Protein AF-A0A316QED9-F1 (afdb_monomer)

Foldseek 3Di:
DDDPPPPPVAFDPQFDDKDWDQALVRKIWIFTAGPQRDTQKIFIDDPVGTLWMKGFDDDPRDTAWIDIPQWIKGWDADPLLFTAFIATNDPDDPRTQKGKDKDFDADPVRHTFWIKIKIWGDAQDPPGGTWIWIFTAGLLRQGQFIDIPNHTAWGFDADPLGFTQWIQGSVQLKIWGFDADPVQFTQKIAIAHNVRHGDFWMWGWDADPQFFTQWIDIGGPFPFWTKGWAFDPDPLRFTQWIATNVAKIKGFDADPLLFTQWIKIAFNAAIKTKGWDFDDDVPDTDLHTQKIWMWFCQVVDIDGDKMWGFDADSNRFGQFIAIPNHTAKGFDADSLRFTQWIQGVVVQKIWGWDAHNLGATAKIKIAGRDPDDPVVVVVGDIDIWGWDDDRLQTQDTNNQGWDGTSSQFTCADSNWGWDDDNRGQTQDTNNWGWDATSLLFTQDTRPKGFDADLLRDTQDIPQQWGFDADLLGTFWIDHPNWTKGFDADLLQFRQFIATSNRHTQWGWDADLLGQIDTPGHRPVPPVVLVDQQGGNRFGADPVNRWTDLRRFTHHSVSQWTSGFADPQQQDSVRRSSSSRTHAQSNNSRQWHDNRSHYIDGSSVVSVVSSVVSSVSRHSNCSRVSVCVSRPRPGDSNRPPSVVVSVVVSVVVVVVVVVVVVPDPDPVPVVVLVVVVVVVVVVVVVVDRPPVPVCVVCCVVCVVVVVVVVVLVVCLVVQLVVVCVVDPPCSVVVSVVSVVVVVVVVLVPPQDDDPNDTPVVVVVVVVVVVVVVVPD

pLDDT: mean 75.68, std 25.32, range [23.89, 98.56]

Structure (mmCIF, N/CA/C/O backbone):
data_AF-A0A316QED9-F1
#
_entry.id   AF-A0A316QED9-F1
#
loop_
_atom_site.group_PDB
_atom_site.id
_atom_site.type_symbol
_atom_site.label_atom_id
_atom_site.label_alt_id
_atom_site.label_comp_id
_atom_site.label_asym_id
_atom_site.label_entity_id
_atom_site.label_seq_id
_atom_site.pdbx_PDB_ins_code
_atom_site.Cartn_x
_atom_site.Cartn_y
_atom_site.Cartn_z
_atom_site.occupancy
_atom_site.B_iso_or_equiv
_atom_site.auth_seq_id
_atom_site.auth_comp_id
_atom_site.auth_asym_id
_atom_site.auth_atom_id
_atom_site.pdbx_PDB_model_num
ATOM 1 N N . MET A 1 1 ? -49.695 -22.922 3.919 1.00 31.05 1 MET A N 1
ATOM 2 C CA . MET A 1 1 ? -48.993 -23.373 2.697 1.00 31.05 1 MET A CA 1
ATOM 3 C C . MET A 1 1 ? -47.501 -23.311 2.966 1.00 31.05 1 MET A C 1
ATOM 5 O O . MET A 1 1 ? -47.027 -22.279 3.419 1.00 31.05 1 MET A O 1
ATOM 9 N N . ARG A 1 2 ? -46.799 -24.442 2.829 1.00 29.19 2 ARG A N 1
ATOM 10 C CA . ARG A 1 2 ? -45.368 -24.582 3.140 1.00 29.19 2 ARG A CA 1
ATOM 11 C C . ARG A 1 2 ? -44.565 -23.692 2.179 1.00 29.19 2 ARG A C 1
ATOM 13 O O . ARG A 1 2 ? -44.584 -23.969 0.984 1.00 29.19 2 ARG A O 1
ATOM 20 N N . LYS A 1 3 ? -43.908 -22.632 2.677 1.00 31.34 3 LYS A N 1
ATOM 21 C CA . LYS A 1 3 ? -42.920 -21.872 1.891 1.00 31.34 3 LYS A CA 1
ATOM 22 C C . LYS A 1 3 ? -41.810 -22.856 1.513 1.00 31.34 3 LYS A C 1
ATOM 24 O O . LYS A 1 3 ? -41.207 -23.478 2.387 1.00 31.34 3 LYS A O 1
ATOM 29 N N . LEU A 1 4 ? -41.640 -23.066 0.211 1.00 28.91 4 LEU A N 1
ATOM 30 C CA . LEU A 1 4 ? -40.595 -23.901 -0.362 1.00 28.91 4 LEU A CA 1
ATOM 31 C C . LEU A 1 4 ? -39.256 -23.273 0.043 1.00 28.91 4 LEU A C 1
ATOM 33 O O . LEU A 1 4 ? -38.873 -22.232 -0.479 1.00 28.91 4 LEU A O 1
ATOM 37 N N . CYS A 1 5 ? -38.569 -23.876 1.009 1.00 31.22 5 CYS A N 1
ATOM 38 C CA . CYS A 1 5 ? -37.154 -23.616 1.209 1.00 31.22 5 CYS A CA 1
ATOM 39 C C . CYS A 1 5 ? -36.466 -24.198 -0.028 1.00 31.22 5 CYS A C 1
ATOM 41 O O . CYS A 1 5 ? -36.376 -25.423 -0.165 1.00 31.22 5 CYS A O 1
ATOM 43 N N . ILE A 1 6 ? -36.114 -23.346 -0.994 1.00 31.83 6 ILE A N 1
ATOM 44 C CA . ILE A 1 6 ? -35.315 -23.762 -2.143 1.00 31.83 6 ILE A CA 1
ATOM 45 C C . ILE A 1 6 ? -33.999 -24.256 -1.547 1.00 31.83 6 ILE A C 1
ATOM 47 O O . ILE A 1 6 ? -33.206 -23.471 -1.041 1.00 31.83 6 ILE A O 1
ATOM 51 N N . LYS A 1 7 ? -33.793 -25.577 -1.558 1.00 30.92 7 LYS A N 1
ATOM 52 C CA . LYS A 1 7 ? -32.508 -26.216 -1.262 1.00 30.92 7 LYS A CA 1
ATOM 53 C C . LYS A 1 7 ? -31.516 -25.882 -2.386 1.00 30.92 7 LYS A C 1
ATOM 55 O O . LYS A 1 7 ? -31.122 -26.749 -3.153 1.00 30.92 7 LYS A O 1
ATOM 60 N N . GLN A 1 8 ? -31.132 -24.620 -2.497 1.00 40.16 8 GLN A N 1
ATOM 61 C CA . GLN A 1 8 ? -29.784 -24.251 -2.896 1.00 40.16 8 GLN A CA 1
ATOM 62 C C . GLN A 1 8 ? -29.109 -23.875 -1.584 1.00 40.16 8 GLN A C 1
ATOM 64 O O . GLN A 1 8 ? -29.518 -22.925 -0.928 1.00 40.16 8 GLN A O 1
ATOM 69 N N . SER A 1 9 ? -28.155 -24.689 -1.146 1.00 48.47 9 SER A N 1
ATOM 70 C CA . SER A 1 9 ? -27.547 -24.712 0.194 1.00 48.47 9 SER A CA 1
ATOM 71 C C . SER A 1 9 ? -26.866 -23.415 0.664 1.00 48.47 9 SER A C 1
ATOM 73 O O . SER A 1 9 ? -26.266 -23.418 1.732 1.00 48.47 9 SER A O 1
ATOM 75 N N . PHE A 1 10 ? -26.950 -22.326 -0.101 1.00 54.47 10 PHE A N 1
ATOM 76 C CA . PHE A 1 10 ? -26.134 -21.124 0.067 1.00 54.47 10 PHE A CA 1
ATOM 77 C C . PHE A 1 10 ? -26.938 -19.859 0.403 1.00 54.47 10 PHE A C 1
ATOM 79 O O . PHE A 1 10 ? -26.390 -18.936 0.997 1.00 54.47 10 PHE A O 1
ATOM 86 N N . PHE A 1 11 ? -28.234 -19.803 0.076 1.00 62.22 11 PHE A N 1
ATOM 87 C CA . PHE A 1 11 ? -29.074 -18.644 0.389 1.00 62.22 11 PHE A CA 1
ATOM 88 C C . PHE A 1 11 ? -29.844 -18.854 1.694 1.00 62.22 11 PHE A C 1
ATOM 90 O O . PHE A 1 11 ? -30.441 -19.907 1.922 1.00 62.22 11 PHE A O 1
ATOM 97 N N . ILE A 1 12 ? -29.846 -17.839 2.558 1.00 64.69 12 ILE A N 1
ATOM 98 C CA . ILE A 1 12 ? -30.534 -17.903 3.852 1.00 64.69 12 ILE A CA 1
ATOM 99 C C . ILE A 1 12 ? -32.059 -17.886 3.684 1.00 64.69 12 ILE A C 1
ATOM 101 O O . ILE A 1 12 ? -32.598 -17.343 2.710 1.00 64.69 12 ILE A O 1
ATOM 105 N N . CYS A 1 13 ? -32.767 -18.451 4.668 1.00 65.69 13 CYS A N 1
ATOM 106 C CA . CYS A 1 13 ? -34.223 -18.347 4.774 1.00 65.69 13 CYS A CA 1
ATOM 107 C C . CYS A 1 13 ? -34.665 -16.879 4.682 1.00 65.69 13 CYS A C 1
ATOM 109 O O . CYS A 1 13 ? -34.188 -16.042 5.441 1.00 65.69 13 CYS A O 1
ATOM 111 N N . GLY A 1 14 ? -35.603 -16.587 3.778 1.00 63.06 14 GLY A N 1
ATOM 112 C CA . GLY A 1 14 ? -36.054 -15.220 3.488 1.00 63.06 14 GLY A CA 1
ATOM 113 C C . GLY A 1 14 ? -35.512 -14.647 2.177 1.00 63.06 14 GLY A C 1
ATOM 114 O O . GLY A 1 14 ? -36.000 -13.613 1.736 1.00 63.06 14 GLY A O 1
ATOM 115 N N . THR A 1 15 ? -34.572 -15.334 1.519 1.00 73.62 15 THR A N 1
ATOM 116 C CA . THR A 1 15 ? -34.187 -15.025 0.134 1.00 73.62 15 THR A CA 1
ATOM 117 C C . THR A 1 15 ? -35.323 -15.402 -0.813 1.00 73.62 15 THR A C 1
ATOM 119 O O . THR A 1 15 ? -35.740 -16.560 -0.860 1.00 73.62 15 THR A O 1
ATOM 122 N N . ASN A 1 16 ? -35.817 -14.425 -1.566 1.00 74.81 16 ASN A N 1
ATOM 123 C CA . ASN A 1 16 ? -36.997 -14.547 -2.418 1.00 74.81 16 ASN A CA 1
ATOM 124 C C . ASN A 1 16 ? -36.684 -14.338 -3.907 1.00 74.81 16 ASN A C 1
ATOM 126 O O . ASN A 1 16 ? -37.414 -14.845 -4.757 1.00 74.81 16 ASN A O 1
ATOM 130 N N . ILE A 1 17 ? -35.608 -13.615 -4.228 1.00 74.88 17 ILE A N 1
ATOM 131 C CA . ILE A 1 17 ? -35.166 -13.348 -5.602 1.00 74.88 17 ILE A CA 1
ATOM 132 C C . ILE A 1 17 ? -33.708 -13.781 -5.727 1.00 74.88 17 ILE A C 1
ATOM 134 O O . ILE A 1 17 ? -32.894 -13.452 -4.871 1.00 74.88 17 ILE A O 1
ATOM 138 N N . VAL A 1 18 ? -33.373 -14.494 -6.802 1.00 79.19 18 VAL A N 1
ATOM 139 C CA . VAL A 1 18 ? -31.984 -14.791 -7.174 1.00 79.19 18 VAL A CA 1
ATOM 140 C C . VAL A 1 18 ? -31.751 -14.277 -8.589 1.00 79.19 18 VAL A C 1
ATOM 142 O O . VAL A 1 18 ? -32.508 -14.606 -9.503 1.00 79.19 18 VAL A O 1
ATOM 145 N N . ARG A 1 19 ? -30.721 -13.449 -8.767 1.00 79.38 19 ARG A N 1
ATOM 146 C CA . ARG A 1 19 ? -30.241 -12.996 -10.080 1.00 79.38 19 ARG A CA 1
ATOM 147 C C . ARG A 1 19 ? -28.872 -13.593 -10.342 1.00 79.38 19 ARG A C 1
ATOM 149 O O . ARG A 1 19 ? -28.040 -13.569 -9.447 1.00 79.38 19 ARG A O 1
ATOM 156 N N . THR A 1 20 ? -28.637 -14.067 -11.558 1.00 81.81 20 THR A N 1
ATOM 157 C CA . THR A 1 20 ? -27.364 -14.674 -11.957 1.00 81.81 20 THR A CA 1
ATOM 158 C C . THR A 1 20 ? -26.823 -13.978 -13.194 1.00 81.81 20 THR A C 1
ATOM 160 O O . THR A 1 20 ? -27.550 -13.790 -14.169 1.00 81.81 20 THR A O 1
ATOM 163 N N . GLU A 1 21 ? -25.544 -13.634 -13.157 1.00 82.50 21 GLU A N 1
ATOM 164 C CA . GLU A 1 21 ? -24.778 -13.092 -14.272 1.00 82.50 21 GLU A CA 1
ATOM 165 C C . GLU A 1 21 ? -23.721 -14.110 -14.707 1.00 82.50 21 GLU A C 1
ATOM 167 O O . GLU A 1 21 ? -23.083 -14.739 -13.864 1.00 82.50 21 GLU A O 1
ATOM 172 N N . VAL A 1 22 ? -23.547 -14.288 -16.019 1.00 84.06 22 VAL A N 1
ATOM 173 C CA . VAL A 1 22 ? -22.467 -15.109 -16.583 1.00 84.06 22 VAL A CA 1
ATOM 174 C C . VAL A 1 22 ? -21.325 -14.180 -16.974 1.00 84.06 22 VAL A C 1
ATOM 176 O O . VAL A 1 22 ? -21.500 -13.306 -17.819 1.00 84.06 22 VAL A O 1
ATOM 179 N N . LEU A 1 23 ? -20.167 -14.381 -16.358 1.00 84.25 23 LEU A N 1
ATOM 180 C CA . LEU A 1 23 ? -18.963 -13.599 -16.605 1.00 84.25 23 LEU A CA 1
ATOM 181 C C . LEU A 1 23 ? -18.245 -14.065 -17.885 1.00 84.25 23 LEU A C 1
ATOM 183 O O . LEU A 1 23 ? -18.448 -15.201 -18.321 1.00 84.25 23 LEU A O 1
ATOM 187 N N . PRO A 1 24 ? -17.363 -13.232 -18.475 1.00 85.00 24 PRO A N 1
ATOM 188 C CA . PRO A 1 24 ? -16.617 -13.576 -19.689 1.00 85.00 24 PRO A CA 1
ATOM 189 C C . PRO A 1 24 ? -15.875 -14.918 -19.643 1.00 85.00 24 PRO A C 1
ATOM 191 O O . PRO A 1 24 ? -15.880 -15.638 -20.631 1.00 85.00 24 PRO A O 1
ATOM 194 N N . ASN A 1 25 ? -15.318 -15.306 -18.489 1.00 82.25 25 ASN A N 1
ATOM 195 C CA . ASN A 1 25 ? -14.667 -16.612 -18.303 1.00 82.25 25 ASN A CA 1
ATOM 196 C C . ASN A 1 25 ? -15.649 -17.796 -18.141 1.00 82.25 25 ASN A C 1
ATOM 198 O O . ASN A 1 25 ? -15.232 -18.888 -17.743 1.00 82.25 25 ASN A O 1
ATOM 202 N N . GLY A 1 26 ? -16.950 -17.589 -18.349 1.00 83.19 26 GLY A N 1
ATOM 203 C CA . GLY A 1 26 ? -18.016 -18.582 -18.194 1.00 83.19 26 GLY A CA 1
ATOM 204 C C . GLY A 1 26 ? -18.433 -18.878 -16.749 1.00 83.19 26 GLY A C 1
ATOM 205 O O . GLY A 1 26 ? -19.381 -19.636 -16.542 1.00 83.19 26 GLY A O 1
ATOM 206 N N . SER A 1 27 ? -17.760 -18.300 -15.745 1.00 81.69 27 SER A N 1
ATOM 207 C CA . SER A 1 27 ? -18.202 -18.406 -14.348 1.00 81.69 27 SER A CA 1
ATOM 208 C C . SER A 1 27 ? -19.514 -17.658 -14.138 1.00 81.69 27 SER A C 1
ATOM 210 O O . SER A 1 27 ? -19.854 -16.760 -14.911 1.00 81.69 27 SER A O 1
ATOM 212 N N . LYS A 1 28 ? -20.271 -18.028 -13.105 1.00 81.56 28 LYS A N 1
ATOM 213 C CA . LYS A 1 28 ? -21.532 -17.353 -12.790 1.00 81.56 28 LYS A CA 1
ATOM 214 C C . LYS A 1 28 ? -21.442 -16.702 -11.431 1.00 81.56 28 LYS A C 1
ATOM 216 O O . LYS A 1 28 ? -20.977 -17.343 -10.498 1.00 81.56 28 LYS A O 1
ATOM 221 N N . VAL A 1 29 ? -21.911 -15.467 -11.320 1.00 79.56 29 VAL A N 1
ATOM 222 C CA . VAL A 1 29 ? -22.090 -14.780 -10.039 1.00 79.56 29 VAL A CA 1
ATOM 223 C C . VAL A 1 29 ? -23.580 -14.651 -9.786 1.00 79.56 29 VAL A C 1
ATOM 225 O O . VAL A 1 29 ? -24.313 -14.168 -10.650 1.00 79.56 29 VAL A O 1
ATOM 228 N N . SER A 1 30 ? -24.036 -15.091 -8.616 1.00 79.81 30 SER A N 1
ATOM 229 C CA . SER A 1 30 ? -25.443 -15.013 -8.233 1.00 79.81 30 SER A CA 1
ATOM 230 C C . SER A 1 30 ? -25.644 -14.144 -6.998 1.00 79.81 30 SER A C 1
ATOM 232 O O . SER A 1 30 ? -24.897 -14.243 -6.029 1.00 79.81 30 SER A O 1
ATOM 234 N N . TYR A 1 31 ? -26.696 -13.328 -7.019 1.00 82.56 31 TYR A N 1
ATOM 235 C CA . TYR A 1 31 ? -27.120 -12.457 -5.928 1.00 82.56 31 TYR A CA 1
ATOM 236 C C . TYR A 1 31 ? -28.499 -12.883 -5.440 1.00 82.56 31 TYR A C 1
ATOM 238 O O . TYR A 1 31 ? -29.468 -12.851 -6.201 1.00 82.56 31 TYR A O 1
ATOM 246 N N . GLY A 1 32 ? -28.581 -13.255 -4.168 1.00 80.62 32 GLY A N 1
ATOM 247 C CA . GLY A 1 32 ? -29.831 -13.494 -3.458 1.00 80.62 32 GLY A CA 1
ATOM 248 C C . GLY A 1 32 ? -30.325 -12.209 -2.809 1.00 80.62 32 GLY A C 1
ATOM 249 O O . GLY A 1 32 ? -29.526 -11.464 -2.240 1.00 80.62 32 GLY A O 1
ATOM 250 N N . GLN A 1 33 ? -31.625 -11.945 -2.892 1.00 82.25 33 GLN A N 1
ATOM 251 C CA . GLN A 1 33 ? -32.281 -10.804 -2.262 1.00 82.25 33 GLN A CA 1
ATOM 252 C C . GLN A 1 33 ? -33.516 -11.224 -1.462 1.00 82.25 33 GLN A C 1
ATOM 254 O O . GLN A 1 33 ? -34.211 -12.174 -1.839 1.00 82.25 33 GLN A O 1
ATOM 259 N N . ASP A 1 34 ? -33.808 -10.504 -0.380 1.00 79.81 34 ASP A N 1
ATOM 260 C CA . ASP A 1 34 ? -35.046 -10.660 0.391 1.00 79.81 34 ASP A CA 1
ATOM 261 C C . ASP A 1 34 ? -36.229 -9.846 -0.176 1.00 79.81 34 ASP A C 1
ATOM 263 O O . ASP A 1 34 ? -36.147 -9.229 -1.236 1.00 79.81 34 ASP A O 1
ATOM 267 N N . GLU A 1 35 ? -37.370 -9.884 0.523 1.00 79.81 35 GLU A N 1
ATOM 268 C CA . GLU A 1 35 ? -38.599 -9.132 0.198 1.00 79.81 35 GLU A CA 1
ATOM 269 C C . GLU A 1 35 ? -38.406 -7.597 0.181 1.00 79.81 35 GLU A C 1
ATOM 271 O O . GLU A 1 35 ? -39.212 -6.897 -0.424 1.00 79.81 35 GLU A O 1
ATOM 276 N N . GLU A 1 36 ? -37.349 -7.074 0.813 1.00 77.62 36 GLU A N 1
ATOM 277 C CA . GLU A 1 36 ? -36.995 -5.646 0.834 1.00 77.62 36 GLU A CA 1
ATOM 278 C C . GLU A 1 36 ? -35.870 -5.310 -0.169 1.00 77.62 36 GLU A C 1
ATOM 280 O O . GLU A 1 36 ? -35.253 -4.249 -0.076 1.00 77.62 36 GLU A O 1
ATOM 285 N N . GLU A 1 37 ? -35.581 -6.217 -1.112 1.00 78.25 37 GLU A N 1
ATOM 286 C CA . GLU A 1 37 ? -34.504 -6.113 -2.110 1.00 78.25 37 GLU A CA 1
ATOM 287 C C . GLU A 1 37 ? -33.088 -5.999 -1.506 1.00 78.25 37 GLU A C 1
ATOM 289 O O . GLU A 1 37 ? -32.131 -5.598 -2.178 1.00 78.25 37 GLU A O 1
ATOM 294 N N . ARG A 1 38 ? -32.903 -6.385 -0.236 1.00 78.25 38 ARG A N 1
ATOM 295 C CA . ARG A 1 38 ? -31.581 -6.399 0.407 1.00 78.25 38 ARG A CA 1
ATOM 296 C C . ARG A 1 38 ? -30.825 -7.654 -0.002 1.00 78.25 38 ARG A C 1
ATOM 298 O O . ARG A 1 38 ? -31.396 -8.738 -0.015 1.00 78.25 38 ARG A O 1
ATOM 305 N N . VAL A 1 39 ? -29.529 -7.519 -0.291 1.00 79.81 39 VAL A N 1
ATOM 306 C CA . VAL A 1 39 ? -28.666 -8.648 -0.677 1.00 79.81 39 VAL A CA 1
ATOM 307 C C . VAL A 1 39 ? -28.449 -9.580 0.514 1.00 79.81 39 VAL A C 1
ATOM 309 O O . VAL A 1 39 ? -27.777 -9.214 1.471 1.00 79.81 39 VAL A O 1
ATOM 312 N N . THR A 1 40 ? -28.987 -10.793 0.445 1.00 80.50 40 THR A N 1
ATOM 313 C CA . THR A 1 40 ? -28.875 -11.824 1.487 1.00 80.50 40 THR A CA 1
ATOM 314 C C . THR A 1 40 ? -27.777 -12.841 1.211 1.00 80.50 40 THR A C 1
ATOM 316 O O . THR A 1 40 ? -27.350 -13.546 2.126 1.00 80.50 40 THR A O 1
ATOM 319 N N . GLY A 1 41 ? -27.293 -12.921 -0.027 1.00 76.75 41 GLY A N 1
ATOM 320 C CA . GLY A 1 41 ? -26.151 -13.757 -0.355 1.00 76.75 41 GLY A CA 1
ATOM 321 C C . GLY A 1 41 ? -25.544 -13.453 -1.713 1.00 76.75 41 GLY A C 1
ATOM 322 O O . GLY A 1 41 ? -26.216 -12.943 -2.610 1.00 76.75 41 GLY A O 1
ATOM 323 N N . ILE A 1 42 ? -24.264 -13.779 -1.842 1.00 78.19 42 ILE A N 1
ATOM 324 C CA . ILE A 1 42 ? -23.488 -13.681 -3.077 1.00 78.19 42 ILE A CA 1
ATOM 325 C C . ILE A 1 42 ? -22.773 -15.007 -3.255 1.00 78.19 42 ILE A C 1
ATOM 327 O O . ILE A 1 42 ? -22.101 -15.455 -2.328 1.00 78.19 42 ILE A O 1
ATOM 331 N N . THR A 1 43 ? -22.903 -15.628 -4.419 1.00 77.75 43 THR A N 1
ATOM 332 C CA . THR A 1 43 ? -22.219 -16.885 -4.738 1.00 77.75 43 THR A CA 1
ATOM 333 C C . THR A 1 43 ? -21.485 -16.761 -6.064 1.00 77.75 43 THR A C 1
ATOM 335 O O . THR A 1 43 ? -21.888 -15.967 -6.920 1.00 77.75 43 THR A O 1
ATOM 338 N N . GLN A 1 44 ? -20.402 -17.517 -6.231 1.00 75.69 44 GLN A N 1
ATOM 339 C CA . GLN A 1 44 ? -19.752 -17.660 -7.528 1.00 75.69 44 GLN A CA 1
ATOM 340 C C . GLN A 1 44 ? -19.433 -19.119 -7.837 1.00 75.69 44 GLN A C 1
ATOM 342 O O . GLN A 1 44 ? -18.770 -19.815 -7.060 1.00 75.69 44 GLN A O 1
ATOM 347 N N . SER A 1 45 ? -19.885 -19.552 -9.014 1.00 70.06 45 SER A N 1
ATOM 348 C CA . SER A 1 45 ? -19.777 -20.926 -9.485 1.00 70.06 45 SER A CA 1
ATOM 349 C C . SER A 1 45 ? -18.765 -21.107 -10.603 1.00 70.06 45 SER A C 1
ATOM 351 O O . SER A 1 45 ? -18.654 -20.278 -11.514 1.00 70.06 45 SER A O 1
ATOM 353 N N . THR A 1 46 ? -18.132 -22.275 -10.600 1.00 61.81 46 THR A N 1
ATOM 354 C CA . THR A 1 46 ? -17.440 -22.872 -11.743 1.00 61.81 46 THR A CA 1
ATOM 355 C C . THR A 1 46 ? -18.399 -23.751 -12.560 1.00 61.81 46 THR A C 1
ATOM 357 O O . THR A 1 46 ? -19.592 -23.846 -12.265 1.00 61.81 46 THR A O 1
ATOM 360 N N . GLU A 1 47 ? -17.884 -24.402 -13.607 1.00 50.34 47 GLU A N 1
ATOM 361 C CA . GLU A 1 47 ? -18.616 -25.408 -14.396 1.00 50.34 47 GLU A CA 1
ATOM 362 C C . GLU A 1 47 ? -19.004 -26.651 -13.564 1.00 50.34 47 GLU A C 1
ATOM 364 O O . GLU A 1 47 ? -19.941 -27.357 -13.934 1.00 50.34 47 GLU A O 1
ATOM 369 N N . GLU A 1 48 ? -18.341 -26.884 -12.422 1.00 51.44 48 GLU A N 1
ATOM 370 C CA . GLU A 1 48 ? -18.545 -28.043 -11.538 1.00 51.44 48 GLU A CA 1
ATOM 371 C C . GLU A 1 48 ? -19.433 -27.743 -10.309 1.00 51.44 48 GLU A C 1
ATOM 373 O O . GLU A 1 48 ? -19.878 -28.672 -9.635 1.00 51.44 48 GLU A O 1
ATOM 378 N N . GLY A 1 49 ? -19.729 -26.470 -10.012 1.00 58.75 49 GLY A N 1
ATOM 379 C CA . GLY A 1 49 ? -20.557 -26.064 -8.867 1.00 58.75 49 GLY A CA 1
ATOM 380 C C . GLY A 1 49 ? -20.170 -24.712 -8.255 1.00 58.75 49 GLY A C 1
ATOM 381 O O . GLY A 1 49 ? -19.269 -24.034 -8.738 1.00 58.75 49 GLY A O 1
ATOM 382 N N . GLU A 1 50 ? -20.871 -24.299 -7.194 1.00 62.31 50 GLU A N 1
ATOM 383 C CA . GLU A 1 50 ? -20.552 -23.089 -6.412 1.00 62.31 50 GLU A CA 1
ATOM 384 C C . GLU A 1 50 ? -19.269 -23.305 -5.592 1.00 62.31 50 GLU A C 1
ATOM 386 O O . GLU A 1 50 ? -19.207 -24.227 -4.779 1.00 62.31 50 GLU A O 1
ATOM 391 N N . GLU A 1 51 ? -18.254 -22.462 -5.802 1.00 66.19 51 GLU A N 1
ATOM 392 C CA . GLU A 1 51 ? -16.946 -22.581 -5.138 1.00 66.19 51 GLU A CA 1
ATOM 393 C C . GLU A 1 51 ? -16.880 -21.742 -3.856 1.00 66.19 51 GLU A C 1
ATOM 395 O O . GLU A 1 51 ? -16.274 -22.148 -2.864 1.00 66.19 51 GLU A O 1
ATOM 400 N N . ASN A 1 52 ? -17.537 -20.577 -3.850 1.00 74.19 52 ASN A N 1
ATOM 401 C CA . ASN A 1 52 ? -17.554 -19.690 -2.695 1.00 74.19 52 ASN A CA 1
ATOM 402 C C . ASN A 1 52 ? -18.881 -18.932 -2.570 1.00 74.19 52 ASN A C 1
ATOM 404 O O . ASN A 1 52 ? -19.517 -18.581 -3.566 1.00 74.19 52 ASN A O 1
ATOM 408 N N . SER A 1 53 ? -19.288 -18.662 -1.331 1.00 78.81 53 SER A N 1
ATOM 409 C CA . SER A 1 53 ? -20.521 -17.951 -1.019 1.00 78.81 53 SER A CA 1
ATOM 410 C C . SER A 1 53 ? -20.395 -17.120 0.250 1.00 78.81 53 SER A C 1
ATOM 412 O O . SER A 1 53 ? -19.913 -17.614 1.273 1.00 78.81 53 SER A O 1
ATOM 414 N N . ASN A 1 54 ? -20.944 -15.910 0.207 1.00 81.69 54 ASN A N 1
ATOM 415 C CA . ASN A 1 54 ? -21.185 -15.084 1.378 1.00 81.69 54 ASN A CA 1
ATOM 416 C C . ASN A 1 54 ? -22.687 -15.002 1.643 1.00 81.69 54 ASN A C 1
ATOM 418 O O . ASN A 1 54 ? -23.474 -14.896 0.703 1.00 81.69 54 ASN A O 1
ATOM 422 N N . SER A 1 55 ? -23.081 -14.971 2.910 1.00 84.31 55 SER A N 1
ATOM 423 C CA . SER A 1 55 ? -24.454 -14.691 3.326 1.00 84.31 55 SER A CA 1
ATOM 424 C C . SER A 1 55 ? -24.500 -13.551 4.331 1.00 84.31 55 SER A C 1
ATOM 426 O O . SER A 1 55 ? -23.648 -13.484 5.218 1.00 84.31 55 SER A O 1
ATOM 428 N N . THR A 1 56 ? -25.531 -12.717 4.232 1.00 86.31 56 THR A N 1
ATOM 429 C CA . THR A 1 56 ? -25.744 -11.556 5.098 1.00 86.31 56 THR A CA 1
ATOM 430 C C . THR A 1 56 ? -27.134 -11.616 5.716 1.00 86.31 56 THR A C 1
ATOM 432 O O . THR A 1 56 ? -28.135 -11.688 5.004 1.00 86.31 56 THR A O 1
ATOM 435 N N . SER A 1 57 ? -27.195 -11.552 7.043 1.00 86.62 57 SER A N 1
ATOM 436 C CA . SER A 1 57 ? -28.434 -11.563 7.822 1.00 86.62 57 SER A CA 1
ATOM 437 C C . SER A 1 57 ? -28.760 -10.171 8.345 1.00 86.62 57 SER A C 1
ATOM 439 O O . SER A 1 57 ? -27.876 -9.449 8.816 1.00 86.62 57 SER A O 1
ATOM 441 N N . TYR A 1 58 ? -30.044 -9.815 8.333 1.00 84.44 58 TYR A N 1
ATOM 442 C CA . TYR A 1 58 ? -30.524 -8.498 8.745 1.00 84.44 58 TYR A CA 1
ATOM 443 C C . TYR A 1 58 ? -31.548 -8.583 9.873 1.00 84.44 58 TYR A C 1
ATOM 445 O O . TYR A 1 58 ? -32.391 -9.476 9.891 1.00 84.44 58 TYR A O 1
ATOM 453 N N . THR A 1 59 ? -31.530 -7.595 10.765 1.00 82.19 59 THR A N 1
ATOM 454 C CA . THR A 1 59 ? -32.595 -7.358 11.748 1.00 82.19 59 THR A CA 1
ATOM 455 C C . THR A 1 59 ? -32.943 -5.872 11.743 1.00 82.19 59 THR A C 1
ATOM 457 O O . THR A 1 59 ? -32.070 -5.026 11.915 1.00 82.19 59 THR A O 1
ATOM 460 N N . TYR A 1 60 ? -34.212 -5.534 11.489 1.00 81.62 60 TYR A N 1
ATOM 461 C CA . TYR A 1 60 ? -34.685 -4.143 11.340 1.00 81.62 60 TYR A CA 1
ATOM 462 C C . TYR A 1 60 ? -33.862 -3.294 10.342 1.00 81.62 60 TYR A C 1
ATOM 464 O O . TYR A 1 60 ? -33.672 -2.088 10.518 1.00 81.62 60 TYR A O 1
ATOM 472 N N . GLY A 1 61 ? -33.367 -3.934 9.279 1.00 79.56 61 GLY A N 1
ATOM 473 C CA . GLY A 1 61 ? -32.553 -3.305 8.237 1.00 79.56 61 GLY A CA 1
ATOM 474 C C . GLY A 1 61 ? -31.074 -3.113 8.582 1.00 79.56 61 GLY A C 1
ATOM 475 O O . GLY A 1 61 ? -30.333 -2.649 7.721 1.00 79.56 61 GLY A O 1
ATOM 476 N N . GLU A 1 62 ? -30.627 -3.478 9.787 1.00 82.25 62 GLU A N 1
ATOM 477 C CA . GLU A 1 62 ? -29.203 -3.511 10.138 1.00 82.25 62 GLU A CA 1
ATOM 478 C C . GLU A 1 62 ? -28.606 -4.890 9.871 1.00 82.25 62 GLU A C 1
ATOM 480 O O . GLU A 1 62 ? -29.260 -5.909 10.101 1.00 82.25 62 GLU A O 1
ATOM 485 N N . VAL A 1 63 ? -27.360 -4.923 9.394 1.00 85.62 63 VAL A N 1
ATOM 486 C CA . VAL A 1 63 ? -26.605 -6.171 9.223 1.00 85.62 63 VAL A CA 1
ATOM 487 C C . VAL A 1 63 ? -26.293 -6.725 10.604 1.00 85.62 63 VAL A C 1
ATOM 489 O O . VAL A 1 63 ? -25.688 -6.035 11.404 1.00 85.62 63 VAL A O 1
ATOM 492 N N . THR A 1 64 ? -26.676 -7.963 10.884 1.00 88.44 64 THR A N 1
ATOM 493 C CA . THR A 1 64 ? -26.461 -8.603 12.197 1.00 88.44 64 THR A CA 1
ATOM 494 C C . THR A 1 64 ? -25.475 -9.756 12.142 1.00 88.44 64 THR A C 1
ATOM 496 O O . THR A 1 64 ? -24.778 -10.006 13.118 1.00 88.44 64 THR A O 1
ATOM 499 N N . GLU A 1 65 ? -25.357 -10.413 10.990 1.00 91.06 65 GLU A N 1
ATOM 500 C CA . GLU A 1 65 ? -24.362 -11.452 10.749 1.00 91.06 65 GLU A CA 1
ATOM 501 C C . GLU A 1 65 ? -23.913 -11.390 9.291 1.00 91.06 65 GLU A C 1
ATOM 503 O O . GLU A 1 65 ? -24.734 -11.196 8.391 1.00 91.06 65 GLU A O 1
ATOM 508 N N . VAL A 1 66 ? -22.622 -11.599 9.056 1.00 88.00 66 VAL A N 1
ATOM 509 C CA . VAL A 1 66 ? -22.092 -11.986 7.751 1.00 88.00 66 VAL A CA 1
ATOM 510 C C . VAL A 1 66 ? -21.303 -13.275 7.912 1.00 88.00 66 VAL A C 1
ATOM 512 O O . VAL A 1 66 ? -20.532 -13.430 8.859 1.00 88.00 66 VAL A O 1
ATOM 515 N N . ARG A 1 67 ? -21.473 -14.195 6.967 1.00 86.88 67 ARG A N 1
ATOM 516 C CA . ARG A 1 67 ? -20.797 -15.489 6.950 1.00 86.88 67 ARG A CA 1
ATOM 517 C C . ARG A 1 67 ? -20.206 -15.778 5.579 1.00 86.88 67 ARG A C 1
ATOM 519 O O . ARG A 1 67 ? -20.849 -15.511 4.571 1.00 86.88 67 ARG A O 1
ATOM 526 N N . SER A 1 68 ? -19.000 -16.333 5.555 1.00 83.00 68 SER A N 1
ATOM 527 C CA . SER A 1 68 ? -18.316 -16.826 4.354 1.00 83.00 68 SER A CA 1
ATOM 528 C C . SER A 1 68 ? -17.527 -18.068 4.741 1.00 83.00 68 SER A C 1
ATOM 530 O O . SER A 1 68 ? -16.653 -17.994 5.606 1.00 83.00 68 SER A O 1
ATOM 532 N N . GLY A 1 69 ? -17.906 -19.221 4.189 1.00 79.62 69 GLY A N 1
ATOM 533 C CA . GLY A 1 69 ? -17.396 -20.523 4.623 1.00 79.62 69 GLY A CA 1
ATOM 534 C C . GLY A 1 69 ? -17.469 -20.707 6.146 1.00 79.62 69 GLY A C 1
ATOM 535 O O . GLY A 1 69 ? -18.554 -20.697 6.732 1.00 79.62 69 GLY A O 1
ATOM 536 N N . ASN A 1 70 ? -16.307 -20.857 6.789 1.00 81.00 70 ASN A N 1
ATOM 537 C CA . ASN A 1 70 ? -16.194 -21.038 8.245 1.00 81.00 70 ASN A CA 1
ATOM 538 C C . ASN A 1 70 ? -15.983 -19.727 9.021 1.00 81.00 70 ASN A C 1
ATOM 540 O O . ASN A 1 70 ? -15.831 -19.762 10.247 1.00 81.00 70 ASN A O 1
ATOM 544 N N . ASN A 1 71 ? -15.974 -18.589 8.326 1.00 86.06 71 ASN A N 1
ATOM 545 C CA . ASN A 1 71 ? -15.848 -17.273 8.929 1.00 86.06 71 ASN A CA 1
ATOM 546 C C . ASN A 1 71 ? -17.216 -16.653 9.208 1.00 86.06 71 ASN A C 1
ATOM 548 O O . ASN A 1 71 ? -18.106 -16.674 8.358 1.00 86.06 71 ASN A O 1
ATOM 552 N N . VAL A 1 72 ? -17.363 -16.081 10.401 1.00 89.44 72 VAL A N 1
ATOM 553 C CA . VAL A 1 72 ? -18.585 -15.436 10.888 1.00 89.44 72 VAL A CA 1
ATOM 554 C C . VAL A 1 72 ? -18.223 -14.113 11.535 1.00 89.44 72 VAL A C 1
ATOM 556 O O . VAL A 1 72 ? -17.332 -14.055 12.384 1.00 89.44 72 VAL A O 1
ATOM 559 N N . VAL A 1 73 ? -18.939 -13.059 11.168 1.00 90.12 73 VAL A N 1
ATOM 560 C CA . VAL A 1 73 ? -18.859 -11.757 11.822 1.00 90.12 73 VAL A CA 1
ATOM 561 C C . VAL A 1 73 ? -20.252 -11.355 12.272 1.00 90.12 73 VAL A C 1
ATOM 563 O O . VAL A 1 73 ? -21.167 -11.313 11.456 1.00 90.12 73 VAL A O 1
ATOM 566 N N . GLU A 1 74 ? -20.405 -11.051 13.556 1.00 92.88 74 GLU A N 1
ATOM 567 C CA . GLU A 1 74 ? -21.676 -10.604 14.136 1.00 92.88 74 GLU A CA 1
ATOM 568 C C . GLU A 1 74 ? -21.581 -9.142 14.569 1.00 92.88 74 GLU A C 1
ATOM 570 O O . GLU A 1 74 ? -20.528 -8.686 15.030 1.00 92.88 74 GLU A O 1
ATOM 575 N N . TYR A 1 75 ? -22.697 -8.427 14.450 1.00 89.56 75 TYR A N 1
ATOM 576 C CA . TYR A 1 75 ? -22.810 -7.007 14.768 1.00 89.56 75 TYR A CA 1
ATOM 577 C C . TYR A 1 75 ? -23.980 -6.760 15.717 1.00 89.56 75 TYR A C 1
ATOM 579 O O . TYR A 1 75 ? -25.080 -7.281 15.522 1.00 89.56 75 TYR A O 1
ATOM 587 N N . GLU A 1 76 ? -23.760 -5.908 16.715 1.00 88.75 76 GLU A N 1
ATOM 588 C CA . GLU A 1 76 ? -24.802 -5.461 17.642 1.00 88.75 76 GLU A CA 1
ATOM 589 C C . GLU A 1 76 ? -24.919 -3.940 17.629 1.00 88.75 76 GLU A C 1
ATOM 591 O O . GLU A 1 76 ? -23.930 -3.232 17.433 1.00 88.75 76 GLU A O 1
ATOM 596 N N . TYR A 1 77 ? -26.127 -3.434 17.880 1.00 88.50 77 TYR A N 1
ATOM 597 C CA . TYR A 1 77 ? -26.444 -2.009 17.821 1.00 88.50 77 TYR A CA 1
ATOM 598 C C . TYR A 1 77 ? -27.243 -1.564 19.046 1.00 88.50 77 TYR A C 1
ATOM 600 O O . TYR A 1 77 ? -28.018 -2.334 19.617 1.00 88.50 77 TYR A O 1
ATOM 608 N N . ASP A 1 78 ? -27.111 -0.290 19.413 1.00 85.06 78 ASP A N 1
ATOM 609 C CA . ASP A 1 78 ? -27.987 0.350 20.390 1.00 85.06 78 ASP A CA 1
ATOM 610 C C . ASP A 1 78 ? -29.336 0.775 19.775 1.00 85.06 78 ASP A C 1
ATOM 612 O O . ASP A 1 78 ? -29.558 0.732 18.563 1.00 85.06 78 ASP A O 1
ATOM 616 N N . TYR A 1 79 ? -30.255 1.258 20.616 1.00 87.00 79 TYR A N 1
ATOM 617 C CA . TYR A 1 79 ? -31.572 1.750 20.185 1.00 87.00 79 TYR A CA 1
ATOM 618 C C . TYR A 1 79 ? -31.512 2.982 19.258 1.00 87.00 79 TYR A C 1
ATOM 620 O O . TYR A 1 79 ? -32.521 3.345 18.655 1.00 87.00 79 TYR A O 1
ATOM 628 N N . LYS A 1 80 ? -30.351 3.644 19.145 1.00 85.88 80 LYS A N 1
ATOM 629 C CA . LYS A 1 80 ? -30.090 4.740 18.200 1.00 85.88 80 LYS A CA 1
ATOM 630 C C . LYS A 1 80 ? -29.445 4.241 16.903 1.00 85.88 80 LYS A C 1
ATOM 632 O O . LYS A 1 80 ? -29.035 5.072 16.093 1.00 85.88 80 LYS A O 1
ATOM 637 N N . ARG A 1 81 ? -29.365 2.919 16.699 1.00 84.94 81 ARG A N 1
ATOM 638 C CA . ARG A 1 81 ? -28.738 2.263 15.540 1.00 84.94 81 ARG A CA 1
ATOM 639 C C . ARG A 1 81 ? -27.245 2.593 15.415 1.00 84.94 81 ARG A C 1
ATOM 641 O O . ARG A 1 81 ? -26.707 2.677 14.315 1.00 84.94 81 ARG A O 1
ATOM 648 N N . ARG A 1 82 ? -26.562 2.820 16.541 1.00 82.56 82 ARG A N 1
ATOM 649 C CA . ARG A 1 82 ? -25.096 2.927 16.596 1.00 82.56 82 ARG A CA 1
ATOM 650 C C . ARG A 1 82 ? -24.527 1.566 16.954 1.00 82.56 82 ARG A C 1
ATOM 652 O O . ARG A 1 82 ? -25.074 0.907 17.833 1.00 82.56 82 ARG A O 1
ATOM 659 N N . LEU A 1 83 ? -23.448 1.156 16.299 1.00 83.25 83 LEU A N 1
ATOM 660 C CA . LEU A 1 83 ? -22.835 -0.133 16.585 1.00 83.25 83 LEU A CA 1
ATOM 661 C C . LEU A 1 83 ? -22.275 -0.161 18.013 1.00 83.25 83 LEU A C 1
ATOM 663 O O . LEU A 1 83 ? -21.522 0.723 18.402 1.00 83.25 83 LEU A O 1
ATOM 667 N N . THR A 1 84 ? -22.584 -1.204 18.771 1.00 89.44 84 THR A N 1
ATOM 668 C CA . THR A 1 84 ? -22.082 -1.428 20.130 1.00 89.44 84 THR A CA 1
ATOM 669 C C . THR A 1 84 ? -21.052 -2.543 20.217 1.00 89.44 84 THR A C 1
ATOM 671 O O . THR A 1 84 ? -20.237 -2.523 21.137 1.00 89.44 84 THR A O 1
ATOM 674 N N . SER A 1 85 ? -21.043 -3.504 19.291 1.00 91.75 85 SER A N 1
ATOM 675 C CA . SER A 1 85 ? -20.018 -4.551 19.261 1.00 91.75 85 SER A CA 1
ATOM 676 C C . SER A 1 85 ? -19.840 -5.170 17.874 1.00 91.75 85 SER A C 1
ATOM 678 O O . SER A 1 85 ? -20.778 -5.220 17.079 1.00 91.75 85 SER A O 1
ATOM 680 N N . VAL A 1 86 ? -18.619 -5.637 17.598 1.00 89.38 86 VAL A N 1
ATOM 681 C CA . VAL A 1 86 ? -18.322 -6.574 16.506 1.00 89.38 86 VAL A CA 1
ATOM 682 C C . VAL A 1 86 ? -17.686 -7.820 17.103 1.00 89.38 86 VAL A C 1
ATOM 684 O O . VAL A 1 86 ? -16.749 -7.729 17.906 1.00 89.38 86 VAL A O 1
ATOM 687 N N . LYS A 1 87 ? -18.151 -8.987 16.669 1.00 92.38 87 LYS A N 1
ATOM 688 C CA . LYS A 1 87 ? -17.560 -10.287 16.996 1.00 92.38 87 LYS A CA 1
ATOM 689 C C . LYS A 1 87 ? -16.966 -10.885 15.736 1.00 92.38 87 LYS A C 1
ATOM 691 O O . LYS A 1 87 ? -17.604 -10.857 14.692 1.00 92.38 87 LYS A O 1
ATOM 696 N N . VAL A 1 88 ? -15.759 -11.433 15.835 1.00 89.69 88 VAL A N 1
ATOM 697 C CA . VAL A 1 88 ? -15.076 -12.097 14.718 1.00 89.69 88 VAL A CA 1
ATOM 698 C C . VAL A 1 88 ? -14.829 -13.537 15.123 1.00 89.69 88 VAL A C 1
ATOM 700 O O . VAL A 1 88 ? -14.073 -13.792 16.059 1.00 89.69 88 VAL A O 1
ATOM 703 N N . ASN A 1 89 ? -15.478 -14.462 14.422 1.00 89.44 89 ASN A N 1
ATOM 704 C CA . ASN A 1 89 ? -15.466 -15.893 14.705 1.00 89.44 89 ASN A CA 1
ATOM 705 C C . ASN A 1 89 ? -15.773 -16.213 16.183 1.00 89.44 89 ASN A C 1
ATOM 707 O O . ASN A 1 89 ? -14.978 -16.912 16.822 1.00 89.44 89 ASN A O 1
ATOM 711 N N . PRO A 1 90 ? -16.889 -15.693 16.743 1.00 90.19 90 PRO A N 1
ATOM 712 C CA . PRO A 1 90 ? -17.185 -15.845 18.160 1.00 90.19 90 PRO A CA 1
ATOM 713 C C . PRO A 1 90 ? -17.325 -17.314 18.553 1.00 90.19 90 PRO A C 1
ATOM 715 O O . PRO A 1 90 ? -17.939 -18.121 17.856 1.00 90.19 90 PRO A O 1
ATOM 718 N N . THR A 1 91 ? -16.788 -17.646 19.722 1.00 86.44 91 THR A N 1
ATOM 719 C CA . THR A 1 91 ? -16.987 -18.955 20.372 1.00 86.44 91 THR A CA 1
ATOM 720 C C . THR A 1 91 ? -18.178 -18.975 21.335 1.00 86.44 91 THR A C 1
ATOM 722 O O . THR A 1 91 ? -18.566 -20.030 21.833 1.00 86.44 91 THR A O 1
ATOM 725 N N . GLY A 1 92 ? -18.783 -17.811 21.583 1.00 86.31 92 GLY A N 1
ATOM 726 C CA . GLY A 1 92 ? -19.970 -17.636 22.409 1.00 86.31 92 GLY A CA 1
ATOM 727 C C . GLY A 1 92 ? -20.492 -16.199 22.347 1.00 86.31 92 GLY A C 1
ATOM 728 O O . GLY A 1 92 ? -19.834 -15.306 21.816 1.00 86.31 92 GLY A O 1
ATOM 729 N N . ALA A 1 93 ? -21.672 -15.963 22.923 1.00 82.56 93 ALA A N 1
ATOM 730 C CA . ALA A 1 93 ? -22.388 -14.690 22.794 1.00 82.56 93 ALA A CA 1
ATOM 731 C C . ALA A 1 93 ? -21.633 -13.464 23.347 1.00 82.56 93 ALA A C 1
ATOM 733 O O . ALA A 1 93 ? -21.918 -12.347 22.930 1.00 82.56 93 ALA A O 1
ATOM 734 N N . THR A 1 94 ? -20.685 -13.652 24.266 1.00 84.88 94 THR A N 1
ATOM 735 C CA . THR A 1 94 ? -19.916 -12.572 24.909 1.00 84.88 94 THR A CA 1
ATOM 736 C C . THR A 1 94 ? -18.527 -12.353 24.300 1.00 84.88 94 THR A C 1
ATOM 738 O O . THR A 1 94 ? -17.757 -11.538 24.810 1.00 84.88 94 THR A O 1
ATOM 741 N N . ASP A 1 95 ? -18.189 -13.059 23.217 1.00 88.25 95 ASP A N 1
ATOM 742 C CA . ASP A 1 95 ? -16.863 -13.047 22.588 1.00 88.25 95 ASP A CA 1
ATOM 743 C C . ASP A 1 95 ? -16.673 -11.851 21.634 1.00 88.25 95 ASP A C 1
ATOM 745 O O . ASP A 1 95 ? -16.461 -11.995 20.428 1.00 88.25 95 ASP A O 1
ATOM 749 N N . ASN A 1 96 ? -16.790 -10.642 22.185 1.00 92.50 96 ASN A N 1
ATOM 750 C CA . ASN A 1 96 ? -16.609 -9.396 21.443 1.00 92.50 96 ASN A CA 1
ATOM 751 C C . ASN A 1 96 ? -15.146 -9.223 21.034 1.00 92.50 96 ASN A C 1
ATOM 753 O O . ASN A 1 96 ? -14.254 -9.192 21.884 1.00 92.50 96 ASN A O 1
ATOM 757 N N . TYR A 1 97 ? -14.912 -9.047 19.732 1.00 90.31 97 TYR A N 1
ATOM 758 C CA . TYR A 1 97 ? -13.609 -8.628 19.222 1.00 90.31 97 TYR A CA 1
ATOM 759 C C . TYR A 1 97 ? -13.359 -7.151 19.552 1.00 90.31 97 TYR A C 1
ATOM 761 O O . TYR A 1 97 ? -12.264 -6.776 19.975 1.00 90.31 97 TYR A O 1
ATOM 769 N N . ILE A 1 98 ? -14.395 -6.321 19.406 1.00 87.75 98 ILE A N 1
ATOM 770 C CA . ILE A 1 98 ? -14.394 -4.921 19.827 1.00 87.75 98 ILE A CA 1
ATOM 771 C C . ILE A 1 98 ? -15.792 -4.504 20.289 1.00 87.75 98 ILE A C 1
ATOM 773 O O . ILE A 1 98 ? -16.794 -4.956 19.735 1.00 87.75 98 ILE A O 1
ATOM 777 N N . SER A 1 99 ? -15.867 -3.642 21.301 1.00 92.00 99 SER A N 1
ATOM 778 C CA . SER A 1 99 ? -17.104 -3.004 21.758 1.00 92.00 99 SER A CA 1
ATOM 779 C C . SER A 1 99 ? -16.975 -1.485 21.810 1.00 92.00 99 SER A C 1
ATOM 781 O O . SER A 1 99 ? -15.872 -0.955 21.944 1.00 92.00 99 SER A O 1
ATOM 783 N N . TYR A 1 100 ? -18.103 -0.783 21.710 1.00 88.94 100 TYR A N 1
ATOM 784 C CA . TYR A 1 100 ? -18.169 0.673 21.646 1.00 88.94 100 TYR A CA 1
ATOM 785 C C . TYR A 1 100 ? -19.110 1.243 22.706 1.00 88.94 100 TYR A C 1
ATOM 787 O O . TYR A 1 100 ? -20.250 0.806 22.857 1.00 88.94 100 TYR A O 1
ATOM 795 N N . GLU A 1 101 ? -18.640 2.279 23.393 1.00 91.94 101 GLU A N 1
ATOM 796 C CA . GLU A 1 101 ? -19.429 3.096 24.310 1.00 91.94 101 GLU A CA 1
ATOM 797 C C . GLU A 1 101 ? -19.446 4.545 23.821 1.00 91.94 101 GLU A C 1
ATOM 799 O O . GLU A 1 101 ? -18.415 5.097 23.431 1.00 91.94 101 GLU A O 1
ATOM 804 N N . TYR A 1 102 ? -20.615 5.181 23.879 1.00 89.00 102 TYR A N 1
ATOM 805 C CA . TYR A 1 102 ? -20.810 6.553 23.417 1.00 89.00 102 TYR A CA 1
ATOM 806 C C . TYR A 1 102 ? -21.319 7.431 24.555 1.00 89.00 102 TYR A C 1
ATOM 808 O O . TYR A 1 102 ? -22.399 7.187 25.098 1.00 89.00 102 TYR A O 1
ATOM 816 N N . THR A 1 103 ? -20.580 8.490 24.870 1.00 94.12 103 THR A N 1
ATOM 817 C CA . THR A 1 103 ? -20.934 9.463 25.909 1.00 94.12 103 THR A CA 1
ATOM 818 C C . THR A 1 103 ? -21.138 10.837 25.287 1.00 94.12 103 THR A C 1
ATOM 820 O O . THR A 1 103 ? -20.221 11.396 24.692 1.00 94.12 103 THR A O 1
ATOM 823 N N . GLU A 1 104 ? -22.331 11.413 25.432 1.00 94.19 104 GLU A N 1
ATOM 824 C CA . GLU A 1 104 ? -22.578 12.790 25.000 1.00 94.19 104 GLU A CA 1
ATOM 825 C C . GLU A 1 104 ? -21.891 13.779 25.945 1.00 94.19 104 GLU A C 1
ATOM 827 O O . GLU A 1 104 ? -22.051 13.693 27.162 1.00 94.19 104 GLU A O 1
ATOM 832 N N . LEU A 1 105 ? -21.147 14.730 25.379 1.00 93.94 105 LEU A N 1
ATOM 833 C CA . LEU A 1 105 ? -20.485 15.786 26.137 1.00 93.94 105 LEU A CA 1
ATOM 834 C C . LEU A 1 105 ? -21.355 17.040 26.125 1.00 93.94 105 LEU A C 1
ATOM 836 O O . LEU A 1 105 ? -21.902 17.412 25.082 1.00 93.94 105 LEU A O 1
ATOM 840 N N . LYS A 1 106 ? -21.495 17.673 27.292 1.00 94.88 106 LYS A N 1
ATOM 841 C CA . LYS A 1 106 ? -22.331 18.857 27.501 1.00 94.88 106 LYS A CA 1
ATOM 842 C C . LYS A 1 106 ? -21.566 19.933 28.259 1.00 94.88 106 LYS A C 1
ATOM 844 O O . LYS A 1 106 ? -20.716 19.612 29.087 1.00 94.88 106 LYS A O 1
ATOM 849 N N . ASP A 1 107 ? -21.878 21.192 27.981 1.00 92.81 107 ASP A N 1
ATOM 850 C CA . ASP A 1 107 ? -21.432 22.314 28.807 1.00 92.81 107 ASP A CA 1
ATOM 851 C C . ASP A 1 107 ? -22.254 22.427 30.106 1.00 92.81 107 ASP A C 1
ATOM 853 O O . ASP A 1 107 ? -23.210 21.682 30.337 1.00 92.81 107 ASP A O 1
ATOM 857 N N . SER A 1 108 ? -21.895 23.390 30.959 1.00 92.56 108 SER A N 1
ATOM 858 C CA . SER A 1 108 ? -22.585 23.667 32.226 1.00 92.56 108 SER A CA 1
ATOM 859 C C . SER A 1 108 ? -24.059 24.067 32.059 1.00 92.56 108 SER A C 1
ATOM 861 O O . SER A 1 108 ? -24.816 23.988 33.022 1.00 92.56 108 SER A O 1
ATOM 863 N N . ALA A 1 109 ? -24.477 24.489 30.860 1.00 91.69 109 ALA A N 1
ATOM 864 C CA . ALA A 1 109 ? -25.866 24.808 30.526 1.00 91.69 109 ALA A CA 1
ATOM 865 C C . ALA A 1 109 ? -26.626 23.600 29.936 1.00 91.69 109 ALA A C 1
ATOM 867 O O . ALA A 1 109 ? -27.795 23.718 29.569 1.00 91.69 109 ALA A O 1
ATOM 868 N N . GLY A 1 110 ? -25.979 22.433 29.836 1.00 91.56 110 GLY A N 1
ATOM 869 C CA . GLY A 1 110 ? -26.557 21.204 29.297 1.00 91.56 110 GLY A CA 1
ATOM 870 C C . GLY A 1 110 ? -26.582 21.135 27.767 1.00 91.56 110 GLY A C 1
ATOM 871 O O . GLY A 1 110 ? -27.142 20.181 27.215 1.00 91.56 110 GLY A O 1
ATOM 872 N N . LYS A 1 111 ? -25.982 22.101 27.062 1.00 93.12 111 LYS A N 1
ATOM 873 C CA . LYS A 1 111 ? -25.896 22.094 25.599 1.00 93.12 111 LYS A CA 1
ATOM 874 C C . LYS A 1 111 ? -24.807 21.124 25.160 1.00 93.12 111 LYS A C 1
ATOM 876 O O . LYS A 1 111 ? -23.707 21.122 25.705 1.00 93.12 111 LYS A O 1
ATOM 881 N N . LYS A 1 112 ? -25.105 20.314 24.141 1.00 92.31 112 LYS A N 1
ATOM 882 C CA . LYS A 1 112 ? -24.139 19.381 23.554 1.00 92.31 112 LYS A CA 1
ATOM 883 C C . LYS A 1 112 ? -22.928 20.134 22.997 1.00 92.31 112 LYS A C 1
ATOM 885 O O . LYS A 1 112 ? -23.083 20.991 22.129 1.00 92.31 112 LYS A O 1
ATOM 890 N N . THR A 1 113 ? -21.746 19.762 23.466 1.00 93.56 113 THR A N 1
ATOM 891 C CA . THR A 1 113 ? -20.446 20.273 23.008 1.00 93.56 113 THR A CA 1
ATOM 892 C C . THR A 1 113 ? -19.676 19.249 22.182 1.00 93.56 113 THR A C 1
ATOM 894 O O . THR A 1 113 ? -18.760 19.621 21.454 1.00 93.56 113 THR A O 1
ATOM 897 N N . GLY A 1 114 ? -20.067 17.975 22.245 1.00 91.81 114 GLY A N 1
ATOM 898 C CA . GLY A 1 114 ? -19.367 16.915 21.538 1.00 91.81 114 GLY A CA 1
ATOM 899 C C . GLY A 1 114 ? -19.848 15.514 21.891 1.00 91.81 114 GLY A C 1
ATOM 900 O O . GLY A 1 114 ? -20.927 15.318 22.460 1.00 91.81 114 GLY A O 1
ATOM 901 N N . GLU A 1 115 ? -19.026 14.530 21.556 1.00 90.88 115 GLU A N 1
ATOM 902 C CA . GLU A 1 115 ? -19.217 13.125 21.911 1.00 90.88 115 GLU A CA 1
ATOM 903 C C . GLU A 1 115 ? -17.865 12.491 22.246 1.00 90.88 115 GLU A C 1
ATOM 905 O O . GLU A 1 115 ? -16.851 12.801 21.627 1.00 90.88 115 GLU A O 1
ATOM 910 N N . LYS A 1 116 ? -17.849 11.592 23.228 1.00 92.00 116 LYS A N 1
ATOM 911 C CA . LYS A 1 116 ? -16.730 10.691 23.482 1.00 92.00 116 LYS A CA 1
ATOM 912 C C . LYS A 1 116 ? -17.109 9.286 23.034 1.00 92.00 116 LYS A C 1
ATOM 914 O O . LYS A 1 116 ? -18.150 8.777 23.449 1.00 92.00 116 LYS A O 1
ATOM 919 N N . ILE A 1 117 ? -16.253 8.670 22.228 1.00 86.00 117 ILE A N 1
ATOM 920 C CA . ILE A 1 117 ? -16.390 7.290 21.762 1.00 86.00 117 ILE A CA 1
ATOM 921 C C . ILE A 1 117 ? -15.257 6.474 22.372 1.00 86.00 117 ILE A C 1
ATOM 923 O O . ILE A 1 117 ? -14.089 6.780 22.136 1.00 86.00 117 ILE A O 1
ATOM 927 N N . THR A 1 118 ? -15.595 5.434 23.124 1.00 88.75 118 THR A N 1
ATOM 928 C CA . THR A 1 118 ? -14.630 4.492 23.697 1.00 88.75 118 THR A CA 1
ATOM 929 C C . THR A 1 118 ? -14.755 3.161 22.977 1.00 88.75 118 THR A C 1
ATOM 931 O O . THR A 1 118 ? -15.784 2.502 23.086 1.00 88.75 118 THR A O 1
ATOM 934 N N . ALA A 1 119 ? -13.710 2.753 22.266 1.00 85.94 119 ALA A N 1
ATOM 935 C CA . ALA A 1 119 ? -13.603 1.429 21.675 1.00 85.94 119 ALA A CA 1
ATOM 936 C C . ALA A 1 119 ? -12.764 0.527 22.590 1.00 85.94 119 ALA A C 1
ATOM 938 O O . ALA A 1 119 ? -11.618 0.858 22.887 1.00 85.94 119 ALA A O 1
ATOM 939 N N . THR A 1 120 ? -13.317 -0.596 23.040 1.00 90.88 120 THR A N 1
ATOM 940 C CA . THR A 1 120 ? -12.625 -1.578 23.886 1.00 90.88 120 THR A CA 1
ATOM 941 C C . THR A 1 120 ? -12.386 -2.850 23.089 1.00 90.88 120 THR A C 1
ATOM 943 O O . THR A 1 120 ? -13.330 -3.509 22.664 1.00 90.88 120 THR A O 1
ATOM 946 N N . TYR A 1 121 ? -11.121 -3.198 22.888 1.00 87.38 121 TYR A N 1
ATOM 947 C CA . TYR A 1 121 ? -10.717 -4.401 22.172 1.00 87.38 121 TYR A CA 1
ATOM 948 C C . TYR A 1 121 ? -10.806 -5.652 23.048 1.00 87.38 121 TYR A C 1
ATOM 950 O O . TYR A 1 121 ? -10.747 -5.591 24.277 1.00 87.38 121 TYR A O 1
ATOM 958 N N . LYS A 1 122 ? -10.866 -6.821 22.412 1.00 92.00 122 LYS A N 1
ATOM 959 C CA . LYS A 1 122 ? -10.650 -8.104 23.079 1.00 92.00 122 LYS A CA 1
ATOM 960 C C . LYS A 1 122 ? -9.296 -8.125 23.794 1.00 92.00 122 LYS A C 1
ATOM 962 O O . LYS A 1 122 ? -8.309 -7.534 23.352 1.00 92.00 122 LYS A O 1
ATOM 967 N N . LYS A 1 123 ? -9.233 -8.823 24.928 1.00 91.69 123 LYS A N 1
ATOM 968 C CA . LYS A 1 123 ? -7.976 -9.011 25.662 1.00 91.69 123 LYS A CA 1
ATOM 969 C C . LYS A 1 123 ? -7.006 -9.844 24.826 1.00 91.69 123 LYS A C 1
ATOM 971 O O . LYS A 1 123 ? -7.384 -10.874 24.274 1.00 91.69 123 LYS A O 1
ATOM 976 N N . ARG A 1 124 ? -5.738 -9.432 24.793 1.00 89.06 124 ARG A N 1
ATOM 977 C CA . ARG A 1 124 ? -4.663 -10.169 24.106 1.00 89.06 124 ARG A CA 1
ATOM 978 C C . ARG A 1 124 ? -4.341 -11.500 24.771 1.00 89.06 124 ARG A C 1
ATOM 980 O O . ARG A 1 124 ? -4.005 -12.461 24.092 1.00 89.06 124 ARG A O 1
ATOM 987 N N . ALA A 1 125 ? -4.422 -11.542 26.093 1.00 87.75 125 ALA A N 1
ATOM 988 C CA . ALA A 1 125 ? -4.175 -12.730 26.890 1.00 87.75 125 ALA A CA 1
ATOM 989 C C . ALA A 1 125 ? -4.943 -12.634 28.210 1.00 87.75 125 ALA A C 1
ATOM 991 O O . ALA A 1 125 ? -5.388 -11.555 28.619 1.00 87.75 125 ALA A O 1
ATOM 992 N N . GLU A 1 126 ? -5.093 -13.770 28.880 1.00 86.81 126 GLU A N 1
ATOM 993 C CA . GLU A 1 126 ? -5.638 -13.817 30.230 1.00 86.81 126 GLU A CA 1
ATOM 994 C C . GLU A 1 126 ? -4.773 -12.984 31.193 1.00 86.81 126 GLU A C 1
ATOM 996 O O . GLU A 1 126 ? -3.554 -12.912 31.055 1.00 86.81 126 GLU A O 1
ATOM 1001 N N . GLY A 1 127 ? -5.411 -12.276 32.129 1.00 85.75 127 GLY A N 1
ATOM 1002 C CA . GLY A 1 127 ? -4.726 -11.364 33.054 1.00 85.75 127 GLY A CA 1
ATOM 1003 C C . GLY A 1 127 ? -4.275 -10.021 32.458 1.00 85.75 127 GLY A C 1
ATOM 1004 O O . GLY A 1 127 ? -3.910 -9.129 33.219 1.00 85.75 127 GLY A O 1
ATOM 1005 N N . ILE A 1 128 ? -4.354 -9.824 31.136 1.00 86.56 128 ILE A N 1
ATOM 1006 C CA . ILE A 1 128 ? -4.025 -8.549 30.481 1.00 86.56 128 ILE A CA 1
ATOM 1007 C C . ILE A 1 128 ? -5.285 -7.694 30.310 1.00 86.56 128 ILE A C 1
ATOM 1009 O O . ILE A 1 128 ? -6.341 -8.173 29.885 1.00 86.56 128 ILE A O 1
ATOM 1013 N N . THR A 1 129 ? -5.186 -6.406 30.641 1.00 90.00 129 THR A N 1
ATOM 1014 C CA . THR A 1 129 ? -6.267 -5.440 30.413 1.00 90.00 129 THR A CA 1
ATOM 1015 C C . THR A 1 129 ? -6.499 -5.248 28.915 1.00 90.00 129 THR A C 1
ATOM 1017 O O . THR A 1 129 ? -5.560 -5.207 28.125 1.00 90.00 129 THR A O 1
ATOM 1020 N N . ALA A 1 130 ? -7.765 -5.145 28.520 1.00 92.12 130 ALA A N 1
ATOM 1021 C CA . ALA A 1 130 ? -8.147 -4.827 27.151 1.00 92.12 130 ALA A CA 1
ATOM 1022 C C . ALA A 1 130 ? -7.627 -3.443 26.738 1.00 92.12 130 ALA A C 1
ATOM 1024 O O . ALA A 1 130 ? -7.755 -2.490 27.510 1.00 92.12 130 ALA A O 1
ATOM 1025 N N . ASP A 1 131 ? -7.117 -3.331 25.511 1.00 88.56 131 ASP A N 1
ATOM 1026 C CA . ASP A 1 131 ? -6.758 -2.035 24.940 1.00 88.56 131 ASP A CA 1
ATOM 1027 C C . ASP A 1 131 ? -8.034 -1.203 24.714 1.00 88.56 131 ASP A C 1
ATOM 1029 O O . ASP A 1 131 ? -8.992 -1.663 24.086 1.00 88.56 131 ASP A O 1
ATOM 1033 N N . LYS A 1 132 ? -8.050 0.030 25.221 1.00 91.19 132 LYS A N 1
ATOM 1034 C CA . LYS A 1 132 ? -9.141 0.997 25.070 1.00 91.19 132 LYS A CA 1
ATOM 1035 C C . LYS A 1 132 ? -8.670 2.197 24.273 1.00 91.19 132 LYS A C 1
ATOM 1037 O O . LYS A 1 132 ? -7.691 2.827 24.656 1.00 91.19 132 LYS A O 1
ATOM 1042 N N . ILE A 1 133 ? -9.379 2.540 23.204 1.00 85.12 133 ILE A N 1
ATOM 1043 C CA . ILE A 1 133 ? -9.139 3.754 22.420 1.00 85.12 133 ILE A CA 1
ATOM 1044 C C . ILE A 1 133 ? -10.297 4.714 22.659 1.00 85.12 133 ILE A C 1
ATOM 1046 O O . ILE A 1 133 ? -11.436 4.412 22.311 1.00 85.12 133 ILE A O 1
ATOM 1050 N N . GLU A 1 134 ? -10.007 5.876 23.229 1.00 87.44 134 GLU A N 1
ATOM 1051 C CA . GLU A 1 134 ? -10.987 6.935 23.453 1.00 87.44 134 GLU A CA 1
ATOM 1052 C C . GLU A 1 134 ? -10.767 8.056 22.441 1.00 87.44 134 GLU A C 1
ATOM 1054 O O . GLU A 1 134 ? -9.668 8.597 22.332 1.00 87.44 134 GLU A O 1
ATOM 1059 N N . LYS A 1 135 ? -11.820 8.424 21.712 1.00 86.44 135 LYS A N 1
ATOM 1060 C CA . LYS A 1 135 ? -11.839 9.588 20.824 1.00 86.44 135 LYS A CA 1
ATOM 1061 C C . LYS A 1 135 ? -12.815 10.613 21.370 1.00 86.44 135 LYS A C 1
ATOM 1063 O O . LYS A 1 135 ? -13.972 10.282 21.620 1.00 86.44 135 LYS A O 1
ATOM 1068 N N . THR A 1 136 ? -12.359 11.848 21.518 1.00 86.81 136 THR A N 1
ATOM 1069 C CA . THR A 1 136 ? -13.222 12.987 21.844 1.00 86.81 136 THR A CA 1
ATOM 1070 C C . THR A 1 136 ? -13.477 13.778 20.576 1.00 86.81 136 THR A C 1
ATOM 1072 O O . THR A 1 136 ? -12.527 14.148 19.890 1.00 86.81 136 THR A O 1
ATOM 1075 N N . LEU A 1 137 ? -14.743 14.031 20.263 1.00 84.56 137 LEU A N 1
ATOM 1076 C CA . LEU A 1 137 ? -15.174 14.741 19.068 1.00 84.56 137 LEU A CA 1
ATOM 1077 C C . LEU A 1 137 ? -15.928 16.016 19.442 1.00 84.56 137 LEU A C 1
ATOM 1079 O O . LEU A 1 137 ? -16.663 16.022 20.431 1.00 84.56 137 LEU A O 1
ATOM 1083 N N . ASP A 1 138 ? -15.785 17.067 18.638 1.00 82.81 138 ASP A N 1
ATOM 1084 C CA . ASP A 1 138 ? -16.635 18.256 18.732 1.00 82.81 138 ASP A CA 1
ATOM 1085 C C . ASP A 1 138 ? -18.029 18.021 18.109 1.00 82.81 138 ASP A C 1
ATOM 1087 O O . ASP A 1 138 ? -18.360 16.938 17.615 1.00 82.81 138 ASP A O 1
ATOM 1091 N N . VAL A 1 139 ? -18.880 19.051 18.121 1.00 85.88 139 VAL A N 1
ATOM 1092 C CA . VAL A 1 139 ? -20.214 18.997 17.493 1.00 85.88 139 VAL A CA 1
ATOM 1093 C C . VAL A 1 139 ? -20.181 18.804 15.972 1.00 85.88 139 VAL A C 1
ATOM 1095 O O . VAL A 1 139 ? -21.171 18.328 15.417 1.00 85.88 139 VAL A O 1
ATOM 1098 N N . ASN A 1 140 ? -19.064 19.145 15.323 1.00 77.81 140 ASN A N 1
ATOM 1099 C CA . ASN A 1 140 ? -18.816 18.985 13.892 1.00 77.81 140 ASN A CA 1
ATOM 1100 C C . ASN A 1 140 ? -18.131 17.642 13.575 1.00 77.81 140 ASN A C 1
ATOM 1102 O O . ASN A 1 140 ? -17.744 17.398 12.432 1.00 77.81 140 ASN A O 1
ATOM 1106 N N . GLY A 1 141 ? -18.002 16.743 14.559 1.00 73.69 141 GLY A N 1
ATOM 1107 C CA . GLY A 1 141 ? -17.378 15.432 14.393 1.00 73.69 141 GLY A CA 1
ATOM 1108 C C . GLY A 1 141 ? -15.863 15.480 14.179 1.00 73.69 141 GLY A C 1
ATOM 1109 O O . GLY A 1 141 ? -15.277 14.459 13.820 1.00 73.69 141 GLY A O 1
ATOM 1110 N N . ASN A 1 142 ? -15.216 16.625 14.399 1.00 77.94 142 ASN A N 1
ATOM 1111 C CA . ASN A 1 142 ? -13.764 16.725 14.359 1.00 77.94 142 ASN A CA 1
ATOM 1112 C C . ASN A 1 142 ? -13.177 16.020 15.584 1.00 77.94 142 ASN A C 1
ATOM 1114 O O . ASN A 1 142 ? -13.657 16.216 16.701 1.00 77.94 142 ASN A O 1
ATOM 1118 N N . VAL A 1 143 ? -12.131 15.213 15.397 1.00 80.88 143 VAL A N 1
ATOM 1119 C CA . VAL A 1 143 ? -11.476 14.490 16.496 1.00 80.88 143 VAL A CA 1
ATOM 1120 C C . VAL A 1 143 ? -10.565 15.452 17.247 1.00 80.88 143 VAL A C 1
ATOM 1122 O O . VAL A 1 143 ? -9.469 15.737 16.784 1.00 80.88 143 VAL A O 1
ATOM 1125 N N . LEU A 1 144 ? -10.996 15.927 18.411 1.00 84.38 144 LEU A N 1
ATOM 1126 C CA . LEU A 1 144 ? -10.234 16.842 19.263 1.00 84.38 144 LEU A CA 1
ATOM 1127 C C . LEU A 1 144 ? -9.089 16.145 19.992 1.00 84.38 144 LEU A C 1
ATOM 1129 O O . LEU A 1 144 ? -8.028 16.730 20.177 1.00 84.38 144 LEU A O 1
ATOM 1133 N N . SER A 1 145 ? -9.293 14.900 20.420 1.00 89.06 145 SER A N 1
ATOM 1134 C CA . SER A 1 145 ? -8.237 14.133 21.074 1.00 89.06 145 SER A CA 1
ATOM 1135 C C . SER A 1 145 ? -8.413 12.633 20.922 1.00 89.06 145 SER A C 1
ATOM 1137 O O . SER A 1 145 ? -9.528 12.126 20.750 1.00 89.06 145 SER A O 1
ATOM 1139 N N . VAL A 1 146 ? -7.288 11.927 21.005 1.00 83.81 146 VAL A N 1
ATOM 1140 C CA . VAL A 1 146 ? -7.224 10.466 21.057 1.00 83.81 146 VAL A CA 1
ATOM 1141 C C . VAL A 1 146 ? -6.433 10.063 22.292 1.00 83.81 146 VAL A C 1
ATOM 1143 O O . VAL A 1 146 ? -5.344 10.585 22.526 1.00 83.81 146 VAL A O 1
ATOM 1146 N N . LYS A 1 147 ? -6.967 9.118 23.066 1.00 88.62 147 LYS A N 1
ATOM 1147 C CA . LYS A 1 147 ? -6.271 8.461 24.177 1.00 88.62 147 LYS A CA 1
ATOM 1148 C C . LYS A 1 147 ? -6.260 6.955 23.976 1.00 88.62 147 LYS A C 1
ATOM 1150 O O . LYS A 1 147 ? -7.201 6.398 23.411 1.00 88.62 147 LYS A O 1
ATOM 1155 N N . VAL A 1 148 ? -5.216 6.295 24.462 1.00 86.06 148 VAL A N 1
ATOM 1156 C CA . VAL A 1 148 ? -5.128 4.834 24.503 1.00 86.06 148 VAL A CA 1
ATOM 1157 C C . VAL A 1 148 ? -4.842 4.410 25.932 1.00 86.06 148 VAL A C 1
ATOM 1159 O O . VAL A 1 148 ? -3.853 4.834 26.513 1.00 86.06 148 VAL A O 1
ATOM 1162 N N . ASN A 1 149 ? -5.713 3.583 26.508 1.00 90.50 149 ASN A N 1
ATOM 1163 C CA . ASN A 1 149 ? -5.630 3.132 27.900 1.00 90.50 149 ASN A CA 1
ATOM 1164 C C . ASN A 1 149 ? -5.554 4.293 28.913 1.00 90.50 149 ASN A C 1
ATOM 1166 O O . ASN A 1 149 ? -4.908 4.172 29.946 1.00 90.50 149 ASN A O 1
ATOM 1170 N N . GLY A 1 150 ? -6.218 5.415 28.612 1.00 93.31 150 GLY A N 1
ATOM 1171 C CA . GLY A 1 150 ? -6.180 6.646 29.410 1.00 93.31 150 GLY A CA 1
ATOM 1172 C C . GLY A 1 150 ? -5.019 7.590 29.072 1.00 93.31 150 GLY A C 1
ATOM 1173 O O . GLY A 1 150 ? -5.113 8.781 29.373 1.00 93.31 150 GLY A O 1
ATOM 1174 N N . GLU A 1 151 ? -3.991 7.106 28.372 1.00 94.12 151 GLU A N 1
ATOM 1175 C CA . GLU A 1 151 ? -2.810 7.889 28.007 1.00 94.12 151 GLU A CA 1
ATOM 1176 C C . GLU A 1 151 ? -3.059 8.731 26.743 1.00 94.12 151 GLU A C 1
ATOM 1178 O O . GLU A 1 151 ? -3.460 8.175 25.707 1.00 94.12 151 GLU A O 1
ATOM 1183 N N . PRO A 1 152 ? -2.820 10.055 26.778 1.00 94.81 152 PRO A N 1
ATOM 1184 C CA . PRO A 1 152 ? -2.926 10.920 25.607 1.00 94.81 152 PRO A CA 1
ATOM 1185 C C . PRO A 1 152 ? -2.062 10.439 24.435 1.00 94.81 152 PRO A C 1
ATOM 1187 O O . PRO A 1 152 ? -0.936 9.985 24.617 1.00 94.81 152 PRO A O 1
ATOM 1190 N N . GLN A 1 153 ? -2.616 10.498 23.224 1.00 87.12 153 GLN A N 1
ATOM 1191 C CA . GLN A 1 153 ? -1.905 10.194 21.978 1.00 87.12 153 GLN A CA 1
ATOM 1192 C C . GLN A 1 153 ? -1.800 11.435 21.103 1.00 87.12 153 GLN A C 1
ATOM 1194 O O . GLN A 1 153 ? -0.721 11.778 20.632 1.00 87.12 153 GLN A O 1
ATOM 1199 N N . THR A 1 154 ? -2.932 12.100 20.873 1.00 84.94 154 THR A N 1
ATOM 1200 C CA . THR A 1 154 ? -2.992 13.294 20.034 1.00 84.94 154 THR A CA 1
ATOM 1201 C C . THR A 1 154 ? -3.965 14.302 20.603 1.00 84.94 154 THR A C 1
ATOM 1203 O O . THR A 1 154 ? -5.060 13.913 21.025 1.00 84.94 154 THR A O 1
ATOM 1206 N N . GLU A 1 155 ? -3.629 15.578 20.475 1.00 90.44 155 GLU A N 1
ATOM 1207 C CA . GLU A 1 155 ? -4.562 16.694 20.621 1.00 90.44 155 GLU A CA 1
ATOM 1208 C C . GLU A 1 155 ? -4.595 17.508 19.331 1.00 90.44 155 GLU A C 1
ATOM 1210 O O . GLU A 1 155 ? -3.554 17.863 18.781 1.00 90.44 155 GLU A O 1
ATOM 1215 N N . ASN A 1 156 ? -5.792 17.805 18.835 1.00 87.31 156 ASN A N 1
ATOM 1216 C CA . ASN A 1 156 ? -5.985 18.4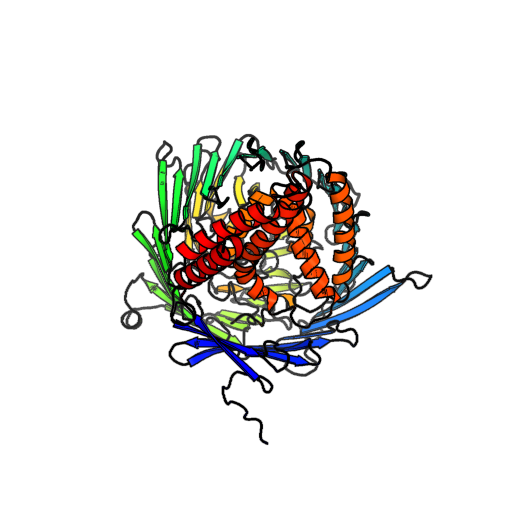60 17.551 1.00 87.31 156 ASN A CA 1
ATOM 1217 C C . ASN A 1 156 ? -6.761 19.761 17.733 1.00 87.31 156 ASN A C 1
ATOM 1219 O O . ASN A 1 156 ? -7.814 19.798 18.371 1.00 87.31 156 ASN A O 1
ATOM 1223 N N . ILE A 1 157 ? -6.266 20.820 17.101 1.00 89.44 157 ILE A N 1
ATOM 1224 C CA . ILE A 1 157 ? -6.942 22.112 17.032 1.00 89.44 157 ILE A CA 1
ATOM 1225 C C . ILE A 1 157 ? -7.397 22.333 15.603 1.00 89.44 157 ILE A C 1
ATOM 1227 O O . ILE A 1 157 ? -6.620 22.142 14.667 1.00 89.44 157 ILE A O 1
ATOM 1231 N N . TYR A 1 158 ? -8.640 22.775 15.450 1.00 84.75 158 TYR A N 1
ATOM 1232 C CA . TYR A 1 158 ? -9.243 23.070 14.161 1.00 84.75 158 TYR A CA 1
ATOM 1233 C C . TYR A 1 158 ? -9.497 24.569 14.007 1.00 84.75 158 TYR A C 1
ATOM 1235 O O . TYR A 1 158 ? -9.775 25.281 14.973 1.00 84.75 158 TYR A O 1
ATOM 1243 N N . THR A 1 159 ? -9.398 25.050 12.776 1.00 84.81 159 THR A N 1
ATOM 1244 C CA . THR A 1 159 ? -9.858 26.370 12.356 1.00 84.81 159 THR A CA 1
ATOM 1245 C C . THR A 1 159 ? -11.389 26.440 12.369 1.00 84.81 159 THR A C 1
ATOM 1247 O O . THR A 1 159 ? -12.090 25.427 12.435 1.00 84.81 159 THR A O 1
ATOM 1250 N N . SER A 1 160 ? -11.941 27.649 12.247 1.00 84.81 160 SER A N 1
ATOM 1251 C CA . SER A 1 160 ? -13.393 27.865 12.158 1.00 84.81 160 SER A CA 1
ATOM 1252 C C . SER A 1 160 ? -14.040 27.248 10.907 1.00 84.81 160 SER A C 1
ATOM 1254 O O . SER A 1 160 ? -15.248 27.005 10.897 1.00 84.81 160 SER A O 1
ATOM 1256 N N . ASP A 1 161 ? -13.258 26.966 9.861 1.00 81.81 161 ASP A N 1
ATOM 1257 C CA . ASP A 1 161 ? -13.674 26.244 8.656 1.00 81.81 161 ASP A CA 1
ATOM 1258 C C . ASP A 1 161 ? -13.403 24.726 8.725 1.00 81.81 161 ASP A C 1
ATOM 1260 O O . ASP A 1 161 ? -13.385 24.068 7.689 1.00 81.81 161 ASP A O 1
ATOM 1264 N N . ASN A 1 162 ? -13.255 24.161 9.933 1.00 80.50 162 ASN A N 1
ATOM 1265 C CA . ASN A 1 162 ? -13.076 22.724 10.198 1.00 80.50 162 ASN A CA 1
ATOM 1266 C C . ASN A 1 162 ? -11.794 22.114 9.594 1.00 80.50 162 ASN A C 1
ATOM 1268 O O . ASN A 1 162 ? -11.754 20.923 9.282 1.00 80.50 162 ASN A O 1
ATOM 1272 N N . LYS A 1 163 ? -10.719 22.896 9.449 1.00 81.75 163 LYS A N 1
ATOM 1273 C CA . LYS A 1 163 ? -9.407 22.383 9.024 1.00 81.75 163 LYS A CA 1
ATOM 1274 C C . LYS A 1 163 ? -8.472 22.227 10.202 1.00 81.75 163 LYS A C 1
ATOM 1276 O O . LYS A 1 163 ? -8.475 23.048 11.107 1.00 81.75 163 LYS A O 1
ATOM 1281 N N . ILE A 1 164 ? -7.650 21.187 10.196 1.00 81.75 164 ILE A N 1
ATOM 1282 C CA . ILE A 1 164 ? -6.648 20.976 11.234 1.00 81.75 164 ILE A CA 1
ATOM 1283 C C . ILE A 1 164 ? -5.644 22.125 11.172 1.00 81.75 164 ILE A C 1
ATOM 1285 O O . ILE A 1 164 ? -5.105 22.425 10.120 1.00 81.75 164 ILE A O 1
ATOM 1289 N N . SER A 1 165 ? -5.409 22.798 12.285 1.00 88.06 165 SER A N 1
ATOM 1290 C CA . SER A 1 165 ? -4.420 23.872 12.396 1.00 88.06 165 SER A CA 1
ATOM 1291 C C . SER A 1 165 ? -3.210 23.430 13.208 1.00 88.06 165 SER A C 1
ATOM 1293 O O . SER A 1 165 ? -2.092 23.879 12.956 1.00 88.06 165 SER A O 1
ATOM 1295 N N . LEU A 1 166 ? -3.416 22.528 14.166 1.00 91.88 166 LEU A N 1
ATOM 1296 C CA . LEU A 1 166 ? -2.355 21.979 14.991 1.00 91.88 166 LEU A CA 1
ATOM 1297 C C . LEU A 1 166 ? -2.675 20.532 15.337 1.00 91.88 166 LEU A C 1
ATOM 1299 O O . LEU A 1 166 ? -3.800 20.236 15.732 1.00 91.88 166 LEU A O 1
ATOM 1303 N N . VAL A 1 167 ? -1.672 19.669 15.238 1.00 89.44 167 VAL A N 1
ATOM 1304 C CA . VAL A 1 167 ? -1.667 18.357 15.883 1.00 89.44 167 VAL A CA 1
ATOM 1305 C C . VAL A 1 167 ? -0.541 18.345 16.896 1.00 89.44 167 VAL A C 1
ATOM 1307 O O . VAL A 1 167 ? 0.616 18.494 16.513 1.00 89.44 167 VAL A O 1
ATOM 1310 N N . THR A 1 168 ? -0.859 18.160 18.166 1.00 93.00 168 THR A N 1
ATOM 1311 C CA . THR A 1 168 ? 0.118 17.808 19.193 1.00 93.00 168 THR A CA 1
ATOM 1312 C C . THR A 1 168 ? 0.192 16.292 19.259 1.00 93.00 168 THR A C 1
ATOM 1314 O O . THR A 1 168 ? -0.824 15.627 19.451 1.00 93.00 168 THR A O 1
ATOM 1317 N N . ASP A 1 169 ? 1.385 15.744 19.069 1.00 89.88 169 ASP A N 1
ATOM 1318 C CA . ASP A 1 169 ? 1.677 14.335 19.286 1.00 89.88 169 ASP A CA 1
ATOM 1319 C C . ASP A 1 169 ? 2.219 14.147 20.700 1.00 89.88 169 ASP A C 1
ATOM 1321 O O . ASP A 1 169 ? 3.372 14.453 20.997 1.00 89.88 169 ASP A O 1
ATOM 1325 N N . GLU A 1 170 ? 1.368 13.610 21.563 1.00 93.94 170 GLU A N 1
ATOM 1326 C CA . GLU A 1 170 ? 1.642 13.409 22.986 1.00 93.94 170 GLU A CA 1
ATOM 1327 C C . GLU A 1 170 ? 2.651 12.278 23.237 1.00 93.94 170 GLU A C 1
ATOM 1329 O O . GLU A 1 170 ? 3.156 12.127 24.345 1.00 93.94 170 GLU A O 1
ATOM 1334 N N . ILE A 1 171 ? 2.983 11.482 22.212 1.00 89.00 171 ILE A N 1
ATOM 1335 C CA . ILE A 1 171 ? 3.992 10.423 22.320 1.00 89.00 171 ILE A CA 1
ATOM 1336 C C . ILE A 1 171 ? 5.399 10.976 22.124 1.00 89.00 171 ILE A C 1
ATOM 1338 O O . ILE A 1 171 ? 6.321 10.572 22.829 1.00 89.00 171 ILE A O 1
ATOM 1342 N N . THR A 1 172 ? 5.581 11.878 21.159 1.00 91.94 172 THR A N 1
ATOM 1343 C CA . THR A 1 172 ? 6.902 12.453 20.855 1.00 91.94 172 THR A CA 1
ATOM 1344 C C . THR A 1 172 ? 7.105 13.849 21.438 1.00 91.94 172 THR A C 1
ATOM 1346 O O . THR A 1 172 ? 8.230 14.343 21.443 1.00 91.94 172 THR A O 1
ATOM 1349 N N . GLY A 1 173 ? 6.036 14.502 21.901 1.00 94.44 173 GLY A N 1
ATOM 1350 C CA . GLY A 1 173 ? 6.022 15.911 22.299 1.00 94.44 173 GLY A CA 1
ATOM 1351 C C . GLY A 1 173 ? 6.051 16.886 21.116 1.00 94.44 173 GLY A C 1
ATOM 1352 O O . GLY A 1 173 ? 6.020 18.101 21.324 1.00 94.44 173 GLY A O 1
ATOM 1353 N N . LYS A 1 174 ? 6.115 16.385 19.875 1.00 93.88 174 LYS A N 1
ATOM 1354 C CA . LYS A 1 174 ? 6.158 17.221 18.674 1.00 93.88 174 LYS A CA 1
ATOM 1355 C C . LYS A 1 174 ? 4.797 17.828 18.369 1.00 93.88 174 LYS A C 1
ATOM 1357 O O . LYS A 1 174 ? 3.747 17.261 18.667 1.00 93.88 174 LYS A O 1
ATOM 1362 N N . LYS A 1 175 ? 4.818 18.975 17.701 1.00 95.62 175 LYS A N 1
ATOM 1363 C CA . LYS A 1 175 ? 3.627 19.661 17.203 1.00 95.62 175 LYS A CA 1
ATOM 1364 C C . LYS A 1 175 ? 3.737 19.868 15.700 1.00 95.62 175 LYS A C 1
ATOM 1366 O O . LYS A 1 175 ? 4.766 20.316 15.209 1.00 95.62 175 LYS A O 1
ATOM 1371 N N . TYR A 1 176 ? 2.661 19.587 14.982 1.00 90.88 176 TYR A N 1
ATOM 1372 C CA . TYR A 1 176 ? 2.552 19.743 13.536 1.00 90.88 176 TYR A CA 1
ATOM 1373 C C . TYR A 1 176 ? 1.580 20.877 13.249 1.00 90.88 176 TYR A C 1
ATOM 1375 O O . TYR A 1 176 ? 0.372 20.734 13.460 1.00 90.88 176 TYR A O 1
ATOM 1383 N N . ARG A 1 177 ? 2.104 22.030 12.835 1.00 95.38 177 ARG A N 1
ATOM 1384 C CA . ARG A 1 177 ? 1.308 23.231 12.575 1.00 95.38 177 ARG A CA 1
ATOM 1385 C C . ARG A 1 177 ? 0.986 23.339 11.093 1.00 95.38 177 ARG A C 1
ATOM 1387 O O . ARG A 1 177 ? 1.876 23.215 10.261 1.00 95.38 177 ARG A O 1
ATOM 1394 N N . TYR A 1 178 ? -0.267 23.654 10.793 1.00 92.88 178 TYR A N 1
ATOM 1395 C CA . TYR A 1 178 ? -0.792 23.857 9.449 1.00 92.88 178 TYR A CA 1
ATOM 1396 C C . TYR A 1 178 ? -1.357 25.272 9.342 1.00 92.88 178 TYR A C 1
ATOM 1398 O O . TYR A 1 178 ? -2.111 25.727 10.211 1.00 92.88 178 TYR A O 1
ATOM 1406 N N . ARG A 1 179 ? -0.993 25.979 8.271 1.00 92.69 179 ARG A N 1
ATOM 1407 C CA . ARG A 1 179 ? -1.531 27.307 7.953 1.00 92.69 179 ARG A CA 1
ATOM 1408 C C . ARG A 1 179 ? -2.109 27.308 6.551 1.00 92.69 179 ARG A C 1
ATOM 1410 O O . ARG A 1 179 ? -1.540 26.710 5.638 1.00 92.69 179 ARG A O 1
ATOM 1417 N N . TYR A 1 180 ? -3.221 28.011 6.398 1.00 88.69 180 TYR A N 1
ATOM 1418 C CA . TYR A 1 180 ? -3.958 28.099 5.148 1.00 88.69 180 TYR A CA 1
ATOM 1419 C C . TYR A 1 180 ? -4.094 29.553 4.712 1.00 88.69 180 TYR A C 1
ATOM 1421 O O . TYR A 1 180 ? -4.026 30.460 5.543 1.00 88.69 180 TYR A O 1
ATOM 1429 N N . ASP A 1 181 ? -4.282 29.768 3.415 1.00 85.62 181 ASP A N 1
ATOM 1430 C CA . ASP A 1 181 ? -4.761 31.050 2.902 1.00 85.62 181 ASP A CA 1
ATOM 1431 C C . ASP A 1 181 ? -6.291 31.181 3.005 1.00 85.62 181 ASP A C 1
ATOM 1433 O O . ASP A 1 181 ? -6.985 30.258 3.432 1.00 85.62 181 ASP A O 1
ATOM 1437 N N . ASP A 1 182 ? -6.825 32.323 2.570 1.00 84.62 182 ASP A N 1
ATOM 1438 C CA . ASP A 1 182 ? -8.263 32.628 2.611 1.00 84.62 182 ASP A CA 1
ATOM 1439 C C . ASP A 1 182 ? -9.112 31.723 1.699 1.00 84.62 182 ASP A C 1
ATOM 1441 O O . ASP A 1 182 ? -10.319 31.590 1.893 1.00 84.62 182 ASP A O 1
ATOM 1445 N N . LEU A 1 183 ? -8.490 31.078 0.704 1.00 83.19 183 LEU A N 1
ATOM 1446 C CA . LEU A 1 183 ? -9.129 30.054 -0.132 1.00 83.19 183 LEU A CA 1
ATOM 1447 C C . LEU A 1 183 ? -9.025 28.664 0.497 1.00 83.19 183 LEU A C 1
ATOM 1449 O O . LEU A 1 183 ? -9.499 27.675 -0.068 1.00 83.19 183 LEU A O 1
ATOM 1453 N N . GLY A 1 184 ? -8.409 28.579 1.673 1.00 80.81 184 GLY A N 1
ATOM 1454 C CA . GLY A 1 184 ? -8.319 27.365 2.435 1.00 80.81 184 GLY A CA 1
ATOM 1455 C C . GLY A 1 184 ? -7.244 26.398 1.966 1.00 80.81 184 GLY A C 1
ATOM 1456 O O . GLY A 1 184 ? -7.344 25.213 2.290 1.00 80.81 184 GLY A O 1
ATOM 1457 N N . ARG A 1 185 ? -6.264 26.873 1.194 1.00 83.19 185 ARG A N 1
ATOM 1458 C CA . ARG A 1 185 ? -5.166 26.067 0.656 1.00 83.19 185 ARG A CA 1
ATOM 1459 C C . ARG A 1 185 ? -3.978 26.088 1.603 1.00 83.19 185 ARG A C 1
ATOM 1461 O O . ARG A 1 185 ? -3.669 27.141 2.151 1.00 83.19 185 ARG A O 1
ATOM 1468 N N . LEU A 1 186 ? -3.309 24.949 1.793 1.00 86.06 186 LEU A N 1
ATOM 1469 C CA . LEU A 1 186 ? -2.163 24.856 2.706 1.00 86.06 186 LEU A CA 1
ATOM 1470 C C . LEU A 1 186 ? -1.008 25.714 2.182 1.00 86.06 186 LEU A C 1
ATOM 1472 O O . LEU A 1 186 ? -0.526 25.463 1.082 1.00 86.06 186 LEU A O 1
ATOM 1476 N N . THR A 1 187 ? -0.558 26.695 2.957 1.00 92.69 187 THR A N 1
ATOM 1477 C CA . THR A 1 187 ? 0.571 27.576 2.615 1.00 92.69 187 THR A CA 1
ATOM 1478 C C . THR A 1 187 ? 1.824 27.245 3.407 1.00 92.69 187 THR A C 1
ATOM 1480 O O . THR A 1 187 ? 2.933 27.510 2.946 1.00 92.69 187 THR A O 1
ATOM 1483 N N . ASN A 1 188 ? 1.671 26.653 4.592 1.00 95.81 188 ASN A N 1
ATOM 1484 C CA . ASN A 1 188 ? 2.800 26.333 5.447 1.00 95.81 188 ASN A CA 1
ATOM 1485 C C . ASN A 1 188 ? 2.506 25.128 6.343 1.00 95.81 188 ASN A C 1
ATOM 1487 O O . ASN A 1 188 ? 1.399 24.984 6.872 1.00 95.81 188 ASN A O 1
ATOM 1491 N N . TYR A 1 189 ? 3.525 24.292 6.503 1.00 92.69 189 TYR A N 1
ATOM 1492 C CA . TYR A 1 189 ? 3.551 23.160 7.419 1.00 92.69 189 TYR A CA 1
ATOM 1493 C C . TYR A 1 189 ? 4.847 23.215 8.221 1.00 92.69 189 TYR A C 1
ATOM 1495 O O . TYR A 1 189 ? 5.916 23.350 7.635 1.00 92.69 189 TYR A O 1
ATOM 1503 N N . GLU A 1 190 ? 4.767 23.122 9.544 1.00 95.12 190 GLU A N 1
ATOM 1504 C CA . GLU A 1 190 ? 5.938 23.195 10.425 1.00 95.12 190 GLU A CA 1
ATOM 1505 C C . GLU A 1 190 ? 5.901 22.058 11.441 1.00 95.12 190 GLU A C 1
ATOM 1507 O O . GLU A 1 190 ? 4.887 21.855 12.115 1.00 95.12 190 GLU A O 1
ATOM 1512 N N . VAL A 1 191 ? 7.026 21.361 11.588 1.00 93.50 191 VAL A N 1
ATOM 1513 C CA . VAL A 1 191 ? 7.277 20.465 12.716 1.00 93.50 191 VAL A CA 1
ATOM 1514 C C . VAL A 1 191 ? 7.953 21.277 13.812 1.00 93.50 191 VAL A C 1
ATOM 1516 O O . VAL A 1 191 ? 8.938 21.976 13.571 1.00 93.50 191 VAL A O 1
ATOM 1519 N N . LEU A 1 192 ? 7.399 21.210 15.016 1.00 96.12 192 LEU A N 1
ATOM 1520 C CA . LEU A 1 192 ? 7.845 21.959 16.182 1.00 96.12 192 LEU A CA 1
ATOM 1521 C C . LEU A 1 192 ? 8.094 21.007 17.352 1.00 96.12 192 LEU A C 1
ATOM 1523 O O . LEU A 1 192 ? 7.450 19.962 17.451 1.00 96.12 192 LEU A O 1
ATOM 1527 N N . ASN A 1 193 ? 8.965 21.401 18.273 1.00 95.25 193 ASN A N 1
ATOM 1528 C CA . ASN A 1 193 ? 9.143 20.706 19.546 1.00 95.25 193 ASN A CA 1
ATOM 1529 C C . ASN A 1 193 ? 8.032 21.056 20.555 1.00 95.25 193 ASN A C 1
ATOM 1531 O O . ASN A 1 193 ? 7.099 21.817 20.262 1.00 95.25 193 ASN A O 1
ATOM 1535 N N . SER A 1 194 ? 8.146 20.513 21.768 1.00 93.00 194 SER A N 1
ATOM 1536 C CA . SER A 1 194 ? 7.206 20.729 22.872 1.00 93.00 194 SER A CA 1
ATOM 1537 C C . SER A 1 194 ? 7.019 22.208 23.212 1.00 93.00 194 SER A C 1
ATOM 1539 O O . SER A 1 194 ? 5.895 22.641 23.488 1.00 93.00 194 SER A O 1
ATOM 1541 N N . GLU A 1 195 ? 8.074 23.016 23.101 1.00 93.44 195 GLU A N 1
ATOM 1542 C CA . GLU A 1 195 ? 8.062 24.458 23.374 1.00 93.44 195 GLU A CA 1
ATOM 1543 C C . GLU A 1 195 ? 7.457 25.279 22.219 1.00 93.44 195 GLU A C 1
ATOM 1545 O O . GLU A 1 195 ? 7.258 26.486 22.349 1.00 93.44 195 GLU A O 1
ATOM 1550 N N . GLY A 1 196 ? 7.117 24.641 21.093 1.00 92.25 196 GLY A N 1
ATOM 1551 C CA . GLY A 1 196 ? 6.535 25.300 19.923 1.00 92.25 196 GLY A CA 1
ATOM 1552 C C . GLY A 1 196 ? 7.556 26.010 19.032 1.00 92.25 196 GLY A C 1
ATOM 1553 O O . GLY A 1 196 ? 7.171 26.872 18.238 1.00 92.25 196 GLY A O 1
ATOM 1554 N N . THR A 1 197 ? 8.834 25.649 19.153 1.00 93.69 197 THR A N 1
ATOM 1555 C CA . THR A 1 197 ? 9.930 26.131 18.299 1.00 93.69 197 THR A CA 1
ATOM 1556 C C . THR A 1 197 ? 10.233 25.129 17.184 1.00 93.69 197 THR A C 1
ATOM 1558 O O . THR A 1 197 ? 9.924 23.950 17.321 1.00 93.69 197 THR A O 1
ATOM 1561 N N . TYR A 1 198 ? 10.792 25.600 16.066 1.00 93.56 198 TYR A N 1
ATOM 1562 C CA . TYR A 1 198 ? 11.087 24.781 14.884 1.00 93.56 198 TYR A CA 1
ATOM 1563 C C . TYR A 1 198 ? 11.941 23.545 15.212 1.00 93.56 198 TYR A C 1
ATOM 1565 O O . TYR A 1 198 ? 12.999 23.670 15.826 1.00 93.56 198 TYR A O 1
ATOM 1573 N N . ASP A 1 199 ? 11.502 22.374 14.744 1.00 90.69 199 ASP A N 1
ATOM 1574 C CA . ASP A 1 199 ? 12.141 21.073 14.966 1.00 90.69 199 ASP A CA 1
ATOM 1575 C C . ASP A 1 199 ? 12.462 20.368 13.637 1.00 90.69 199 ASP A C 1
ATOM 1577 O O . ASP A 1 199 ? 11.914 19.324 13.280 1.00 90.69 199 ASP A O 1
ATOM 1581 N N . GLY A 1 200 ? 13.361 20.980 12.863 1.00 87.31 200 GLY A N 1
ATOM 1582 C CA . GLY A 1 200 ? 14.101 20.300 11.795 1.00 87.31 200 GLY A CA 1
ATOM 1583 C C . GLY A 1 200 ? 13.346 20.008 10.494 1.00 87.31 200 GLY A C 1
ATOM 1584 O O . GLY A 1 200 ? 13.968 19.473 9.570 1.00 87.31 200 GLY A O 1
ATOM 1585 N N . TYR A 1 201 ? 12.061 20.361 10.379 1.00 92.75 201 TYR A N 1
ATOM 1586 C CA . TYR A 1 201 ? 11.314 20.241 9.125 1.00 92.75 201 TYR A CA 1
ATOM 1587 C C . TYR A 1 201 ? 10.183 21.268 8.984 1.00 92.75 201 TYR A C 1
ATOM 1589 O O . TYR A 1 201 ? 9.346 21.423 9.874 1.00 92.75 201 TYR A O 1
ATOM 1597 N N . ALA A 1 202 ? 10.122 21.931 7.832 1.00 94.12 202 ALA A N 1
ATOM 1598 C CA . ALA A 1 202 ? 9.008 22.771 7.420 1.00 94.12 202 ALA A CA 1
ATOM 1599 C C . ALA A 1 202 ? 8.847 22.791 5.895 1.00 94.12 202 ALA A C 1
ATOM 1601 O O . ALA A 1 202 ? 9.792 22.570 5.138 1.00 94.12 202 ALA A O 1
ATOM 1602 N N . GLU A 1 203 ? 7.638 23.113 5.451 1.00 93.88 203 GLU A N 1
ATOM 1603 C CA . GLU A 1 203 ? 7.287 23.309 4.051 1.00 93.88 203 GLU A CA 1
ATOM 1604 C C . GLU A 1 203 ? 6.661 24.694 3.853 1.00 93.88 203 GLU A C 1
ATOM 1606 O O . GLU A 1 203 ? 5.802 25.123 4.629 1.00 93.88 203 GLU A O 1
ATOM 1611 N N . GLU A 1 204 ? 7.043 25.378 2.779 1.00 94.88 204 GLU A N 1
ATOM 1612 C CA . GLU A 1 204 ? 6.377 26.588 2.295 1.00 94.88 204 GLU A CA 1
ATOM 1613 C C . GLU A 1 204 ? 5.805 26.312 0.903 1.00 94.88 204 GLU A C 1
ATOM 1615 O O . GLU A 1 204 ? 6.531 25.950 -0.027 1.00 94.88 204 GLU A O 1
ATOM 1620 N N . LEU A 1 205 ? 4.488 26.468 0.772 1.00 93.50 205 LEU A N 1
ATOM 1621 C CA . LEU A 1 205 ? 3.739 26.184 -0.444 1.00 93.50 205 LEU A CA 1
ATOM 1622 C C . LEU A 1 205 ? 3.231 27.492 -1.047 1.00 93.50 205 LEU A C 1
ATOM 1624 O O . LEU A 1 205 ? 2.503 28.250 -0.401 1.00 93.50 205 LEU A O 1
ATOM 1628 N N . LYS A 1 206 ? 3.591 27.746 -2.306 1.00 92.69 206 LYS A N 1
ATOM 1629 C CA . LYS A 1 206 ? 3.172 28.941 -3.047 1.00 92.69 206 LYS A CA 1
ATOM 1630 C C . LYS A 1 206 ? 2.309 28.548 -4.221 1.00 92.69 206 LYS A C 1
ATOM 1632 O O . LYS A 1 206 ? 2.654 27.643 -4.977 1.00 92.69 206 LYS A O 1
ATOM 1637 N N . TYR A 1 207 ? 1.208 29.267 -4.393 1.00 89.69 207 TYR A N 1
ATOM 1638 C CA . TYR A 1 207 ? 0.272 29.045 -5.484 1.00 89.69 207 TYR A CA 1
ATOM 1639 C C . TYR A 1 207 ? 0.349 30.172 -6.503 1.00 89.69 207 TYR A C 1
ATOM 1641 O O . TYR A 1 207 ? 0.571 31.331 -6.149 1.00 89.69 207 TYR A O 1
ATOM 1649 N N . ASP A 1 208 ? 0.130 29.832 -7.765 1.00 85.94 208 ASP A N 1
ATOM 1650 C CA . ASP A 1 208 ? 0.007 30.813 -8.830 1.00 85.94 208 ASP A CA 1
ATOM 1651 C C . ASP A 1 208 ? -1.357 31.535 -8.795 1.00 85.94 208 ASP A C 1
ATOM 1653 O O . ASP A 1 208 ? -2.262 31.224 -8.009 1.00 85.94 208 ASP A O 1
ATOM 1657 N N . LYS A 1 209 ? -1.520 32.507 -9.700 1.00 85.50 209 LYS A N 1
ATOM 1658 C CA . LYS A 1 209 ? -2.766 33.273 -9.873 1.00 85.50 209 LYS A CA 1
ATOM 1659 C C . LYS A 1 209 ? -3.975 32.429 -10.312 1.00 85.50 209 LYS A C 1
ATOM 1661 O O . LYS A 1 209 ? -5.093 32.929 -10.262 1.00 85.50 209 LYS A O 1
ATOM 1666 N N . TYR A 1 210 ? -3.764 31.191 -10.761 1.00 84.25 210 TYR A N 1
ATOM 1667 C CA . TYR A 1 210 ? -4.807 30.260 -11.208 1.00 84.25 210 TYR A CA 1
ATOM 1668 C C . TYR A 1 210 ? -5.185 29.233 -10.146 1.00 84.25 210 TYR A C 1
ATOM 1670 O O . TYR A 1 210 ? -6.041 28.380 -10.379 1.00 84.25 210 TYR A O 1
ATOM 1678 N N . GLY A 1 211 ? -4.562 29.296 -8.975 1.00 84.31 211 GLY A N 1
ATOM 1679 C CA . GLY A 1 211 ? -4.855 28.376 -7.898 1.00 84.31 211 GLY A CA 1
ATOM 1680 C C . GLY A 1 211 ? -3.939 27.157 -7.830 1.00 84.31 211 GLY A C 1
ATOM 1681 O O . GLY A 1 211 ? -4.088 26.365 -6.901 1.00 84.31 211 GLY A O 1
ATOM 1682 N N . LYS A 1 212 ? -3.019 26.988 -8.783 1.00 85.62 212 LYS A N 1
ATOM 1683 C CA . LYS A 1 212 ? -2.156 25.811 -8.923 1.00 85.62 212 LYS A CA 1
ATOM 1684 C C . LYS A 1 212 ? -0.925 25.938 -8.026 1.00 85.62 212 LYS A C 1
ATOM 1686 O O . LYS A 1 212 ? -0.427 27.042 -7.826 1.00 85.62 212 LYS A O 1
ATOM 1691 N N . LEU A 1 213 ? -0.436 24.831 -7.465 1.00 87.75 213 LEU A N 1
ATOM 1692 C CA . LEU A 1 213 ? 0.783 24.838 -6.645 1.00 87.75 213 LEU A CA 1
ATOM 1693 C C . LEU A 1 213 ? 1.977 25.149 -7.550 1.00 87.75 213 LEU A C 1
ATOM 1695 O O . LEU A 1 213 ? 2.255 24.349 -8.428 1.00 87.75 213 LEU A O 1
ATOM 1699 N N . GLY A 1 214 ? 2.639 26.289 -7.371 1.00 88.81 214 GLY A N 1
ATOM 1700 C CA . GLY A 1 214 ? 3.797 26.714 -8.163 1.00 88.81 214 GLY A CA 1
ATOM 1701 C C . GLY A 1 214 ? 5.133 26.307 -7.544 1.00 88.81 214 GLY A C 1
ATOM 1702 O O . GLY A 1 214 ? 6.070 25.991 -8.269 1.00 88.81 214 GLY A O 1
ATOM 1703 N N . SER A 1 215 ? 5.224 26.254 -6.213 1.00 91.56 215 SER A N 1
ATOM 1704 C CA . SER A 1 215 ? 6.406 25.719 -5.534 1.00 91.56 215 SER A CA 1
ATOM 1705 C C . SER A 1 215 ? 6.084 25.125 -4.168 1.00 91.56 215 SER A C 1
ATOM 1707 O O . SER A 1 215 ? 5.162 25.562 -3.475 1.00 91.56 215 SER A O 1
ATOM 1709 N N . LYS A 1 216 ? 6.872 24.117 -3.798 1.00 91.19 216 LYS A N 1
ATOM 1710 C CA . LYS A 1 216 ? 6.957 23.513 -2.470 1.00 91.19 216 LYS A CA 1
ATOM 1711 C C . LYS A 1 216 ? 8.418 23.587 -2.029 1.00 91.19 216 LYS A C 1
ATOM 1713 O O . LYS A 1 216 ? 9.226 22.729 -2.388 1.00 91.19 216 LYS A O 1
ATOM 1718 N N . ALA A 1 217 ? 8.760 24.630 -1.281 1.00 89.75 217 ALA A N 1
ATOM 1719 C CA . ALA A 1 217 ? 10.069 24.747 -0.655 1.00 89.75 217 ALA A CA 1
ATOM 1720 C C . ALA A 1 217 ? 10.097 23.899 0.619 1.00 89.75 217 ALA A C 1
ATOM 1722 O O . ALA A 1 217 ? 9.135 23.906 1.387 1.00 89.75 217 ALA A O 1
ATOM 1723 N N . VAL A 1 218 ? 11.191 23.172 0.832 1.00 88.62 218 VAL A N 1
ATOM 1724 C CA . VAL A 1 218 ? 11.409 22.367 2.035 1.00 88.62 218 VAL A CA 1
ATOM 1725 C C . VAL A 1 218 ? 12.584 22.955 2.795 1.00 88.62 218 VAL A C 1
ATOM 1727 O O . VAL A 1 218 ? 13.654 23.169 2.231 1.00 88.62 218 VAL A O 1
ATOM 1730 N N . PHE A 1 219 ? 12.371 23.210 4.078 1.00 87.50 219 PHE A N 1
ATOM 1731 C CA . PHE A 1 219 ? 13.399 23.624 5.018 1.00 87.50 219 PHE A CA 1
ATOM 1732 C C . PHE A 1 219 ? 13.603 22.458 5.969 1.00 87.50 219 PHE A C 1
ATOM 1734 O O . PHE A 1 219 ? 12.672 22.063 6.667 1.00 87.50 219 PHE A O 1
ATOM 1741 N N . SER A 1 220 ? 14.787 21.856 5.964 1.00 81.50 220 SER A N 1
ATOM 1742 C CA . SER A 1 220 ? 15.067 20.711 6.821 1.00 81.50 220 SER A CA 1
ATOM 1743 C C . SER A 1 220 ? 16.509 20.714 7.311 1.00 81.50 220 SER A C 1
ATOM 1745 O O . SER A 1 220 ? 17.389 21.306 6.691 1.00 81.50 220 SER A O 1
ATOM 1747 N N . SER A 1 221 ? 16.742 20.061 8.452 1.00 69.69 221 SER A N 1
ATOM 1748 C CA . SER A 1 221 ? 18.088 19.688 8.907 1.00 69.69 221 SER A CA 1
ATOM 1749 C C . SER A 1 221 ? 18.745 18.639 8.002 1.00 69.69 221 SER A C 1
ATOM 1751 O O . SER A 1 221 ? 19.962 18.475 8.033 1.00 69.69 221 SER A O 1
ATOM 1753 N N . THR A 1 222 ? 17.944 17.943 7.196 1.00 66.69 222 THR A N 1
ATOM 1754 C CA . THR A 1 222 ? 18.400 17.085 6.102 1.00 66.69 222 THR A CA 1
ATOM 1755 C C . THR A 1 222 ? 18.378 17.884 4.801 1.00 66.69 222 THR A C 1
ATOM 1757 O O . THR A 1 222 ? 17.485 18.702 4.593 1.00 66.69 222 THR A O 1
ATOM 1760 N N . ASP A 1 223 ? 19.362 17.685 3.925 1.00 72.25 223 ASP A N 1
ATOM 1761 C CA . ASP A 1 223 ? 19.460 18.379 2.632 1.00 72.25 223 ASP A CA 1
ATOM 1762 C C . ASP A 1 223 ? 18.420 17.828 1.629 1.00 72.25 223 ASP A C 1
ATOM 1764 O O . ASP A 1 223 ? 18.750 17.147 0.651 1.00 72.25 223 ASP A O 1
ATOM 1768 N N . PHE A 1 224 ? 17.137 18.049 1.929 1.00 76.56 224 PHE A N 1
ATOM 1769 C CA . PHE A 1 224 ? 16.006 17.575 1.138 1.00 76.56 224 PHE A CA 1
ATOM 1770 C C . PHE A 1 224 ? 15.673 18.562 0.006 1.00 76.56 224 PHE A C 1
ATOM 1772 O O . PHE A 1 224 ? 15.499 19.757 0.261 1.00 76.56 224 PHE A O 1
ATOM 1779 N N . PRO A 1 225 ? 15.514 18.085 -1.242 1.00 76.00 225 PRO A N 1
ATOM 1780 C CA . PRO A 1 225 ? 15.262 18.954 -2.382 1.00 76.00 225 PRO A CA 1
ATOM 1781 C C . PRO A 1 225 ? 13.828 19.512 -2.376 1.00 76.00 225 PRO A C 1
ATOM 1783 O O . PRO A 1 225 ? 12.850 18.764 -2.408 1.00 76.00 225 PRO A O 1
ATOM 1786 N N . GLY A 1 226 ? 13.685 20.840 -2.409 1.00 85.38 226 GLY A N 1
ATOM 1787 C CA . GLY A 1 226 ? 12.413 21.483 -2.759 1.00 85.38 226 GLY A CA 1
ATOM 1788 C C . GLY A 1 226 ? 11.983 21.166 -4.200 1.00 85.38 226 GLY A C 1
ATOM 1789 O O . GLY A 1 226 ? 12.787 20.696 -5.011 1.00 85.38 226 GLY A O 1
ATOM 1790 N N . CYS A 1 227 ? 10.716 21.438 -4.521 1.00 92.00 227 CYS A N 1
ATOM 1791 C CA . CYS A 1 227 ? 10.142 21.177 -5.840 1.00 92.00 227 CYS A CA 1
ATOM 1792 C C . CYS A 1 227 ? 9.384 22.389 -6.386 1.00 92.00 227 CYS A C 1
ATOM 1794 O O . CYS A 1 227 ? 8.458 22.890 -5.745 1.00 92.00 227 CYS A O 1
ATOM 1796 N N . ASP A 1 228 ? 9.718 22.787 -7.608 1.00 93.81 228 ASP A N 1
ATOM 1797 C CA . ASP A 1 228 ? 8.974 23.779 -8.383 1.00 93.81 228 ASP A CA 1
ATOM 1798 C C . ASP A 1 228 ? 8.068 23.090 -9.412 1.00 93.81 228 ASP A C 1
ATOM 1800 O O . ASP A 1 228 ? 8.395 22.018 -9.923 1.00 93.81 228 ASP A O 1
ATOM 1804 N N . TYR A 1 229 ? 6.925 23.700 -9.719 1.00 93.81 229 TYR A N 1
ATOM 1805 C CA . TYR A 1 229 ? 5.894 23.151 -10.598 1.00 93.81 229 TYR A CA 1
ATOM 1806 C C . TYR A 1 229 ? 5.581 24.141 -11.715 1.00 93.81 229 TYR A C 1
ATOM 1808 O O . TYR A 1 229 ? 5.302 25.317 -11.472 1.00 93.81 229 TYR A O 1
ATOM 1816 N N . TYR A 1 230 ? 5.573 23.643 -12.945 1.00 94.06 230 TYR A N 1
ATOM 1817 C CA . TYR A 1 230 ? 5.332 24.437 -14.141 1.00 94.06 230 TYR A CA 1
ATOM 1818 C C . TYR A 1 230 ? 4.158 23.855 -14.913 1.00 94.06 230 TYR A C 1
ATOM 1820 O O . TYR A 1 230 ? 4.084 22.645 -15.115 1.00 94.06 230 TYR A O 1
ATOM 1828 N N . TYR A 1 231 ? 3.243 24.717 -15.351 1.00 91.38 231 TYR A N 1
ATOM 1829 C CA . TYR A 1 231 ? 1.997 24.330 -16.010 1.00 91.38 231 TYR A CA 1
ATOM 1830 C C . TYR A 1 231 ? 1.953 24.846 -17.443 1.00 91.38 231 TYR A C 1
ATOM 1832 O O . TYR A 1 231 ? 2.503 25.902 -17.759 1.00 91.38 231 TYR A O 1
ATOM 1840 N N . LYS A 1 232 ? 1.249 24.119 -18.307 1.00 88.75 232 LYS A N 1
ATOM 1841 C CA . LYS A 1 232 ? 1.007 24.521 -19.694 1.00 88.75 232 LYS A CA 1
ATOM 1842 C C . LYS A 1 232 ? 0.093 25.748 -19.745 1.00 88.75 232 LYS A C 1
ATOM 1844 O O . LYS A 1 232 ? -0.761 25.948 -18.883 1.00 88.75 232 LYS A O 1
ATOM 1849 N N . GLU A 1 233 ? 0.199 26.526 -20.819 1.00 88.94 233 GLU A N 1
ATOM 1850 C CA . GLU A 1 233 ? -0.686 27.671 -21.107 1.00 88.94 233 GLU A CA 1
ATOM 1851 C C . GLU A 1 233 ? -2.062 27.256 -21.675 1.00 88.94 233 GLU A C 1
ATOM 1853 O O . GLU A 1 233 ? -2.764 28.057 -22.290 1.00 88.94 233 GLU A O 1
ATOM 1858 N N . ASN A 1 234 ? -2.473 25.998 -21.488 1.00 82.00 234 ASN A N 1
ATOM 1859 C CA . ASN A 1 234 ? -3.774 25.512 -21.936 1.00 82.00 234 ASN A CA 1
ATOM 1860 C C . ASN A 1 234 ? -4.892 25.857 -20.936 1.00 82.00 234 ASN A C 1
ATOM 1862 O O . ASN A 1 234 ? -4.644 26.240 -19.793 1.00 82.00 234 ASN A O 1
ATOM 1866 N N . ALA A 1 235 ? -6.149 25.712 -21.368 1.00 79.50 235 ALA A N 1
ATOM 1867 C CA . ALA A 1 235 ? -7.314 26.099 -20.568 1.00 79.50 235 ALA A CA 1
ATOM 1868 C C . ALA A 1 235 ? -7.387 25.388 -19.202 1.00 79.50 235 ALA A C 1
ATOM 1870 O O . ALA A 1 235 ? -7.838 25.983 -18.228 1.00 79.50 235 ALA A O 1
ATOM 1871 N N . THR A 1 236 ? -6.926 24.137 -19.116 1.00 75.50 236 THR A N 1
ATOM 1872 C CA . THR A 1 236 ? -6.935 23.344 -17.876 1.00 75.50 236 THR A CA 1
ATOM 1873 C C . THR A 1 236 ? -5.721 23.562 -16.980 1.00 75.50 236 THR A C 1
ATOM 1875 O O . THR A 1 236 ? -5.754 23.155 -15.813 1.00 75.50 236 THR A O 1
ATOM 1878 N N . ARG A 1 237 ? -4.686 24.255 -17.481 1.00 83.25 237 ARG A N 1
ATOM 1879 C CA . ARG A 1 237 ? -3.405 24.458 -16.793 1.00 83.25 237 ARG A CA 1
ATOM 1880 C C . ARG A 1 237 ? -2.839 23.122 -16.316 1.00 83.25 237 ARG A C 1
ATOM 1882 O O . ARG A 1 237 ? -2.628 22.921 -15.120 1.00 83.25 237 ARG A O 1
ATOM 1889 N N . ASP A 1 238 ? -2.666 22.192 -17.254 1.00 82.94 238 ASP A N 1
ATOM 1890 C CA . ASP A 1 238 ? -2.114 20.866 -16.960 1.00 82.94 238 ASP A CA 1
ATOM 1891 C C . ASP A 1 238 ? -0.646 20.988 -16.536 1.00 82.94 238 ASP A C 1
ATOM 1893 O O . ASP A 1 238 ? 0.083 21.839 -17.055 1.00 82.94 238 ASP A O 1
ATOM 1897 N N . LEU A 1 239 ? -0.201 20.130 -15.614 1.00 87.94 239 LEU A N 1
ATOM 1898 C CA . LEU A 1 239 ? 1.200 20.076 -15.191 1.00 87.94 239 LEU A CA 1
ATOM 1899 C C . LEU A 1 239 ? 2.088 19.741 -16.399 1.00 87.94 239 LEU A C 1
ATOM 1901 O O . LEU A 1 239 ? 1.880 18.731 -17.072 1.00 87.94 239 LEU A O 1
ATOM 1905 N N . ASP A 1 240 ? 3.063 20.602 -16.675 1.00 92.00 240 ASP A N 1
ATOM 1906 C CA . ASP A 1 240 ? 4.061 20.401 -17.723 1.00 92.00 240 ASP A CA 1
ATOM 1907 C C . ASP A 1 240 ? 5.275 19.660 -17.165 1.00 92.00 240 ASP A C 1
ATOM 1909 O O . ASP A 1 240 ? 5.658 18.602 -17.667 1.00 92.00 240 ASP A O 1
ATOM 1913 N N . PHE A 1 241 ? 5.857 20.182 -16.081 1.00 95.00 241 PHE A N 1
ATOM 1914 C CA . PHE A 1 241 ? 6.947 19.513 -15.384 1.00 95.00 241 PHE A CA 1
ATOM 1915 C C . PHE A 1 241 ? 7.127 19.961 -13.935 1.00 95.00 241 PHE A C 1
ATOM 1917 O O . PHE A 1 241 ? 6.732 21.055 -13.536 1.00 95.00 241 PHE A O 1
ATOM 1924 N N . MET A 1 242 ? 7.771 19.088 -13.167 1.00 95.38 242 MET A N 1
ATOM 1925 C CA . MET A 1 242 ? 8.263 19.325 -11.813 1.00 95.38 242 MET A CA 1
ATOM 1926 C C . MET A 1 242 ? 9.786 19.445 -11.846 1.00 95.38 242 MET A C 1
ATOM 1928 O O . MET A 1 242 ? 10.433 18.735 -12.618 1.00 95.38 242 MET A O 1
ATOM 1932 N N . TRP A 1 243 ? 10.364 20.312 -11.017 1.00 94.88 243 TRP A N 1
ATOM 1933 C CA . TRP A 1 243 ? 11.809 20.527 -10.952 1.00 94.88 243 TRP A CA 1
ATOM 1934 C C . TRP A 1 243 ? 12.323 20.399 -9.516 1.00 94.88 243 TRP A C 1
ATOM 1936 O O . TRP A 1 243 ? 12.091 21.270 -8.682 1.00 94.88 243 TRP A O 1
ATOM 1946 N N . TYR A 1 244 ? 13.036 19.307 -9.241 1.00 93.25 244 TYR A N 1
ATOM 1947 C CA . TYR A 1 244 ? 13.645 19.004 -7.947 1.00 93.25 244 TYR A CA 1
ATOM 1948 C C . TYR A 1 244 ? 15.068 19.552 -7.865 1.00 93.25 244 TYR A C 1
ATOM 1950 O O . TYR A 1 244 ? 15.906 19.210 -8.705 1.00 93.25 244 TYR A O 1
ATOM 1958 N N . ASP A 1 245 ? 15.333 20.401 -6.864 1.00 86.75 245 ASP A N 1
ATOM 1959 C CA . ASP A 1 245 ? 16.645 21.026 -6.579 1.00 86.75 245 ASP A CA 1
ATOM 1960 C C . ASP A 1 245 ? 17.332 21.659 -7.800 1.00 86.75 245 ASP A C 1
ATOM 1962 O O . ASP A 1 245 ? 18.550 21.731 -7.922 1.00 86.75 245 ASP A O 1
ATOM 1966 N N . ARG A 1 246 ? 16.550 22.070 -8.799 1.00 87.69 246 ARG A N 1
ATOM 1967 C CA . ARG A 1 246 ? 17.063 22.487 -10.112 1.00 87.69 246 ARG A CA 1
ATOM 1968 C C . ARG A 1 246 ? 17.969 21.446 -10.810 1.00 87.69 246 ARG A C 1
ATOM 1970 O O . ARG A 1 246 ? 18.634 21.772 -11.794 1.00 87.69 246 ARG A O 1
ATOM 1977 N N . LYS A 1 247 ? 17.981 20.191 -10.348 1.00 92.19 247 LYS A N 1
ATOM 1978 C CA . LYS A 1 247 ? 18.821 19.085 -10.838 1.00 92.19 247 LYS A CA 1
ATOM 1979 C C . LYS A 1 247 ? 18.031 18.033 -11.600 1.00 92.19 247 LYS A C 1
ATOM 1981 O O . LYS A 1 247 ? 18.523 17.540 -12.610 1.00 92.19 247 LYS A O 1
ATOM 1986 N N . VAL A 1 248 ? 16.824 17.708 -11.136 1.00 96.31 248 VAL A N 1
ATOM 1987 C CA . VAL A 1 248 ? 15.994 16.651 -11.728 1.00 96.31 248 VAL A CA 1
ATOM 1988 C C . VAL A 1 248 ? 14.683 17.236 -12.232 1.00 96.31 248 VAL A C 1
ATOM 1990 O O . VAL A 1 248 ? 13.934 17.826 -11.458 1.00 96.31 248 VAL A O 1
ATOM 1993 N N . ILE A 1 249 ? 14.390 17.074 -13.523 1.00 97.50 249 ILE A N 1
ATOM 1994 C CA . ILE A 1 249 ? 13.118 17.513 -14.118 1.00 97.50 249 ILE A CA 1
ATOM 1995 C C . ILE A 1 249 ? 12.261 16.293 -14.418 1.00 97.50 249 ILE A C 1
ATOM 1997 O O . ILE A 1 249 ? 12.690 15.412 -15.157 1.00 97.50 249 ILE A O 1
ATOM 2001 N N . ILE A 1 250 ? 11.029 16.273 -13.922 1.00 96.44 250 ILE A N 1
ATOM 2002 C CA . ILE A 1 250 ? 10.056 15.213 -14.195 1.00 96.44 250 ILE A CA 1
ATOM 2003 C C . ILE A 1 250 ? 8.932 15.795 -15.039 1.00 96.44 250 ILE A C 1
ATOM 2005 O O . ILE A 1 250 ? 8.202 16.674 -14.591 1.00 96.44 250 ILE A O 1
ATOM 2009 N N . ARG A 1 251 ? 8.791 15.301 -16.268 1.00 96.19 251 ARG A N 1
ATOM 2010 C CA . ARG A 1 251 ? 7.752 15.703 -17.220 1.00 96.19 251 ARG A CA 1
ATOM 2011 C C . ARG A 1 251 ? 6.726 14.582 -17.372 1.00 96.19 251 ARG A C 1
ATOM 2013 O O . ARG A 1 251 ? 7.000 13.638 -18.121 1.00 96.19 251 ARG A O 1
ATOM 2020 N N . PRO A 1 252 ? 5.581 14.621 -16.674 1.00 93.00 252 PRO A N 1
ATOM 2021 C CA . PRO A 1 252 ? 4.515 13.660 -16.915 1.00 93.00 252 PRO A CA 1
ATOM 2022 C C . PRO A 1 252 ? 3.932 13.837 -18.320 1.00 93.00 252 PRO A C 1
ATOM 2024 O O . PRO A 1 252 ? 3.896 14.939 -18.869 1.00 93.00 252 PRO A O 1
ATOM 2027 N N . LYS A 1 253 ? 3.457 12.744 -18.912 1.00 90.88 253 LYS A N 1
ATOM 2028 C CA . LYS A 1 253 ? 2.820 12.751 -20.227 1.00 90.88 253 LYS A CA 1
ATOM 2029 C C . LYS A 1 253 ? 1.424 12.168 -20.123 1.00 90.88 253 LYS A C 1
ATOM 2031 O O . LYS A 1 253 ? 1.219 11.112 -19.527 1.00 90.88 253 LYS A O 1
ATOM 2036 N N . THR A 1 254 ? 0.480 12.831 -20.772 1.00 87.44 254 THR A N 1
ATOM 2037 C CA . THR A 1 254 ? -0.905 12.380 -20.861 1.00 87.44 254 THR A CA 1
ATOM 2038 C C . THR A 1 254 ? -1.389 12.372 -22.306 1.00 87.44 254 THR A C 1
ATOM 2040 O O . THR A 1 254 ? -0.884 13.130 -23.139 1.00 87.44 254 THR A O 1
ATOM 2043 N N . ASP A 1 255 ? -2.333 11.486 -22.626 1.00 83.56 255 ASP A N 1
ATOM 2044 C CA . ASP A 1 255 ? -3.035 11.525 -23.912 1.00 83.56 255 ASP A CA 1
ATOM 2045 C C . ASP A 1 255 ? -4.231 12.494 -23.891 1.00 83.56 255 ASP A C 1
ATOM 2047 O O . ASP A 1 255 ? -4.488 13.186 -22.906 1.00 83.56 255 ASP A O 1
ATOM 2051 N N . VAL A 1 256 ? -4.982 12.552 -24.995 1.00 80.25 256 VAL A N 1
ATOM 2052 C CA . VAL A 1 256 ? -6.173 13.413 -25.131 1.00 80.25 256 VAL A CA 1
ATOM 2053 C C . VAL A 1 256 ? -7.301 13.067 -24.151 1.00 80.25 256 VAL A C 1
ATOM 2055 O O . VAL A 1 256 ? -8.159 13.907 -23.903 1.00 80.25 256 VAL A O 1
ATOM 2058 N N . LEU A 1 257 ? -7.289 11.856 -23.582 1.00 75.31 257 LEU A N 1
ATOM 2059 C CA . LEU A 1 257 ? -8.206 11.404 -22.532 1.00 75.31 257 LEU A CA 1
ATOM 2060 C C . LEU A 1 257 ? -7.607 11.599 -21.128 1.00 75.31 257 LEU A C 1
ATOM 2062 O O . LEU A 1 257 ? -8.138 11.074 -20.156 1.00 75.31 257 LEU A O 1
ATOM 2066 N N . ARG A 1 258 ? -6.486 12.328 -21.022 1.00 75.12 258 ARG A N 1
ATOM 2067 C CA . ARG A 1 258 ? -5.709 12.571 -19.796 1.00 75.12 258 ARG A CA 1
ATOM 2068 C C . ARG A 1 258 ? -5.147 11.318 -19.125 1.00 75.12 258 ARG A C 1
ATOM 2070 O O . ARG A 1 258 ? -4.714 11.373 -17.976 1.00 75.12 258 ARG A O 1
ATOM 2077 N N . ARG A 1 259 ? -5.083 10.194 -19.835 1.00 79.38 259 ARG A N 1
ATOM 2078 C CA . ARG A 1 259 ? -4.506 8.962 -19.289 1.00 79.38 259 ARG A CA 1
ATOM 2079 C C . ARG A 1 259 ? -2.992 9.071 -19.258 1.00 79.38 259 ARG A C 1
ATOM 2081 O O . ARG A 1 259 ? -2.400 9.666 -20.156 1.00 79.38 259 ARG A O 1
ATOM 2088 N N . ASN A 1 260 ? -2.369 8.470 -18.250 1.00 85.75 260 ASN A N 1
ATOM 2089 C CA . ASN A 1 260 ? -0.916 8.442 -18.104 1.00 85.75 260 ASN A CA 1
ATOM 2090 C C . ASN A 1 260 ? -0.259 7.678 -19.270 1.00 85.75 260 ASN A C 1
ATOM 2092 O O . ASN A 1 260 ? -0.342 6.457 -19.343 1.00 85.75 260 ASN A O 1
ATOM 2096 N N . ILE A 1 261 ? 0.450 8.381 -20.153 1.00 92.06 261 ILE A N 1
ATOM 2097 C CA . ILE A 1 261 ? 1.236 7.762 -21.237 1.00 92.06 261 ILE A CA 1
ATOM 2098 C C . ILE A 1 261 ? 2.736 7.717 -20.917 1.00 92.06 261 ILE A C 1
ATOM 2100 O O . ILE A 1 261 ? 3.566 7.560 -21.813 1.00 92.06 261 ILE A O 1
ATOM 2104 N N . GLY A 1 262 ? 3.085 7.827 -19.635 1.00 92.81 262 GLY A N 1
ATOM 2105 C CA . GLY A 1 262 ? 4.440 7.757 -19.109 1.00 92.81 262 GLY A CA 1
ATOM 2106 C C . GLY A 1 262 ? 5.000 9.127 -18.734 1.00 92.81 262 GLY A C 1
ATOM 2107 O O . GLY A 1 262 ? 4.266 10.070 -18.436 1.00 92.81 262 GLY A O 1
ATOM 2108 N N . LYS A 1 263 ? 6.325 9.242 -18.708 1.00 95.69 263 LYS A N 1
ATOM 2109 C CA . LYS A 1 263 ? 7.025 10.451 -18.260 1.00 95.69 263 LYS A CA 1
ATOM 2110 C C . LYS A 1 263 ? 8.429 10.534 -18.842 1.00 95.69 263 LYS A C 1
ATOM 2112 O O . LYS A 1 263 ? 8.991 9.532 -19.271 1.00 95.69 263 LYS A O 1
ATOM 2117 N N . THR A 1 264 ? 9.015 11.722 -18.826 1.00 97.19 264 THR A N 1
ATOM 2118 C CA . THR A 1 264 ? 10.454 11.914 -19.049 1.00 97.19 264 THR A CA 1
ATOM 2119 C C . THR A 1 264 ? 11.082 12.408 -17.755 1.00 97.19 264 THR A C 1
ATOM 2121 O O . THR A 1 264 ? 10.565 13.341 -17.145 1.00 97.19 264 THR A O 1
ATOM 2124 N N . VAL A 1 265 ? 12.202 11.816 -17.352 1.00 97.44 265 VAL A N 1
ATOM 2125 C CA . VAL A 1 265 ? 12.997 12.253 -16.202 1.00 97.44 265 VAL A CA 1
ATOM 2126 C C . VAL A 1 265 ? 14.347 12.733 -16.719 1.00 97.44 265 VAL A C 1
ATOM 2128 O O . VAL A 1 265 ? 15.125 11.944 -17.240 1.00 97.44 265 VAL A O 1
ATOM 2131 N N . MET A 1 266 ? 14.626 14.027 -16.609 1.00 97.50 266 MET A N 1
ATOM 2132 C CA . MET A 1 266 ? 15.956 14.576 -16.874 1.00 97.50 266 MET A CA 1
ATOM 2133 C C . MET A 1 266 ? 16.756 14.533 -15.580 1.00 97.50 266 MET A C 1
ATOM 2135 O O . MET A 1 266 ? 16.330 15.110 -14.582 1.00 97.50 266 MET A O 1
ATOM 2139 N N . LEU A 1 267 ? 17.894 13.856 -15.620 1.00 96.56 267 LEU A N 1
ATOM 2140 C CA . LEU A 1 267 ? 18.878 13.763 -14.548 1.00 96.56 267 LEU A CA 1
ATOM 2141 C C . LEU A 1 267 ? 20.057 14.705 -14.864 1.00 96.56 267 LEU A C 1
ATOM 2143 O O . LEU A 1 267 ? 20.153 15.188 -15.996 1.00 96.56 267 LEU A O 1
ATOM 2147 N N . PRO A 1 268 ? 20.964 14.983 -13.908 1.00 95.38 268 PRO A N 1
ATOM 2148 C CA . PRO A 1 268 ? 22.058 15.934 -14.119 1.00 95.38 268 PRO A CA 1
ATOM 2149 C C . PRO A 1 268 ? 22.934 15.655 -15.351 1.00 95.38 268 PRO A C 1
ATOM 2151 O O . PRO A 1 268 ? 23.341 16.598 -16.027 1.00 95.38 268 PRO A O 1
ATOM 2154 N N . GLY A 1 269 ? 23.212 14.382 -15.642 1.00 94.88 269 GLY A N 1
ATOM 2155 C CA . GLY A 1 269 ? 24.074 13.932 -16.739 1.00 94.88 269 GLY A CA 1
ATOM 2156 C C . GLY A 1 269 ? 23.357 13.151 -17.844 1.00 94.88 269 GLY A C 1
ATOM 2157 O O . GLY A 1 269 ? 23.989 12.779 -18.829 1.00 94.88 269 GLY A O 1
ATOM 2158 N N . GLY A 1 270 ? 22.051 12.896 -17.725 1.00 95.50 270 GLY A N 1
ATOM 2159 C CA . GLY A 1 270 ? 21.324 12.090 -18.708 1.00 95.50 270 GLY A CA 1
ATOM 2160 C C . GLY A 1 270 ? 19.809 12.164 -18.596 1.00 95.50 270 GLY A C 1
ATOM 2161 O O . GLY A 1 270 ? 19.249 13.083 -18.000 1.00 95.50 270 GLY A O 1
ATOM 2162 N N . ARG A 1 271 ? 19.111 11.212 -19.220 1.00 95.38 271 ARG A N 1
ATOM 2163 C CA . ARG A 1 271 ? 17.644 11.181 -19.217 1.00 95.38 271 ARG A CA 1
ATOM 2164 C C . ARG A 1 271 ? 17.106 9.758 -19.161 1.00 95.38 271 ARG A C 1
ATOM 2166 O O . ARG A 1 271 ? 17.662 8.846 -19.757 1.00 95.38 271 ARG A O 1
ATOM 2173 N N . ALA A 1 272 ? 15.965 9.607 -18.508 1.00 96.50 272 ALA A N 1
ATOM 2174 C CA . ALA A 1 272 ? 15.144 8.412 -18.534 1.00 96.50 272 ALA A CA 1
ATOM 2175 C C . ALA A 1 272 ? 13.778 8.739 -19.143 1.00 96.50 272 ALA A C 1
ATOM 2177 O O . ALA A 1 272 ? 13.299 9.876 -19.084 1.00 96.50 272 ALA A O 1
ATOM 2178 N N . GLU A 1 273 ? 13.129 7.748 -19.734 1.00 96.50 273 GLU A N 1
ATOM 2179 C CA . GLU A 1 273 ? 11.807 7.914 -20.324 1.00 96.50 273 GLU A CA 1
ATOM 2180 C C . GLU A 1 273 ? 10.963 6.661 -20.131 1.00 96.50 273 GLU A C 1
ATOM 2182 O O . GLU A 1 273 ? 11.448 5.546 -20.284 1.00 96.50 273 GLU A O 1
ATOM 2187 N N . GLU A 1 274 ? 9.688 6.863 -19.829 1.00 96.69 274 GLU A N 1
ATOM 2188 C CA . GLU A 1 274 ? 8.645 5.846 -19.819 1.00 96.69 274 GLU A CA 1
ATOM 2189 C C . GLU A 1 274 ? 7.608 6.247 -20.871 1.00 96.69 274 GLU A C 1
ATOM 2191 O O . GLU A 1 274 ? 7.182 7.405 -20.923 1.00 96.69 274 GLU A O 1
ATOM 2196 N N . ILE A 1 275 ? 7.208 5.303 -21.723 1.00 96.88 275 ILE A N 1
ATOM 2197 C CA . ILE A 1 275 ? 6.180 5.515 -22.748 1.00 96.88 275 ILE A CA 1
ATOM 2198 C C . ILE A 1 275 ? 5.162 4.392 -22.652 1.00 96.88 275 ILE A C 1
ATOM 2200 O O . ILE A 1 275 ? 5.466 3.248 -22.993 1.00 96.88 275 ILE A O 1
ATOM 2204 N N . ILE A 1 276 ? 3.949 4.726 -22.224 1.00 95.25 276 ILE A N 1
ATOM 2205 C CA . ILE A 1 276 ? 2.849 3.775 -22.074 1.00 95.25 276 ILE A CA 1
ATOM 2206 C C . ILE A 1 276 ? 1.916 3.895 -23.278 1.00 95.25 276 ILE A C 1
ATOM 2208 O O . ILE A 1 276 ? 1.537 4.990 -23.690 1.00 95.25 276 ILE A O 1
ATOM 2212 N N . THR A 1 277 ? 1.528 2.753 -23.839 1.00 93.50 277 THR A N 1
ATOM 2213 C CA . THR A 1 277 ? 0.442 2.669 -24.818 1.00 93.50 277 THR A CA 1
ATOM 2214 C C . THR A 1 277 ? -0.674 1.799 -24.273 1.00 93.50 277 THR A C 1
ATOM 2216 O O . THR A 1 277 ? -0.432 0.892 -23.479 1.00 93.50 277 THR A O 1
ATOM 2219 N N . TYR A 1 278 ? -1.899 2.065 -24.713 1.00 90.50 278 TYR A N 1
ATOM 2220 C CA . TYR A 1 278 ? -3.099 1.370 -24.264 1.00 90.50 278 TYR A CA 1
ATOM 2221 C C . TYR A 1 278 ? -3.671 0.486 -25.368 1.00 90.50 278 TYR A C 1
ATOM 2223 O O . TYR A 1 278 ? -3.550 0.796 -26.557 1.00 90.50 278 TYR A O 1
ATOM 2231 N N . ARG A 1 279 ? -4.305 -0.619 -24.971 1.00 87.38 279 ARG A N 1
ATOM 2232 C CA . ARG A 1 279 ? -4.980 -1.542 -25.886 1.00 87.38 279 ARG A CA 1
ATOM 2233 C C . ARG A 1 279 ? -6.136 -0.825 -26.598 1.00 87.38 279 ARG A C 1
ATOM 2235 O O . ARG A 1 279 ? -6.817 0.025 -26.025 1.00 87.38 279 ARG A O 1
ATOM 2242 N N . LYS A 1 280 ? -6.365 -1.193 -27.859 1.00 84.12 280 LYS A N 1
ATOM 2243 C CA . LYS A 1 280 ? -7.530 -0.782 -28.652 1.00 84.12 280 LYS A CA 1
ATOM 2244 C C . LYS A 1 280 ? -8.353 -2.012 -29.025 1.00 84.12 280 LYS A C 1
ATOM 2246 O O . LYS A 1 280 ? -7.779 -3.076 -29.265 1.00 84.12 280 LYS A O 1
ATOM 2251 N N . VAL A 1 281 ? -9.673 -1.872 -29.050 1.00 75.69 281 VAL A N 1
ATOM 2252 C CA . VAL A 1 281 ? -10.618 -2.894 -29.518 1.00 75.69 281 VAL A CA 1
ATOM 2253 C C . VAL A 1 281 ? -11.483 -2.245 -30.594 1.00 75.69 281 VAL A C 1
ATOM 2255 O O . VAL A 1 281 ? -12.293 -1.367 -30.300 1.00 75.69 281 VAL A O 1
ATOM 2258 N N . GLY A 1 282 ? -11.244 -2.620 -31.854 1.00 78.94 282 GLY A N 1
ATOM 2259 C CA . GLY A 1 282 ? -11.722 -1.841 -32.999 1.00 78.94 282 GLY A CA 1
ATOM 2260 C C . GLY A 1 282 ? -11.208 -0.399 -32.915 1.00 78.94 282 GLY A C 1
ATOM 2261 O O . GLY A 1 282 ? -10.024 -0.176 -32.649 1.00 78.94 282 GLY A O 1
ATOM 2262 N N . ASP A 1 283 ? -12.119 0.562 -33.049 1.00 72.62 283 ASP A N 1
ATOM 2263 C CA . ASP A 1 283 ? -11.811 1.995 -32.963 1.00 72.62 283 ASP A CA 1
ATOM 2264 C C . ASP A 1 283 ? -11.812 2.550 -31.525 1.00 72.62 283 ASP A C 1
ATOM 2266 O O . ASP A 1 283 ? -11.463 3.710 -31.300 1.00 72.62 283 ASP A O 1
ATOM 2270 N N . HIS A 1 284 ? -12.147 1.728 -30.523 1.00 67.50 284 HIS A N 1
ATOM 2271 C CA . HIS A 1 284 ? -12.263 2.159 -29.129 1.00 67.50 284 HIS A CA 1
ATOM 2272 C C . HIS A 1 284 ? -10.961 1.921 -28.356 1.00 67.50 284 HIS A C 1
ATOM 2274 O O . HIS A 1 284 ? -10.431 0.807 -28.301 1.00 67.50 284 HIS A O 1
ATOM 2280 N N . ALA A 1 285 ? -10.437 2.972 -27.722 1.00 70.44 285 ALA A N 1
ATOM 2281 C CA . ALA A 1 285 ? -9.326 2.856 -26.782 1.00 70.44 285 ALA A CA 1
ATOM 2282 C C . ALA A 1 285 ? -9.825 2.316 -25.432 1.00 70.44 285 ALA A C 1
ATOM 2284 O O . ALA A 1 285 ? -10.817 2.805 -24.901 1.00 70.44 285 ALA A O 1
ATOM 2285 N N . THR A 1 286 ? -9.122 1.339 -24.856 1.00 82.62 286 THR A N 1
ATOM 2286 C CA . THR A 1 286 ? -9.425 0.798 -23.521 1.00 82.62 286 THR A CA 1
ATOM 2287 C C . THR A 1 286 ? -8.476 1.375 -22.478 1.00 82.62 286 THR A C 1
ATOM 2289 O O . THR A 1 286 ? -7.437 1.931 -22.822 1.00 82.62 286 THR A O 1
ATOM 2292 N N . GLN A 1 287 ? -8.781 1.201 -21.194 1.00 77.62 287 GLN A N 1
ATOM 2293 C CA . GLN A 1 287 ? -7.905 1.621 -20.093 1.00 77.62 287 GLN A CA 1
ATOM 2294 C C . GLN A 1 287 ? -6.778 0.632 -19.767 1.00 77.62 287 GLN A C 1
ATOM 2296 O O . GLN A 1 287 ? -5.984 0.876 -18.865 1.00 77.62 287 GLN A O 1
ATOM 2301 N N . MET A 1 288 ? -6.683 -0.477 -20.502 1.00 84.19 288 MET A N 1
ATOM 2302 C CA . MET A 1 288 ? -5.697 -1.528 -20.254 1.00 84.19 288 MET A CA 1
ATOM 2303 C C . MET A 1 288 ? -4.355 -1.176 -20.915 1.00 84.19 288 MET A C 1
ATOM 2305 O O . MET A 1 288 ? -4.309 -1.082 -22.150 1.00 84.19 288 MET A O 1
ATOM 2309 N N . PRO A 1 289 ? -3.259 -0.987 -20.154 1.00 90.81 289 PRO A N 1
ATOM 2310 C CA . PRO A 1 289 ? -1.938 -0.752 -20.730 1.00 90.81 289 PRO A CA 1
ATOM 2311 C C . PRO A 1 289 ? -1.501 -1.912 -21.634 1.00 90.81 289 PRO A C 1
ATOM 2313 O O . PRO A 1 289 ? -1.381 -3.050 -21.210 1.00 90.81 289 PRO A O 1
ATOM 2316 N N . SER A 1 290 ? -1.229 -1.646 -22.906 1.00 92.88 290 SER A N 1
ATOM 2317 C CA . SER A 1 290 ? -0.715 -2.668 -23.819 1.00 92.88 290 SER A CA 1
ATOM 2318 C C . SER A 1 290 ? 0.796 -2.815 -23.715 1.00 92.88 290 SER A C 1
ATOM 2320 O O . SER A 1 290 ? 1.300 -3.937 -23.756 1.00 92.88 290 SER A O 1
ATOM 2322 N N . THR A 1 291 ? 1.526 -1.703 -23.624 1.00 96.25 291 THR A N 1
ATOM 2323 C CA . THR A 1 291 ? 2.991 -1.711 -23.565 1.00 96.25 291 THR A CA 1
ATOM 2324 C C . THR A 1 291 ? 3.508 -0.580 -22.697 1.00 96.25 291 THR A C 1
ATOM 2326 O O . THR A 1 291 ? 2.952 0.515 -22.750 1.00 96.25 291 THR A O 1
ATOM 2329 N N . ILE A 1 292 ? 4.640 -0.793 -22.039 1.00 97.44 292 ILE A N 1
ATOM 2330 C CA . ILE A 1 292 ? 5.505 0.272 -21.534 1.00 97.44 292 ILE A CA 1
ATOM 2331 C C . ILE A 1 292 ? 6.890 0.120 -22.162 1.00 97.44 292 ILE A C 1
ATOM 2333 O O . ILE A 1 292 ? 7.442 -0.976 -22.203 1.00 97.44 292 ILE A O 1
ATOM 2337 N N . ARG A 1 293 ? 7.433 1.208 -22.704 1.00 98.12 293 ARG A N 1
ATOM 2338 C CA . ARG A 1 293 ? 8.797 1.270 -23.238 1.00 98.12 293 ARG A CA 1
ATOM 2339 C C . ARG A 1 293 ? 9.651 2.169 -22.369 1.00 98.12 293 ARG A C 1
ATOM 2341 O O . ARG A 1 293 ? 9.162 3.198 -21.904 1.00 98.12 293 ARG A O 1
ATOM 2348 N N . TYR A 1 294 ? 10.915 1.802 -22.227 1.00 98.06 294 TYR A N 1
ATOM 2349 C CA . TYR A 1 294 ? 11.880 2.522 -21.420 1.00 98.06 294 TYR A CA 1
ATOM 2350 C C . TYR A 1 294 ? 13.008 3.071 -22.276 1.00 98.06 294 TYR A C 1
ATOM 2352 O O . TYR A 1 294 ? 13.647 2.333 -23.029 1.00 98.06 294 TYR A O 1
ATOM 2360 N N . GLY A 1 295 ? 13.249 4.369 -22.143 1.00 97.19 295 GLY A N 1
ATOM 2361 C CA . GLY A 1 295 ? 14.420 5.039 -22.684 1.00 97.19 295 GLY A CA 1
ATOM 2362 C C . GLY A 1 295 ? 15.432 5.355 -21.595 1.00 97.19 295 GLY A C 1
ATOM 2363 O O . GLY A 1 295 ? 15.043 5.742 -20.493 1.00 97.19 295 GLY A O 1
ATOM 2364 N N . ASP A 1 296 ? 16.713 5.197 -21.909 1.00 96.88 296 ASP A N 1
ATOM 2365 C CA . ASP A 1 296 ? 17.829 5.506 -21.014 1.00 96.88 296 ASP A CA 1
ATOM 2366 C C . ASP A 1 296 ? 19.140 5.751 -21.789 1.00 96.88 296 ASP A C 1
ATOM 2368 O O . ASP A 1 296 ? 19.176 5.689 -23.025 1.00 96.88 296 ASP A O 1
ATOM 2372 N N . ASN A 1 297 ? 20.215 6.031 -21.048 1.00 96.06 297 ASN A N 1
ATOM 2373 C CA . ASN A 1 297 ? 21.555 6.333 -21.548 1.00 96.06 297 ASN A CA 1
ATOM 2374 C C . ASN A 1 297 ? 22.558 5.165 -21.399 1.00 96.06 297 ASN A C 1
ATOM 2376 O O . ASN A 1 297 ? 23.759 5.377 -21.563 1.00 96.06 297 ASN A O 1
ATOM 2380 N N . THR A 1 298 ? 22.127 3.925 -21.128 1.00 88.50 298 THR A N 1
ATOM 2381 C CA . THR A 1 298 ? 23.026 2.774 -20.876 1.00 88.50 298 THR A CA 1
ATOM 2382 C C . THR A 1 298 ? 23.980 2.460 -22.046 1.00 88.50 298 THR A C 1
ATOM 2384 O O . THR A 1 298 ? 25.015 1.833 -21.842 1.00 88.50 298 THR A O 1
ATOM 2387 N N . GLY A 1 299 ? 23.694 2.945 -23.260 1.00 83.06 299 GLY A N 1
ATOM 2388 C CA . GLY A 1 299 ? 24.571 2.837 -24.436 1.00 83.06 299 GLY A CA 1
ATOM 2389 C C . GLY A 1 299 ? 25.482 4.044 -24.703 1.00 83.06 299 GLY A C 1
ATOM 2390 O O . GLY A 1 299 ? 25.958 4.183 -25.824 1.00 83.06 299 GLY A O 1
ATOM 2391 N N . GLY A 1 300 ? 25.664 4.959 -23.746 1.00 86.75 300 GLY A N 1
ATOM 2392 C CA . GLY A 1 300 ? 26.420 6.213 -23.922 1.00 86.75 300 GLY A CA 1
ATOM 239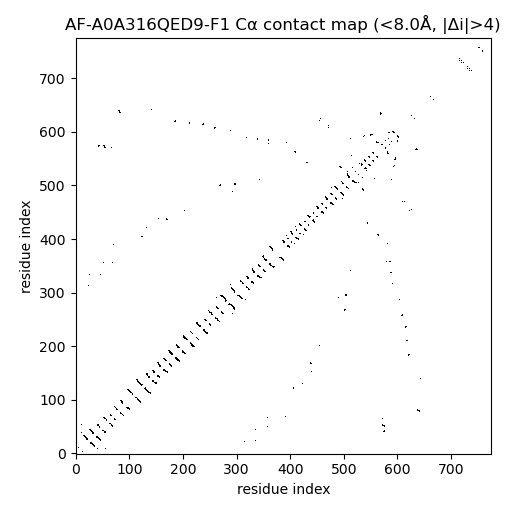3 C C . GLY A 1 300 ? 25.624 7.341 -24.592 1.00 86.75 300 GLY A C 1
ATOM 2394 O O . GLY A 1 300 ? 25.939 8.514 -24.419 1.00 86.75 300 GLY A O 1
ATOM 2395 N N . GLU A 1 301 ? 24.539 6.998 -25.283 1.00 91.25 301 GLU A N 1
ATOM 2396 C CA . GLU A 1 301 ? 23.548 7.928 -25.821 1.00 91.25 301 GLU A CA 1
ATOM 2397 C C . GLU A 1 301 ? 22.126 7.498 -25.449 1.00 91.25 301 GLU A C 1
ATOM 2399 O O . GLU A 1 301 ? 21.867 6.332 -25.123 1.00 91.25 301 GLU A O 1
ATOM 2404 N N . TYR A 1 302 ? 21.191 8.445 -25.516 1.00 95.19 302 TYR A N 1
ATOM 2405 C CA . TYR A 1 302 ? 19.787 8.162 -25.260 1.00 95.19 302 TYR A CA 1
ATOM 2406 C C . TYR A 1 302 ? 19.201 7.230 -26.327 1.00 95.19 302 TYR A C 1
ATOM 2408 O O . TYR A 1 302 ? 19.266 7.522 -27.520 1.00 95.19 302 TYR A O 1
ATOM 2416 N N . GLY A 1 303 ? 18.538 6.159 -25.897 1.00 96.06 303 GLY A N 1
ATOM 2417 C CA . GLY A 1 303 ? 17.755 5.302 -26.781 1.00 96.06 303 GLY A CA 1
ATOM 2418 C C . GLY A 1 303 ? 16.652 4.569 -26.032 1.00 96.06 303 GLY A C 1
ATOM 2419 O O . GLY A 1 303 ? 16.749 4.365 -24.826 1.00 96.06 303 GLY A O 1
ATOM 2420 N N . ILE A 1 304 ? 15.603 4.156 -26.748 1.00 96.12 304 ILE A N 1
ATOM 2421 C CA . ILE A 1 304 ? 14.607 3.219 -26.212 1.00 96.12 304 ILE A CA 1
ATOM 2422 C C . ILE A 1 304 ? 15.265 1.840 -26.143 1.00 96.12 304 ILE A C 1
ATOM 2424 O O . ILE A 1 304 ? 15.612 1.281 -27.183 1.00 96.12 304 ILE A O 1
ATOM 2428 N N . ARG A 1 305 ? 15.486 1.333 -24.928 1.00 91.56 305 ARG A N 1
ATOM 2429 C CA . ARG A 1 305 ? 16.262 0.112 -24.668 1.00 91.56 305 ARG A CA 1
ATOM 2430 C C . ARG A 1 305 ? 15.387 -1.086 -24.351 1.00 91.56 305 ARG A C 1
ATOM 2432 O O . ARG A 1 305 ? 15.636 -2.161 -24.880 1.00 91.56 305 ARG A O 1
ATOM 2439 N N . ASP A 1 306 ? 14.355 -0.870 -23.539 1.00 95.69 306 ASP A N 1
ATOM 2440 C CA . ASP A 1 306 ? 13.542 -1.953 -22.997 1.00 95.69 306 ASP A CA 1
ATOM 2441 C C . ASP A 1 306 ? 12.051 -1.751 -23.273 1.00 95.69 306 ASP A C 1
ATOM 2443 O O . ASP A 1 306 ? 11.560 -0.634 -23.456 1.00 95.69 306 ASP A O 1
ATOM 2447 N N . CYS A 1 307 ? 11.308 -2.850 -23.292 1.00 96.94 307 CYS A N 1
ATOM 2448 C CA . CYS A 1 307 ? 9.877 -2.878 -23.536 1.00 96.94 307 CYS A CA 1
ATOM 2449 C C . CYS A 1 307 ? 9.228 -4.015 -22.747 1.00 96.94 307 CYS A C 1
ATOM 2451 O O . CYS A 1 307 ? 9.634 -5.168 -22.882 1.00 96.94 307 CYS A O 1
ATOM 2453 N N . LEU A 1 308 ? 8.170 -3.704 -22.000 1.00 97.94 308 LEU A N 1
ATOM 2454 C CA . LEU A 1 308 ? 7.235 -4.694 -21.475 1.00 97.94 308 LEU A CA 1
ATOM 2455 C C . LEU A 1 308 ? 5.921 -4.606 -22.250 1.00 97.94 308 LEU A C 1
ATOM 2457 O O . LEU A 1 308 ? 5.383 -3.517 -22.464 1.00 97.94 308 LEU A O 1
ATOM 2461 N N . LYS A 1 309 ? 5.386 -5.754 -22.665 1.00 97.88 309 LYS A N 1
ATOM 2462 C CA . LYS A 1 309 ? 4.083 -5.872 -23.330 1.00 97.88 309 LYS A CA 1
ATOM 2463 C C . LYS A 1 309 ? 3.177 -6.809 -22.549 1.00 97.88 309 LYS A C 1
ATOM 2465 O O . LYS A 1 309 ? 3.588 -7.907 -22.189 1.00 97.88 309 LYS A O 1
ATOM 2470 N N . TYR A 1 310 ? 1.931 -6.393 -22.361 1.00 96.56 310 TYR A N 1
ATOM 2471 C CA . TYR A 1 310 ? 0.934 -7.113 -21.579 1.00 96.56 310 TYR A CA 1
ATOM 2472 C C . TYR A 1 310 ? -0.133 -7.705 -22.498 1.00 96.56 310 TYR A C 1
ATOM 2474 O O . TYR A 1 310 ? -0.617 -7.050 -23.427 1.00 96.56 310 TYR A O 1
ATOM 2482 N N . ALA A 1 311 ? -0.493 -8.957 -22.237 1.00 95.94 311 ALA A N 1
ATOM 2483 C CA . ALA A 1 311 ? -1.663 -9.606 -22.808 1.00 95.94 311 ALA A CA 1
ATOM 2484 C C . ALA A 1 311 ? -2.624 -9.982 -21.683 1.00 95.94 311 ALA A C 1
ATOM 2486 O O . ALA A 1 311 ? -2.190 -10.311 -20.580 1.00 95.94 311 ALA A O 1
ATOM 2487 N N . TYR A 1 312 ? -3.916 -9.944 -21.986 1.00 93.88 312 TYR A N 1
ATOM 2488 C CA . TYR A 1 312 ? -4.985 -10.084 -21.008 1.00 93.88 312 TYR A CA 1
ATOM 2489 C C . TYR A 1 312 ? -5.855 -11.300 -21.321 1.00 93.88 312 TYR A C 1
ATOM 2491 O O . TYR A 1 312 ? -6.010 -11.638 -22.498 1.00 93.88 312 TYR A O 1
ATOM 2499 N N . ASP A 1 313 ? -6.408 -11.931 -20.288 1.00 92.88 313 ASP A N 1
ATOM 2500 C CA . ASP A 1 313 ? -7.476 -12.919 -20.433 1.00 92.88 313 ASP A CA 1
ATOM 2501 C C . ASP A 1 313 ? -8.831 -12.241 -20.729 1.00 92.88 313 ASP A C 1
ATOM 2503 O O . ASP A 1 313 ? -8.926 -11.022 -20.910 1.00 92.88 313 ASP A O 1
ATOM 2507 N N . GLU A 1 314 ? -9.889 -13.044 -20.810 1.00 89.81 314 GLU A N 1
ATOM 2508 C CA . GLU A 1 314 ? -11.254 -12.588 -21.096 1.00 89.81 314 GLU A CA 1
ATOM 2509 C C . GLU A 1 314 ? -11.868 -11.769 -19.951 1.00 89.81 314 GLU A C 1
ATOM 2511 O O . GLU A 1 314 ? -12.742 -10.941 -20.195 1.00 89.81 314 GLU A O 1
ATOM 2516 N N . MET A 1 315 ? -11.375 -11.945 -18.720 1.00 86.12 315 MET A N 1
ATOM 2517 C CA . MET A 1 315 ? -11.766 -11.155 -17.545 1.00 86.12 315 MET A CA 1
ATOM 2518 C C . MET A 1 315 ? -10.986 -9.840 -17.435 1.00 86.12 315 MET A C 1
ATOM 2520 O O . MET A 1 315 ? -11.266 -9.027 -16.555 1.00 86.12 315 MET A O 1
ATOM 2524 N N . GLY A 1 316 ? -10.001 -9.615 -18.309 1.00 89.12 316 GLY A N 1
ATOM 2525 C CA . GLY A 1 316 ? -9.119 -8.456 -18.244 1.00 89.12 316 GLY A CA 1
ATOM 2526 C C . GLY A 1 316 ? -7.993 -8.590 -17.216 1.00 89.12 316 GLY A C 1
ATOM 2527 O O . GLY A 1 316 ? -7.341 -7.588 -16.918 1.00 89.12 316 GLY A O 1
ATOM 2528 N N . ASN A 1 317 ? -7.714 -9.791 -16.697 1.00 91.25 317 ASN A N 1
ATOM 2529 C CA . ASN A 1 317 ? -6.505 -10.040 -15.915 1.00 91.25 317 ASN A CA 1
ATOM 2530 C C . ASN A 1 317 ? -5.287 -10.129 -16.842 1.00 91.25 317 ASN A C 1
ATOM 2532 O O . ASN A 1 317 ? -5.389 -10.628 -17.961 1.00 91.25 317 ASN A O 1
ATOM 2536 N N . ILE A 1 318 ? -4.113 -9.678 -16.394 1.00 95.75 318 ILE A N 1
ATOM 2537 C CA . ILE A 1 318 ? -2.861 -9.841 -17.145 1.00 95.75 318 ILE A CA 1
ATOM 2538 C C . ILE A 1 318 ? -2.534 -11.333 -17.191 1.00 95.75 318 ILE A C 1
ATOM 2540 O O . ILE A 1 318 ? -2.169 -11.923 -16.187 1.00 95.75 318 ILE A O 1
ATOM 2544 N N . ALA A 1 319 ? -2.617 -11.936 -18.369 1.00 97.19 319 ALA A N 1
ATOM 2545 C CA . ALA A 1 319 ? -2.316 -13.347 -18.582 1.00 97.19 319 ALA A CA 1
ATOM 2546 C C . ALA A 1 319 ? -0.861 -13.576 -19.008 1.00 97.19 319 ALA A C 1
ATOM 2548 O O . ALA A 1 319 ? -0.306 -14.648 -18.776 1.00 97.19 319 ALA A O 1
ATOM 2549 N N . LYS A 1 320 ? -0.227 -12.606 -19.680 1.00 98.12 320 LYS A N 1
ATOM 2550 C CA . LYS A 1 320 ? 1.173 -12.720 -20.123 1.00 98.12 320 LYS A CA 1
ATOM 2551 C C . LYS A 1 320 ? 1.883 -11.377 -20.089 1.00 98.12 320 LYS A C 1
ATOM 2553 O O . LYS A 1 320 ? 1.303 -10.357 -20.464 1.00 98.12 320 LYS A O 1
ATOM 2558 N N . VAL A 1 321 ? 3.160 -11.418 -19.735 1.00 98.31 321 VAL A N 1
ATOM 2559 C CA . VAL A 1 321 ? 4.106 -10.309 -19.838 1.00 98.31 321 VAL A CA 1
ATOM 2560 C C . VAL A 1 321 ? 5.240 -10.737 -20.757 1.00 98.31 321 VAL A C 1
ATOM 2562 O O . VAL A 1 321 ? 5.860 -11.782 -20.554 1.00 98.31 321 VAL A O 1
ATOM 2565 N N . TYR A 1 322 ? 5.507 -9.928 -21.773 1.00 98.31 322 TYR A N 1
ATOM 2566 C CA . TYR A 1 322 ? 6.633 -10.100 -22.679 1.00 98.31 322 TYR A CA 1
ATOM 2567 C C . TYR A 1 322 ? 7.666 -9.013 -22.404 1.00 98.31 322 TYR A C 1
ATOM 2569 O O . TYR A 1 322 ? 7.306 -7.839 -22.389 1.00 98.31 322 TYR A O 1
ATOM 2577 N N . GLU A 1 323 ? 8.927 -9.391 -22.230 1.00 97.44 323 GLU A N 1
ATOM 2578 C CA . GLU A 1 323 ? 10.063 -8.482 -22.073 1.00 97.44 323 GLU A CA 1
ATOM 2579 C C . GLU A 1 323 ? 10.881 -8.517 -23.363 1.00 97.44 323 GLU A C 1
ATOM 2581 O O . GLU A 1 323 ? 11.313 -9.576 -23.811 1.00 97.44 323 GLU A O 1
ATOM 2586 N N . ASN A 1 324 ? 11.027 -7.366 -24.017 1.00 96.50 324 ASN A N 1
ATOM 2587 C CA . ASN A 1 324 ? 11.781 -7.214 -25.266 1.00 96.50 324 ASN A CA 1
ATOM 2588 C C . ASN A 1 324 ? 11.361 -8.190 -26.388 1.00 96.50 324 ASN A C 1
ATOM 2590 O O . ASN A 1 324 ? 12.163 -8.573 -27.232 1.00 96.50 324 ASN A O 1
ATOM 2594 N N . GLY A 1 325 ? 10.072 -8.552 -26.422 1.00 95.88 325 GLY A N 1
ATOM 2595 C CA . GLY A 1 325 ? 9.478 -9.456 -27.417 1.00 95.88 325 GLY A CA 1
ATOM 2596 C C . GLY A 1 325 ? 9.422 -10.923 -26.986 1.00 95.88 325 GLY A C 1
ATOM 2597 O O . GLY A 1 325 ? 8.621 -11.680 -27.530 1.00 95.88 325 GLY A O 1
ATOM 2598 N N . GLU A 1 326 ? 10.178 -11.299 -25.959 1.00 97.19 326 GLU A N 1
ATOM 2599 C CA . GLU A 1 326 ? 10.226 -12.654 -25.418 1.00 97.19 326 GLU A CA 1
ATOM 2600 C C . GLU A 1 326 ? 9.225 -12.827 -24.278 1.00 97.19 326 GLU A C 1
ATOM 2602 O O . GLU A 1 326 ? 9.006 -11.914 -23.485 1.00 97.19 326 GLU A O 1
ATOM 2607 N N . LEU A 1 327 ? 8.607 -14.006 -24.166 1.00 97.94 327 LEU A N 1
ATOM 2608 C CA . LEU A 1 327 ? 7.742 -14.305 -23.023 1.00 97.94 327 LEU A CA 1
ATOM 2609 C C . LEU A 1 327 ? 8.580 -14.274 -21.737 1.00 97.94 327 LEU A C 1
ATOM 2611 O O . LEU A 1 327 ? 9.514 -15.063 -21.601 1.00 97.94 327 LEU A O 1
ATOM 2615 N N . SER A 1 328 ? 8.218 -13.388 -20.810 1.00 97.62 328 SER A N 1
ATOM 2616 C CA . SER A 1 328 ? 8.880 -13.236 -19.511 1.00 97.62 328 SER A CA 1
ATOM 2617 C C . SER A 1 328 ? 8.080 -13.931 -18.410 1.00 97.62 328 SER A C 1
ATOM 2619 O O . SER A 1 328 ? 8.631 -14.744 -17.671 1.00 97.62 328 SER A O 1
ATOM 2621 N N . VAL A 1 329 ? 6.762 -13.698 -18.355 1.00 98.31 329 VAL A N 1
ATOM 2622 C CA . VAL A 1 329 ? 5.877 -14.334 -17.366 1.00 98.31 329 VAL A CA 1
ATOM 2623 C C . VAL A 1 329 ? 4.530 -14.709 -17.985 1.00 98.31 329 VAL A C 1
ATOM 2625 O O . VAL A 1 329 ? 3.984 -13.953 -18.794 1.00 98.31 329 VAL A O 1
ATOM 2628 N N . ARG A 1 330 ? 3.970 -15.862 -17.606 1.00 98.50 330 ARG A N 1
ATOM 2629 C CA . ARG A 1 330 ? 2.573 -16.245 -17.882 1.00 98.50 330 ARG A CA 1
ATOM 2630 C C . ARG A 1 330 ? 1.830 -16.466 -16.565 1.00 98.50 330 ARG A C 1
ATOM 2632 O O . ARG A 1 330 ? 2.323 -17.186 -15.707 1.00 98.50 330 ARG A O 1
ATOM 2639 N N . TYR A 1 331 ? 0.639 -15.895 -16.442 1.00 98.44 331 TYR A N 1
ATOM 2640 C CA . TYR A 1 331 ? -0.256 -16.067 -15.302 1.00 98.44 331 TYR A CA 1
ATOM 2641 C C . TYR A 1 331 ? -1.506 -16.837 -15.723 1.00 98.44 331 TYR A C 1
ATOM 2643 O O . TYR A 1 331 ? -2.024 -16.643 -16.824 1.00 98.44 331 TYR A O 1
ATOM 2651 N N . THR A 1 332 ? -1.990 -17.709 -14.843 1.00 97.31 332 THR A N 1
ATOM 2652 C CA . THR A 1 332 ? -3.284 -18.385 -14.987 1.00 97.31 332 THR A CA 1
ATOM 2653 C C . THR A 1 332 ? -4.099 -18.165 -13.725 1.00 97.31 332 THR A C 1
ATOM 2655 O O . THR A 1 332 ? -3.565 -18.242 -12.616 1.00 97.31 332 THR A O 1
ATOM 2658 N N . TYR A 1 333 ? -5.391 -17.918 -13.908 1.00 94.12 333 TYR A N 1
ATOM 2659 C CA . TYR A 1 333 ? -6.334 -17.654 -12.833 1.00 94.12 333 TYR A CA 1
ATOM 2660 C C . TYR A 1 333 ? -7.426 -18.718 -12.802 1.00 94.12 333 TYR A C 1
ATOM 2662 O O . TYR A 1 333 ? -7.749 -19.311 -13.834 1.00 94.12 333 TYR A O 1
ATOM 2670 N N . ASP A 1 334 ? -8.003 -18.943 -11.627 1.00 90.62 334 ASP A N 1
ATOM 2671 C CA . ASP A 1 334 ? -9.249 -19.694 -11.524 1.00 90.62 334 ASP A CA 1
ATOM 2672 C C . ASP A 1 334 ? -10.465 -18.839 -11.918 1.00 90.62 334 ASP A C 1
ATOM 2674 O O . ASP A 1 334 ? -10.367 -17.671 -12.311 1.00 90.62 334 ASP A O 1
ATOM 2678 N N . LYS A 1 335 ? -11.654 -19.433 -11.820 1.00 86.25 335 LYS A N 1
ATOM 2679 C CA . LYS A 1 335 ? -12.914 -18.779 -12.179 1.00 86.25 335 LYS A CA 1
ATOM 2680 C C . LYS A 1 335 ? -13.270 -17.613 -11.241 1.00 86.25 335 LYS A C 1
ATOM 2682 O O . LYS A 1 335 ? -13.967 -16.704 -11.688 1.00 86.25 335 LYS A O 1
ATOM 2687 N N . LEU A 1 336 ? -12.737 -17.586 -10.013 1.00 82.56 336 LEU A N 1
ATOM 2688 C CA . LEU A 1 336 ? -12.841 -16.473 -9.057 1.00 82.56 336 LEU A CA 1
ATOM 2689 C C . LEU A 1 336 ? -11.793 -15.370 -9.316 1.00 82.56 336 LEU A C 1
ATOM 2691 O O . LEU A 1 336 ? -11.712 -14.394 -8.570 1.00 82.56 336 LEU A O 1
ATOM 2695 N N . SER A 1 337 ? -10.990 -15.501 -10.379 1.00 88.62 337 SER A N 1
ATOM 2696 C CA . SER A 1 337 ? -9.846 -14.638 -10.694 1.00 88.62 337 SER A CA 1
ATOM 2697 C C . SER A 1 337 ? -8.741 -14.641 -9.628 1.00 88.62 337 SER A C 1
ATOM 2699 O O . SER A 1 337 ? -8.014 -13.653 -9.519 1.00 88.62 337 SER A O 1
ATOM 2701 N N . ARG A 1 338 ? -8.576 -15.721 -8.849 1.00 91.94 338 ARG A N 1
ATOM 2702 C CA . ARG A 1 338 ? -7.403 -15.913 -7.973 1.00 91.94 338 ARG A CA 1
ATOM 2703 C C . ARG A 1 338 ? -6.248 -16.506 -8.781 1.00 91.94 338 ARG A C 1
ATOM 2705 O O . ARG A 1 338 ? -6.476 -17.275 -9.713 1.00 91.94 338 ARG A O 1
ATOM 2712 N N . LEU A 1 339 ? -5.011 -16.135 -8.460 1.00 97.12 339 LEU A N 1
ATOM 2713 C CA . LEU A 1 339 ? -3.819 -16.593 -9.179 1.00 97.12 339 LEU A CA 1
ATOM 2714 C C . LEU A 1 339 ? -3.492 -18.053 -8.834 1.00 97.12 339 LEU A C 1
ATOM 2716 O O . LEU A 1 339 ? -2.988 -18.325 -7.757 1.00 97.12 339 LEU A O 1
ATOM 2720 N N . ILE A 1 340 ? -3.676 -18.986 -9.765 1.00 96.94 340 ILE A N 1
ATOM 2721 C CA . ILE A 1 340 ? -3.374 -20.413 -9.528 1.00 96.94 340 ILE A CA 1
ATOM 2722 C C . ILE A 1 340 ? -2.028 -20.855 -10.101 1.00 96.94 340 ILE A C 1
ATOM 2724 O O . ILE A 1 340 ? -1.496 -21.890 -9.705 1.00 96.94 340 ILE A O 1
ATOM 2728 N N . ARG A 1 341 ? -1.462 -20.094 -11.046 1.00 98.00 341 ARG A N 1
ATOM 2729 C CA . ARG A 1 341 ? -0.178 -20.431 -11.666 1.00 98.00 341 ARG A CA 1
ATOM 2730 C C . ARG A 1 341 ? 0.563 -19.209 -12.183 1.00 98.00 341 ARG A C 1
ATOM 2732 O O . ARG A 1 341 ? -0.020 -18.375 -12.872 1.00 98.00 341 ARG A O 1
ATOM 2739 N N . GLU A 1 342 ? 1.863 -19.171 -11.924 1.00 98.56 342 GLU A N 1
ATOM 2740 C CA . GLU A 1 342 ? 2.819 -18.218 -12.485 1.00 98.56 342 GLU A CA 1
ATOM 2741 C C . GLU A 1 342 ? 3.992 -18.983 -13.114 1.00 98.56 342 GLU A C 1
ATOM 2743 O O . GLU A 1 342 ? 4.751 -19.643 -12.412 1.00 98.56 342 GLU A O 1
ATOM 2748 N N . ASP A 1 343 ? 4.176 -18.873 -14.429 1.00 98.44 343 ASP A N 1
ATOM 2749 C CA . ASP A 1 343 ? 5.362 -19.373 -15.130 1.00 98.44 343 ASP A CA 1
ATOM 2750 C C . ASP A 1 343 ? 6.338 -18.208 -15.341 1.00 98.44 343 ASP A C 1
ATOM 2752 O O . ASP A 1 343 ? 6.197 -17.445 -16.301 1.00 98.44 343 ASP A O 1
ATOM 2756 N N . ASN A 1 344 ? 7.309 -18.037 -14.442 1.00 98.31 344 ASN A N 1
ATOM 2757 C CA . ASN A 1 344 ? 8.202 -16.881 -14.414 1.00 98.31 344 ASN A CA 1
ATOM 2758 C C . ASN A 1 344 ? 9.590 -17.225 -14.975 1.00 98.31 344 ASN A C 1
ATOM 2760 O O . ASN A 1 344 ? 10.484 -17.703 -14.274 1.00 98.31 344 ASN A O 1
ATOM 2764 N N . LYS A 1 345 ? 9.794 -16.937 -16.265 1.00 97.56 345 LYS A N 1
ATOM 2765 C CA . LYS A 1 345 ? 11.068 -17.179 -16.956 1.00 97.56 345 LYS A CA 1
ATOM 2766 C C . LYS A 1 345 ? 12.198 -16.326 -16.379 1.00 97.56 345 LYS A C 1
ATOM 2768 O O . LYS A 1 345 ? 13.330 -16.793 -16.333 1.00 97.56 345 LYS A O 1
ATOM 2773 N N . SER A 1 346 ? 11.894 -15.106 -15.921 1.00 93.56 346 SER A N 1
ATOM 2774 C CA . SER A 1 346 ? 12.892 -14.181 -15.359 1.00 93.56 346 SER A CA 1
ATOM 2775 C C . SER A 1 346 ? 13.482 -14.669 -14.030 1.00 93.56 346 SER A C 1
ATOM 2777 O O . SER A 1 346 ? 14.651 -14.423 -13.737 1.00 93.56 346 SER A O 1
ATOM 2779 N N . LEU A 1 347 ? 12.700 -15.418 -13.247 1.00 96.88 347 LEU A N 1
ATOM 2780 C CA . LEU A 1 347 ? 13.170 -16.091 -12.035 1.00 96.88 347 LEU A CA 1
ATOM 2781 C C . LEU A 1 347 ? 13.656 -17.523 -12.295 1.00 96.88 347 LEU A C 1
ATOM 2783 O O . LEU A 1 347 ? 14.389 -18.066 -11.472 1.00 96.88 347 LEU A O 1
ATOM 2787 N N . GLY A 1 348 ? 13.316 -18.104 -13.449 1.00 97.44 348 GLY A N 1
ATOM 2788 C CA . GLY A 1 348 ? 13.649 -19.484 -13.802 1.00 97.44 348 GLY A CA 1
ATOM 2789 C C . GLY A 1 348 ? 12.747 -20.518 -13.124 1.00 97.44 348 GLY A C 1
ATOM 2790 O O . GLY A 1 348 ? 13.101 -21.696 -13.078 1.00 97.44 348 GLY A O 1
ATOM 2791 N N . GLU A 1 349 ? 11.579 -20.098 -12.632 1.00 98.00 349 GLU A N 1
ATOM 2792 C CA . GLU A 1 349 ? 10.695 -20.910 -11.794 1.00 98.00 349 GLU A CA 1
ATOM 2793 C C . GLU A 1 349 ? 9.244 -20.909 -12.302 1.00 98.00 349 GLU A C 1
ATOM 2795 O O . GLU A 1 349 ? 8.812 -20.070 -13.095 1.00 98.00 349 GLU A O 1
ATOM 2800 N N . THR A 1 350 ? 8.477 -21.900 -11.866 1.00 98.50 350 THR A N 1
ATOM 2801 C CA . THR A 1 350 ? 7.024 -21.970 -12.031 1.00 98.50 350 THR A CA 1
ATOM 2802 C C . THR A 1 350 ? 6.389 -22.225 -10.675 1.00 98.50 350 THR A C 1
ATOM 2804 O O . THR A 1 350 ? 6.799 -23.150 -9.977 1.00 98.50 350 THR A O 1
ATOM 2807 N N . TYR A 1 351 ? 5.400 -21.413 -10.312 1.00 98.25 351 TYR A N 1
ATOM 2808 C CA . TYR A 1 351 ? 4.676 -21.509 -9.049 1.00 98.25 351 TYR A CA 1
ATOM 2809 C C . TYR A 1 351 ? 3.233 -21.943 -9.296 1.00 98.25 351 TYR A C 1
ATOM 2811 O O . TYR A 1 351 ? 2.578 -21.410 -10.194 1.00 98.25 351 TYR A O 1
ATOM 2819 N N . LEU A 1 352 ? 2.740 -22.883 -8.492 1.00 97.94 352 LEU A N 1
ATOM 2820 C CA . LEU A 1 352 ? 1.346 -23.332 -8.474 1.00 97.94 352 LEU A CA 1
ATOM 2821 C C . LEU A 1 352 ? 0.755 -23.098 -7.082 1.00 97.94 352 LEU A C 1
ATOM 2823 O O . LEU A 1 352 ? 1.445 -23.328 -6.083 1.00 97.94 352 LEU A O 1
ATOM 2827 N N . PHE A 1 353 ? -0.502 -22.659 -7.035 1.00 97.00 353 PHE A N 1
ATOM 2828 C CA . PHE A 1 353 ? -1.209 -22.319 -5.803 1.00 97.00 353 PHE A CA 1
ATOM 2829 C C . PHE A 1 353 ? -2.570 -23.009 -5.741 1.00 97.00 353 PHE A C 1
ATOM 2831 O O . PHE A 1 353 ? -3.355 -22.900 -6.685 1.00 97.00 353 PHE A O 1
ATOM 2838 N N . ASP A 1 354 ? -2.861 -23.626 -4.598 1.00 94.50 354 ASP A N 1
ATOM 2839 C CA . ASP A 1 354 ? -4.196 -24.111 -4.250 1.00 94.50 354 ASP A CA 1
ATOM 2840 C C . ASP A 1 354 ? -4.799 -23.262 -3.131 1.00 94.50 354 ASP A C 1
ATOM 2842 O O . ASP A 1 354 ? -4.081 -22.726 -2.282 1.00 94.50 354 ASP A O 1
ATOM 2846 N N . TYR A 1 355 ? -6.127 -23.169 -3.101 1.00 91.81 355 TYR A N 1
ATOM 2847 C CA . TYR A 1 355 ? -6.862 -22.374 -2.122 1.00 91.81 355 TYR A CA 1
ATOM 2848 C C . TYR A 1 355 ? -7.962 -23.187 -1.443 1.00 91.81 355 TYR A C 1
ATOM 2850 O O . TYR A 1 355 ? -8.559 -24.067 -2.059 1.00 91.81 355 TYR A O 1
ATOM 2858 N N . ASP A 1 356 ? -8.284 -22.842 -0.198 1.00 88.44 356 ASP A N 1
ATOM 2859 C CA . ASP A 1 356 ? -9.537 -23.265 0.429 1.00 88.44 356 ASP A CA 1
ATOM 2860 C C . ASP A 1 356 ? -10.721 -22.376 -0.014 1.00 88.44 356 ASP A C 1
ATOM 2862 O O . ASP A 1 356 ? -10.568 -21.364 -0.712 1.00 88.44 356 ASP A O 1
ATOM 2866 N N . ASN A 1 357 ? -11.927 -22.729 0.439 1.00 81.62 357 ASN A N 1
ATOM 2867 C CA . ASN A 1 357 ? -13.145 -21.970 0.137 1.00 81.62 357 ASN A CA 1
ATOM 2868 C C . ASN A 1 357 ? -13.203 -20.595 0.834 1.00 81.62 357 ASN A C 1
ATOM 2870 O O . ASN A 1 357 ? -14.015 -19.762 0.452 1.00 81.62 357 ASN A O 1
ATOM 2874 N N . ASN A 1 358 ? -12.358 -20.328 1.836 1.00 81.44 358 ASN A N 1
ATOM 2875 C CA . ASN A 1 358 ? -12.244 -19.015 2.485 1.00 81.44 358 ASN A CA 1
ATOM 2876 C C . ASN A 1 358 ? -11.166 -18.132 1.816 1.00 81.44 358 ASN A C 1
ATOM 2878 O O . ASN A 1 358 ? -10.906 -17.011 2.262 1.00 81.44 358 ASN A O 1
ATOM 2882 N N . GLY A 1 359 ? -10.498 -18.636 0.772 1.00 87.44 359 GLY A N 1
ATOM 2883 C CA . GLY A 1 359 ? -9.409 -17.945 0.093 1.00 87.44 359 GLY A CA 1
ATOM 2884 C C . GLY A 1 359 ? -8.068 -18.005 0.831 1.00 87.44 359 GLY A C 1
ATOM 2885 O O . GLY A 1 359 ? -7.204 -17.173 0.573 1.00 87.44 359 GLY A O 1
ATOM 2886 N N . ASN A 1 360 ? -7.853 -18.953 1.737 1.00 92.81 360 ASN A N 1
ATOM 2887 C CA . ASN A 1 360 ? -6.527 -19.227 2.286 1.00 92.81 360 ASN A CA 1
ATOM 2888 C C . ASN A 1 360 ? -5.709 -20.067 1.295 1.00 92.81 360 ASN A C 1
ATOM 2890 O O . ASN A 1 360 ? -6.237 -21.014 0.721 1.00 92.81 360 ASN A O 1
ATOM 2894 N N . ILE A 1 361 ? -4.431 -19.729 1.095 1.00 95.56 361 ILE A N 1
ATOM 2895 C CA . ILE A 1 361 ? -3.500 -20.515 0.267 1.00 95.56 361 ILE A CA 1
ATOM 2896 C C . ILE A 1 361 ? -3.197 -21.818 1.004 1.00 95.56 361 ILE A C 1
ATOM 2898 O O . ILE A 1 361 ? -2.691 -21.758 2.112 1.00 95.56 361 ILE A O 1
ATOM 2902 N N . LEU A 1 362 ? -3.468 -22.979 0.416 1.00 95.69 362 LEU A N 1
ATOM 2903 C CA . LEU A 1 362 ? -3.176 -24.284 1.020 1.00 95.69 362 LEU A CA 1
ATOM 2904 C C . LEU A 1 362 ? -1.763 -24.767 0.687 1.00 95.69 362 LEU A C 1
ATOM 2906 O O . LEU A 1 362 ? -1.066 -25.296 1.552 1.00 95.69 362 LEU A O 1
ATOM 2910 N N . THR A 1 363 ? -1.330 -24.549 -0.554 1.00 96.88 363 THR A N 1
ATOM 2911 C CA . THR A 1 363 ? -0.036 -25.013 -1.067 1.00 96.88 363 THR A CA 1
ATOM 2912 C C . THR A 1 363 ? 0.617 -23.944 -1.947 1.00 96.88 363 THR A C 1
ATOM 2914 O O . THR A 1 363 ? -0.053 -23.218 -2.682 1.00 96.88 363 THR A O 1
ATOM 2917 N N . LYS A 1 364 ? 1.950 -23.854 -1.886 1.00 97.44 364 LYS A N 1
ATOM 2918 C CA . LYS A 1 364 ? 2.791 -23.203 -2.905 1.00 97.44 364 LYS A CA 1
ATOM 2919 C C . LYS A 1 364 ? 3.767 -24.250 -3.426 1.00 97.44 364 LYS A C 1
ATOM 2921 O O . LYS A 1 364 ? 4.711 -24.610 -2.721 1.00 97.44 364 LYS A O 1
ATOM 2926 N N . ARG A 1 365 ? 3.543 -24.752 -4.641 1.00 97.12 365 ARG A N 1
ATOM 2927 C CA . ARG A 1 365 ? 4.478 -25.663 -5.322 1.00 97.12 365 ARG A CA 1
ATOM 2928 C C . ARG A 1 365 ? 5.395 -24.872 -6.239 1.00 97.12 365 ARG A C 1
ATOM 2930 O O . ARG A 1 365 ? 4.910 -24.100 -7.058 1.00 97.12 365 ARG A O 1
ATOM 2937 N N . THR A 1 366 ? 6.697 -25.100 -6.132 1.00 97.94 366 THR A N 1
ATOM 2938 C CA . THR A 1 366 ? 7.725 -24.490 -6.977 1.00 97.94 366 THR A CA 1
ATOM 2939 C C . THR A 1 366 ? 8.378 -25.550 -7.857 1.00 97.94 366 THR A C 1
ATOM 2941 O O . THR A 1 366 ? 8.777 -26.617 -7.388 1.00 97.94 366 THR A O 1
ATOM 2944 N N . LEU A 1 367 ? 8.506 -25.240 -9.143 1.00 97.94 367 LEU A N 1
ATOM 2945 C CA . LEU A 1 367 ? 9.151 -26.057 -10.164 1.00 97.94 367 LEU A CA 1
ATOM 2946 C C . LEU A 1 367 ? 10.202 -25.229 -10.903 1.00 97.94 367 LEU A C 1
ATOM 2948 O O . LEU A 1 367 ? 10.137 -23.999 -10.911 1.00 97.94 367 LEU A O 1
ATOM 2952 N N . ALA A 1 368 ? 11.122 -25.898 -11.597 1.00 97.94 368 ALA A N 1
ATOM 2953 C CA . ALA A 1 368 ? 11.888 -25.237 -12.650 1.00 97.94 368 ALA A CA 1
ATOM 2954 C C . ALA A 1 368 ? 10.932 -24.703 -13.732 1.00 97.94 368 ALA A C 1
ATOM 2956 O O . ALA A 1 368 ? 9.896 -25.318 -14.002 1.00 97.94 368 ALA A O 1
ATOM 2957 N N . PHE A 1 369 ? 11.285 -23.574 -14.354 1.00 97.81 369 PHE A N 1
ATOM 2958 C CA . PHE A 1 369 ? 10.452 -22.933 -15.372 1.00 97.81 369 PHE A CA 1
ATOM 2959 C C . PHE A 1 369 ? 9.956 -23.925 -16.433 1.00 97.81 369 PHE A C 1
ATOM 2961 O O . PHE A 1 369 ? 10.744 -24.613 -17.088 1.00 97.81 369 PHE A O 1
ATOM 2968 N N . THR A 1 370 ? 8.640 -23.963 -16.638 1.00 97.31 370 THR A N 1
ATOM 2969 C CA . THR A 1 370 ? 7.996 -24.852 -17.603 1.00 97.31 370 THR A CA 1
ATOM 2970 C C . THR A 1 370 ? 6.736 -24.224 -18.183 1.00 97.31 370 THR A C 1
ATOM 2972 O O . THR A 1 370 ? 5.989 -23.529 -17.505 1.00 97.31 370 THR A O 1
ATOM 2975 N N . LEU A 1 371 ? 6.456 -24.508 -19.455 1.00 96.56 371 LEU A N 1
ATOM 2976 C CA . LEU A 1 371 ? 5.205 -24.105 -20.106 1.00 96.56 371 LEU A CA 1
ATOM 2977 C C . LEU A 1 371 ? 4.235 -25.270 -20.322 1.00 96.56 371 LEU A C 1
ATOM 2979 O O . LEU A 1 371 ? 3.167 -25.049 -20.900 1.00 96.56 371 LEU A O 1
ATOM 2983 N N . LYS A 1 372 ? 4.581 -26.470 -19.832 1.00 95.81 372 LYS A N 1
ATOM 2984 C CA . LYS A 1 372 ? 3.770 -27.689 -19.944 1.00 95.81 372 LYS A CA 1
ATOM 2985 C C . LYS A 1 372 ? 2.356 -27.505 -19.384 1.00 95.81 372 LYS A C 1
ATOM 2987 O O . LYS A 1 372 ? 2.143 -26.694 -18.474 1.00 95.81 372 LYS A O 1
ATOM 2992 N N . GLY A 1 373 ? 1.399 -28.240 -19.954 1.00 90.88 373 GLY A N 1
ATOM 2993 C CA . GLY A 1 373 ? -0.012 -28.211 -19.559 1.00 90.88 373 GLY A CA 1
ATOM 2994 C C . GLY A 1 373 ? -0.256 -28.739 -18.141 1.00 90.88 373 GLY A C 1
ATOM 2995 O O . GLY A 1 373 ? 0.669 -29.212 -17.490 1.00 90.88 373 GLY A O 1
ATOM 2996 N N . LYS A 1 374 ? -1.502 -28.638 -17.656 1.00 85.38 374 LYS A N 1
ATOM 2997 C CA . LYS A 1 374 ? -1.883 -29.034 -16.285 1.00 85.38 374 LYS A CA 1
ATOM 2998 C C . LYS A 1 374 ? -1.552 -30.500 -15.986 1.00 85.38 374 LYS A C 1
ATOM 3000 O O . LYS A 1 374 ? -0.989 -30.771 -14.944 1.00 85.38 374 LYS A O 1
ATOM 3005 N N . GLU A 1 375 ? -1.851 -31.423 -16.896 1.00 89.44 375 GLU A N 1
ATOM 3006 C CA . GLU A 1 375 ? -1.612 -32.858 -16.669 1.00 89.44 375 GLU A CA 1
ATOM 3007 C C . GLU A 1 375 ? -0.115 -33.187 -16.613 1.00 89.44 375 GLU A C 1
ATOM 3009 O O . GLU A 1 375 ? 0.358 -33.801 -15.663 1.00 89.44 375 GLU A O 1
ATOM 3014 N N . GLU A 1 376 ? 0.663 -32.699 -17.580 1.00 92.31 376 GLU A N 1
ATOM 3015 C CA . GLU A 1 376 ? 2.103 -32.970 -17.636 1.00 92.31 376 GLU A CA 1
ATOM 3016 C C . GLU A 1 376 ? 2.908 -32.283 -16.519 1.00 92.31 376 GLU A C 1
ATOM 3018 O O . GLU A 1 376 ? 4.035 -32.693 -16.239 1.00 92.31 376 GLU A O 1
ATOM 3023 N N . VAL A 1 377 ? 2.390 -31.202 -15.915 1.00 92.75 377 VAL A N 1
ATOM 3024 C CA . VAL A 1 377 ? 3.088 -30.504 -14.821 1.00 92.75 377 VAL A CA 1
ATOM 3025 C C . VAL A 1 377 ? 3.113 -31.343 -13.546 1.00 92.75 377 VAL A C 1
ATOM 3027 O O . VAL A 1 377 ? 4.039 -31.198 -12.750 1.00 92.75 377 VAL A O 1
ATOM 3030 N N . GLU A 1 378 ? 2.137 -32.238 -13.371 1.00 91.62 378 GLU A N 1
ATOM 3031 C CA . GLU A 1 378 ? 2.042 -33.103 -12.194 1.00 91.62 378 GLU A CA 1
ATOM 3032 C C . GLU A 1 378 ? 3.145 -34.164 -12.146 1.00 91.62 378 GLU A C 1
ATOM 3034 O O . GLU A 1 378 ? 3.531 -34.604 -11.067 1.00 91.62 378 GLU A O 1
ATOM 3039 N N . GLU A 1 379 ? 3.707 -34.531 -13.300 1.00 91.25 379 GLU A N 1
ATOM 3040 C CA . GLU A 1 379 ? 4.809 -35.495 -13.404 1.00 91.25 379 GLU A CA 1
ATOM 3041 C C . GLU A 1 379 ? 6.189 -34.869 -13.148 1.00 91.25 379 GLU A C 1
ATOM 3043 O O . GLU A 1 379 ? 7.198 -35.574 -13.065 1.00 91.25 379 GLU A O 1
ATOM 3048 N N . LEU A 1 380 ? 6.272 -33.538 -13.059 1.00 94.19 380 LEU A N 1
ATOM 3049 C CA . LEU A 1 380 ? 7.537 -32.839 -12.869 1.00 94.19 380 LEU A CA 1
ATOM 3050 C C . LEU A 1 380 ? 7.948 -32.801 -11.395 1.00 94.19 380 LEU A C 1
ATOM 3052 O O . LEU A 1 380 ? 7.138 -32.590 -10.491 1.00 94.19 380 LEU A O 1
ATOM 3056 N N . SER A 1 381 ? 9.258 -32.896 -11.161 1.00 94.88 381 SER A N 1
ATOM 3057 C CA . SER A 1 381 ? 9.838 -32.653 -9.842 1.00 94.88 381 SER A CA 1
ATOM 3058 C C . SER A 1 381 ? 9.485 -31.250 -9.348 1.00 94.88 381 SER A C 1
ATOM 3060 O O . SER A 1 381 ? 9.722 -30.256 -10.038 1.00 94.88 381 SER A O 1
ATOM 3062 N N . SER A 1 382 ? 8.956 -31.174 -8.131 1.00 95.19 382 SER A N 1
ATOM 3063 C CA . SER A 1 382 ? 8.543 -29.926 -7.493 1.00 95.19 382 SER A CA 1
ATOM 3064 C C . SER A 1 382 ? 8.890 -29.937 -6.007 1.00 95.19 382 SER A C 1
ATOM 3066 O O . SER A 1 382 ? 9.054 -30.998 -5.403 1.00 95.19 382 SER A O 1
ATOM 3068 N N . THR A 1 383 ? 9.012 -28.752 -5.416 1.00 96.62 383 THR A N 1
ATOM 3069 C CA . THR A 1 383 ? 9.035 -28.572 -3.962 1.00 96.62 383 THR A CA 1
ATOM 3070 C C . THR A 1 383 ? 7.718 -27.944 -3.534 1.00 96.62 383 THR A C 1
ATOM 3072 O O . THR A 1 383 ? 7.262 -26.988 -4.152 1.00 96.62 383 THR A O 1
ATOM 3075 N N . ALA A 1 384 ? 7.081 -28.488 -2.502 1.00 95.50 384 ALA A N 1
ATOM 3076 C CA . ALA A 1 384 ? 5.820 -27.971 -1.983 1.00 95.50 384 ALA A CA 1
ATOM 3077 C C . ALA A 1 384 ? 6.046 -27.318 -0.623 1.00 95.50 384 ALA A C 1
ATOM 3079 O O . ALA A 1 384 ? 6.765 -27.855 0.223 1.00 95.50 384 ALA A O 1
ATOM 3080 N N . LYS A 1 385 ? 5.424 -26.160 -0.418 1.00 96.81 385 LYS A N 1
ATOM 3081 C CA . LYS A 1 385 ? 5.268 -25.545 0.895 1.00 96.81 385 LYS A CA 1
ATOM 3082 C C . LYS A 1 385 ? 3.801 -25.597 1.277 1.00 96.81 385 LYS A C 1
ATOM 3084 O O . LYS A 1 385 ? 2.960 -25.027 0.586 1.00 96.81 385 LYS A O 1
ATOM 3089 N N . GLU A 1 386 ? 3.538 -26.282 2.378 1.00 97.19 386 GLU A N 1
ATOM 3090 C CA . GLU A 1 386 ? 2.198 -26.519 2.905 1.00 97.19 386 GLU A CA 1
ATOM 3091 C C . GLU A 1 386 ? 1.825 -25.460 3.940 1.00 97.19 386 GLU A C 1
ATOM 3093 O O . GLU A 1 386 ? 2.664 -25.045 4.750 1.00 97.19 386 GLU A O 1
ATOM 3098 N N . TYR A 1 387 ? 0.557 -25.070 3.940 1.00 97.69 387 TYR A N 1
ATOM 3099 C CA . TYR A 1 387 ? -0.021 -24.120 4.874 1.00 97.69 387 TYR A CA 1
ATOM 3100 C C . TYR A 1 387 ? -1.106 -24.821 5.693 1.00 97.69 387 TYR A C 1
ATOM 3102 O O . TYR A 1 387 ? -1.949 -25.537 5.158 1.00 97.69 387 TYR A O 1
ATOM 3110 N N . THR A 1 388 ? -1.123 -24.597 7.004 1.00 96.25 388 THR A N 1
ATOM 3111 C CA . THR A 1 388 ? -2.184 -25.114 7.880 1.00 96.25 388 THR A CA 1
ATOM 3112 C C . THR A 1 388 ? -2.837 -23.980 8.642 1.00 96.25 388 THR A C 1
ATOM 3114 O O . THR A 1 388 ? -2.154 -23.053 9.073 1.00 96.25 388 THR A O 1
ATOM 3117 N N . TYR A 1 389 ? -4.156 -24.039 8.823 1.00 94.06 389 TYR A N 1
ATOM 3118 C CA . TYR A 1 389 ? -4.926 -22.935 9.391 1.00 94.06 389 TYR A CA 1
ATOM 3119 C C . TYR A 1 389 ? -5.891 -23.372 10.493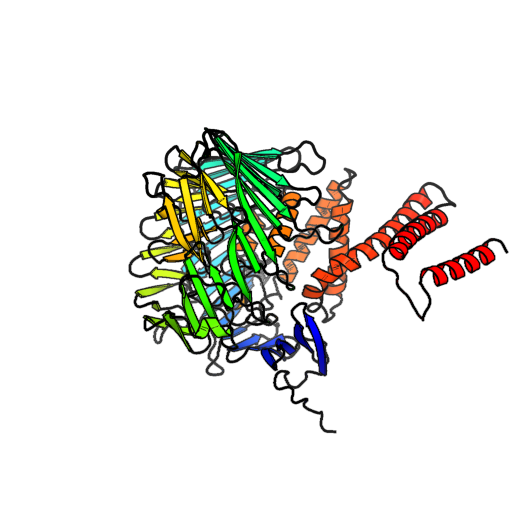 1.00 94.06 389 TYR A C 1
ATOM 3121 O O . TYR A 1 389 ? -6.377 -24.501 10.510 1.00 94.06 389 TYR A O 1
ATOM 3129 N N . ASP A 1 390 ? -6.227 -22.426 11.368 1.00 90.75 390 ASP A N 1
ATOM 3130 C CA . ASP A 1 390 ? -7.487 -22.394 12.109 1.00 90.75 390 ASP A CA 1
ATOM 3131 C C . ASP A 1 390 ? -8.330 -21.234 11.568 1.00 90.75 390 ASP A C 1
ATOM 3133 O O . ASP A 1 390 ? -8.061 -20.061 11.860 1.00 90.75 390 ASP A O 1
ATOM 3137 N N . ARG A 1 391 ? -9.339 -21.578 10.757 1.00 88.69 391 ARG A N 1
ATOM 3138 C CA . ARG A 1 391 ? -10.088 -20.635 9.909 1.00 88.69 391 ARG A CA 1
ATOM 3139 C C . ARG A 1 391 ? -9.113 -19.858 9.019 1.00 88.69 391 ARG A C 1
ATOM 3141 O O . ARG A 1 391 ? -8.434 -20.487 8.225 1.00 88.69 391 ARG A O 1
ATOM 3148 N N . ASP A 1 392 ? -8.972 -18.545 9.198 1.00 90.00 392 ASP A N 1
ATOM 3149 C CA . ASP A 1 392 ? -7.998 -17.740 8.447 1.00 90.00 392 ASP A CA 1
ATOM 3150 C C . ASP A 1 392 ? -6.668 -17.535 9.193 1.00 90.00 392 ASP A C 1
ATOM 3152 O O . ASP A 1 392 ? -5.748 -16.894 8.682 1.00 90.00 392 ASP A O 1
ATOM 3156 N N . ARG A 1 393 ? -6.501 -18.042 10.418 1.00 92.44 393 ARG A N 1
ATOM 3157 C CA . ARG A 1 393 ? -5.238 -17.886 11.163 1.00 92.44 393 ARG A CA 1
ATOM 3158 C C . ARG A 1 393 ? -4.255 -18.969 10.740 1.00 92.44 393 ARG A C 1
ATOM 3160 O O . ARG A 1 393 ? -4.552 -20.146 10.893 1.00 92.44 393 ARG A O 1
ATOM 3167 N N . LEU A 1 394 ? -3.092 -18.577 10.221 1.00 95.56 394 LEU A N 1
ATOM 3168 C CA . LEU A 1 394 ? -2.067 -19.514 9.747 1.00 95.56 394 LEU A CA 1
ATOM 3169 C C . LEU A 1 394 ? -1.364 -20.141 10.948 1.00 95.56 394 LEU A C 1
ATOM 3171 O O . LEU A 1 394 ? -0.744 -19.414 11.698 1.00 95.56 394 LEU A O 1
ATOM 3175 N N . LEU A 1 395 ? -1.433 -21.451 11.140 1.00 95.50 395 LEU A N 1
ATOM 3176 C CA . LEU A 1 395 ? -0.792 -22.167 12.247 1.00 95.50 395 LEU A CA 1
ATOM 3177 C C . LEU A 1 395 ? 0.614 -22.661 11.892 1.00 95.50 395 LEU A C 1
ATOM 3179 O O . LEU A 1 395 ? 1.507 -22.651 12.744 1.00 95.50 395 LEU A O 1
ATOM 3183 N N . SER A 1 396 ? 0.823 -23.078 10.640 1.00 96.06 396 SER A N 1
ATOM 3184 C CA . SER A 1 396 ? 2.133 -23.493 10.144 1.00 96.06 396 SER A CA 1
ATOM 3185 C C . SER A 1 396 ? 2.322 -23.207 8.658 1.00 96.06 396 SER A C 1
ATOM 3187 O O . SER A 1 396 ? 1.370 -23.248 7.885 1.00 96.06 396 SER A O 1
ATOM 3189 N N . TYR A 1 397 ? 3.574 -22.951 8.280 1.00 96.44 397 TYR A N 1
ATOM 3190 C CA . TYR A 1 397 ? 4.051 -22.820 6.908 1.00 96.44 397 TYR A CA 1
ATOM 3191 C C . TYR A 1 397 ? 5.309 -23.669 6.762 1.00 96.44 397 TYR A C 1
ATOM 3193 O O . TYR A 1 397 ? 6.348 -23.348 7.338 1.00 96.44 397 TYR A O 1
ATOM 3201 N N . ASN A 1 398 ? 5.207 -24.786 6.041 1.00 95.31 398 ASN A N 1
ATOM 3202 C CA . ASN A 1 398 ? 6.300 -25.741 5.842 1.00 95.31 398 ASN A CA 1
ATOM 3203 C C . ASN A 1 398 ? 7.047 -26.118 7.147 1.00 95.31 398 ASN A C 1
ATOM 3205 O O . ASN A 1 398 ? 8.277 -26.138 7.200 1.00 95.31 398 ASN A O 1
ATOM 3209 N N . GLY A 1 399 ? 6.300 -26.352 8.230 1.00 91.94 399 GLY A N 1
ATOM 3210 C CA . GLY A 1 399 ? 6.837 -26.695 9.552 1.00 91.94 399 GLY A CA 1
ATOM 3211 C C . GLY A 1 399 ? 7.258 -25.502 10.420 1.00 91.94 399 GLY A C 1
ATOM 3212 O O . GLY A 1 399 ? 7.404 -25.664 11.632 1.00 91.94 399 GLY A O 1
ATOM 3213 N N . GLU A 1 400 ? 7.395 -24.294 9.865 1.00 95.31 400 GLU A N 1
ATOM 3214 C CA . GLU A 1 400 ? 7.552 -23.080 10.669 1.00 95.31 400 GLU A CA 1
ATOM 3215 C C . GLU A 1 400 ? 6.235 -22.777 11.400 1.00 95.31 400 GLU A C 1
ATOM 3217 O O . GLU A 1 400 ? 5.154 -22.938 10.830 1.00 95.31 400 GLU A O 1
ATOM 3222 N N . THR A 1 401 ? 6.308 -22.358 12.664 1.00 94.62 401 THR A N 1
ATOM 3223 C CA . THR A 1 401 ? 5.133 -22.194 13.533 1.00 94.62 401 THR A CA 1
ATOM 3224 C C . THR A 1 401 ? 4.716 -20.738 13.706 1.00 94.62 401 THR A C 1
ATOM 3226 O O . THR A 1 401 ? 5.531 -19.807 13.640 1.00 94.62 401 THR A O 1
ATOM 3229 N N . PHE A 1 402 ? 3.422 -20.563 13.974 1.00 97.19 402 PHE A N 1
ATOM 3230 C CA . PHE A 1 402 ? 2.782 -19.280 14.220 1.00 97.19 402 PHE A CA 1
ATOM 3231 C C . PHE A 1 402 ? 1.900 -19.380 15.460 1.00 97.19 402 PHE A C 1
ATOM 3233 O O . PHE A 1 402 ? 1.161 -20.345 15.647 1.00 97.19 402 PHE A O 1
ATOM 3240 N N . VAL A 1 403 ? 1.975 -18.366 16.315 1.00 96.50 403 VAL A N 1
ATOM 3241 C CA . VAL A 1 403 ? 1.173 -18.273 17.539 1.00 96.50 403 VAL A CA 1
ATOM 3242 C C . VAL A 1 403 ? 0.612 -16.869 17.608 1.00 96.50 403 VAL A C 1
ATOM 3244 O O . VAL A 1 403 ? 1.349 -15.920 17.357 1.00 96.50 403 VAL A O 1
ATOM 3247 N N . TYR A 1 404 ? -0.668 -16.733 17.950 1.00 95.25 404 TYR A N 1
ATOM 3248 C CA . TYR A 1 404 ? -1.372 -15.453 17.976 1.00 95.25 404 TYR A CA 1
ATOM 3249 C C . TYR A 1 404 ? -1.859 -15.097 19.377 1.00 95.25 404 TYR A C 1
ATOM 3251 O O . TYR A 1 404 ? -2.208 -15.974 20.166 1.00 95.25 404 TYR A O 1
ATOM 3259 N N . ASP A 1 405 ? -1.923 -13.799 19.656 1.00 93.94 405 ASP A N 1
ATOM 3260 C CA . ASP A 1 405 ? -2.677 -13.263 20.783 1.00 93.94 405 ASP A CA 1
ATOM 3261 C C . ASP A 1 405 ? -4.197 -13.302 20.508 1.00 93.94 405 ASP A C 1
ATOM 3263 O O . ASP A 1 405 ? -4.664 -13.615 19.408 1.00 93.94 405 ASP A O 1
ATOM 3267 N N . GLY A 1 406 ? -4.998 -12.972 21.522 1.00 90.00 406 GLY A N 1
ATOM 3268 C CA . GLY A 1 406 ? -6.460 -12.934 21.439 1.00 90.00 406 GLY A CA 1
ATOM 3269 C C . GLY A 1 406 ? -7.029 -11.917 20.440 1.00 90.00 406 GLY A C 1
ATOM 3270 O O . GLY A 1 406 ? -8.216 -11.999 20.129 1.00 90.00 406 GLY A O 1
ATOM 3271 N N . LEU A 1 407 ? -6.205 -10.996 19.922 1.00 89.50 407 LEU A N 1
ATOM 3272 C CA . LEU A 1 407 ? -6.559 -10.039 18.870 1.00 89.50 407 LEU A CA 1
ATOM 3273 C C . LEU A 1 407 ? -6.159 -10.510 17.466 1.00 89.50 407 LEU A C 1
ATOM 3275 O O . LEU A 1 4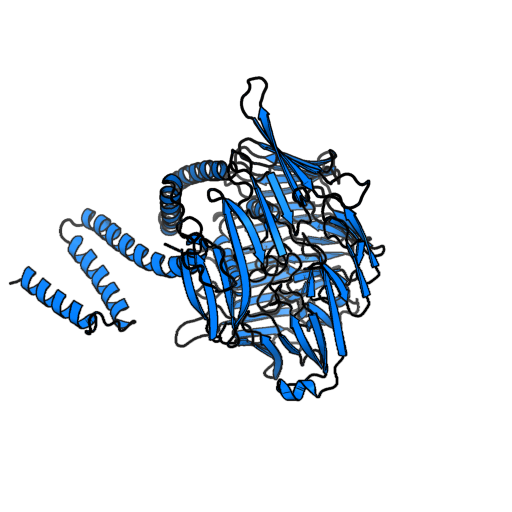07 ? -6.414 -9.806 16.495 1.00 89.50 407 LEU A O 1
ATOM 3279 N N . GLY A 1 408 ? -5.544 -11.687 17.337 1.00 91.25 408 GLY A N 1
ATOM 3280 C CA . GLY A 1 408 ? -5.072 -12.183 16.047 1.00 91.25 408 GLY A CA 1
ATOM 3281 C C . GLY A 1 408 ? -3.758 -11.545 15.595 1.00 91.25 408 GLY A C 1
ATOM 3282 O O . GLY A 1 408 ? -3.441 -11.609 14.404 1.00 91.25 408 GLY A O 1
ATOM 3283 N N . ASN A 1 409 ? -2.973 -10.973 16.518 1.00 93.94 409 ASN A N 1
ATOM 3284 C CA . ASN A 1 409 ? -1.601 -10.553 16.246 1.00 93.94 409 ASN A CA 1
ATOM 3285 C C . ASN A 1 409 ? -0.618 -11.693 16.537 1.00 93.94 409 ASN A C 1
ATOM 3287 O O . ASN A 1 409 ? -0.693 -12.286 17.614 1.00 93.94 409 ASN A O 1
ATOM 3291 N N . PRO A 1 410 ? 0.325 -12.009 15.637 1.00 96.69 410 PRO A N 1
ATOM 3292 C CA . PRO A 1 410 ? 1.256 -13.102 15.866 1.00 96.69 410 PRO A CA 1
ATOM 3293 C C . PRO A 1 410 ? 2.283 -12.726 16.940 1.00 96.69 410 PRO A C 1
ATOM 3295 O O . PRO A 1 410 ? 3.014 -11.759 16.772 1.00 96.69 410 PRO A O 1
ATOM 3298 N N . THR A 1 411 ? 2.370 -13.482 18.031 1.00 96.69 411 THR A N 1
ATOM 3299 C CA . THR A 1 411 ? 3.435 -13.388 19.049 1.00 96.69 411 THR A CA 1
ATOM 3300 C C . THR A 1 411 ? 4.647 -14.246 18.685 1.00 96.69 411 THR A C 1
ATOM 3302 O O . THR A 1 411 ? 5.770 -13.951 19.093 1.00 96.69 411 THR A O 1
ATOM 3305 N N . THR A 1 412 ? 4.429 -15.282 17.872 1.00 97.12 412 THR A N 1
ATOM 3306 C CA . THR A 1 412 ? 5.466 -16.025 17.149 1.00 97.12 412 THR A CA 1
ATOM 3307 C C . THR A 1 412 ? 5.103 -16.046 15.671 1.00 97.12 412 THR A C 1
ATOM 3309 O O . THR A 1 412 ? 3.970 -16.375 15.326 1.00 97.12 412 THR A O 1
ATOM 3312 N N . TYR A 1 413 ? 6.046 -15.698 14.800 1.00 96.75 413 TYR A N 1
ATOM 3313 C CA . TYR A 1 413 ? 5.858 -15.675 13.352 1.00 96.75 413 TYR A CA 1
ATOM 3314 C C . TYR A 1 413 ? 7.082 -16.280 12.672 1.00 96.75 413 TYR A C 1
ATOM 3316 O O . TYR A 1 413 ? 8.178 -15.724 12.768 1.00 96.75 413 TYR A O 1
ATOM 3324 N N . ARG A 1 414 ? 6.918 -17.432 12.016 1.00 94.81 414 ARG A N 1
ATOM 3325 C CA . ARG A 1 414 ? 8.027 -18.184 11.404 1.00 94.81 414 ARG A CA 1
ATOM 3326 C C . ARG A 1 414 ? 9.177 -18.464 12.388 1.00 94.81 414 ARG A C 1
ATOM 3328 O O . ARG A 1 414 ? 10.347 -18.226 12.093 1.00 94.81 414 ARG A O 1
ATOM 3335 N N . GLY A 1 415 ? 8.827 -18.861 13.614 1.00 90.44 415 GLY A N 1
ATOM 3336 C CA . GLY A 1 415 ? 9.784 -19.098 14.706 1.00 90.44 415 GLY A CA 1
ATOM 3337 C C . GLY A 1 415 ? 10.417 -17.842 15.328 1.00 90.44 415 GLY A C 1
ATOM 3338 O O . GLY A 1 415 ? 11.272 -17.964 16.202 1.00 90.44 415 GLY A O 1
ATOM 3339 N N . LYS A 1 416 ? 10.013 -16.635 14.914 1.00 95.56 416 LYS A N 1
ATOM 3340 C CA . LYS A 1 416 ? 10.523 -15.364 15.448 1.00 95.56 416 LYS A CA 1
ATOM 3341 C C . LYS A 1 416 ? 9.539 -14.733 16.428 1.00 95.56 416 LYS A C 1
ATOM 3343 O O . LYS A 1 416 ? 8.337 -14.760 16.186 1.00 95.56 416 LYS A O 1
ATOM 3348 N N . THR A 1 417 ? 10.039 -14.117 17.497 1.00 97.12 417 THR A N 1
ATOM 3349 C CA . THR A 1 417 ? 9.204 -13.454 18.514 1.00 97.12 417 THR A CA 1
ATOM 3350 C C . THR A 1 417 ? 8.787 -12.053 18.080 1.00 97.12 417 THR A C 1
ATOM 3352 O O . THR A 1 417 ? 9.616 -11.278 17.594 1.00 97.12 417 THR A O 1
ATOM 3355 N N . LEU A 1 418 ? 7.513 -11.719 18.286 1.00 97.75 418 LEU A N 1
ATOM 3356 C CA . LEU A 1 418 ? 6.938 -10.410 17.991 1.00 97.75 418 LEU A CA 1
ATOM 3357 C C . LEU A 1 418 ? 6.212 -9.848 19.219 1.00 97.75 418 LEU A C 1
ATOM 3359 O O . LEU A 1 418 ? 5.589 -10.590 19.981 1.00 97.75 418 LEU A O 1
ATOM 3363 N N . THR A 1 419 ? 6.248 -8.526 19.385 1.00 96.19 419 THR A N 1
ATOM 3364 C CA . THR A 1 419 ? 5.486 -7.818 20.426 1.00 96.19 419 THR A CA 1
ATOM 3365 C C . THR A 1 419 ? 4.628 -6.716 19.831 1.00 96.19 419 THR A C 1
ATOM 3367 O O . THR A 1 419 ? 5.006 -6.081 18.846 1.00 96.19 419 THR A O 1
ATOM 3370 N N . TRP A 1 420 ? 3.481 -6.469 20.461 1.00 93.25 420 TRP A N 1
ATOM 3371 C CA . TRP A 1 420 ? 2.451 -5.568 19.955 1.00 93.25 420 TRP A CA 1
ATOM 3372 C C . TRP A 1 420 ? 1.953 -4.623 21.046 1.00 93.25 420 TRP A C 1
ATOM 3374 O O . TRP A 1 420 ? 1.980 -4.960 22.229 1.00 93.25 420 TRP A O 1
ATOM 3384 N N . SER A 1 421 ? 1.463 -3.453 20.649 1.00 87.31 421 SER A N 1
ATOM 3385 C CA . SER A 1 421 ? 0.799 -2.492 21.532 1.00 87.31 421 SER A CA 1
ATOM 3386 C C . SER A 1 421 ? -0.409 -1.846 20.842 1.00 87.31 421 SER A C 1
ATOM 3388 O O . SER A 1 421 ? -0.616 -2.026 19.638 1.00 87.31 421 SER A O 1
ATOM 3390 N N . LYS A 1 422 ? -1.244 -1.137 21.617 1.00 82.94 422 LYS A N 1
ATOM 3391 C CA . LYS A 1 422 ? -2.337 -0.273 21.127 1.00 82.94 422 LYS A CA 1
ATOM 3392 C C . LYS A 1 422 ? -3.210 -0.945 20.046 1.00 82.94 422 LYS A C 1
ATOM 3394 O O . LYS A 1 422 ? -3.338 -0.462 18.923 1.00 82.94 422 LYS A O 1
ATOM 3399 N N . GLY A 1 423 ? -3.765 -2.115 20.356 1.00 82.44 423 GLY A N 1
ATOM 3400 C CA . GLY A 1 423 ? -4.492 -2.969 19.409 1.00 82.44 423 GLY A CA 1
ATOM 3401 C C . GLY A 1 423 ? -3.583 -3.775 18.469 1.00 82.44 423 GLY A C 1
ATOM 3402 O O . GLY A 1 423 ? -3.390 -4.972 18.672 1.00 82.44 423 GLY A O 1
ATOM 3403 N N . ARG A 1 424 ? -2.999 -3.150 17.443 1.00 85.75 424 ARG A N 1
ATOM 3404 C CA . ARG A 1 424 ? -2.313 -3.870 16.345 1.00 85.75 424 ARG A CA 1
ATOM 3405 C C . ARG A 1 424 ? -0.992 -3.225 15.899 1.00 85.75 424 ARG A C 1
ATOM 3407 O O . ARG A 1 424 ? -0.543 -3.456 14.783 1.00 85.75 424 ARG A O 1
ATOM 3414 N N . GLN A 1 425 ? -0.347 -2.420 16.746 1.00 88.50 425 GLN A N 1
ATOM 3415 C CA . GLN A 1 425 ? 0.946 -1.805 16.415 1.00 88.50 425 GLN A CA 1
ATOM 3416 C C . GLN A 1 425 ? 2.106 -2.744 16.756 1.00 88.50 425 GLN A C 1
ATOM 3418 O O . GLN A 1 425 ? 2.309 -3.070 17.924 1.00 88.50 425 GLN A O 1
ATOM 3423 N N . LEU A 1 426 ? 2.875 -3.171 15.750 1.00 95.31 426 LEU A N 1
ATOM 3424 C CA . LEU A 1 426 ? 4.058 -4.023 15.926 1.00 95.31 426 LEU A CA 1
ATOM 3425 C C . LEU A 1 426 ? 5.189 -3.213 16.557 1.00 95.31 426 LEU A C 1
ATOM 3427 O O . LEU A 1 426 ? 5.713 -2.325 15.894 1.00 95.31 426 LEU A O 1
ATOM 3431 N N . THR A 1 427 ? 5.592 -3.520 17.789 1.00 96.12 427 THR A N 1
ATOM 3432 C CA . THR A 1 427 ? 6.663 -2.802 18.506 1.00 96.12 427 THR A CA 1
ATOM 3433 C C . THR A 1 427 ? 8.016 -3.501 18.433 1.00 96.12 427 THR A C 1
ATOM 3435 O O . THR A 1 427 ? 9.051 -2.843 18.544 1.00 96.12 427 THR A O 1
ATOM 3438 N N . ASN A 1 428 ? 8.038 -4.818 18.212 1.00 97.94 428 ASN A N 1
ATOM 3439 C CA . ASN A 1 428 ? 9.268 -5.576 17.999 1.00 97.94 428 ASN A CA 1
ATOM 3440 C C . ASN A 1 428 ? 9.037 -6.757 17.058 1.00 97.94 428 ASN A C 1
ATOM 3442 O O . ASN A 1 428 ? 8.040 -7.462 17.196 1.00 97.94 428 ASN A O 1
ATOM 3446 N N . TYR A 1 429 ? 9.990 -7.006 16.162 1.00 97.81 429 TYR A N 1
ATOM 3447 C CA . TYR A 1 429 ? 10.100 -8.237 15.383 1.00 97.81 429 TYR A CA 1
ATOM 3448 C C . TYR A 1 429 ? 11.526 -8.762 15.506 1.00 97.81 429 TYR A C 1
ATOM 3450 O O . TYR A 1 429 ? 12.457 -8.165 14.969 1.00 97.81 429 TYR A O 1
ATOM 3458 N N . ASN A 1 430 ? 11.708 -9.881 16.203 1.00 95.19 430 ASN A N 1
ATOM 3459 C CA . ASN A 1 430 ? 12.993 -10.562 16.354 1.00 95.19 430 ASN A CA 1
ATOM 3460 C C . ASN A 1 430 ? 14.178 -9.628 16.682 1.00 95.19 430 ASN A C 1
ATOM 3462 O O . ASN A 1 430 ? 15.234 -9.739 16.060 1.00 95.19 430 ASN A O 1
ATOM 3466 N N . ARG A 1 431 ? 14.002 -8.726 17.662 1.00 93.62 431 ARG A N 1
ATOM 3467 C CA . ARG A 1 431 ? 14.954 -7.681 18.116 1.00 93.62 431 ARG A CA 1
ATOM 3468 C C . ARG A 1 431 ? 14.936 -6.370 17.329 1.00 93.62 431 ARG A C 1
ATOM 3470 O O . ARG A 1 431 ? 15.425 -5.376 17.859 1.00 93.62 431 ARG A O 1
ATOM 3477 N N . THR A 1 432 ? 14.322 -6.307 16.153 1.00 97.38 432 THR A N 1
ATOM 3478 C CA . THR A 1 432 ? 14.100 -5.032 15.458 1.00 97.38 432 THR A CA 1
ATOM 3479 C C . THR A 1 432 ? 12.941 -4.298 16.118 1.00 97.38 432 THR A C 1
ATOM 3481 O O . THR A 1 432 ? 11.798 -4.746 16.044 1.00 97.38 432 THR A O 1
ATOM 3484 N N . ALA A 1 433 ? 13.239 -3.190 16.796 1.00 97.88 433 ALA A N 1
ATOM 3485 C CA . ALA A 1 433 ? 12.235 -2.341 17.427 1.00 97.88 433 ALA A CA 1
ATOM 3486 C C . ALA A 1 433 ? 11.596 -1.380 16.415 1.00 97.88 433 ALA A C 1
ATOM 3488 O O . ALA A 1 433 ? 12.262 -0.914 15.490 1.00 97.88 433 ALA A O 1
ATOM 3489 N N . PHE A 1 434 ? 10.327 -1.044 16.628 1.00 97.38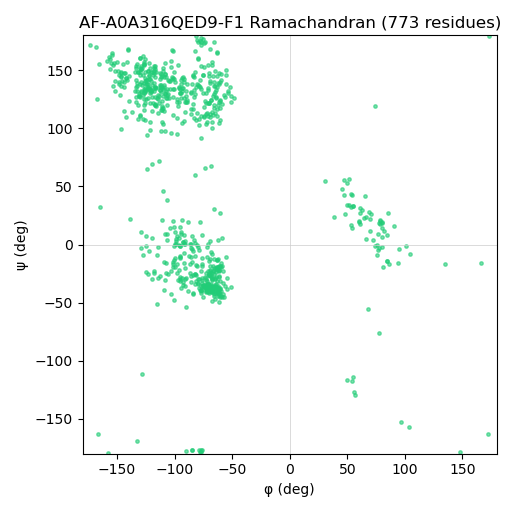 434 PHE A N 1
ATOM 3490 C CA . PHE A 1 434 ? 9.601 -0.041 15.854 1.00 97.38 434 PHE A CA 1
ATOM 3491 C C . PHE A 1 434 ? 8.925 0.952 16.796 1.00 97.38 434 PHE A C 1
ATOM 3493 O O . PHE A 1 434 ? 8.353 0.551 17.813 1.00 97.38 434 PHE A O 1
ATOM 3500 N N . ALA A 1 435 ? 8.943 2.232 16.433 1.00 96.19 435 ALA A N 1
ATOM 3501 C CA . ALA A 1 435 ? 8.216 3.276 17.147 1.00 96.19 435 ALA A CA 1
ATOM 3502 C C . ALA A 1 435 ? 7.222 3.979 16.221 1.00 96.19 435 ALA A C 1
ATOM 3504 O O . ALA A 1 435 ? 7.440 4.075 15.011 1.00 96.19 435 ALA A O 1
ATOM 3505 N N . TYR A 1 436 ? 6.144 4.497 16.807 1.00 90.50 436 TYR A N 1
ATOM 3506 C CA . TYR A 1 436 ? 5.062 5.188 16.107 1.00 90.50 436 TYR A CA 1
ATOM 3507 C C . TYR A 1 436 ? 4.709 6.471 16.857 1.00 90.50 436 TYR A C 1
ATOM 3509 O O . TYR A 1 436 ? 4.807 6.511 18.085 1.00 90.50 436 TYR A O 1
ATOM 3517 N N . ASN A 1 437 ? 4.274 7.493 16.124 1.00 85.94 437 ASN A N 1
ATOM 3518 C CA . ASN A 1 437 ? 3.693 8.695 16.718 1.00 85.94 437 ASN A CA 1
ATOM 3519 C C . ASN A 1 437 ? 2.273 8.428 17.257 1.00 85.94 437 ASN A C 1
ATOM 3521 O O . ASN A 1 437 ? 1.697 7.354 17.048 1.00 85.94 437 ASN A O 1
ATOM 3525 N N . GLY A 1 438 ? 1.679 9.415 17.929 1.00 79.50 438 GLY A N 1
ATOM 3526 C CA . GLY A 1 438 ? 0.309 9.348 18.445 1.00 79.50 438 GLY A CA 1
ATOM 3527 C C . GLY A 1 438 ? -0.767 9.090 17.382 1.00 79.50 438 GLY A C 1
ATOM 3528 O O . GLY A 1 438 ? -1.827 8.553 17.700 1.00 79.50 438 GLY A O 1
ATOM 3529 N N . GLN A 1 439 ? -0.489 9.397 16.111 1.00 79.25 439 GLN A N 1
ATOM 3530 C CA . GLN A 1 439 ? -1.382 9.118 14.976 1.00 79.25 439 GLN A CA 1
ATOM 3531 C C . GLN A 1 439 ? -1.211 7.693 14.418 1.00 79.25 439 GLN A C 1
ATOM 3533 O O . GLN A 1 439 ? -1.942 7.295 13.515 1.00 79.25 439 GLN A O 1
ATOM 3538 N N . GLY A 1 440 ? -0.263 6.911 14.946 1.00 81.69 440 GLY A N 1
ATOM 3539 C CA . GLY A 1 440 ? 0.022 5.543 14.514 1.00 81.69 440 GLY A CA 1
ATOM 3540 C C . GLY A 1 440 ? 0.917 5.428 13.279 1.00 81.69 440 GLY A C 1
ATOM 3541 O O . GLY A 1 440 ? 1.065 4.336 12.737 1.00 81.69 440 GLY A O 1
ATOM 3542 N N . GLN A 1 441 ? 1.544 6.519 12.843 1.00 84.19 441 GLN A N 1
ATOM 3543 C CA . GLN A 1 441 ? 2.521 6.525 11.760 1.00 84.19 441 GLN A CA 1
ATOM 3544 C C . GLN A 1 441 ? 3.890 6.105 12.299 1.00 84.19 441 GLN A C 1
ATOM 3546 O O . GLN A 1 441 ? 4.352 6.637 13.311 1.00 84.19 441 GLN A O 1
ATOM 3551 N N . ARG A 1 442 ? 4.550 5.143 11.643 1.00 93.56 442 ARG A N 1
ATOM 3552 C CA . ARG A 1 442 ? 5.866 4.648 12.074 1.00 93.56 442 ARG A CA 1
ATOM 3553 C C . ARG A 1 442 ? 6.895 5.767 11.982 1.00 93.56 442 ARG A C 1
ATOM 3555 O O . ARG A 1 442 ? 7.043 6.342 10.915 1.00 93.56 442 ARG A O 1
ATOM 3562 N N . ILE A 1 443 ? 7.617 6.063 13.056 1.00 94.56 443 ILE A N 1
ATOM 3563 C CA . ILE A 1 443 ? 8.641 7.125 13.113 1.00 94.56 443 ILE A CA 1
ATOM 3564 C C . ILE A 1 443 ? 10.065 6.577 13.203 1.00 94.56 443 ILE A C 1
ATOM 3566 O O . ILE A 1 443 ? 11.016 7.317 12.958 1.00 94.56 443 ILE A O 1
ATOM 3570 N N . SER A 1 444 ? 10.225 5.291 13.526 1.00 96.81 444 SER A N 1
ATOM 3571 C CA . SER A 1 444 ? 11.521 4.621 13.453 1.00 96.81 444 SER A CA 1
ATOM 3572 C C . SER A 1 444 ? 11.412 3.106 13.289 1.00 96.81 444 SER A C 1
ATOM 3574 O O . SER A 1 444 ? 10.393 2.486 13.616 1.00 96.81 444 SER A O 1
ATOM 3576 N N . LYS A 1 445 ? 12.509 2.523 12.802 1.00 96.31 445 LYS A N 1
ATOM 3577 C CA . LYS A 1 445 ? 12.797 1.089 12.770 1.00 96.31 445 LYS A CA 1
ATOM 3578 C C . LYS A 1 445 ? 14.263 0.870 13.125 1.00 96.31 445 LYS A C 1
ATOM 3580 O O . LYS A 1 445 ? 15.144 1.379 12.434 1.00 96.31 445 LYS A O 1
ATOM 3585 N N . GLY A 1 446 ? 14.531 0.067 14.151 1.00 95.56 446 GLY A N 1
ATOM 3586 C CA . GLY A 1 446 ? 15.887 -0.135 14.653 1.00 95.56 446 GLY A CA 1
ATOM 3587 C C . GLY A 1 446 ? 16.532 1.214 14.972 1.00 95.56 446 GLY A C 1
ATOM 3588 O O . GLY A 1 446 ? 16.017 1.961 15.799 1.00 95.56 446 GLY A O 1
ATOM 3589 N N . ASN A 1 447 ? 17.614 1.539 14.264 1.00 94.62 447 ASN A N 1
ATOM 3590 C CA . ASN A 1 447 ? 18.338 2.805 14.416 1.00 94.62 447 ASN A CA 1
ATOM 3591 C C . ASN A 1 447 ? 17.976 3.860 13.354 1.00 94.62 447 ASN A C 1
ATOM 3593 O O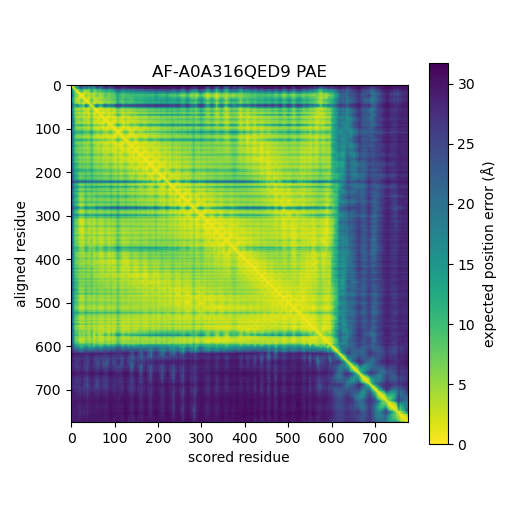 . ASN A 1 447 ? 18.576 4.931 13.338 1.00 94.62 447 ASN A O 1
ATOM 3597 N N . ILE A 1 448 ? 17.032 3.564 12.456 1.00 96.56 448 ILE A N 1
ATOM 3598 C CA . ILE A 1 448 ? 16.622 4.470 11.381 1.00 96.56 448 ILE A CA 1
ATOM 3599 C C . ILE A 1 448 ? 15.379 5.238 11.827 1.00 96.56 448 ILE A C 1
ATOM 3601 O O . ILE A 1 448 ? 14.361 4.625 12.154 1.00 96.56 448 ILE A O 1
ATOM 3605 N N . SER A 1 449 ? 15.446 6.568 11.823 1.00 95.56 449 SER A N 1
ATOM 3606 C CA . SER A 1 449 ? 14.305 7.456 12.063 1.00 95.56 449 SER A CA 1
ATOM 3607 C C . SER A 1 449 ? 13.781 8.067 10.765 1.00 95.56 449 SER A C 1
ATOM 3609 O O . SER A 1 449 ? 14.487 8.116 9.756 1.00 95.56 449 SER A O 1
ATOM 3611 N N . TYR A 1 450 ? 12.521 8.501 10.786 1.00 93.88 450 TYR A N 1
ATOM 3612 C CA . TYR A 1 450 ? 11.775 8.931 9.606 1.00 93.88 450 TYR A CA 1
ATOM 3613 C C . TYR A 1 450 ? 11.262 10.364 9.731 1.00 93.88 450 TYR A C 1
ATOM 3615 O O . TYR A 1 450 ? 10.781 10.775 10.788 1.00 93.88 450 TYR A O 1
ATOM 3623 N N . ILE A 1 451 ? 11.293 11.093 8.615 1.00 91.44 451 ILE A N 1
ATOM 3624 C CA . ILE A 1 451 ? 10.670 12.410 8.466 1.00 91.44 451 ILE A CA 1
ATOM 3625 C C . ILE A 1 451 ? 9.589 12.310 7.395 1.00 91.44 451 ILE A C 1
ATOM 3627 O O . ILE A 1 451 ? 9.815 11.739 6.325 1.00 91.44 451 ILE A O 1
ATOM 3631 N N . TYR A 1 452 ? 8.423 12.887 7.677 1.00 88.19 452 TYR A N 1
ATOM 3632 C CA . TYR A 1 452 ? 7.277 12.880 6.775 1.00 88.19 452 TYR A CA 1
ATOM 3633 C C . TYR A 1 452 ? 6.835 14.295 6.417 1.00 88.19 452 TYR A C 1
ATOM 3635 O O . TYR A 1 452 ? 6.850 15.191 7.264 1.00 88.19 452 TYR A O 1
ATOM 3643 N N . GLY A 1 453 ? 6.426 14.462 5.161 1.00 85.50 453 GLY A N 1
ATOM 3644 C CA . GLY A 1 453 ? 5.859 15.707 4.654 1.00 85.50 453 GLY A CA 1
ATOM 3645 C C . GLY A 1 453 ? 4.409 15.923 5.089 1.00 85.50 453 GLY A C 1
ATOM 3646 O O . GLY A 1 453 ? 3.768 15.033 5.656 1.00 85.50 453 GLY A O 1
ATOM 3647 N N . SER A 1 454 ? 3.866 17.098 4.769 1.00 84.19 454 SER A N 1
ATOM 3648 C CA . SER A 1 454 ? 2.465 17.467 5.056 1.00 84.19 454 SER A CA 1
ATOM 3649 C C . SER A 1 454 ? 1.422 16.567 4.375 1.00 84.19 454 SER A C 1
ATOM 3651 O O . SER A 1 454 ? 0.266 16.518 4.785 1.00 84.19 454 SER A O 1
ATOM 3653 N N . ASP A 1 455 ? 1.830 15.836 3.339 1.00 77.25 455 ASP A N 1
ATOM 3654 C CA . ASP A 1 455 ? 1.032 14.888 2.557 1.00 77.25 455 ASP A CA 1
ATOM 3655 C C . ASP A 1 455 ? 1.087 13.442 3.097 1.00 77.25 455 ASP A C 1
ATOM 3657 O O . ASP A 1 455 ? 0.466 12.531 2.528 1.00 77.25 455 ASP A O 1
ATOM 3661 N N . GLY A 1 456 ? 1.832 13.230 4.190 1.00 80.56 456 GLY A N 1
ATOM 3662 C CA . GLY A 1 456 ? 2.061 11.931 4.820 1.00 80.56 456 GLY A CA 1
ATOM 3663 C C . GLY A 1 456 ? 3.063 11.043 4.078 1.00 80.56 456 GLY A C 1
ATOM 3664 O O . GLY A 1 456 ? 3.189 9.862 4.411 1.00 80.56 456 GLY A O 1
ATOM 3665 N N . ASN A 1 457 ? 3.767 11.564 3.068 1.00 86.38 457 ASN A N 1
ATOM 3666 C CA . ASN A 1 457 ? 4.813 10.820 2.374 1.00 86.38 457 ASN A CA 1
ATOM 3667 C C . ASN A 1 457 ? 6.098 10.793 3.206 1.00 86.38 457 ASN A C 1
ATOM 3669 O O . ASN A 1 457 ? 6.461 11.783 3.842 1.00 86.38 457 ASN A O 1
ATOM 3673 N N . LEU A 1 458 ? 6.802 9.658 3.190 1.00 91.19 458 LEU A N 1
ATOM 3674 C CA . LEU A 1 458 ? 8.125 9.540 3.800 1.00 91.19 458 LEU A CA 1
ATOM 3675 C C . LEU A 1 458 ? 9.112 10.334 2.946 1.00 91.19 458 LEU A C 1
ATOM 3677 O O . LEU A 1 458 ? 9.395 9.938 1.819 1.00 91.19 458 LEU A O 1
ATOM 3681 N N . VAL A 1 459 ? 9.621 11.449 3.458 1.00 92.00 459 VAL A N 1
ATOM 3682 C CA . VAL A 1 459 ? 10.510 12.336 2.694 1.00 92.00 459 VAL A CA 1
ATOM 3683 C C . VAL A 1 459 ? 11.980 12.047 2.968 1.00 92.00 459 VAL A C 1
ATOM 3685 O O . VAL A 1 459 ? 12.792 12.174 2.059 1.00 92.00 459 VAL A O 1
ATOM 3688 N N . SER A 1 460 ? 12.331 11.602 4.176 1.00 92.94 460 SER A N 1
ATOM 3689 C CA . SER A 1 460 ? 13.729 11.355 4.539 1.00 92.94 460 SER A CA 1
ATOM 3690 C C . SER A 1 460 ? 13.885 10.283 5.614 1.00 92.94 460 SER A C 1
ATOM 3692 O O . SER A 1 460 ? 12.963 10.039 6.404 1.00 92.94 460 SER A O 1
ATOM 3694 N N . GLN A 1 461 ? 15.066 9.666 5.648 1.00 94.44 461 GLN A N 1
ATOM 3695 C CA . GLN A 1 461 ? 15.500 8.736 6.686 1.00 94.44 461 GLN A CA 1
ATOM 3696 C C . GLN A 1 461 ? 16.882 9.112 7.220 1.00 94.44 461 GLN A C 1
ATOM 3698 O O . GLN A 1 461 ? 17.718 9.670 6.508 1.00 94.44 461 GLN A O 1
ATOM 3703 N N . SER A 1 462 ? 17.155 8.762 8.477 1.00 94.25 462 SER A N 1
ATOM 3704 C CA . SER A 1 462 ? 18.420 9.109 9.140 1.00 94.25 462 SER A CA 1
ATOM 3705 C C . SER A 1 462 ? 19.665 8.401 8.592 1.00 94.25 462 SER A C 1
ATOM 3707 O O . SER A 1 462 ? 20.768 8.717 9.026 1.00 94.25 462 SER A O 1
ATOM 3709 N N . ASP A 1 463 ? 19.514 7.454 7.666 1.00 92.62 463 ASP A N 1
ATOM 3710 C CA . ASP A 1 463 ? 20.621 6.810 6.946 1.00 92.62 463 ASP A CA 1
ATOM 3711 C C . ASP A 1 463 ? 21.069 7.593 5.692 1.00 92.62 463 ASP A C 1
ATOM 3713 O O . ASP A 1 463 ? 22.013 7.185 5.015 1.00 92.62 463 ASP A O 1
ATOM 3717 N N . GLY A 1 464 ? 20.438 8.740 5.408 1.00 92.19 464 GLY A N 1
ATOM 3718 C CA . GLY A 1 464 ? 20.816 9.666 4.338 1.00 92.19 464 GLY A CA 1
ATOM 3719 C C . GLY A 1 464 ? 19.959 9.575 3.074 1.00 92.19 464 GLY A C 1
ATOM 3720 O O . GLY A 1 464 ? 20.194 10.344 2.137 1.00 92.19 464 GLY A O 1
ATOM 3721 N N . LEU A 1 465 ? 18.970 8.677 3.026 1.00 94.38 465 LEU A N 1
ATOM 3722 C CA . LEU A 1 465 ? 18.021 8.598 1.917 1.00 94.38 465 LEU A CA 1
ATOM 3723 C C . LEU A 1 465 ? 16.976 9.718 1.970 1.00 94.38 465 LEU A C 1
ATOM 3725 O O . LEU A 1 465 ? 16.299 9.915 2.978 1.00 94.38 465 LEU A O 1
ATOM 3729 N N . ASN A 1 466 ? 16.787 10.395 0.838 1.00 94.56 466 ASN A N 1
ATOM 3730 C CA . ASN A 1 466 ? 15.711 11.359 0.614 1.00 94.56 466 ASN A CA 1
ATOM 3731 C C . ASN A 1 466 ? 14.886 10.941 -0.605 1.00 94.56 466 ASN A C 1
ATOM 3733 O O . ASN A 1 466 ? 15.454 10.550 -1.623 1.00 94.56 466 ASN A O 1
ATOM 3737 N N . PHE A 1 467 ? 13.561 11.044 -0.532 1.00 94.38 467 PHE A N 1
ATOM 3738 C CA . PHE A 1 467 ? 12.659 10.496 -1.550 1.00 94.38 467 PHE A CA 1
ATOM 3739 C C . PHE A 1 467 ? 11.972 11.585 -2.375 1.00 94.38 467 PHE A C 1
ATOM 3741 O O . PHE A 1 467 ? 11.416 12.540 -1.836 1.00 94.38 467 PHE A O 1
ATOM 3748 N N . MET A 1 468 ? 11.964 11.411 -3.695 1.00 93.88 468 MET A N 1
ATOM 3749 C CA . MET A 1 468 ? 11.264 12.287 -4.637 1.00 93.88 468 MET A CA 1
ATOM 3750 C C . MET A 1 468 ? 9.942 11.645 -5.062 1.00 93.88 468 MET A C 1
ATOM 3752 O O . MET A 1 468 ? 9.882 10.429 -5.268 1.00 93.88 468 MET A O 1
ATOM 3756 N N . TYR A 1 469 ? 8.895 12.456 -5.234 1.00 91.00 469 TYR A N 1
ATOM 3757 C CA . TYR A 1 469 ? 7.535 11.995 -5.528 1.00 91.00 469 TYR A CA 1
ATOM 3758 C C . TYR A 1 469 ? 6.942 12.717 -6.741 1.00 91.00 4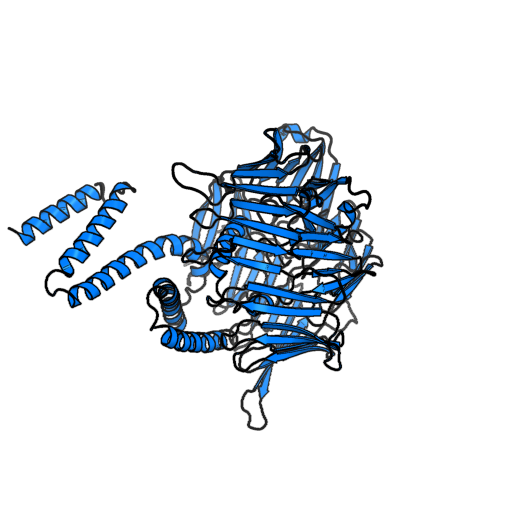69 TYR A C 1
ATOM 3760 O O . TYR A 1 469 ? 7.278 13.853 -7.040 1.00 91.00 469 TYR A O 1
ATOM 3768 N N . ASP A 1 470 ? 6.014 12.073 -7.432 1.00 85.56 470 ASP A N 1
ATOM 3769 C CA . ASP A 1 470 ? 5.084 12.747 -8.335 1.00 85.56 470 ASP A CA 1
ATOM 3770 C C . ASP A 1 470 ? 3.653 12.252 -8.072 1.00 85.56 470 ASP A C 1
ATOM 3772 O O . ASP A 1 470 ? 3.388 11.542 -7.098 1.00 85.56 470 ASP A O 1
ATOM 3776 N N . ALA A 1 471 ? 2.709 12.600 -8.949 1.00 78.62 471 ALA A N 1
ATOM 3777 C CA . ALA A 1 471 ? 1.322 12.140 -8.845 1.00 78.62 471 ALA A CA 1
ATOM 3778 C C . ALA A 1 471 ? 1.162 10.600 -8.883 1.00 78.62 471 ALA A C 1
ATOM 3780 O O . ALA A 1 471 ? 0.111 10.083 -8.517 1.00 78.62 471 ALA A O 1
ATOM 3781 N N . THR A 1 472 ? 2.191 9.860 -9.312 1.00 77.75 472 THR A N 1
ATOM 3782 C CA . THR A 1 472 ? 2.234 8.388 -9.393 1.00 77.75 472 THR A CA 1
ATOM 3783 C C . THR A 1 472 ? 2.982 7.737 -8.219 1.00 77.75 472 THR A C 1
ATOM 3785 O O . THR A 1 472 ? 3.289 6.543 -8.268 1.00 77.75 472 THR A O 1
ATOM 3788 N N . GLY A 1 473 ? 3.315 8.505 -7.176 1.00 86.06 473 GLY A N 1
ATOM 3789 C CA . GLY A 1 473 ? 4.041 8.037 -5.993 1.00 86.06 473 GLY A CA 1
ATOM 3790 C C . GLY A 1 473 ? 5.543 8.305 -6.070 1.00 86.06 473 GLY A C 1
ATOM 3791 O O . GLY A 1 473 ? 5.981 9.257 -6.709 1.00 86.06 473 GLY A O 1
ATOM 3792 N N . VAL A 1 474 ? 6.347 7.480 -5.395 1.00 91.25 474 VAL A N 1
ATOM 3793 C CA . VAL A 1 474 ? 7.809 7.645 -5.370 1.00 91.25 474 VAL A CA 1
ATOM 3794 C C . VAL A 1 474 ? 8.404 7.438 -6.768 1.00 91.25 474 VAL A C 1
ATOM 3796 O O . VAL A 1 474 ? 8.002 6.533 -7.512 1.00 91.25 474 VAL A O 1
ATOM 3799 N N . VAL A 1 475 ? 9.335 8.309 -7.147 1.00 94.38 475 VAL A N 1
ATOM 3800 C CA . VAL A 1 475 ? 9.950 8.359 -8.487 1.00 94.38 475 VAL A CA 1
ATOM 3801 C C . VAL A 1 475 ? 11.470 8.348 -8.462 1.00 94.38 475 VAL A C 1
ATOM 3803 O O . VAL A 1 475 ? 12.089 8.204 -9.512 1.00 94.38 475 VAL A O 1
ATOM 3806 N N . GLY A 1 476 ? 12.086 8.475 -7.293 1.00 95.56 476 GLY A N 1
ATOM 3807 C CA . GLY A 1 476 ? 13.532 8.417 -7.174 1.00 95.56 476 GLY A CA 1
ATOM 3808 C C . GLY A 1 476 ? 14.018 8.745 -5.775 1.00 95.56 476 GLY A C 1
ATOM 3809 O O . GLY A 1 476 ? 13.229 9.051 -4.877 1.00 95.56 476 GLY A O 1
ATOM 3810 N N . ILE A 1 477 ? 15.336 8.699 -5.620 1.00 95.62 477 ILE A N 1
ATOM 3811 C CA . ILE A 1 477 ? 16.029 8.972 -4.365 1.00 95.62 477 ILE A CA 1
ATOM 3812 C C . ILE A 1 477 ? 17.192 9.929 -4.583 1.00 95.62 477 ILE A C 1
ATOM 3814 O O . ILE A 1 477 ? 17.845 9.915 -5.625 1.00 95.62 477 ILE A O 1
ATOM 3818 N N . LYS A 1 478 ? 17.472 10.735 -3.567 1.00 94.75 478 LYS A N 1
ATOM 3819 C CA . LYS A 1 478 ? 18.752 11.410 -3.388 1.00 94.75 478 LYS A CA 1
ATOM 3820 C C . LYS A 1 478 ? 19.490 10.707 -2.254 1.00 94.75 478 LYS A C 1
ATOM 3822 O O . LYS A 1 478 ? 18.939 10.559 -1.163 1.00 94.75 478 LYS A O 1
ATOM 3827 N N . TYR A 1 479 ? 20.719 10.282 -2.525 1.00 93.88 479 TYR A N 1
ATOM 3828 C CA . TYR A 1 479 ? 21.608 9.656 -1.546 1.00 93.88 479 TYR A CA 1
ATOM 3829 C C . TYR A 1 479 ? 22.983 10.319 -1.628 1.00 93.88 479 TYR A C 1
ATOM 3831 O O . TYR A 1 479 ? 23.597 10.376 -2.699 1.00 93.88 479 TYR A O 1
ATOM 3839 N N . GLY A 1 480 ? 23.429 10.907 -0.515 1.00 89.94 480 GLY A N 1
ATOM 3840 C CA . GLY A 1 480 ? 24.533 11.867 -0.535 1.00 89.94 480 GLY A CA 1
ATOM 3841 C C . GLY A 1 480 ? 24.236 13.024 -1.500 1.00 89.94 480 GLY A C 1
ATOM 3842 O O . GLY A 1 480 ? 23.172 13.637 -1.437 1.00 89.94 480 GLY A O 1
ATOM 3843 N N . ASN A 1 481 ? 25.156 13.286 -2.432 1.00 89.00 481 ASN A N 1
ATOM 3844 C CA . ASN A 1 481 ? 25.011 14.330 -3.458 1.00 89.00 481 ASN A CA 1
ATOM 3845 C C . ASN A 1 481 ? 24.517 13.802 -4.817 1.00 89.00 481 ASN A C 1
ATOM 3847 O O . ASN A 1 481 ? 24.511 14.549 -5.796 1.00 89.00 481 ASN A O 1
ATOM 3851 N N . LYS A 1 482 ? 24.136 12.521 -4.899 1.00 93.38 482 LYS A N 1
ATOM 3852 C CA . LYS A 1 482 ? 23.724 11.867 -6.146 1.00 93.38 482 LYS A CA 1
ATOM 3853 C C . LYS A 1 482 ? 22.206 11.744 -6.221 1.00 93.38 482 LYS A C 1
ATOM 3855 O O . LYS A 1 482 ? 21.539 11.494 -5.215 1.00 93.38 482 LYS A O 1
ATOM 3860 N N . TYR A 1 483 ? 21.685 11.882 -7.436 1.00 95.31 483 TYR A N 1
ATOM 3861 C CA . TYR A 1 483 ? 20.267 11.753 -7.754 1.00 95.31 483 TYR A CA 1
ATOM 3862 C C . TYR A 1 483 ? 20.034 10.504 -8.591 1.00 95.31 483 TYR A C 1
ATOM 3864 O O . TYR A 1 483 ? 20.700 10.304 -9.605 1.00 95.31 483 TYR A O 1
ATOM 3872 N N . TYR A 1 484 ? 19.054 9.710 -8.180 1.00 96.88 484 TYR A N 1
ATOM 3873 C CA . TYR A 1 484 ? 18.683 8.470 -8.838 1.00 96.88 484 TYR A CA 1
ATOM 3874 C C . TYR A 1 484 ? 17.198 8.481 -9.185 1.00 96.88 484 TYR A C 1
ATOM 3876 O O . TYR A 1 484 ? 16.368 8.926 -8.387 1.00 96.88 484 TYR A O 1
ATOM 3884 N N . ALA A 1 485 ? 16.853 7.957 -10.358 1.00 97.62 485 ALA A N 1
ATOM 3885 C CA . ALA A 1 485 ? 15.469 7.810 -10.799 1.00 97.62 485 ALA A CA 1
ATOM 3886 C C . ALA A 1 485 ? 15.031 6.347 -10.726 1.00 97.62 485 ALA A C 1
ATOM 3888 O O . ALA A 1 485 ? 15.791 5.440 -11.060 1.00 97.62 485 ALA A O 1
ATOM 3889 N N . PHE A 1 486 ? 13.787 6.110 -10.331 1.00 97.94 486 PHE A N 1
ATOM 3890 C CA . PHE A 1 486 ? 13.182 4.788 -10.394 1.00 97.94 486 PHE A CA 1
ATOM 3891 C C . PHE A 1 486 ? 12.596 4.533 -11.775 1.00 97.94 486 PHE A C 1
ATOM 3893 O O . PHE A 1 486 ? 11.922 5.387 -12.348 1.00 97.94 486 PHE A O 1
ATOM 3900 N N . ARG A 1 487 ? 12.806 3.314 -12.268 1.00 97.06 487 ARG A N 1
ATOM 3901 C CA . ARG A 1 487 ? 12.063 2.733 -13.382 1.00 97.06 487 ARG A CA 1
ATOM 3902 C C . ARG A 1 487 ? 10.968 1.844 -12.817 1.00 97.06 487 ARG A C 1
ATOM 3904 O O . ARG A 1 487 ? 11.279 0.927 -12.052 1.00 97.06 487 ARG A O 1
ATOM 3911 N N . LYS A 1 488 ? 9.715 2.081 -13.210 1.00 95.94 488 LYS A N 1
ATOM 3912 C CA . LYS A 1 488 ? 8.576 1.282 -12.738 1.00 95.94 488 LYS A CA 1
ATOM 3913 C C . LYS A 1 488 ? 7.891 0.527 -13.872 1.00 95.94 488 LYS A C 1
ATOM 3915 O O . LYS A 1 488 ? 7.861 0.993 -15.009 1.00 95.94 488 LYS A O 1
ATOM 3920 N N . ASP A 1 489 ? 7.339 -0.645 -13.579 1.00 94.12 489 ASP A N 1
ATOM 3921 C CA . ASP A 1 489 ? 6.376 -1.295 -14.478 1.00 94.12 489 ASP A CA 1
ATOM 3922 C C . ASP A 1 489 ? 4.979 -0.653 -14.360 1.00 94.12 489 ASP A C 1
ATOM 3924 O O . ASP A 1 489 ? 4.745 0.226 -13.526 1.00 94.12 489 ASP A O 1
ATOM 3928 N N . ILE A 1 490 ? 4.022 -1.084 -15.193 1.00 89.12 490 ILE A N 1
ATOM 3929 C CA . ILE A 1 490 ? 2.637 -0.563 -15.132 1.00 89.12 490 ILE A CA 1
ATOM 3930 C C . ILE A 1 490 ? 1.915 -0.934 -13.830 1.00 89.12 490 ILE A C 1
ATOM 3932 O O . ILE A 1 490 ? 0.856 -0.389 -13.535 1.00 89.12 490 ILE A O 1
ATOM 3936 N N . LEU A 1 491 ? 2.487 -1.862 -13.063 1.00 87.62 491 LEU A N 1
ATOM 3937 C CA . LEU A 1 491 ? 2.004 -2.337 -11.776 1.00 87.62 491 LEU A CA 1
ATOM 3938 C C . LEU A 1 491 ? 2.529 -1.474 -10.612 1.00 87.62 491 LEU A C 1
ATOM 3940 O O . LEU A 1 491 ? 2.039 -1.605 -9.488 1.00 87.62 491 LEU A O 1
ATOM 3944 N N . GLY A 1 492 ? 3.481 -0.574 -10.875 1.00 91.00 492 GLY A N 1
ATOM 3945 C CA . GLY A 1 492 ? 4.108 0.294 -9.883 1.00 91.00 492 GLY A CA 1
ATOM 3946 C C . GLY A 1 492 ? 5.278 -0.355 -9.141 1.00 91.00 492 GLY A C 1
ATOM 3947 O O . GLY A 1 492 ? 5.777 0.234 -8.185 1.00 91.00 492 GLY A O 1
ATOM 3948 N N . ASN A 1 493 ? 5.728 -1.541 -9.558 1.00 95.56 493 ASN A N 1
ATOM 3949 C CA . ASN A 1 493 ? 6.926 -2.172 -9.015 1.00 95.56 493 ASN A CA 1
ATOM 3950 C C . ASN A 1 493 ? 8.158 -1.401 -9.480 1.00 95.56 493 ASN A C 1
ATOM 3952 O O . ASN A 1 493 ? 8.290 -1.118 -10.670 1.00 95.56 493 ASN A O 1
ATOM 3956 N N . VAL A 1 494 ? 9.079 -1.093 -8.567 1.00 98.12 494 VAL A N 1
ATOM 3957 C CA . VAL A 1 494 ? 10.392 -0.556 -8.942 1.00 98.12 494 VAL A CA 1
ATOM 3958 C C . VAL A 1 494 ? 11.211 -1.687 -9.558 1.00 98.12 494 VAL A C 1
ATOM 3960 O O . VAL A 1 494 ? 11.710 -2.547 -8.849 1.00 98.12 494 VAL A O 1
ATOM 3963 N N . ILE A 1 495 ? 11.347 -1.706 -10.883 1.00 97.69 495 ILE A N 1
ATOM 3964 C CA . ILE A 1 495 ? 12.087 -2.752 -11.612 1.00 97.69 495 ILE A CA 1
ATOM 3965 C C . ILE A 1 495 ? 13.537 -2.354 -11.908 1.00 97.69 495 ILE A C 1
ATOM 3967 O O . ILE A 1 495 ? 14.341 -3.195 -12.308 1.00 97.69 495 ILE A O 1
ATOM 3971 N N . GLY A 1 496 ? 13.894 -1.087 -11.689 1.00 97.50 496 GLY A N 1
ATOM 3972 C CA . GLY A 1 496 ? 15.282 -0.648 -11.745 1.00 97.50 496 GLY A CA 1
ATOM 3973 C C . GLY A 1 496 ? 15.525 0.753 -11.203 1.00 97.50 496 GLY A C 1
ATOM 3974 O O . GLY A 1 496 ? 14.584 1.501 -10.923 1.00 97.50 496 GLY A O 1
ATOM 3975 N N . ILE A 1 497 ? 16.803 1.098 -11.057 1.00 98.25 497 ILE A N 1
ATOM 3976 C CA . ILE A 1 497 ? 17.263 2.413 -10.592 1.00 98.25 497 ILE A CA 1
ATOM 3977 C C . ILE A 1 497 ? 18.314 2.933 -11.567 1.00 98.25 497 ILE A C 1
ATOM 3979 O O . ILE A 1 497 ? 19.292 2.243 -11.866 1.00 98.25 497 ILE A O 1
ATOM 3983 N N . LEU A 1 498 ? 18.100 4.154 -12.053 1.00 97.94 498 LEU A N 1
ATOM 3984 C CA . LEU A 1 498 ? 19.014 4.857 -12.940 1.00 97.94 498 LEU A CA 1
ATOM 3985 C C . LEU A 1 498 ? 19.861 5.864 -12.161 1.00 97.94 498 LEU A C 1
ATOM 3987 O O . LEU A 1 498 ? 19.339 6.544 -11.278 1.00 97.94 498 LEU A O 1
ATOM 3991 N N . ASP A 1 499 ? 21.144 5.953 -12.503 1.00 97.25 499 ASP A N 1
ATOM 3992 C CA . ASP A 1 499 ? 22.094 6.915 -11.935 1.00 97.25 499 ASP A CA 1
ATOM 3993 C C . ASP A 1 499 ? 21.933 8.335 -12.508 1.00 97.25 499 ASP A C 1
ATOM 3995 O O . ASP A 1 499 ? 21.058 8.602 -13.329 1.00 97.25 499 ASP A O 1
ATOM 3999 N N . GLU A 1 500 ? 22.805 9.260 -12.101 1.00 95.94 500 GLU A N 1
ATOM 4000 C CA . GLU A 1 500 ? 22.787 10.659 -12.550 1.00 95.94 500 GLU A CA 1
ATOM 4001 C C . GLU A 1 500 ? 23.000 10.838 -14.063 1.00 95.94 500 GLU A C 1
ATOM 4003 O O . GLU A 1 500 ? 22.581 11.852 -14.626 1.00 95.94 500 GLU A O 1
ATOM 4008 N N . ASN A 1 501 ? 23.598 9.848 -14.728 1.00 96.62 501 ASN A N 1
ATOM 4009 C CA . ASN A 1 501 ? 23.824 9.827 -16.170 1.00 96.62 501 ASN A CA 1
ATOM 4010 C C . ASN A 1 501 ? 22.667 9.166 -16.926 1.00 96.62 501 ASN A C 1
ATOM 4012 O O . ASN A 1 501 ? 22.734 9.026 -18.145 1.00 96.62 501 ASN A O 1
ATOM 4016 N N . GLY A 1 502 ? 21.599 8.762 -16.230 1.00 96.50 502 GLY A N 1
ATOM 4017 C CA . GLY A 1 502 ? 20.478 8.040 -16.820 1.00 96.50 502 GLY A CA 1
ATOM 4018 C C . GLY A 1 502 ? 20.840 6.612 -17.221 1.00 96.50 502 GLY A C 1
ATOM 4019 O O . GLY A 1 502 ? 20.227 6.083 -18.141 1.00 96.50 502 GLY A O 1
ATOM 4020 N N . ILE A 1 503 ? 21.835 5.988 -16.587 1.00 96.75 503 ILE A N 1
ATOM 4021 C CA . ILE A 1 503 ? 22.232 4.598 -16.837 1.00 96.75 503 ILE A CA 1
ATOM 4022 C C . ILE A 1 503 ? 21.532 3.700 -15.823 1.00 96.75 503 ILE A C 1
ATOM 4024 O O . ILE A 1 503 ? 21.598 3.944 -14.621 1.00 96.75 503 ILE A O 1
ATOM 4028 N N . ASN A 1 504 ? 20.887 2.626 -16.286 1.00 96.50 504 ASN A N 1
ATOM 4029 C CA . ASN A 1 504 ? 20.267 1.647 -15.394 1.00 96.50 504 ASN A CA 1
ATOM 4030 C C . ASN A 1 504 ? 21.327 0.798 -14.660 1.00 96.50 504 ASN A C 1
ATOM 4032 O O . ASN A 1 504 ? 21.947 -0.098 -15.252 1.00 96.50 504 ASN A O 1
ATOM 4036 N N . ILE A 1 505 ? 21.531 1.072 -13.371 1.00 97.31 505 ILE A N 1
ATOM 4037 C CA . ILE A 1 505 ? 22.569 0.447 -12.535 1.00 97.31 505 ILE A CA 1
ATOM 4038 C C . ILE A 1 505 ? 22.031 -0.663 -11.627 1.00 97.31 505 ILE A C 1
ATOM 4040 O O . ILE A 1 505 ? 22.811 -1.507 -11.190 1.00 97.31 505 ILE A O 1
ATOM 4044 N N . ILE A 1 506 ? 20.719 -0.705 -11.376 1.00 97.94 506 ILE A N 1
ATOM 4045 C CA . ILE A 1 506 ? 20.083 -1.725 -10.528 1.00 97.94 506 ILE A CA 1
ATOM 4046 C C . ILE A 1 506 ? 18.892 -2.337 -11.251 1.00 97.94 506 ILE A C 1
ATOM 4048 O O . ILE A 1 506 ? 18.099 -1.610 -11.840 1.00 97.94 506 ILE A O 1
ATOM 4052 N N . GLN A 1 507 ? 18.734 -3.656 -11.167 1.00 97.50 507 GLN A N 1
ATOM 4053 C CA . GLN A 1 507 ? 17.570 -4.370 -11.696 1.00 97.50 507 GLN A CA 1
ATOM 4054 C C . GLN A 1 507 ? 16.970 -5.283 -10.632 1.00 97.50 507 GLN A C 1
ATOM 4056 O O . GLN A 1 507 ? 17.678 -6.073 -10.001 1.00 97.50 507 GLN A O 1
ATOM 4061 N N . TYR A 1 508 ? 15.652 -5.183 -10.471 1.00 98.19 508 TYR A N 1
ATOM 4062 C CA . TYR A 1 508 ? 14.870 -6.041 -9.588 1.00 98.19 508 TYR A CA 1
ATOM 4063 C C . TYR A 1 508 ? 13.971 -6.971 -10.404 1.00 98.19 508 TYR A C 1
ATOM 4065 O O . TYR A 1 508 ? 13.425 -6.591 -11.445 1.00 98.19 508 TYR A O 1
ATOM 4073 N N . ARG A 1 509 ? 13.783 -8.184 -9.888 1.00 97.56 509 ARG A N 1
ATOM 4074 C CA . ARG A 1 509 ? 12.806 -9.171 -10.354 1.00 97.56 509 ARG A CA 1
ATOM 4075 C C . ARG A 1 509 ? 11.885 -9.543 -9.203 1.00 97.56 509 ARG A C 1
ATOM 4077 O O . ARG A 1 509 ? 12.327 -9.598 -8.057 1.00 97.56 509 ARG A O 1
ATOM 4084 N N . TYR A 1 510 ? 10.623 -9.798 -9.521 1.00 98.19 510 TYR A N 1
ATOM 4085 C CA . TYR A 1 510 ? 9.601 -10.150 -8.542 1.00 98.19 510 TYR A CA 1
ATOM 4086 C C . TYR A 1 510 ? 8.853 -11.401 -8.991 1.00 98.19 510 TYR A C 1
ATOM 4088 O O . TYR A 1 510 ? 8.637 -11.582 -10.193 1.00 98.19 510 TYR A O 1
ATOM 4096 N N . ASP A 1 511 ? 8.448 -12.233 -8.031 1.00 97.75 511 ASP A N 1
ATOM 4097 C CA . ASP A 1 511 ? 7.308 -13.129 -8.240 1.00 97.75 511 ASP A CA 1
ATOM 4098 C C . ASP A 1 511 ? 5.995 -12.330 -8.121 1.00 97.75 511 ASP A C 1
ATOM 4100 O O . ASP A 1 511 ? 5.993 -11.149 -7.743 1.00 97.75 511 ASP A O 1
ATOM 4104 N N . ALA A 1 512 ? 4.858 -12.948 -8.441 1.00 97.44 512 ALA A N 1
ATOM 4105 C CA . ALA A 1 512 ? 3.558 -12.281 -8.387 1.00 97.44 512 ALA A CA 1
ATOM 4106 C C . ALA A 1 512 ? 3.173 -11.786 -6.983 1.00 97.44 512 ALA A C 1
ATOM 4108 O O . ALA A 1 512 ? 2.335 -10.894 -6.871 1.00 97.44 512 ALA A O 1
ATOM 4109 N N . TRP A 1 513 ? 3.763 -12.347 -5.924 1.00 97.94 513 TRP A N 1
ATOM 4110 C CA . TRP A 1 513 ? 3.492 -11.996 -4.529 1.00 97.94 513 TRP A CA 1
ATOM 4111 C C . TRP A 1 513 ? 4.486 -10.967 -3.973 1.00 97.94 513 TRP A C 1
ATOM 4113 O O . TRP A 1 513 ? 4.326 -10.500 -2.844 1.00 97.94 513 TRP A O 1
ATOM 4123 N N . GLY A 1 514 ? 5.466 -10.536 -4.767 1.00 97.75 514 GLY A N 1
ATOM 4124 C CA . GLY A 1 514 ? 6.389 -9.461 -4.421 1.00 97.75 514 GLY A CA 1
ATOM 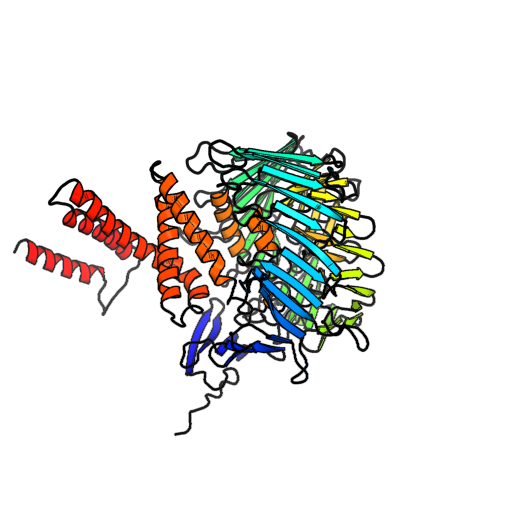4125 C C . GLY A 1 514 ? 7.670 -9.913 -3.724 1.00 97.75 514 GLY A C 1
ATOM 4126 O O . GLY A 1 514 ? 8.373 -9.062 -3.159 1.00 97.75 514 GLY A O 1
ATOM 4127 N N . VAL A 1 515 ? 8.007 -11.210 -3.765 1.00 97.94 515 VAL A N 1
ATOM 4128 C CA . VAL A 1 515 ? 9.337 -11.693 -3.367 1.00 97.94 515 VAL A CA 1
ATOM 4129 C C . VAL A 1 515 ? 10.354 -11.086 -4.324 1.00 97.94 515 VAL A C 1
ATOM 4131 O O . VAL A 1 515 ? 10.309 -11.315 -5.527 1.00 97.94 515 VAL A O 1
ATOM 4134 N N . CYS A 1 516 ? 11.251 -10.262 -3.786 1.00 97.06 516 CYS A N 1
ATOM 4135 C CA . CYS A 1 516 ? 12.190 -9.468 -4.570 1.00 97.06 516 CYS A CA 1
ATOM 4136 C C . CYS A 1 516 ? 13.542 -10.176 -4.708 1.00 97.06 516 CYS A C 1
ATOM 4138 O O . CYS A 1 516 ? 14.162 -10.532 -3.704 1.00 97.06 516 CYS A O 1
ATOM 4140 N N . LYS A 1 517 ? 14.043 -10.275 -5.940 1.00 96.81 517 LYS A N 1
ATOM 4141 C CA . LYS A 1 517 ? 15.416 -10.662 -6.268 1.00 96.81 517 LYS A CA 1
ATOM 4142 C C . LYS A 1 517 ? 16.139 -9.478 -6.908 1.00 96.81 517 LYS A C 1
ATOM 4144 O O . LYS A 1 517 ? 15.683 -8.941 -7.915 1.00 96.81 517 LYS A O 1
ATOM 4149 N N . ILE A 1 518 ? 17.285 -9.098 -6.348 1.00 97.12 518 ILE A N 1
ATOM 4150 C CA . ILE A 1 518 ? 18.197 -8.127 -6.965 1.00 97.12 518 ILE A CA 1
ATOM 4151 C C . ILE A 1 518 ? 19.020 -8.889 -8.006 1.00 97.12 518 ILE A C 1
ATOM 4153 O O . ILE A 1 518 ? 19.858 -9.716 -7.655 1.00 97.12 518 ILE A O 1
ATOM 4157 N N . GLU A 1 519 ? 18.735 -8.667 -9.286 1.00 96.00 519 GLU A N 1
ATOM 4158 C CA . GLU A 1 519 ? 19.432 -9.330 -10.396 1.00 96.00 519 GLU A CA 1
ATOM 4159 C C . GLU A 1 519 ? 20.758 -8.636 -10.722 1.00 96.00 519 GLU A C 1
ATOM 4161 O O . GLU A 1 519 ? 21.740 -9.287 -11.075 1.00 96.00 519 GLU A O 1
ATOM 4166 N N . LYS A 1 520 ? 20.790 -7.312 -10.564 1.00 95.81 520 LYS A N 1
ATOM 4167 C CA . LYS A 1 520 ? 21.951 -6.471 -10.844 1.00 95.81 520 LYS A CA 1
ATOM 4168 C C . LYS A 1 520 ? 22.025 -5.346 -9.822 1.00 95.81 520 LYS A C 1
ATOM 4170 O O . LYS A 1 520 ? 21.019 -4.684 -9.584 1.00 95.81 520 LYS A O 1
ATOM 4175 N N . ASP A 1 521 ? 23.223 -5.090 -9.306 1.00 97.06 521 ASP A N 1
ATOM 4176 C CA . ASP A 1 521 ? 23.579 -3.841 -8.633 1.00 97.06 521 ASP A CA 1
ATOM 4177 C C . ASP A 1 521 ? 25.024 -3.469 -8.996 1.00 97.06 521 ASP A C 1
ATOM 4179 O O . ASP A 1 521 ? 25.976 -4.146 -8.609 1.00 97.06 521 ASP A O 1
ATOM 4183 N N . THR A 1 522 ? 25.181 -2.408 -9.787 1.00 96.38 522 THR A N 1
ATOM 4184 C CA . THR A 1 522 ? 26.486 -1.851 -10.171 1.00 96.38 522 THR A CA 1
ATOM 4185 C C . THR A 1 522 ? 26.738 -0.482 -9.541 1.00 96.38 522 THR A C 1
ATOM 4187 O O . THR A 1 522 ? 27.542 0.283 -10.068 1.00 96.38 522 THR A O 1
ATOM 4190 N N . SER A 1 523 ? 26.053 -0.136 -8.445 1.00 93.88 523 SER A N 1
ATOM 4191 C CA . SER A 1 523 ? 26.203 1.174 -7.797 1.00 93.88 523 SER A CA 1
ATOM 4192 C C . SER A 1 523 ? 27.526 1.335 -7.042 1.00 93.88 523 SER A C 1
ATOM 4194 O O . SER A 1 523 ? 27.979 2.457 -6.829 1.00 93.88 523 SER A O 1
ATOM 4196 N N . GLY A 1 524 ? 28.136 0.222 -6.615 1.00 89.62 524 GLY A N 1
ATOM 4197 C CA . GLY A 1 524 ? 29.317 0.209 -5.743 1.00 89.62 524 GLY A CA 1
ATOM 4198 C C . GLY A 1 524 ? 29.020 0.481 -4.261 1.00 89.62 524 GLY A C 1
ATOM 4199 O O . GLY A 1 524 ? 29.931 0.407 -3.442 1.00 89.62 524 GLY A O 1
ATOM 4200 N N . GLU A 1 525 ? 27.761 0.752 -3.904 1.00 87.94 525 GLU A N 1
ATOM 4201 C CA . GLU A 1 525 ? 27.317 1.140 -2.553 1.00 87.94 525 GLU A CA 1
ATOM 4202 C C . GLU A 1 525 ? 26.205 0.211 -2.011 1.00 87.94 525 GLU A C 1
ATOM 4204 O O . GLU A 1 525 ? 25.638 0.476 -0.956 1.00 87.94 525 GLU A O 1
ATOM 4209 N N . ASN A 1 526 ? 25.889 -0.888 -2.718 1.00 93.00 526 ASN A N 1
ATOM 4210 C CA . ASN A 1 526 ? 24.767 -1.798 -2.419 1.00 93.00 526 ASN A CA 1
ATOM 4211 C C . ASN A 1 526 ? 23.420 -1.056 -2.308 1.00 93.00 526 ASN A C 1
ATOM 4213 O O . ASN A 1 526 ? 22.608 -1.274 -1.403 1.00 93.00 526 ASN A O 1
ATOM 4217 N N . LEU A 1 527 ? 23.207 -0.125 -3.241 1.00 95.31 527 LEU A N 1
ATOM 4218 C CA . LEU A 1 527 ? 22.043 0.758 -3.248 1.00 95.31 527 LEU A CA 1
ATOM 4219 C C . LEU A 1 527 ? 20.752 -0.032 -3.528 1.00 95.31 527 LEU A C 1
ATOM 4221 O O . LEU A 1 527 ? 19.675 0.379 -3.098 1.00 95.31 527 LEU A O 1
ATOM 4225 N N . GLY A 1 528 ? 20.861 -1.188 -4.191 1.00 95.56 528 GLY A N 1
ATOM 4226 C CA . GLY A 1 528 ? 19.758 -2.113 -4.410 1.00 95.56 528 GLY A CA 1
ATOM 4227 C C . GLY A 1 528 ? 19.186 -2.671 -3.108 1.00 95.56 528 GLY A C 1
ATOM 4228 O O . GLY A 1 528 ? 17.967 -2.756 -2.951 1.00 95.56 528 GLY A O 1
ATOM 4229 N N . GLU A 1 529 ? 20.048 -3.010 -2.142 1.00 95.56 529 GLU A N 1
ATOM 4230 C CA . GLU A 1 529 ? 19.578 -3.455 -0.830 1.00 95.56 529 GLU A CA 1
ATOM 4231 C C . GLU A 1 529 ? 19.142 -2.274 0.048 1.00 95.56 529 GLU A C 1
ATOM 4233 O O . GLU A 1 529 ? 18.128 -2.383 0.739 1.00 95.56 529 GLU A O 1
ATOM 4238 N N . LEU A 1 530 ? 19.851 -1.140 -0.031 1.00 95.06 530 LEU A N 1
ATOM 4239 C CA . LEU A 1 530 ? 19.551 0.071 0.740 1.00 95.06 530 LEU A CA 1
ATOM 4240 C C . LEU A 1 530 ? 18.179 0.670 0.392 1.00 95.06 530 LEU A C 1
ATOM 4242 O O . LEU A 1 530 ? 17.486 1.159 1.278 1.00 95.06 530 LEU A O 1
ATOM 4246 N N . ASN A 1 531 ? 17.765 0.630 -0.878 1.00 96.75 531 ASN A N 1
ATOM 4247 C CA . ASN A 1 531 ? 16.483 1.178 -1.305 1.00 96.75 531 ASN A CA 1
ATOM 4248 C C . ASN A 1 531 ? 15.292 0.402 -0.690 1.00 96.75 531 ASN A C 1
ATOM 4250 O O . ASN A 1 531 ? 15.081 -0.777 -1.019 1.00 96.75 531 ASN A O 1
ATOM 4254 N N . PRO A 1 532 ? 14.445 1.061 0.128 1.00 97.06 532 PRO A N 1
ATOM 4255 C CA . PRO A 1 532 ? 13.298 0.398 0.728 1.00 97.06 532 PRO A CA 1
ATOM 4256 C C . PRO A 1 532 ? 12.104 0.307 -0.226 1.00 97.06 532 PRO A C 1
ATOM 4258 O O . PRO A 1 532 ? 11.289 -0.596 -0.081 1.00 97.06 532 PRO A O 1
ATOM 4261 N N . PHE A 1 533 ? 11.961 1.202 -1.206 1.00 97.62 533 PHE A N 1
ATOM 4262 C CA . PHE A 1 533 ? 10.780 1.222 -2.071 1.00 97.62 533 PHE A CA 1
ATOM 4263 C C . PHE A 1 533 ? 10.911 0.223 -3.223 1.00 97.62 533 PHE A C 1
ATOM 4265 O O . PHE A 1 533 ? 11.706 0.427 -4.138 1.00 97.62 533 PHE A O 1
ATOM 4272 N N . ARG A 1 534 ? 10.139 -0.869 -3.173 1.00 97.25 534 ARG A N 1
ATOM 4273 C CA . ARG A 1 534 ? 10.286 -2.019 -4.087 1.00 97.25 534 ARG A CA 1
ATOM 4274 C C . ARG A 1 534 ? 8.951 -2.402 -4.746 1.00 97.25 534 ARG A C 1
ATOM 4276 O O . ARG A 1 534 ? 8.429 -1.647 -5.570 1.00 97.25 534 ARG A O 1
ATOM 4283 N N . TYR A 1 535 ? 8.393 -3.562 -4.395 1.00 97.31 535 TYR A N 1
ATOM 4284 C CA . TYR A 1 535 ? 7.120 -4.069 -4.913 1.00 97.31 535 TYR A CA 1
ATOM 4285 C C . TYR A 1 535 ? 5.990 -3.062 -4.668 1.00 97.31 535 TYR A C 1
ATOM 4287 O O . TYR A 1 535 ? 5.829 -2.598 -3.542 1.00 97.31 535 TYR A O 1
ATOM 4295 N N . ARG A 1 536 ? 5.243 -2.692 -5.715 1.00 91.56 536 ARG A N 1
ATOM 4296 C CA . ARG A 1 536 ? 4.141 -1.704 -5.689 1.00 91.56 536 ARG A CA 1
ATOM 4297 C C . ARG A 1 536 ? 4.490 -0.329 -5.094 1.00 91.56 536 ARG A C 1
ATOM 4299 O O . ARG A 1 536 ? 3.592 0.426 -4.727 1.00 91.56 536 ARG A O 1
ATOM 4306 N N . GLY A 1 537 ? 5.776 0.002 -4.964 1.00 92.06 537 GLY A N 1
ATOM 4307 C CA . GLY A 1 537 ? 6.218 1.186 -4.226 1.00 92.06 537 GLY A CA 1
ATOM 4308 C C . GLY A 1 537 ? 6.002 1.081 -2.711 1.00 92.06 537 GLY A C 1
ATOM 4309 O O . GLY A 1 537 ? 5.938 2.103 -2.033 1.00 92.06 537 GLY A O 1
ATOM 4310 N N . TYR A 1 538 ? 5.880 -0.131 -2.168 1.00 94.75 538 TYR A N 1
ATOM 4311 C CA . TYR A 1 538 ? 5.841 -0.377 -0.731 1.00 94.75 538 TYR A CA 1
ATOM 4312 C C . TYR A 1 538 ? 7.225 -0.293 -0.105 1.00 94.75 538 TYR A C 1
ATOM 4314 O O . TYR A 1 538 ? 8.236 -0.583 -0.748 1.00 94.75 538 TYR A O 1
ATOM 4322 N N . TYR A 1 539 ? 7.242 0.036 1.186 1.00 96.75 539 TYR A N 1
ATOM 4323 C CA . TYR A 1 539 ? 8.452 0.080 1.990 1.00 96.75 539 TYR A CA 1
ATOM 4324 C C . TYR A 1 539 ? 8.843 -1.333 2.444 1.00 96.75 539 TYR A C 1
ATOM 4326 O O . TYR A 1 539 ? 8.141 -1.936 3.250 1.00 96.75 539 TYR A O 1
ATOM 4334 N N . TYR A 1 540 ? 9.961 -1.859 1.957 1.00 98.06 540 TYR A N 1
ATOM 4335 C CA . TYR A 1 540 ? 10.511 -3.158 2.329 1.00 98.06 540 TYR A CA 1
ATOM 4336 C C . TYR A 1 540 ? 11.458 -3.043 3.525 1.00 98.06 540 TYR A C 1
ATOM 4338 O O . TYR A 1 540 ? 12.447 -2.310 3.493 1.00 98.06 540 TYR A O 1
ATOM 4346 N N . ASP A 1 541 ? 11.181 -3.805 4.578 1.00 97.06 541 ASP A N 1
ATOM 4347 C CA . ASP A 1 541 ? 12.067 -3.944 5.725 1.00 97.06 541 ASP A CA 1
ATOM 4348 C C . ASP A 1 541 ? 13.003 -5.136 5.522 1.00 97.06 541 ASP A C 1
ATOM 4350 O O . ASP A 1 541 ? 12.609 -6.295 5.661 1.00 97.06 541 ASP A O 1
ATOM 4354 N N . THR A 1 542 ? 14.271 -4.859 5.225 1.00 94.50 542 THR A N 1
ATOM 4355 C CA . THR A 1 542 ? 15.285 -5.888 4.961 1.00 94.50 542 THR A CA 1
ATOM 4356 C C . THR A 1 542 ? 15.533 -6.809 6.161 1.00 94.50 542 THR A C 1
ATOM 4358 O O . THR A 1 542 ? 15.891 -7.970 5.961 1.00 94.50 542 THR A O 1
ATOM 4361 N N . GLU A 1 543 ? 15.302 -6.345 7.390 1.00 93.69 543 GLU A N 1
ATOM 4362 C CA . GLU A 1 543 ? 15.507 -7.094 8.636 1.00 93.69 543 GLU A CA 1
ATOM 4363 C C . GLU A 1 543 ? 14.385 -8.104 8.902 1.00 93.69 543 GLU A C 1
ATOM 4365 O O . GLU A 1 543 ? 14.626 -9.195 9.425 1.00 93.69 543 GLU A O 1
ATOM 4370 N N . THR A 1 544 ? 13.148 -7.753 8.544 1.00 95.88 544 THR A N 1
ATOM 4371 C CA . THR A 1 544 ? 11.975 -8.618 8.752 1.00 95.88 544 THR A CA 1
ATOM 4372 C C . THR A 1 544 ? 11.620 -9.422 7.509 1.00 95.88 544 THR A C 1
ATOM 4374 O O . THR A 1 544 ? 11.015 -10.486 7.638 1.00 95.88 544 THR A O 1
ATOM 4377 N N . LYS A 1 545 ? 12.055 -8.948 6.333 1.00 96.69 545 LYS A N 1
ATOM 4378 C CA . LYS A 1 545 ? 11.655 -9.402 4.996 1.00 96.69 545 LYS A CA 1
ATOM 4379 C C . LYS A 1 545 ? 10.173 -9.140 4.683 1.00 96.69 545 LYS A C 1
ATOM 4381 O O . LYS A 1 545 ? 9.616 -9.784 3.801 1.00 96.69 545 LYS A O 1
ATOM 4386 N N . LEU A 1 546 ? 9.561 -8.177 5.377 1.00 97.94 546 LEU A N 1
ATOM 4387 C CA . LEU A 1 546 ? 8.163 -7.772 5.215 1.00 97.94 546 LEU A CA 1
ATOM 4388 C C . LEU A 1 546 ? 8.052 -6.405 4.536 1.00 97.94 546 LEU A C 1
ATOM 4390 O O . LEU A 1 546 ? 8.947 -5.568 4.644 1.00 97.94 546 LEU A O 1
ATOM 4394 N N . TYR A 1 547 ? 6.912 -6.147 3.903 1.00 98.38 547 TYR A N 1
ATOM 4395 C CA . TYR A 1 547 ? 6.537 -4.813 3.448 1.00 98.38 547 TYR A CA 1
ATOM 4396 C C . TYR A 1 547 ? 5.688 -4.095 4.501 1.00 98.38 547 TYR A C 1
ATOM 4398 O O . TYR A 1 547 ? 4.711 -4.651 4.999 1.00 98.38 547 TYR A O 1
ATOM 4406 N N . TYR A 1 548 ? 6.028 -2.847 4.814 1.00 94.75 548 TYR A N 1
ATOM 4407 C CA . TYR A 1 548 ? 5.232 -1.952 5.648 1.00 94.75 548 TYR A CA 1
ATOM 4408 C C . TYR A 1 548 ? 4.282 -1.124 4.775 1.00 94.75 548 TYR A C 1
ATOM 4410 O O . TYR A 1 548 ? 4.716 -0.278 3.991 1.00 94.75 548 TYR A O 1
ATOM 4418 N N . LEU A 1 549 ? 2.977 -1.355 4.930 1.00 87.38 549 LEU A N 1
ATOM 4419 C CA . LEU A 1 549 ? 1.902 -0.680 4.193 1.00 87.38 549 LEU A CA 1
ATOM 4420 C C . LEU A 1 549 ? 1.171 0.320 5.102 1.00 87.38 549 LEU A C 1
ATOM 4422 O O . LEU A 1 549 ? -0.043 0.444 5.058 1.00 87.38 549 LEU A O 1
ATOM 4426 N N . LYS A 1 550 ? 1.913 1.023 5.963 1.00 82.88 550 LYS A N 1
ATOM 4427 C CA . LYS A 1 550 ? 1.423 2.018 6.938 1.00 82.88 550 LYS A CA 1
ATOM 4428 C C . LYS A 1 550 ? 0.585 1.456 8.089 1.00 82.88 550 LYS A C 1
ATOM 4430 O O . LYS A 1 550 ? 0.944 1.659 9.248 1.00 82.88 550 LYS A O 1
ATOM 4435 N N . THR A 1 551 ? -0.488 0.734 7.798 1.00 72.81 551 THR A N 1
ATOM 4436 C CA . THR A 1 551 ? -1.405 0.176 8.807 1.00 72.81 551 THR A CA 1
ATOM 4437 C C . THR A 1 551 ? -1.085 -1.270 9.174 1.00 72.81 551 THR A C 1
ATOM 4439 O O . THR A 1 551 ? -1.312 -1.681 10.312 1.00 72.81 551 THR A O 1
ATOM 4442 N N . ARG A 1 552 ? -0.517 -2.037 8.235 1.00 87.94 552 ARG A N 1
ATOM 4443 C CA . ARG A 1 552 ? -0.172 -3.455 8.404 1.00 87.94 552 ARG A CA 1
ATOM 4444 C C . ARG A 1 552 ? 1.165 -3.810 7.761 1.00 87.94 552 ARG A C 1
ATOM 4446 O O . ARG A 1 552 ? 1.734 -3.047 6.978 1.00 87.94 552 ARG A O 1
ATOM 4453 N N . TYR A 1 553 ? 1.640 -5.005 8.103 1.00 95.50 553 TYR A N 1
ATOM 4454 C CA . TYR A 1 553 ? 2.813 -5.630 7.504 1.00 95.50 553 TYR A CA 1
ATOM 4455 C C . TYR A 1 553 ? 2.385 -6.798 6.613 1.00 95.50 553 TYR A C 1
ATOM 4457 O O . TYR A 1 553 ? 1.606 -7.656 7.038 1.00 95.50 553 TYR A O 1
ATOM 4465 N N . TYR A 1 554 ? 2.897 -6.814 5.387 1.00 98.00 554 TYR A N 1
ATOM 4466 C CA . TYR A 1 554 ? 2.644 -7.830 4.370 1.00 98.00 554 TYR A CA 1
ATOM 4467 C C . TYR A 1 554 ? 3.868 -8.740 4.215 1.00 98.00 554 TYR A C 1
ATOM 4469 O O . TYR A 1 554 ? 4.985 -8.241 4.057 1.00 98.00 554 TYR A O 1
ATOM 4477 N N . ASP A 1 555 ? 3.663 -10.058 4.270 1.00 98.12 555 ASP A N 1
ATOM 4478 C CA . ASP A 1 555 ? 4.708 -11.050 4.011 1.00 98.12 555 ASP A CA 1
ATOM 4479 C C . ASP A 1 555 ? 4.611 -11.551 2.557 1.00 98.12 555 ASP A C 1
ATOM 4481 O O . ASP A 1 555 ? 3.675 -12.294 2.238 1.00 98.12 555 ASP A O 1
ATOM 4485 N N . PRO A 1 556 ? 5.559 -11.180 1.673 1.00 97.88 556 PRO A N 1
ATOM 4486 C CA . PRO A 1 556 ? 5.562 -11.644 0.288 1.00 97.88 556 PRO A CA 1
ATOM 4487 C C . PRO A 1 556 ? 5.895 -13.137 0.147 1.00 97.88 556 PRO A C 1
ATOM 4489 O O . PRO A 1 556 ? 5.457 -13.760 -0.813 1.00 97.88 556 PRO A O 1
ATOM 4492 N N . GLU A 1 557 ? 6.638 -13.729 1.090 1.00 96.75 557 GLU A N 1
ATOM 4493 C CA . GLU A 1 557 ? 7.010 -15.152 1.053 1.00 96.75 557 GLU A CA 1
ATOM 4494 C C . GLU A 1 557 ? 5.789 -16.049 1.284 1.00 96.75 557 GLU A C 1
ATOM 4496 O O . GLU A 1 557 ? 5.646 -17.110 0.670 1.00 96.75 557 GLU A O 1
ATOM 4501 N N . ILE A 1 558 ? 4.901 -15.602 2.175 1.00 96.81 558 ILE A N 1
ATOM 4502 C CA . ILE A 1 558 ? 3.675 -16.312 2.547 1.00 96.81 558 ILE A CA 1
ATOM 4503 C C . ILE A 1 558 ? 2.500 -15.894 1.652 1.00 96.81 558 ILE A C 1
ATOM 4505 O O . ILE A 1 558 ? 1.615 -16.714 1.416 1.00 96.81 558 ILE A O 1
ATOM 4509 N N . GLY A 1 559 ? 2.494 -14.659 1.137 1.00 96.38 559 GLY A N 1
ATOM 4510 C CA . GLY A 1 559 ? 1.438 -14.123 0.272 1.00 96.38 559 GLY A CA 1
ATOM 4511 C C . GLY A 1 559 ? 0.252 -13.526 1.037 1.00 96.38 559 GLY A C 1
ATOM 4512 O O . GLY A 1 559 ? -0.875 -13.533 0.546 1.00 96.38 559 GLY A O 1
ATOM 4513 N N . ARG A 1 560 ? 0.463 -13.030 2.267 1.00 95.94 560 ARG A N 1
ATOM 4514 C CA . ARG A 1 560 ? -0.624 -12.495 3.112 1.00 95.94 560 ARG A CA 1
ATOM 4515 C C . ARG A 1 560 ? -0.158 -11.460 4.136 1.00 95.94 560 ARG A C 1
ATOM 4517 O O . ARG A 1 560 ? 1.030 -11.349 4.436 1.00 95.94 560 ARG A O 1
ATOM 4524 N N . PHE A 1 561 ? -1.100 -10.713 4.707 1.00 96.06 561 PHE A N 1
ATOM 4525 C CA . PHE A 1 561 ? -0.825 -9.848 5.855 1.00 96.06 561 PHE A CA 1
ATOM 4526 C C . PHE A 1 561 ? -0.549 -10.667 7.116 1.00 96.06 561 PHE A C 1
ATOM 4528 O O . PHE A 1 561 ? -1.117 -11.740 7.314 1.00 96.06 561 PHE A O 1
ATOM 4535 N N . ILE A 1 562 ? 0.308 -10.153 8.001 1.00 95.50 562 ILE A N 1
ATOM 4536 C CA . ILE A 1 562 ? 0.644 -10.859 9.248 1.00 95.50 562 ILE A CA 1
ATOM 4537 C C . ILE A 1 562 ? -0.422 -10.665 10.341 1.00 95.50 562 ILE A C 1
ATOM 4539 O O . ILE A 1 562 ? -0.479 -11.452 11.283 1.00 95.50 562 ILE A O 1
ATOM 4543 N N . THR A 1 563 ? -1.276 -9.645 10.206 1.00 91.25 563 THR A N 1
ATOM 4544 C CA . THR A 1 563 ? -2.400 -9.318 11.100 1.00 91.25 563 THR A CA 1
ATOM 4545 C C . THR A 1 563 ? -3.709 -9.194 10.325 1.00 91.25 563 THR A C 1
ATOM 4547 O O . THR A 1 563 ? -3.707 -8.894 9.127 1.00 91.25 563 THR A O 1
ATOM 4550 N N . ILE A 1 564 ? -4.831 -9.376 11.028 1.00 85.94 564 ILE A N 1
ATOM 4551 C CA . ILE A 1 564 ? -6.153 -9.052 10.486 1.00 85.94 564 ILE A CA 1
ATOM 4552 C C . ILE A 1 564 ? -6.275 -7.562 10.162 1.00 85.94 564 ILE A C 1
ATOM 4554 O O . ILE A 1 564 ? -5.718 -6.707 10.862 1.00 85.94 564 ILE A O 1
ATOM 4558 N N . ASP A 1 565 ? -7.048 -7.259 9.123 1.00 79.00 565 ASP A N 1
ATOM 4559 C CA . ASP A 1 565 ? -7.521 -5.912 8.825 1.00 79.00 565 ASP A CA 1
ATOM 4560 C C . ASP A 1 565 ? -8.433 -5.355 9.925 1.00 79.00 565 ASP A C 1
ATOM 4562 O O . ASP A 1 565 ? -8.879 -6.069 10.826 1.00 79.00 565 ASP A O 1
ATOM 4566 N N . ASP A 1 566 ? -8.666 -4.042 9.896 1.00 74.31 566 ASP A N 1
ATOM 4567 C CA . ASP A 1 566 ? -9.694 -3.460 10.749 1.00 74.31 566 ASP A CA 1
ATOM 4568 C C . ASP A 1 566 ? -11.058 -4.034 10.359 1.00 74.31 566 ASP A C 1
ATOM 4570 O O . ASP A 1 566 ? -11.373 -4.170 9.179 1.00 74.31 566 ASP A O 1
ATOM 4574 N N . VAL A 1 567 ? -11.895 -4.336 11.350 1.00 70.38 567 VAL A N 1
ATOM 4575 C CA . VAL A 1 567 ? -13.242 -4.873 11.102 1.00 70.38 567 VAL A CA 1
ATOM 4576 C C . VAL A 1 567 ? -14.120 -3.910 10.296 1.00 70.38 567 VAL A C 1
ATOM 4578 O O . VAL A 1 567 ? -15.092 -4.337 9.678 1.00 70.38 567 VAL A O 1
ATOM 4581 N N . THR A 1 568 ? -13.769 -2.622 10.246 1.00 64.88 568 THR A N 1
ATOM 4582 C CA . THR A 1 568 ? -14.423 -1.631 9.379 1.00 64.88 568 THR A CA 1
ATOM 4583 C C . THR A 1 568 ? -14.147 -1.829 7.884 1.00 64.88 568 THR A C 1
ATOM 4585 O O . THR A 1 568 ? -14.930 -1.339 7.072 1.00 64.88 568 THR A O 1
ATOM 4588 N N . TYR A 1 569 ? -13.105 -2.582 7.510 1.00 64.56 569 TYR A N 1
ATOM 4589 C CA . TYR A 1 569 ? -12.750 -2.892 6.118 1.00 64.56 569 TYR A CA 1
ATOM 4590 C C . TYR A 1 569 ? -13.274 -4.243 5.622 1.00 64.56 569 TYR A C 1
ATOM 4592 O O . TYR A 1 569 ? -12.996 -4.629 4.486 1.00 64.56 569 TYR A O 1
ATOM 4600 N N . LEU A 1 570 ? -14.075 -4.948 6.428 1.00 68.50 570 LEU A N 1
ATOM 4601 C CA . LEU A 1 570 ? -14.795 -6.130 5.958 1.00 68.50 570 LEU A CA 1
ATOM 4602 C C . LEU A 1 570 ? -15.607 -5.790 4.706 1.00 68.50 570 LEU A C 1
ATOM 4604 O O . LEU A 1 570 ? -16.350 -4.804 4.680 1.00 68.50 570 LEU A O 1
ATOM 4608 N N . ALA A 1 571 ? -15.483 -6.634 3.685 1.00 68.50 571 ALA A N 1
ATOM 4609 C CA . ALA A 1 571 ? -16.164 -6.483 2.407 1.00 68.50 571 ALA A CA 1
ATOM 4610 C C . ALA A 1 571 ? -17.171 -7.631 2.229 1.00 68.50 571 ALA A C 1
ATOM 4612 O O . ALA A 1 571 ? -16.942 -8.535 1.426 1.00 68.50 571 ALA A O 1
ATOM 4613 N N . PRO A 1 572 ? -18.290 -7.628 2.979 1.00 67.62 572 PRO A N 1
ATOM 4614 C CA . PRO A 1 572 ? -19.253 -8.731 2.975 1.00 67.62 572 PRO A CA 1
ATOM 4615 C C . PRO A 1 572 ? -19.873 -8.964 1.593 1.00 67.62 572 PRO A C 1
ATOM 4617 O O . PRO A 1 572 ? -20.211 -10.091 1.238 1.00 67.62 572 PRO A O 1
ATOM 4620 N N . ASP A 1 573 ? -19.943 -7.905 0.786 1.00 64.56 573 ASP A N 1
ATOM 4621 C CA . ASP A 1 573 ? -20.475 -7.937 -0.571 1.00 64.56 573 ASP A CA 1
ATOM 4622 C C . ASP A 1 573 ? -19.414 -8.376 -1.618 1.00 64.56 573 ASP A C 1
ATOM 4624 O O . ASP A 1 573 ? -19.647 -8.297 -2.821 1.00 64.56 573 ASP A O 1
ATOM 4628 N N . THR A 1 574 ? -18.220 -8.806 -1.187 1.00 68.75 574 THR A N 1
ATOM 4629 C CA . THR A 1 574 ? -17.129 -9.298 -2.048 1.00 68.75 574 THR A CA 1
ATOM 4630 C C . THR A 1 574 ? -16.752 -10.727 -1.678 1.00 68.75 574 THR A C 1
ATOM 4632 O O . THR A 1 574 ? -16.548 -11.055 -0.510 1.00 68.75 574 THR A O 1
ATOM 4635 N N . ILE A 1 575 ? -16.597 -11.587 -2.679 1.00 66.69 575 ILE A N 1
ATOM 4636 C CA . ILE A 1 575 ? -16.150 -12.971 -2.491 1.00 66.69 575 ILE A CA 1
ATOM 4637 C C . ILE A 1 575 ? -14.712 -12.972 -1.945 1.00 66.69 575 ILE A C 1
ATOM 4639 O O . ILE A 1 575 ? -13.865 -12.227 -2.436 1.00 66.69 575 ILE A O 1
ATOM 4643 N N . ASN A 1 576 ? -14.452 -13.769 -0.900 1.00 71.00 576 ASN A N 1
ATOM 4644 C CA . ASN A 1 576 ? -13.258 -13.717 -0.029 1.00 71.00 576 ASN A CA 1
ATOM 4645 C C . ASN A 1 576 ? -13.106 -12.446 0.835 1.00 71.00 576 ASN A C 1
ATOM 4647 O O . ASN A 1 576 ? -12.121 -12.312 1.557 1.00 71.00 576 ASN A O 1
ATOM 4651 N N . GLY A 1 577 ? -14.070 -11.522 0.827 1.00 72.06 577 GLY A N 1
ATOM 4652 C CA . GLY A 1 577 ? -13.986 -10.241 1.540 1.00 72.06 577 GLY A CA 1
ATOM 4653 C C . GLY A 1 577 ? -14.089 -10.319 3.070 1.00 72.06 577 GLY A C 1
ATOM 4654 O O . GLY A 1 577 ? -13.982 -9.287 3.734 1.00 72.06 577 GLY A O 1
ATOM 4655 N N . LEU A 1 578 ? -14.291 -11.518 3.632 1.00 80.88 578 LEU A N 1
ATOM 4656 C CA . LEU A 1 578 ? -14.206 -11.769 5.077 1.00 80.88 578 LEU A CA 1
ATOM 4657 C C . LEU A 1 578 ? -12.834 -12.283 5.526 1.00 80.88 578 LEU A C 1
ATOM 4659 O O . LEU A 1 578 ? -12.570 -12.294 6.727 1.00 80.88 578 LEU A O 1
ATOM 4663 N N . ASN A 1 579 ? -11.954 -12.673 4.597 1.00 85.88 579 ASN A N 1
ATOM 4664 C CA . ASN A 1 579 ? -10.604 -13.098 4.945 1.00 85.88 579 ASN A CA 1
ATOM 4665 C C . ASN A 1 579 ? -9.734 -11.874 5.244 1.00 85.88 579 ASN A C 1
ATOM 4667 O O . ASN A 1 579 ? -9.098 -11.291 4.365 1.00 85.88 579 ASN A O 1
ATOM 4671 N N . LEU A 1 580 ? -9.695 -11.489 6.517 1.00 84.81 580 LEU A N 1
ATOM 4672 C CA . LEU A 1 580 ? -9.024 -10.276 6.988 1.00 84.81 580 LEU A CA 1
ATOM 4673 C C . LEU A 1 580 ? -7.492 -10.304 6.856 1.00 84.81 580 LEU A C 1
ATOM 4675 O O . LEU A 1 580 ? -6.846 -9.283 7.089 1.00 84.81 580 LEU A O 1
ATOM 4679 N N . TYR A 1 581 ? -6.897 -11.442 6.501 1.00 90.94 581 TYR A N 1
ATOM 4680 C CA . TYR A 1 581 ? -5.457 -11.572 6.265 1.00 90.94 581 TYR A CA 1
ATOM 4681 C C . TYR A 1 581 ? -5.096 -11.584 4.773 1.00 90.94 581 TYR A C 1
ATOM 4683 O O . TYR A 1 581 ? -3.919 -11.422 4.436 1.00 90.94 581 TYR A O 1
ATOM 4691 N N . ALA A 1 582 ? -6.063 -11.818 3.881 1.00 89.94 582 ALA A N 1
ATOM 4692 C CA . ALA A 1 582 ? -5.804 -11.988 2.459 1.00 89.94 582 ALA A CA 1
ATOM 4693 C C . ALA A 1 582 ? -5.215 -10.713 1.843 1.00 89.94 582 ALA A C 1
ATOM 4695 O O . ALA A 1 582 ? -5.689 -9.601 2.076 1.00 89.94 582 ALA A O 1
ATOM 4696 N N . TYR A 1 583 ? -4.183 -10.877 1.016 1.00 91.38 583 TYR A N 1
ATOM 4697 C CA . TYR A 1 583 ? -3.653 -9.782 0.216 1.00 91.38 583 TYR A CA 1
ATOM 4698 C C . TYR A 1 583 ? -4.341 -9.776 -1.147 1.00 91.38 583 TYR A C 1
ATOM 4700 O O . TYR A 1 583 ? -4.350 -10.782 -1.858 1.00 91.38 583 TYR A O 1
ATOM 4708 N N . CYS A 1 584 ? -4.909 -8.629 -1.529 1.00 87.56 584 CYS A N 1
ATOM 4709 C CA . CYS A 1 584 ? -5.391 -8.403 -2.892 1.00 87.56 584 CYS A CA 1
ATOM 4710 C C . CYS A 1 584 ? -6.397 -9.447 -3.412 1.00 87.56 584 CYS A C 1
ATOM 4712 O O . CYS A 1 584 ? -6.406 -9.743 -4.604 1.00 87.56 584 CYS A O 1
ATOM 4714 N N . ASN A 1 585 ? -7.240 -10.008 -2.537 1.00 86.69 585 ASN A N 1
ATOM 4715 C CA . ASN A 1 585 ? -8.198 -11.076 -2.862 1.00 86.69 585 ASN A CA 1
ATOM 4716 C C . ASN A 1 585 ? -7.557 -12.253 -3.629 1.00 86.69 585 ASN A C 1
ATOM 4718 O O . ASN A 1 585 ? -8.188 -12.834 -4.509 1.00 86.69 585 ASN A O 1
ATOM 4722 N N . ASN A 1 586 ? -6.288 -12.563 -3.339 1.00 92.38 586 ASN A N 1
ATOM 4723 C CA . ASN A 1 586 ? -5.470 -13.561 -4.039 1.00 92.38 586 ASN A CA 1
ATOM 4724 C C . ASN A 1 586 ? -5.245 -13.304 -5.537 1.00 92.38 586 ASN A C 1
ATOM 4726 O O . ASN A 1 586 ? -4.872 -14.208 -6.282 1.00 92.38 586 ASN A O 1
ATOM 4730 N N . ASN A 1 587 ? -5.419 -12.062 -5.985 1.00 93.19 587 ASN A N 1
ATOM 4731 C CA . ASN A 1 587 ? -5.021 -11.607 -7.311 1.00 93.19 587 ASN A CA 1
ATOM 4732 C C . ASN A 1 587 ? -3.999 -10.467 -7.184 1.00 93.19 587 ASN A C 1
ATOM 4734 O O . ASN A 1 587 ? -4.305 -9.306 -7.482 1.00 93.19 587 ASN A O 1
ATOM 4738 N N . PRO A 1 588 ? -2.774 -10.773 -6.718 1.00 94.38 588 PRO A N 1
ATOM 4739 C CA . PRO A 1 588 ? -1.755 -9.761 -6.474 1.00 94.38 588 PRO A CA 1
ATOM 4740 C C . PRO A 1 588 ? -1.221 -9.145 -7.771 1.00 94.38 588 PRO A C 1
ATOM 4742 O O . PRO A 1 588 ? -0.571 -8.112 -7.708 1.00 94.38 588 PRO A O 1
ATOM 4745 N N . VAL A 1 589 ? -1.509 -9.725 -8.944 1.00 93.19 589 VAL A N 1
ATOM 4746 C CA . VAL A 1 589 ? -1.135 -9.167 -10.253 1.00 93.19 589 VAL A CA 1
ATOM 4747 C C . VAL A 1 589 ? -2.047 -7.993 -10.617 1.00 93.19 589 VAL A C 1
ATOM 4749 O O . VAL A 1 589 ? -1.554 -6.939 -11.022 1.00 93.19 589 VAL A O 1
ATOM 4752 N N . MET A 1 590 ? -3.362 -8.134 -10.425 1.00 85.31 590 MET A N 1
ATOM 4753 C CA . MET A 1 590 ? -4.350 -7.136 -10.859 1.00 85.31 590 MET A CA 1
ATOM 4754 C C . MET A 1 590 ? -4.768 -6.140 -9.787 1.00 85.31 590 MET A C 1
ATOM 4756 O O . MET A 1 590 ? -5.457 -5.166 -10.096 1.00 85.31 590 MET A O 1
ATOM 4760 N N . ARG A 1 591 ? -4.376 -6.366 -8.535 1.00 83.06 591 ARG A N 1
ATOM 4761 C CA . ARG A 1 591 ? -4.757 -5.528 -7.400 1.00 83.06 591 ARG A CA 1
ATOM 4762 C C . ARG A 1 591 ? -3.532 -5.051 -6.633 1.00 83.06 591 ARG A C 1
ATOM 4764 O O . ARG A 1 591 ? -2.445 -5.610 -6.732 1.00 83.06 591 ARG A O 1
ATOM 4771 N N . VAL A 1 592 ? -3.734 -3.981 -5.881 1.00 78.88 592 VAL A N 1
ATOM 4772 C CA . VAL A 1 592 ? -2.753 -3.404 -4.962 1.00 78.88 592 VAL A CA 1
ATOM 4773 C C . VAL A 1 592 ? -3.490 -2.902 -3.727 1.00 78.88 592 VAL A C 1
ATOM 4775 O O . VAL A 1 592 ? -4.634 -2.469 -3.824 1.00 78.88 592 VAL A O 1
ATOM 4778 N N . ASP A 1 593 ? -2.850 -2.950 -2.567 1.00 78.12 593 ASP A N 1
ATOM 4779 C CA . ASP A 1 593 ? -3.345 -2.334 -1.334 1.00 78.12 593 ASP A CA 1
ATOM 4780 C C . ASP A 1 593 ? -2.431 -1.155 -0.950 1.00 78.12 593 ASP A C 1
ATOM 4782 O O . ASP A 1 593 ? -1.345 -1.388 -0.420 1.00 78.12 593 ASP A O 1
ATOM 4786 N N . PRO A 1 594 ? -2.775 0.102 -1.282 1.00 72.75 594 PRO A N 1
ATOM 4787 C CA . PRO A 1 594 ? -1.855 1.233 -1.113 1.00 72.75 594 PRO A CA 1
ATOM 4788 C C . PRO A 1 594 ? -1.553 1.596 0.346 1.00 72.75 594 PRO A C 1
ATOM 4790 O O . PRO A 1 594 ? -0.506 2.170 0.634 1.00 72.75 594 PRO A O 1
ATOM 4793 N N . GLU A 1 595 ? -2.482 1.294 1.255 1.00 68.81 595 GLU A N 1
ATOM 4794 C CA . GLU A 1 595 ? -2.452 1.741 2.657 1.00 68.81 595 GLU A CA 1
ATOM 4795 C C . GLU A 1 595 ? -2.647 0.576 3.639 1.00 68.81 595 GLU A C 1
ATOM 4797 O O . GLU A 1 595 ? -2.897 0.800 4.822 1.00 68.81 595 GLU A O 1
ATOM 4802 N N . GLY A 1 596 ? -2.589 -0.667 3.150 1.00 67.06 596 GLY A N 1
ATOM 4803 C CA . GLY A 1 596 ? -2.753 -1.876 3.949 1.00 67.06 596 GLY A CA 1
ATOM 4804 C C . GLY A 1 596 ? -4.150 -2.044 4.540 1.00 67.06 596 GLY A C 1
ATOM 4805 O O . GLY A 1 596 ? -4.265 -2.719 5.549 1.00 67.06 596 GLY A O 1
ATOM 4806 N N . ASN A 1 597 ? -5.190 -1.445 3.965 1.00 57.38 597 ASN A N 1
ATOM 4807 C CA . ASN A 1 597 ? -6.559 -1.449 4.510 1.00 57.38 597 ASN A CA 1
ATOM 4808 C C . ASN A 1 597 ? -7.597 -2.022 3.539 1.00 57.38 597 ASN A C 1
ATOM 4810 O O . ASN A 1 597 ? -8.704 -2.374 3.922 1.00 57.38 597 ASN A O 1
ATOM 4814 N N . SER A 1 598 ? -7.323 -1.956 2.239 1.00 53.75 598 SER A N 1
ATOM 4815 C CA . SER A 1 598 ? -8.296 -2.347 1.225 1.00 53.75 598 SER A CA 1
ATOM 4816 C C . SER A 1 598 ? -7.601 -2.453 -0.117 1.00 53.75 598 SER A C 1
ATOM 4818 O O . SER A 1 598 ? -7.023 -1.472 -0.600 1.00 53.75 598 SER A O 1
ATOM 4820 N N . SER A 1 599 ? -7.724 -3.610 -0.760 1.00 46.66 599 SER A N 1
ATOM 4821 C CA . SER A 1 599 ? -7.239 -3.757 -2.126 1.00 46.66 599 SER A CA 1
ATOM 4822 C C . SER A 1 599 ? -8.091 -2.957 -3.112 1.00 46.66 599 SER A C 1
ATOM 4824 O O . SER A 1 599 ? -9.318 -2.921 -3.019 1.00 46.66 599 SER A O 1
ATOM 4826 N N . ILE A 1 600 ? -7.433 -2.345 -4.088 1.00 47.81 600 ILE A N 1
ATOM 4827 C CA . ILE A 1 600 ? -8.056 -1.687 -5.233 1.00 47.81 600 ILE A CA 1
ATOM 4828 C C . ILE A 1 600 ? -7.567 -2.342 -6.524 1.00 47.81 600 ILE A C 1
ATOM 4830 O O . ILE A 1 600 ? -6.443 -2.845 -6.596 1.00 47.81 600 ILE A O 1
ATOM 4834 N N . SER A 1 601 ? -8.427 -2.368 -7.542 1.00 47.53 601 SER A N 1
ATOM 4835 C CA . SER A 1 601 ? -8.059 -2.860 -8.872 1.00 47.53 601 SER A CA 1
ATOM 4836 C C . SER A 1 601 ? -7.098 -1.885 -9.553 1.00 47.53 601 SER A C 1
ATOM 4838 O O . SER A 1 601 ? -7.231 -0.669 -9.415 1.00 47.53 601 SER A O 1
ATOM 4840 N N . MET A 1 602 ? -6.150 -2.410 -10.332 1.00 42.28 602 MET A N 1
ATOM 4841 C CA . MET A 1 602 ? -5.195 -1.605 -11.100 1.00 42.28 602 MET A CA 1
ATOM 4842 C C . MET A 1 602 ? -5.888 -0.696 -12.125 1.00 42.28 602 MET A C 1
ATOM 4844 O O . MET A 1 602 ? -5.424 0.412 -12.382 1.00 42.28 602 MET A O 1
ATOM 4848 N N . SER A 1 603 ? -7.028 -1.130 -12.670 1.00 40.38 603 SER A N 1
ATOM 4849 C CA . SER A 1 603 ? -7.857 -0.309 -13.568 1.00 40.38 603 SER A CA 1
ATOM 4850 C C . SER A 1 603 ? -8.334 0.984 -12.893 1.00 40.38 603 SER A C 1
ATOM 4852 O O . SER A 1 603 ? -8.163 2.064 -13.448 1.00 40.38 603 SER A O 1
ATOM 4854 N N . THR A 1 604 ? -8.789 0.895 -11.639 1.00 38.00 604 THR A N 1
ATOM 4855 C CA . THR A 1 604 ? -9.262 2.035 -10.838 1.00 38.00 604 THR A CA 1
ATOM 4856 C C . THR A 1 604 ? -8.161 3.063 -10.552 1.00 38.00 604 THR A C 1
ATOM 4858 O O . THR A 1 604 ? -8.442 4.248 -10.389 1.00 38.00 604 THR A O 1
ATOM 4861 N N . ILE A 1 605 ? -6.892 2.645 -10.499 1.00 37.25 605 ILE A N 1
ATOM 4862 C CA . ILE A 1 605 ? -5.758 3.569 -10.324 1.00 37.25 605 ILE A CA 1
ATOM 4863 C C . ILE A 1 605 ? -5.516 4.379 -11.593 1.00 37.25 605 ILE A C 1
ATOM 4865 O O . ILE A 1 605 ? -5.242 5.574 -11.505 1.00 37.25 605 ILE A O 1
ATOM 4869 N N . VAL A 1 606 ? -5.634 3.758 -12.768 1.00 35.28 606 VAL A N 1
ATOM 4870 C CA . VAL A 1 606 ? -5.494 4.457 -14.055 1.00 35.28 606 VAL A CA 1
ATOM 4871 C C . VAL A 1 606 ? -6.567 5.545 -14.189 1.00 35.28 606 VAL A C 1
ATOM 4873 O O . VAL A 1 606 ? -6.232 6.670 -14.569 1.00 35.28 606 VAL A O 1
ATOM 4876 N N . ASP A 1 607 ? -7.801 5.250 -13.770 1.00 31.41 607 ASP A N 1
ATOM 4877 C CA . ASP A 1 607 ? -8.907 6.213 -13.674 1.00 31.41 607 ASP A CA 1
ATOM 4878 C C . ASP A 1 607 ? -8.613 7.358 -12.691 1.00 31.41 607 ASP A C 1
ATOM 4880 O O . ASP A 1 607 ? -8.754 8.539 -13.018 1.00 31.41 607 ASP A O 1
ATOM 4884 N N . ALA A 1 608 ? -8.160 7.023 -11.478 1.00 30.17 608 ALA A N 1
ATOM 4885 C CA . ALA A 1 608 ? -7.885 8.003 -10.430 1.00 30.17 608 ALA A CA 1
ATOM 4886 C C . ALA A 1 608 ? -6.709 8.929 -10.779 1.00 30.17 608 ALA A C 1
ATOM 4888 O O . ALA A 1 608 ? -6.754 10.117 -10.471 1.00 30.17 608 ALA A O 1
ATOM 4889 N N . VAL A 1 609 ? -5.670 8.423 -11.451 1.00 32.38 609 VAL A N 1
ATOM 4890 C CA . VAL A 1 609 ? -4.540 9.240 -11.920 1.00 32.38 609 VAL A CA 1
ATOM 4891 C C . VAL A 1 609 ? -4.989 10.197 -13.026 1.00 32.38 609 VAL A C 1
ATOM 4893 O O . VAL A 1 609 ? -4.612 11.367 -12.982 1.00 32.38 609 VAL A O 1
ATOM 4896 N N . ALA A 1 610 ? -5.844 9.760 -13.959 1.00 28.98 610 ALA A N 1
ATOM 4897 C CA . ALA A 1 610 ? -6.436 10.650 -14.963 1.00 28.98 610 ALA A CA 1
ATOM 4898 C C . ALA A 1 610 ? -7.284 11.765 -14.312 1.00 28.98 610 ALA A C 1
ATOM 4900 O O . ALA A 1 610 ? -7.186 12.925 -14.716 1.00 28.98 610 ALA A O 1
ATOM 4901 N N . ALA A 1 611 ? -8.025 11.446 -13.243 1.00 27.62 611 ALA A N 1
ATOM 4902 C CA . ALA A 1 611 ? -8.787 12.416 -12.450 1.00 27.62 611 ALA A CA 1
ATOM 4903 C C . ALA A 1 611 ? -7.898 13.353 -11.600 1.00 27.62 611 ALA A C 1
ATOM 4905 O O . ALA A 1 611 ? -8.208 14.532 -11.444 1.00 27.62 611 ALA A O 1
ATOM 4906 N N . LEU A 1 612 ? -6.757 12.885 -11.081 1.00 31.89 612 LEU A N 1
ATOM 4907 C CA . LEU A 1 612 ? -5.795 13.722 -10.346 1.00 31.89 612 LEU A CA 1
ATOM 4908 C C . LEU A 1 612 ? -5.113 14.758 -11.250 1.00 31.89 612 LEU A C 1
ATOM 4910 O O . LEU A 1 612 ? -4.801 15.854 -10.782 1.00 31.89 612 LEU A O 1
ATOM 4914 N N . PHE A 1 613 ? -4.953 14.470 -12.547 1.00 31.55 613 PHE A N 1
ATOM 4915 C CA . PHE A 1 613 ? -4.564 15.487 -13.529 1.00 31.55 613 PHE A CA 1
ATOM 4916 C C . PHE A 1 613 ? -5.648 16.563 -13.723 1.00 31.55 613 PHE A C 1
ATOM 4918 O O . PHE A 1 613 ? -5.304 17.706 -14.028 1.00 31.55 613 PHE A O 1
ATOM 4925 N N . GLU A 1 614 ? -6.927 16.267 -13.454 1.00 31.28 614 GLU A N 1
ATOM 4926 C CA . GLU A 1 614 ? -7.978 17.294 -13.361 1.00 31.28 614 GLU A CA 1
ATOM 4927 C C . GLU A 1 614 ? -7.879 18.100 -12.054 1.00 31.28 614 GLU A C 1
ATOM 4929 O O . GLU A 1 614 ? -8.069 19.314 -12.060 1.00 31.28 614 GLU A O 1
ATOM 4934 N N . ILE A 1 615 ? -7.484 17.461 -10.945 1.00 31.47 615 ILE A N 1
ATOM 4935 C CA . ILE A 1 615 ? -7.355 18.057 -9.598 1.00 31.47 615 ILE A CA 1
ATOM 4936 C C . ILE A 1 615 ? -5.963 18.674 -9.345 1.00 31.47 615 ILE A C 1
ATOM 4938 O O . ILE A 1 615 ? -5.630 19.069 -8.232 1.00 31.47 615 ILE A O 1
ATOM 4942 N N . ALA A 1 616 ? -5.187 18.981 -10.390 1.00 28.03 616 ALA A N 1
ATOM 4943 C CA . ALA A 1 616 ? -4.173 20.033 -10.254 1.00 28.03 616 ALA A CA 1
ATOM 4944 C C . ALA A 1 616 ? -4.807 21.370 -9.774 1.00 28.03 616 ALA A C 1
ATOM 4946 O O . ALA A 1 616 ? -4.101 22.313 -9.458 1.00 28.03 616 ALA A O 1
ATOM 4947 N N . ILE A 1 617 ? -6.143 21.490 -9.753 1.00 31.92 617 ILE A N 1
ATOM 4948 C CA . ILE A 1 617 ? -6.945 22.592 -9.211 1.00 31.92 617 ILE A CA 1
ATOM 4949 C C . ILE A 1 617 ? -6.836 22.663 -7.676 1.00 31.92 617 ILE A C 1
ATOM 4951 O O . ILE A 1 617 ? -7.497 21.910 -6.972 1.00 31.92 617 ILE A O 1
ATOM 4955 N N . GLY A 1 618 ? -6.090 23.652 -7.173 1.00 26.89 618 GLY A N 1
ATOM 4956 C CA . GLY A 1 618 ? -6.278 24.209 -5.832 1.00 26.89 618 GLY A CA 1
ATOM 4957 C C . GLY A 1 618 ? -5.796 23.326 -4.686 1.00 26.89 618 GLY A C 1
ATOM 4958 O O . GLY A 1 618 ? -6.356 22.273 -4.413 1.00 26.89 618 GLY A O 1
ATOM 4959 N N . GLY A 1 619 ? -4.833 23.818 -3.907 1.00 30.02 619 GLY A N 1
ATOM 4960 C CA . GLY A 1 619 ? -4.365 23.212 -2.651 1.00 30.02 619 GLY A CA 1
ATOM 4961 C C . GLY A 1 619 ? -5.403 23.045 -1.526 1.00 30.02 619 GLY A C 1
ATOM 4962 O O . GLY A 1 619 ? -5.023 23.015 -0.361 1.00 30.02 619 GLY A O 1
ATOM 4963 N N . ALA A 1 620 ? -6.695 22.921 -1.837 1.00 26.27 620 ALA A N 1
ATOM 4964 C CA . ALA A 1 620 ? -7.779 22.654 -0.899 1.00 26.27 620 ALA A CA 1
ATOM 4965 C C . ALA A 1 620 ? -7.896 21.168 -0.484 1.00 26.27 620 ALA A C 1
ATOM 4967 O O . ALA A 1 620 ? -8.710 20.844 0.375 1.00 26.27 620 ALA A O 1
ATOM 4968 N N . PHE A 1 621 ? -7.071 20.260 -1.022 1.00 28.30 621 PHE A N 1
ATOM 4969 C CA . PHE A 1 621 ? -7.090 18.831 -0.657 1.00 28.30 621 PHE A CA 1
ATOM 4970 C C . PHE A 1 621 ? -5.894 18.358 0.186 1.00 28.30 621 PHE A C 1
ATOM 4972 O O . PHE A 1 621 ? -5.799 17.170 0.497 1.00 28.30 621 PHE A O 1
ATOM 4979 N N . ALA A 1 622 ? -5.044 19.272 0.668 1.00 26.73 622 ALA A N 1
ATOM 4980 C CA . ALA A 1 622 ? -3.940 18.946 1.583 1.00 26.73 622 ALA A CA 1
ATOM 4981 C C . ALA A 1 622 ? -4.395 18.526 2.999 1.00 26.73 622 ALA A C 1
ATOM 4983 O O . ALA A 1 622 ? -3.566 18.246 3.855 1.00 26.73 622 ALA A O 1
ATOM 4984 N N . LEU A 1 623 ? -5.706 18.439 3.255 1.00 27.44 623 LEU A N 1
ATOM 4985 C CA . LEU A 1 623 ? -6.241 17.919 4.516 1.00 27.44 623 LEU A CA 1
ATOM 4986 C C . LEU A 1 623 ? -7.240 16.767 4.360 1.00 27.44 623 LEU A C 1
ATOM 4988 O O . LEU A 1 623 ? -7.358 15.918 5.243 1.00 27.44 623 LEU A O 1
ATOM 4992 N N . VAL A 1 624 ? -7.893 16.654 3.206 1.00 25.95 624 VAL A N 1
ATOM 4993 C CA . VAL A 1 624 ? -8.683 15.458 2.890 1.00 25.95 624 VAL A CA 1
ATOM 4994 C C . VAL A 1 624 ? -7.752 14.259 2.705 1.00 25.95 624 VAL A C 1
ATOM 4996 O O . VAL A 1 624 ? -8.126 13.158 3.071 1.00 25.95 624 VAL A O 1
ATOM 4999 N N . GLY A 1 625 ? -6.506 14.457 2.257 1.00 25.67 625 GLY A N 1
ATOM 5000 C CA . GLY A 1 625 ? -5.488 13.401 2.245 1.00 25.67 625 GLY A CA 1
ATOM 5001 C C . GLY A 1 625 ? -5.176 12.842 3.637 1.00 25.67 625 GLY A C 1
ATOM 5002 O O . GLY A 1 625 ? -5.052 11.631 3.777 1.00 25.67 625 GLY A O 1
ATOM 5003 N N . HIS A 1 626 ? -5.135 13.684 4.675 1.00 26.86 626 HIS A N 1
ATOM 5004 C CA . HIS A 1 626 ? -4.886 13.224 6.045 1.00 26.86 626 HIS A CA 1
ATOM 5005 C C . HIS A 1 626 ? -6.127 12.569 6.654 1.00 26.86 626 HIS A C 1
ATOM 5007 O O . HIS A 1 626 ? -6.019 11.519 7.277 1.00 26.86 626 HIS A O 1
ATOM 5013 N N . ILE A 1 627 ? -7.324 13.109 6.403 1.00 27.52 627 ILE A N 1
ATOM 5014 C CA . ILE A 1 627 ? -8.577 12.534 6.916 1.00 27.52 627 ILE A CA 1
ATOM 5015 C C . ILE A 1 627 ? -8.993 11.285 6.122 1.00 27.52 627 ILE A C 1
ATOM 5017 O O . ILE A 1 627 ? -9.529 10.369 6.710 1.00 27.52 627 ILE A O 1
ATOM 5021 N N . VAL A 1 628 ? -8.686 11.143 4.833 1.00 27.27 628 VAL A N 1
ATOM 5022 C CA . VAL A 1 628 ? -9.003 9.925 4.054 1.00 27.27 628 VAL A CA 1
ATOM 5023 C C . VAL A 1 628 ? -7.935 8.837 4.218 1.00 27.27 628 VAL A C 1
ATOM 5025 O O . VAL A 1 628 ? -8.266 7.660 4.104 1.00 27.27 628 VAL A O 1
ATOM 5028 N N . LYS A 1 629 ? -6.677 9.190 4.527 1.00 27.41 629 LYS A N 1
ATOM 5029 C CA . LYS A 1 629 ? -5.624 8.203 4.839 1.00 27.41 629 LYS A CA 1
ATOM 5030 C C . LYS A 1 629 ? -5.587 7.785 6.316 1.00 27.41 629 LYS A C 1
ATOM 5032 O O . LYS A 1 629 ? -5.001 6.752 6.614 1.00 27.41 629 LYS A O 1
ATOM 5037 N N . THR A 1 630 ? -6.217 8.536 7.230 1.00 25.95 630 THR A N 1
ATOM 5038 C CA . THR A 1 630 ? -6.287 8.181 8.668 1.00 25.95 630 THR A CA 1
ATOM 5039 C C . THR A 1 630 ? -7.703 8.036 9.241 1.00 25.95 630 THR A C 1
ATOM 5041 O O . THR A 1 630 ? -7.846 7.583 10.379 1.00 25.95 630 THR A O 1
ATOM 5044 N N . ALA A 1 631 ? -8.769 8.333 8.486 1.00 23.89 631 ALA A N 1
ATOM 5045 C CA . ALA A 1 631 ? -10.115 7.917 8.879 1.00 23.89 631 ALA A CA 1
ATOM 5046 C C . ALA A 1 631 ? -10.361 6.470 8.430 1.00 23.89 631 ALA A C 1
ATOM 5048 O O . ALA A 1 631 ? -10.121 6.144 7.266 1.00 23.89 631 ALA A O 1
ATOM 5049 N N . PRO A 1 632 ? -10.901 5.613 9.314 1.00 24.77 632 PRO A N 1
ATOM 5050 C CA . PRO A 1 632 ? -11.529 4.371 8.892 1.00 24.77 632 PRO A CA 1
ATOM 5051 C C . PRO A 1 632 ? -12.544 4.703 7.796 1.00 24.77 632 PRO A C 1
ATOM 5053 O O . PRO A 1 632 ? -13.431 5.533 8.024 1.00 24.77 632 PRO A O 1
ATOM 5056 N N . ARG A 1 633 ? -12.418 4.101 6.607 1.00 25.33 633 ARG A N 1
ATOM 5057 C CA . ARG A 1 633 ? -13.508 4.176 5.628 1.00 25.33 633 ARG A CA 1
ATOM 5058 C C . ARG A 1 633 ? -14.728 3.511 6.271 1.00 25.33 633 ARG A C 1
ATOM 5060 O O . ARG A 1 633 ? -14.625 2.368 6.709 1.00 25.33 633 ARG A O 1
ATOM 5067 N N . PRO A 1 634 ? -15.864 4.207 6.399 1.00 23.94 634 PRO A N 1
ATOM 5068 C CA . PRO A 1 634 ? -17.006 3.648 7.093 1.00 23.94 634 PRO A CA 1
ATOM 5069 C C . PRO A 1 634 ? -17.749 2.666 6.184 1.00 23.94 634 PRO A C 1
ATOM 5071 O O . PRO A 1 634 ? -18.494 3.085 5.303 1.00 23.94 634 PRO A O 1
ATOM 5074 N N . ASN A 1 635 ? -17.643 1.371 6.480 1.00 26.28 635 ASN A N 1
ATOM 5075 C CA . ASN A 1 635 ? -18.761 0.456 6.282 1.00 26.28 635 ASN A CA 1
ATOM 5076 C C . ASN A 1 635 ? -19.646 0.517 7.542 1.00 26.28 635 ASN A C 1
ATOM 5078 O O . ASN A 1 635 ? -19.215 0.179 8.639 1.00 26.28 635 ASN A O 1
ATOM 5082 N N . ASN A 1 636 ? -20.858 1.061 7.383 1.00 30.45 636 ASN A N 1
ATOM 5083 C CA . ASN A 1 636 ? -22.079 0.943 8.208 1.00 30.45 636 ASN A CA 1
ATOM 5084 C C . ASN A 1 636 ? -22.028 0.909 9.752 1.00 30.45 636 ASN A C 1
ATOM 5086 O O . ASN A 1 636 ? -22.982 0.461 10.379 1.00 30.45 636 ASN A O 1
ATOM 5090 N N . ILE A 1 637 ? -20.990 1.441 10.396 1.00 32.50 637 ILE A N 1
ATOM 5091 C CA . ILE A 1 637 ? -20.808 1.265 11.850 1.00 32.50 637 ILE A CA 1
ATOM 5092 C C . ILE A 1 637 ? -20.796 2.586 12.655 1.00 32.50 637 ILE A C 1
ATOM 5094 O O . ILE A 1 637 ? -20.672 2.589 13.877 1.00 32.50 637 ILE A O 1
ATOM 5098 N N . GLY A 1 638 ? -21.055 3.745 12.031 1.00 26.91 638 GLY A N 1
ATOM 5099 C CA . GLY A 1 638 ? -21.039 5.013 12.785 1.00 26.91 638 GLY A CA 1
ATOM 5100 C C . GLY A 1 638 ? -21.664 6.258 12.153 1.00 26.91 638 GLY A C 1
ATOM 5101 O O . GLY A 1 638 ? -21.185 7.360 12.411 1.00 26.91 638 GLY A O 1
ATOM 5102 N N . ILE A 1 639 ? -22.720 6.149 11.337 1.00 28.53 639 ILE A N 1
ATOM 5103 C CA . ILE A 1 639 ? -23.255 7.305 10.582 1.00 28.53 639 ILE A CA 1
ATOM 5104 C C . ILE A 1 639 ? -24.633 7.786 11.073 1.00 28.53 639 ILE A C 1
ATOM 5106 O O . ILE A 1 639 ? -25.523 8.096 10.288 1.00 28.53 639 ILE A O 1
ATOM 5110 N N . GLY A 1 640 ? -24.807 7.917 12.387 1.00 28.31 640 GLY A N 1
ATOM 5111 C CA . GLY A 1 640 ? -25.807 8.849 12.927 1.00 28.31 640 GLY A CA 1
ATOM 5112 C C . GLY A 1 640 ? -25.284 10.291 12.990 1.00 28.31 640 GLY A C 1
ATOM 5113 O O . GLY A 1 640 ? -26.055 11.244 12.949 1.00 28.31 640 GLY A O 1
ATOM 5114 N N . ILE A 1 641 ? -23.961 10.464 13.085 1.00 30.50 641 ILE A N 1
ATOM 5115 C CA . ILE A 1 641 ? -23.345 11.735 13.501 1.00 30.50 641 ILE A CA 1
ATOM 5116 C C . ILE A 1 641 ? -22.424 12.306 12.406 1.00 30.50 641 ILE A C 1
ATOM 5118 O O . ILE A 1 641 ? -22.400 13.518 12.216 1.00 30.50 641 ILE A O 1
ATOM 5122 N N . PHE A 1 642 ? -21.804 11.462 11.569 1.00 29.11 642 PHE A N 1
ATOM 5123 C CA . PHE A 1 642 ? -21.027 11.898 10.391 1.00 29.11 642 PHE A CA 1
ATOM 5124 C C . PHE A 1 642 ? -21.887 12.475 9.243 1.00 29.11 642 PHE A C 1
ATOM 5126 O O . PHE A 1 642 ? -21.424 13.333 8.494 1.00 29.11 642 PHE A O 1
ATOM 5133 N N . ARG A 1 643 ? -23.165 12.070 9.136 1.00 28.58 643 ARG A N 1
ATOM 5134 C CA . ARG A 1 643 ? -24.133 12.555 8.124 1.00 28.58 643 ARG A CA 1
ATOM 5135 C C . ARG A 1 643 ? -24.490 14.039 8.273 1.00 28.58 643 ARG A C 1
ATOM 5137 O O . ARG A 1 643 ? -24.931 14.650 7.309 1.00 28.58 643 ARG A O 1
ATOM 5144 N N . LYS A 1 644 ? -24.310 14.632 9.459 1.00 28.36 644 LYS A N 1
ATOM 5145 C CA . LYS A 1 644 ? -24.740 16.012 9.744 1.00 28.36 644 LYS A CA 1
ATOM 5146 C C . LYS A 1 644 ? -23.699 17.067 9.343 1.00 28.36 644 LYS A C 1
ATOM 5148 O O . LYS A 1 644 ? -24.070 18.185 8.998 1.00 28.36 644 LYS A O 1
ATOM 5153 N N . ASN A 1 645 ? -22.418 16.697 9.330 1.00 35.28 645 ASN A N 1
ATOM 5154 C CA . ASN A 1 645 ? -21.308 17.638 9.134 1.00 35.28 645 ASN A CA 1
ATOM 5155 C C . ASN A 1 645 ? -21.005 17.890 7.652 1.00 35.28 645 ASN A C 1
ATOM 5157 O O . ASN A 1 645 ? -20.752 19.027 7.268 1.00 35.28 645 ASN A O 1
ATOM 5161 N N . GLN A 1 646 ? -21.203 16.888 6.785 1.00 31.22 646 GLN A N 1
ATOM 5162 C CA . GLN A 1 646 ? -21.147 17.099 5.331 1.00 31.22 646 GLN A CA 1
ATOM 5163 C C . GLN A 1 646 ? -22.248 18.053 4.828 1.00 31.22 646 GLN A C 1
ATOM 5165 O O . GLN A 1 646 ? -22.009 18.820 3.901 1.00 31.22 646 GLN A O 1
ATOM 5170 N N . ILE A 1 647 ? -23.425 18.080 5.466 1.00 30.28 647 ILE A N 1
ATOM 5171 C CA . ILE A 1 647 ? -24.545 18.968 5.094 1.00 30.28 647 ILE A CA 1
ATOM 5172 C C . ILE A 1 647 ? -24.219 20.446 5.391 1.00 30.28 647 ILE A C 1
ATOM 5174 O O . ILE A 1 647 ? -24.585 21.330 4.616 1.00 30.28 647 ILE A O 1
ATOM 5178 N N . ALA A 1 648 ? -23.489 20.727 6.476 1.00 32.03 648 ALA A N 1
ATOM 5179 C CA . ALA A 1 648 ? -23.066 22.083 6.832 1.00 32.03 648 ALA A CA 1
ATOM 5180 C C . ALA A 1 648 ? -21.950 22.617 5.913 1.00 32.03 648 ALA A C 1
ATOM 5182 O O . ALA A 1 648 ? -21.948 23.803 5.575 1.00 32.03 648 ALA A O 1
ATOM 5183 N N . ASP A 1 649 ? -21.041 21.750 5.461 1.00 33.19 649 ASP A N 1
ATOM 5184 C CA . ASP A 1 649 ? -19.953 22.119 4.546 1.00 33.19 649 ASP A CA 1
ATOM 5185 C C . ASP A 1 649 ? -20.423 22.219 3.078 1.00 33.19 649 ASP A C 1
ATOM 5187 O O . ASP A 1 649 ? -19.971 23.100 2.341 1.00 33.19 649 ASP A O 1
ATOM 5191 N N . LEU A 1 650 ? -21.439 21.440 2.680 1.00 30.89 650 LEU A N 1
ATOM 5192 C CA . LEU A 1 650 ? -22.174 21.613 1.416 1.00 30.89 650 LEU A CA 1
ATOM 5193 C C . LEU A 1 650 ? -22.917 22.962 1.352 1.00 30.89 650 LEU A C 1
ATOM 5195 O O . LEU A 1 650 ? -22.949 23.608 0.302 1.00 30.89 650 LEU A O 1
ATOM 5199 N N . GLY A 1 651 ? -23.457 23.436 2.481 1.00 30.33 651 GLY A N 1
ATOM 5200 C CA . GLY A 1 651 ? -24.089 24.756 2.590 1.00 30.33 651 GLY A CA 1
ATOM 5201 C C . GLY A 1 651 ? -23.120 25.932 2.395 1.00 30.33 651 GLY A C 1
ATOM 5202 O O . GLY A 1 651 ? -23.515 26.974 1.872 1.00 30.33 651 GLY A O 1
ATOM 5203 N N . LYS A 1 652 ? -21.837 25.764 2.746 1.00 35.50 652 LYS A N 1
ATOM 5204 C CA . LYS A 1 652 ? -20.781 26.782 2.565 1.00 35.50 652 LYS A CA 1
ATOM 5205 C C . LYS A 1 652 ? -20.244 26.824 1.127 1.00 35.50 652 LYS A C 1
ATOM 5207 O O . LYS A 1 652 ? -19.939 27.907 0.625 1.00 35.50 652 LYS A O 1
ATOM 5212 N N . LEU A 1 653 ? -20.206 25.678 0.439 1.00 30.53 653 LEU A N 1
ATOM 5213 C CA . LEU A 1 653 ? -19.838 25.568 -0.982 1.00 30.53 653 LEU A CA 1
ATOM 5214 C C . LEU A 1 653 ? -20.802 26.340 -1.900 1.00 30.53 653 LEU A C 1
ATOM 5216 O O . LEU A 1 653 ? -20.374 26.963 -2.869 1.00 30.53 653 LEU A O 1
ATOM 5220 N N . ASN A 1 654 ? -22.092 26.364 -1.551 1.00 30.50 654 ASN A N 1
ATOM 5221 C CA . ASN A 1 654 ? -23.124 27.101 -2.285 1.00 30.50 654 ASN A CA 1
ATOM 5222 C C . ASN A 1 654 ? -22.927 28.632 -2.195 1.00 30.50 654 ASN A C 1
ATOM 5224 O O . ASN A 1 654 ? -23.107 29.363 -3.168 1.00 30.50 654 ASN A O 1
ATOM 5228 N N . THR A 1 655 ? -22.475 29.130 -1.041 1.00 32.59 655 THR A N 1
ATOM 5229 C CA . THR A 1 655 ? -22.176 30.557 -0.829 1.00 32.59 655 THR A CA 1
ATOM 5230 C C . THR A 1 655 ? -20.899 30.990 -1.562 1.00 32.59 655 THR A C 1
ATOM 5232 O O . THR A 1 655 ? -20.871 32.073 -2.144 1.00 32.59 655 THR A O 1
ATOM 5235 N N . ALA A 1 656 ? -19.874 30.128 -1.621 1.00 30.11 656 ALA A N 1
ATOM 5236 C CA . ALA A 1 656 ? -18.653 30.365 -2.399 1.00 30.11 656 ALA A CA 1
ATOM 5237 C C . ALA A 1 656 ? -18.900 30.326 -3.924 1.00 30.11 656 ALA A C 1
ATOM 5239 O O . ALA A 1 656 ? -18.351 31.142 -4.667 1.00 30.11 656 ALA A O 1
ATOM 5240 N N . ALA A 1 657 ? -19.789 29.442 -4.393 1.00 31.17 657 ALA A N 1
ATOM 5241 C CA . ALA A 1 657 ? -20.201 29.363 -5.796 1.00 31.17 657 ALA A CA 1
ATOM 5242 C C . ALA A 1 657 ? -20.953 30.625 -6.271 1.00 31.17 657 ALA A C 1
ATOM 5244 O O . ALA A 1 657 ? -20.741 31.084 -7.394 1.00 31.17 657 ALA A O 1
ATOM 5245 N N . ASN A 1 658 ? -21.760 31.243 -5.401 1.00 33.66 658 ASN A N 1
ATOM 5246 C CA . ASN A 1 658 ? -22.480 32.487 -5.706 1.00 33.66 658 ASN A CA 1
ATOM 5247 C C . ASN A 1 658 ? -21.558 33.714 -5.850 1.00 33.66 658 ASN A C 1
ATOM 5249 O O . ASN A 1 658 ? -21.892 34.652 -6.572 1.00 33.66 658 ASN A O 1
ATOM 5253 N N . ILE A 1 659 ? -20.378 33.700 -5.220 1.00 31.45 659 ILE A N 1
ATOM 5254 C CA . ILE A 1 659 ? -19.357 34.753 -5.366 1.00 31.45 659 ILE A CA 1
ATOM 5255 C C . ILE A 1 659 ? -18.565 34.570 -6.676 1.00 31.45 659 ILE A C 1
ATOM 5257 O O . ILE A 1 659 ? -18.222 35.554 -7.333 1.00 31.45 659 ILE A O 1
ATOM 5261 N N . LEU A 1 660 ? -18.344 33.321 -7.109 1.00 27.72 660 LEU A N 1
ATOM 5262 C CA . LEU A 1 660 ? -17.668 32.982 -8.372 1.00 27.72 660 LEU A CA 1
ATOM 5263 C C . LEU A 1 660 ? -18.537 33.161 -9.633 1.00 27.72 660 LEU A C 1
ATOM 5265 O O . LEU A 1 660 ? -18.006 33.166 -10.745 1.00 27.72 660 LEU A O 1
ATOM 5269 N N . GLY A 1 661 ? -19.851 33.359 -9.488 1.00 29.34 661 GLY A N 1
ATOM 5270 C CA . GLY A 1 661 ? -20.821 33.483 -10.587 1.00 29.34 661 GLY A CA 1
ATOM 5271 C C . GLY A 1 661 ? -20.630 34.668 -11.551 1.00 29.34 661 GLY A C 1
ATOM 5272 O O . GLY A 1 661 ? -21.453 34.854 -12.443 1.00 29.34 661 GLY A O 1
ATOM 5273 N N . LYS A 1 662 ? -19.565 35.470 -11.411 1.00 31.48 662 LYS A N 1
ATOM 5274 C CA . LYS A 1 662 ? -19.250 36.601 -12.304 1.00 31.48 662 LYS A CA 1
ATOM 5275 C C . LYS A 1 662 ? -18.177 36.311 -13.362 1.00 31.48 662 LYS A C 1
ATOM 5277 O O . LYS A 1 662 ? -17.907 37.190 -14.173 1.00 31.48 662 LYS A O 1
ATOM 5282 N N . ILE A 1 663 ? -17.581 35.114 -13.401 1.00 25.81 663 ILE A N 1
ATOM 5283 C CA . ILE A 1 663 ? -16.543 34.769 -14.392 1.00 25.81 663 ILE A CA 1
ATOM 5284 C C . ILE A 1 663 ? -16.997 33.549 -15.206 1.00 25.81 663 ILE A C 1
ATOM 5286 O O . ILE A 1 663 ? -16.927 32.398 -14.778 1.00 25.81 663 ILE A O 1
ATOM 5290 N N . SER A 1 664 ? -17.538 33.830 -16.392 1.00 31.06 664 SER A N 1
ATOM 5291 C CA . SER A 1 664 ? -18.182 32.870 -17.287 1.00 31.06 664 SER A CA 1
ATOM 5292 C C . SER A 1 664 ? -17.175 31.969 -18.005 1.00 31.06 664 SER A C 1
ATOM 5294 O O . SER A 1 664 ? -16.447 32.446 -18.872 1.00 31.06 664 SER A O 1
ATOM 5296 N N . THR A 1 665 ? -17.155 30.679 -17.651 1.00 25.44 665 THR A N 1
ATOM 5297 C CA . THR A 1 665 ? -16.973 29.479 -18.522 1.00 25.44 665 THR A CA 1
ATOM 5298 C C . THR A 1 665 ? -16.666 28.218 -17.698 1.00 25.44 665 THR A C 1
ATOM 5300 O O . THR A 1 665 ? -16.893 27.113 -18.176 1.00 25.44 665 THR A O 1
ATOM 5303 N N . ALA A 1 666 ? -16.281 28.354 -16.423 1.00 27.17 666 ALA A N 1
ATOM 5304 C CA . ALA A 1 666 ? -16.033 27.227 -15.509 1.00 27.17 666 ALA A CA 1
ATOM 5305 C C . ALA A 1 666 ? -17.308 26.616 -14.867 1.00 27.17 666 ALA A C 1
ATOM 5307 O O . ALA A 1 666 ? -17.234 25.659 -14.099 1.00 27.17 666 ALA A O 1
ATOM 5308 N N . VAL A 1 667 ? -18.498 27.149 -15.174 1.00 26.09 667 VAL A N 1
ATOM 5309 C CA . VAL A 1 667 ? -19.751 26.843 -14.448 1.00 26.09 667 VAL A CA 1
ATOM 5310 C C . VAL A 1 667 ? -20.416 25.523 -14.884 1.00 26.09 667 VAL A C 1
ATOM 5312 O O . VAL A 1 667 ? -21.206 24.959 -14.128 1.00 26.09 667 VAL A O 1
ATOM 5315 N N . ALA A 1 668 ? -20.069 24.955 -16.044 1.00 27.02 668 ALA A N 1
ATOM 5316 C CA . ALA A 1 668 ? -20.699 23.718 -16.525 1.00 27.02 668 ALA A CA 1
ATOM 5317 C C . ALA A 1 668 ? -20.297 22.468 -15.713 1.00 27.02 668 ALA A C 1
ATOM 5319 O O . ALA A 1 668 ? -21.126 21.593 -15.480 1.00 27.02 668 ALA A O 1
ATOM 5320 N N . VAL A 1 669 ? -19.062 22.403 -15.208 1.00 28.33 669 VAL A N 1
ATOM 5321 C CA . VAL A 1 669 ? -18.592 21.266 -14.391 1.00 28.33 669 VAL A CA 1
ATOM 5322 C C . VAL A 1 669 ? -19.143 21.365 -12.964 1.00 28.33 669 VAL A C 1
ATOM 5324 O O . VAL A 1 669 ? -19.631 20.385 -12.406 1.00 28.33 669 VAL A O 1
ATOM 5327 N N . ILE A 1 670 ? -19.174 22.580 -12.409 1.00 27.73 670 ILE A N 1
ATOM 5328 C CA . ILE A 1 670 ? -19.602 22.840 -11.028 1.00 27.73 670 ILE A CA 1
ATOM 5329 C C . ILE A 1 670 ? -21.121 22.636 -10.866 1.00 27.73 670 ILE A C 1
ATOM 5331 O O . ILE A 1 670 ? -21.552 21.998 -9.911 1.00 27.73 670 ILE A O 1
ATOM 5335 N N . SER A 1 671 ? -21.947 23.069 -11.828 1.00 29.17 671 SER A N 1
ATOM 5336 C CA . SER A 1 671 ? -23.406 22.849 -11.792 1.00 29.17 671 SER A CA 1
ATOM 5337 C C . SER A 1 671 ? -23.813 21.378 -11.965 1.00 29.17 671 SER A C 1
ATOM 5339 O O . SER A 1 671 ? -24.877 20.984 -11.484 1.00 29.17 671 SER A O 1
ATOM 5341 N N . THR A 1 672 ? -23.009 20.573 -12.663 1.00 30.06 672 THR A N 1
ATOM 5342 C CA . THR A 1 672 ? -23.315 19.158 -12.942 1.00 30.06 672 THR A CA 1
ATOM 5343 C C . THR A 1 672 ? -23.034 18.295 -11.716 1.00 30.06 672 THR A C 1
ATOM 5345 O O . THR A 1 672 ? -23.863 17.467 -11.345 1.00 30.06 672 THR A O 1
ATOM 5348 N N . VAL A 1 673 ? -21.948 18.594 -10.996 1.00 30.09 673 VAL A N 1
ATOM 5349 C CA . VAL A 1 673 ? -21.683 18.037 -9.663 1.00 30.09 673 VAL A CA 1
ATOM 5350 C C . VAL A 1 673 ? -22.788 18.451 -8.681 1.00 30.09 673 VAL A C 1
ATOM 5352 O O . VAL A 1 673 ? -23.307 17.601 -7.967 1.00 30.09 673 VAL A O 1
ATOM 5355 N N . ILE A 1 674 ? -23.249 19.710 -8.718 1.00 29.42 674 ILE A N 1
ATOM 5356 C CA . ILE A 1 674 ? -24.374 20.187 -7.891 1.00 29.42 674 ILE A CA 1
ATOM 5357 C C . ILE A 1 674 ? -25.688 19.455 -8.213 1.00 29.42 674 ILE A C 1
ATOM 5359 O O . ILE A 1 674 ? -26.425 19.144 -7.291 1.00 29.42 674 ILE A O 1
ATOM 5363 N N . SER A 1 675 ? -25.979 19.126 -9.475 1.00 30.50 675 SER A N 1
ATOM 5364 C CA . SER A 1 675 ? -27.239 18.458 -9.866 1.00 30.50 675 SER A CA 1
ATOM 5365 C C . SER A 1 675 ? -27.257 16.972 -9.491 1.00 30.50 675 SER A C 1
ATOM 5367 O O . SER A 1 675 ? -28.285 16.450 -9.065 1.00 30.50 675 SER A O 1
ATOM 5369 N N . VAL A 1 676 ? -26.102 16.304 -9.592 1.00 31.47 676 VAL A N 1
ATOM 5370 C CA . VAL A 1 676 ? -25.897 14.948 -9.058 1.00 31.47 676 VAL A CA 1
ATOM 5371 C C . VAL A 1 676 ? -26.056 14.962 -7.534 1.00 31.47 676 VAL A C 1
ATOM 5373 O O . VAL A 1 676 ? -26.732 14.102 -6.981 1.00 31.47 676 VAL A O 1
ATOM 5376 N N . ILE A 1 677 ? -25.523 15.985 -6.860 1.00 31.89 677 ILE A N 1
ATOM 5377 C CA . ILE A 1 677 ? -25.636 16.166 -5.407 1.00 31.89 677 ILE A CA 1
ATOM 5378 C C . ILE A 1 677 ? -27.067 16.528 -4.966 1.00 31.89 677 ILE A C 1
ATOM 5380 O O . ILE A 1 677 ? -27.507 16.021 -3.941 1.00 31.89 677 ILE A O 1
ATOM 5384 N N . ASP A 1 678 ? -27.824 17.336 -5.716 1.00 30.28 678 ASP A N 1
ATOM 5385 C CA . ASP A 1 678 ? -29.224 17.678 -5.400 1.00 30.28 678 ASP A CA 1
ATOM 5386 C C . ASP A 1 678 ? -30.162 16.474 -5.650 1.00 30.28 678 ASP A C 1
ATOM 5388 O O . ASP A 1 678 ? -31.124 16.263 -4.912 1.00 30.28 678 ASP A O 1
ATOM 5392 N N . GLY A 1 679 ? -29.841 15.616 -6.629 1.00 30.84 679 GLY A N 1
ATOM 5393 C CA . GLY A 1 679 ? -30.503 14.320 -6.833 1.00 30.84 679 GLY A CA 1
ATOM 5394 C C . GLY A 1 679 ? -30.209 13.321 -5.707 1.00 30.84 679 GLY A C 1
ATOM 5395 O O . GLY A 1 679 ? -31.122 12.666 -5.203 1.00 30.84 679 GLY A O 1
ATOM 5396 N N . ILE A 1 680 ? -28.956 13.277 -5.242 1.00 32.81 680 ILE A N 1
ATOM 5397 C CA . ILE A 1 680 ? -28.535 12.520 -4.053 1.00 32.81 680 ILE A CA 1
ATOM 5398 C C . ILE A 1 680 ? -29.242 13.055 -2.795 1.00 32.81 680 ILE A C 1
ATOM 5400 O O . ILE A 1 680 ? -29.784 12.273 -2.023 1.00 32.81 680 ILE A O 1
ATOM 5404 N N . LYS A 1 681 ? -29.323 14.377 -2.618 1.00 31.31 681 LYS A N 1
ATOM 5405 C CA . LYS A 1 681 ? -30.034 15.059 -1.525 1.00 31.31 681 LYS A CA 1
ATOM 5406 C C . LYS A 1 681 ? -31.532 14.744 -1.522 1.00 31.31 681 LYS A C 1
ATOM 5408 O O . LYS A 1 681 ? -32.062 14.379 -0.484 1.00 31.31 681 LYS A O 1
ATOM 5413 N N . THR A 1 682 ? -32.203 14.786 -2.674 1.00 31.53 682 THR A N 1
ATOM 5414 C CA . THR A 1 682 ? -33.644 14.482 -2.777 1.00 31.53 682 THR A CA 1
ATOM 5415 C C . THR A 1 682 ? -33.935 13.001 -2.503 1.00 31.53 682 THR A C 1
ATOM 5417 O O . THR A 1 682 ? -34.952 12.687 -1.890 1.00 31.53 682 THR A O 1
ATOM 5420 N N . GLY A 1 683 ? -33.037 12.085 -2.889 1.00 30.67 683 GLY A N 1
ATOM 5421 C CA . GLY A 1 683 ? -33.111 10.658 -2.539 1.00 30.67 683 GLY A CA 1
ATOM 5422 C C . GLY A 1 683 ? -32.792 10.350 -1.067 1.00 30.67 683 GLY A C 1
ATOM 5423 O O . GLY A 1 683 ? -33.392 9.453 -0.479 1.00 30.67 683 GLY A O 1
ATOM 5424 N N . ILE A 1 684 ? -31.881 11.111 -0.453 1.00 32.50 684 ILE A N 1
ATOM 5425 C CA . ILE A 1 684 ? -31.491 10.981 0.962 1.00 32.50 684 ILE A CA 1
ATOM 5426 C C . ILE A 1 684 ? -32.534 11.598 1.910 1.00 32.50 684 ILE A C 1
ATOM 5428 O O . ILE A 1 684 ? -32.826 11.005 2.947 1.00 32.50 684 ILE A O 1
ATOM 5432 N N . ASP A 1 685 ? -33.134 12.736 1.553 1.00 30.12 685 ASP A N 1
ATOM 5433 C CA . ASP A 1 685 ? -34.124 13.446 2.379 1.00 30.12 685 ASP A CA 1
ATOM 5434 C C . ASP A 1 685 ? -35.508 12.767 2.363 1.00 30.12 685 ASP A C 1
ATOM 5436 O O . ASP A 1 685 ? -36.337 13.015 3.239 1.00 30.12 685 ASP A O 1
ATOM 5440 N N . SER A 1 686 ? -35.762 11.883 1.391 1.00 28.53 686 SER A N 1
ATOM 5441 C CA . SER A 1 686 ? -37.054 11.206 1.194 1.00 28.53 686 SER A CA 1
ATOM 5442 C C . SER A 1 686 ? -37.131 9.776 1.755 1.00 28.53 686 SER A C 1
ATOM 5444 O O . SER A 1 686 ? -38.194 9.163 1.698 1.00 28.53 686 SER A O 1
ATOM 5446 N N . GLY A 1 687 ? -36.057 9.259 2.367 1.00 33.31 687 GLY A N 1
ATOM 5447 C CA . GLY A 1 687 ? -36.117 8.062 3.215 1.00 33.31 687 GLY A CA 1
ATOM 5448 C C . GLY A 1 687 ? -36.476 6.747 2.511 1.00 33.31 687 GLY A C 1
ATOM 5449 O O . GLY A 1 687 ? -37.214 5.948 3.084 1.00 33.31 687 GLY A O 1
ATOM 5450 N N . TYR A 1 688 ? -35.934 6.481 1.317 1.00 26.67 688 TYR A N 1
ATOM 5451 C CA . TYR A 1 688 ? -36.082 5.176 0.657 1.00 26.67 688 TYR A CA 1
ATOM 5452 C C . TYR A 1 688 ? -34.838 4.283 0.786 1.00 26.67 688 TYR A C 1
ATOM 5454 O O . TYR A 1 688 ? -33.698 4.685 0.552 1.00 26.67 688 TYR A O 1
ATOM 5462 N N . SER A 1 689 ? -35.099 3.024 1.129 1.00 34.00 689 SER A N 1
ATOM 5463 C CA . SER A 1 689 ? -34.208 1.877 1.349 1.00 34.00 689 SER A CA 1
ATOM 5464 C C . SER A 1 689 ? -33.459 1.363 0.102 1.00 34.00 689 SER A C 1
ATOM 5466 O O . SER A 1 689 ? -33.100 0.195 0.036 1.00 34.00 689 SER A O 1
ATOM 5468 N N . ALA A 1 690 ? -33.138 2.227 -0.865 1.00 26.77 690 ALA A N 1
ATOM 5469 C CA . ALA A 1 690 ? -32.439 1.865 -2.108 1.00 26.77 690 ALA A CA 1
ATOM 5470 C C . ALA A 1 690 ? -30.967 2.334 -2.158 1.00 26.77 690 ALA A C 1
ATOM 5472 O O . ALA A 1 690 ? -30.297 2.229 -3.184 1.00 26.77 690 ALA A O 1
ATOM 5473 N N . GLY A 1 691 ? -30.424 2.840 -1.046 1.00 29.72 691 GLY A N 1
ATOM 5474 C CA . GLY A 1 691 ? -29.086 3.447 -0.988 1.00 29.72 691 GLY A CA 1
ATOM 5475 C C . GLY A 1 691 ? -27.893 2.488 -1.118 1.00 29.72 691 GLY A C 1
ATOM 5476 O O . GLY A 1 691 ? -26.757 2.944 -1.045 1.00 29.72 691 GLY A O 1
ATOM 5477 N N . ARG A 1 692 ? -28.115 1.176 -1.290 1.00 33.62 692 ARG A N 1
ATOM 5478 C CA . ARG A 1 692 ? -27.034 0.168 -1.347 1.00 33.62 692 ARG A CA 1
ATOM 5479 C C . ARG A 1 692 ? -26.876 -0.530 -2.701 1.00 33.62 692 ARG A C 1
ATOM 5481 O O . ARG A 1 692 ? -25.754 -0.859 -3.061 1.00 33.62 692 ARG A O 1
ATOM 5488 N N . ILE A 1 693 ? -27.943 -0.669 -3.494 1.00 30.94 693 ILE A N 1
ATOM 5489 C CA . ILE A 1 693 ? -27.860 -1.175 -4.886 1.00 30.94 693 ILE A CA 1
ATOM 5490 C C . ILE A 1 693 ? -27.179 -0.142 -5.796 1.00 30.94 693 ILE A C 1
ATOM 5492 O O . ILE A 1 693 ? -26.517 -0.460 -6.782 1.00 30.94 693 ILE A O 1
ATOM 5496 N N . VAL A 1 694 ? -27.268 1.119 -5.398 1.00 28.62 694 VAL A N 1
ATOM 5497 C CA . VAL A 1 694 ? -26.802 2.256 -6.164 1.00 28.62 694 VAL A CA 1
ATOM 5498 C C . VAL A 1 694 ? -25.271 2.389 -6.117 1.00 28.62 694 VAL A C 1
ATOM 5500 O O . VAL A 1 694 ? -24.738 2.935 -7.053 1.00 28.62 694 VAL A O 1
ATOM 5503 N N . SER A 1 695 ? -24.499 1.798 -5.192 1.00 29.23 695 SER A N 1
ATOM 5504 C CA . SER A 1 695 ? -23.021 1.954 -5.234 1.00 29.23 695 SER A CA 1
ATOM 5505 C C . SER A 1 695 ? -22.310 1.115 -6.309 1.00 29.23 695 SER A C 1
ATOM 5507 O O . SER A 1 695 ? -21.271 1.547 -6.797 1.00 29.23 695 SER A O 1
ATOM 5509 N N . ASN A 1 696 ? -22.854 -0.043 -6.700 1.00 28.67 696 ASN A N 1
ATOM 5510 C CA . ASN A 1 696 ? -22.273 -0.865 -7.774 1.00 28.67 696 ASN A CA 1
ATOM 5511 C C . ASN A 1 696 ? -23.040 -0.726 -9.096 1.00 28.67 696 ASN A C 1
ATOM 5513 O O . ASN A 1 696 ? -22.440 -0.869 -10.153 1.00 28.67 696 ASN A O 1
ATOM 5517 N N . ALA A 1 697 ? -24.318 -0.326 -9.064 1.00 26.64 697 ALA A N 1
ATOM 5518 C CA . ALA A 1 697 ? -25.015 0.118 -10.269 1.00 26.64 697 ALA A CA 1
ATOM 5519 C C . ALA A 1 697 ? -24.617 1.547 -10.689 1.00 26.64 697 ALA A C 1
ATOM 5521 O O . ALA A 1 697 ? -24.747 1.867 -11.863 1.00 26.64 697 ALA A O 1
ATOM 5522 N N . ILE A 1 698 ? -24.102 2.407 -9.794 1.00 29.64 698 ILE A N 1
ATOM 5523 C CA . ILE A 1 698 ? -23.603 3.745 -10.167 1.00 29.64 698 ILE A CA 1
ATOM 5524 C C . ILE A 1 698 ? -22.375 3.644 -11.050 1.00 29.64 698 ILE A C 1
ATOM 5526 O O . ILE A 1 698 ? -22.295 4.405 -11.997 1.00 29.64 698 ILE A O 1
ATOM 5530 N N . THR A 1 699 ? -21.436 2.732 -10.822 1.00 28.73 699 THR A N 1
ATOM 5531 C CA . THR A 1 699 ? -20.205 2.747 -11.627 1.00 28.73 699 THR A CA 1
ATOM 5532 C C . THR A 1 699 ? -20.484 2.426 -13.103 1.00 28.73 699 THR A C 1
ATOM 5534 O O . THR A 1 699 ? -19.956 3.116 -13.972 1.00 28.73 699 THR A O 1
ATOM 5537 N N . ASP A 1 700 ? -21.427 1.518 -13.389 1.00 26.25 700 ASP A N 1
ATOM 5538 C CA . ASP A 1 700 ? -21.793 1.158 -14.770 1.00 26.25 700 ASP A CA 1
ATOM 5539 C C . ASP A 1 700 ? -23.013 1.931 -15.323 1.00 26.25 700 ASP A C 1
ATOM 5541 O O . ASP A 1 700 ? -23.078 2.226 -16.517 1.00 26.25 700 ASP A O 1
ATOM 5545 N N . THR A 1 701 ? -23.953 2.376 -14.478 1.00 27.09 701 THR A N 1
ATOM 5546 C CA . THR A 1 701 ? -25.134 3.164 -14.905 1.00 27.09 701 THR A CA 1
ATOM 5547 C C . THR A 1 701 ? -24.886 4.677 -14.878 1.00 27.09 701 THR A C 1
ATOM 5549 O O . THR A 1 701 ? -25.576 5.406 -15.585 1.00 27.09 701 THR A O 1
ATOM 5552 N N . VAL A 1 702 ? -23.898 5.211 -14.147 1.00 28.81 702 VAL A N 1
ATOM 5553 C CA . VAL A 1 702 ? -23.563 6.656 -14.210 1.00 28.81 702 VAL A CA 1
ATOM 5554 C C . VAL A 1 702 ? -22.847 7.012 -15.505 1.00 28.81 702 VAL A C 1
ATOM 5556 O O . VAL A 1 702 ? -23.039 8.117 -16.012 1.00 28.81 702 VAL A O 1
ATOM 5559 N N . ILE A 1 703 ? -22.122 6.071 -16.111 1.00 29.84 703 ILE A N 1
ATOM 5560 C CA . ILE A 1 703 ? -21.499 6.283 -17.422 1.00 29.84 703 ILE A CA 1
ATOM 5561 C C . ILE A 1 703 ? -22.566 6.278 -18.540 1.00 29.84 703 ILE A C 1
ATOM 5563 O O . ILE A 1 703 ? -22.511 7.105 -19.454 1.00 29.84 703 ILE A O 1
ATOM 5567 N N . PHE A 1 704 ? -23.596 5.425 -18.437 1.00 29.31 704 PHE A N 1
ATOM 5568 C CA . PHE A 1 704 ? -24.624 5.262 -19.480 1.00 29.31 704 PHE A CA 1
ATOM 5569 C C . PHE A 1 704 ? -25.901 6.109 -19.282 1.00 29.31 704 PHE A C 1
ATOM 5571 O O . PHE A 1 704 ? -26.458 6.644 -20.237 1.00 29.31 704 PHE A O 1
ATOM 5578 N N . GLY A 1 705 ? -26.373 6.278 -18.046 1.00 28.75 705 GLY A N 1
ATOM 5579 C CA . GLY A 1 705 ? -27.539 7.103 -17.705 1.00 28.75 705 GLY A CA 1
ATOM 5580 C C . GLY A 1 705 ? -27.211 8.594 -17.607 1.00 28.75 705 GLY A C 1
ATOM 5581 O O . GLY A 1 705 ? -28.037 9.435 -17.964 1.00 28.75 705 GLY A O 1
ATOM 5582 N N . GLY A 1 706 ? -25.982 8.930 -17.195 1.00 30.69 706 GLY A N 1
ATOM 5583 C CA . GLY A 1 706 ? -25.498 10.308 -17.126 1.00 30.69 706 GLY A CA 1
ATOM 5584 C C . GLY A 1 706 ? -25.461 10.977 -18.498 1.00 30.69 706 GLY A C 1
ATOM 5585 O O . GLY A 1 706 ? -25.905 12.110 -18.637 1.00 30.69 706 GLY A O 1
ATOM 5586 N N . THR A 1 707 ? -25.032 10.261 -19.536 1.00 31.53 707 THR A N 1
ATOM 5587 C CA . THR A 1 707 ? -24.952 10.769 -20.915 1.00 31.53 707 THR A CA 1
ATOM 5588 C C . THR A 1 707 ? -26.331 10.980 -21.555 1.00 31.53 707 THR A C 1
ATOM 5590 O O . THR A 1 707 ? -26.549 12.009 -22.195 1.00 31.53 707 THR A O 1
ATOM 5593 N N . ALA A 1 708 ? -27.301 10.091 -21.312 1.00 27.97 708 ALA A N 1
ATOM 5594 C CA . ALA A 1 708 ? -28.674 10.233 -21.814 1.00 27.97 708 ALA A CA 1
ATOM 5595 C C . ALA A 1 708 ? -29.459 11.379 -21.132 1.00 27.97 708 ALA A C 1
ATOM 5597 O O . ALA A 1 708 ? -30.183 12.123 -21.799 1.00 27.97 708 ALA A O 1
ATOM 5598 N N . LEU A 1 709 ? -29.275 11.580 -19.820 1.00 31.20 709 LEU A N 1
ATOM 5599 C CA . LEU A 1 709 ? -29.880 12.689 -19.063 1.00 31.20 709 LEU A CA 1
ATOM 5600 C C . LEU A 1 709 ? -29.182 14.036 -19.316 1.00 31.20 709 LEU A C 1
ATOM 5602 O O . LEU A 1 709 ? -29.862 15.065 -19.372 1.00 31.20 709 LEU A O 1
ATOM 5606 N N . LEU A 1 710 ? -27.858 14.043 -19.544 1.00 30.91 710 LEU A N 1
ATOM 5607 C CA . LEU A 1 710 ? -27.109 15.241 -19.951 1.00 30.91 710 LEU A CA 1
ATOM 5608 C C . LEU A 1 710 ? -27.668 15.824 -21.256 1.00 30.91 710 LEU A C 1
ATOM 5610 O O . LEU A 1 710 ? -27.845 17.035 -21.357 1.00 30.91 710 LEU A O 1
ATOM 5614 N N . LEU A 1 711 ? -27.985 14.981 -22.240 1.00 32.97 711 LEU A N 1
ATOM 5615 C CA . LEU A 1 711 ? -28.454 15.429 -23.555 1.00 32.97 711 LEU A CA 1
ATOM 5616 C C . LEU A 1 711 ? -29.889 15.983 -23.512 1.00 32.97 711 LEU A C 1
ATOM 5618 O O . LEU A 1 711 ? -30.174 16.992 -24.161 1.00 32.97 711 LEU A O 1
ATOM 5622 N N . GLY A 1 712 ? -30.766 15.405 -22.680 1.00 32.38 712 GLY A N 1
ATOM 5623 C CA . GLY A 1 712 ? -32.113 15.935 -22.431 1.00 32.38 712 GLY A CA 1
ATOM 5624 C C . GLY A 1 712 ? -32.107 17.281 -21.691 1.00 32.38 712 GLY A C 1
ATOM 5625 O O . GLY A 1 712 ? -32.859 18.193 -22.043 1.00 32.38 712 GLY A O 1
ATOM 5626 N N . ALA A 1 713 ? -31.208 17.447 -20.714 1.00 34.78 713 ALA A N 1
ATOM 5627 C CA . ALA A 1 713 ? -31.057 18.689 -19.954 1.00 34.78 713 ALA A CA 1
ATOM 5628 C C . ALA A 1 713 ? -30.393 19.815 -20.771 1.00 34.78 713 ALA A C 1
ATOM 5630 O O . ALA A 1 713 ? -30.787 20.978 -20.646 1.00 34.78 713 ALA A O 1
ATOM 5631 N N . ILE A 1 714 ? -29.431 19.474 -21.640 1.00 35.56 714 ILE A N 1
ATOM 5632 C CA . ILE A 1 714 ? -28.817 20.406 -22.598 1.00 35.56 714 ILE A CA 1
ATOM 5633 C C . ILE A 1 714 ? -29.862 20.868 -23.620 1.00 35.56 714 ILE A C 1
ATOM 5635 O O . ILE A 1 714 ? -30.005 22.072 -23.819 1.00 35.56 714 ILE A O 1
ATOM 5639 N N . GLY A 1 715 ? -30.652 19.956 -24.200 1.00 34.59 715 GLY A N 1
ATOM 5640 C CA . GLY A 1 715 ? -31.709 20.300 -25.161 1.00 34.59 715 GLY A CA 1
ATOM 5641 C C . GLY A 1 715 ? -32.804 21.197 -24.570 1.00 34.59 715 GLY A C 1
ATOM 5642 O O . GLY A 1 715 ? -33.178 22.200 -25.182 1.00 34.59 715 GLY A O 1
ATOM 5643 N N . GLY A 1 716 ? -33.260 20.898 -23.347 1.00 35.34 716 GLY A N 1
ATOM 5644 C CA . GLY A 1 716 ? -34.267 21.698 -22.642 1.00 35.34 716 GLY A CA 1
ATOM 5645 C C . GLY A 1 716 ? -33.781 23.102 -22.268 1.00 35.34 716 GLY A C 1
ATOM 5646 O O . GLY A 1 716 ? -34.499 24.079 -22.488 1.00 35.34 716 GLY A O 1
ATOM 5647 N N . LYS A 1 717 ? -32.540 23.235 -21.768 1.00 36.41 717 LYS A N 1
ATOM 5648 C CA . LYS A 1 717 ? -31.982 24.542 -21.381 1.00 36.41 717 LYS A CA 1
ATOM 5649 C C . LYS A 1 717 ? -31.561 25.399 -22.576 1.00 36.41 717 LYS A C 1
ATOM 5651 O O . LYS A 1 717 ? -31.764 26.612 -22.523 1.00 36.41 717 LYS A O 1
ATOM 5656 N N . LEU A 1 718 ? -31.049 24.810 -23.663 1.00 34.06 718 LEU A N 1
ATOM 5657 C CA . LEU A 1 718 ? -30.744 25.554 -24.895 1.00 34.06 718 LEU A CA 1
ATOM 5658 C C . LEU A 1 718 ? -32.027 26.075 -25.566 1.00 34.06 718 LEU A C 1
ATOM 5660 O O . LEU A 1 718 ? -32.046 27.207 -26.043 1.00 34.06 718 LEU A O 1
ATOM 5664 N N . GLY A 1 719 ? -33.118 25.296 -25.526 1.00 35.78 719 GLY A N 1
ATOM 5665 C CA . GLY A 1 719 ? -34.440 25.715 -26.004 1.00 35.78 719 GLY A CA 1
ATOM 5666 C C . GLY A 1 719 ? -34.999 26.920 -25.239 1.00 35.78 719 GLY A C 1
ATOM 5667 O O . GLY A 1 719 ? -35.486 27.869 -25.852 1.00 35.78 719 GLY A O 1
ATOM 5668 N N . THR A 1 720 ? -34.843 26.946 -23.910 1.00 38.47 720 THR A N 1
ATOM 5669 C CA . THR A 1 720 ? -35.244 28.101 -23.084 1.00 38.47 720 THR A CA 1
ATOM 5670 C C . THR A 1 720 ? -34.325 29.316 -23.236 1.00 38.47 720 THR A C 1
ATOM 5672 O O . THR A 1 720 ? -34.795 30.445 -23.131 1.00 38.47 720 THR A O 1
ATOM 5675 N N . LEU A 1 721 ? -33.032 29.104 -23.514 1.00 34.75 721 LEU A N 1
ATOM 5676 C CA . LEU A 1 721 ? -32.041 30.174 -23.682 1.00 34.75 721 LEU A CA 1
ATOM 5677 C C . LEU A 1 721 ? -32.117 30.842 -25.068 1.00 34.75 721 LEU A C 1
ATOM 5679 O O . LEU A 1 721 ? -31.801 32.017 -25.205 1.00 34.75 721 LEU A O 1
ATOM 5683 N N . LEU A 1 722 ? -32.542 30.107 -26.101 1.00 33.25 722 LEU A N 1
ATOM 5684 C CA . LEU A 1 722 ? -32.754 30.648 -27.449 1.00 33.25 722 LEU A CA 1
ATOM 5685 C C . LEU A 1 722 ? -34.183 31.177 -27.646 1.00 33.25 722 LEU A C 1
ATOM 5687 O O . LEU A 1 722 ? -34.374 32.142 -28.382 1.00 33.25 722 LEU A O 1
ATOM 5691 N N . GLY A 1 723 ? -35.175 30.624 -26.936 1.00 32.66 723 GLY A N 1
ATOM 5692 C CA . GLY A 1 723 ? -36.540 31.162 -26.893 1.00 32.66 723 GLY A CA 1
ATOM 5693 C C . GLY A 1 723 ? -36.637 32.558 -26.264 1.00 32.66 723 GLY A C 1
ATOM 5694 O O . GLY A 1 723 ? -37.551 33.309 -26.595 1.00 32.66 723 GLY A O 1
ATOM 5695 N N . SER A 1 724 ? -35.671 32.935 -25.418 1.00 36.91 724 SER A N 1
ATOM 5696 C CA . SER A 1 724 ? -35.530 34.295 -24.883 1.00 36.91 724 SER A CA 1
ATOM 5697 C C . SER A 1 724 ? -34.754 35.246 -25.806 1.00 36.91 724 SER A C 1
ATOM 5699 O O . SER A 1 724 ? -34.844 36.458 -25.623 1.00 36.91 724 SER A O 1
ATOM 5701 N N . ALA A 1 725 ? -34.033 34.725 -26.806 1.00 32.72 725 ALA A N 1
ATOM 5702 C CA . ALA A 1 725 ? -33.269 35.515 -27.775 1.00 32.72 725 ALA A CA 1
ATOM 5703 C C . ALA A 1 725 ? -34.026 35.754 -29.101 1.00 32.72 725 ALA A C 1
ATOM 5705 O O . ALA A 1 725 ? -33.836 36.797 -29.719 1.00 32.72 725 ALA A O 1
ATOM 5706 N N . LEU A 1 726 ? -34.901 34.829 -29.528 1.00 31.36 726 LEU A N 1
ATOM 5707 C CA . LEU A 1 726 ? -35.756 34.936 -30.723 1.00 31.36 726 LEU A CA 1
ATOM 5708 C C . LEU A 1 726 ? -37.110 34.222 -30.479 1.00 31.36 726 LEU A C 1
ATOM 5710 O O . LEU A 1 726 ? -37.189 32.992 -30.602 1.00 31.36 726 LEU A O 1
ATOM 5714 N N . PRO A 1 727 ? -38.197 34.945 -30.145 1.00 32.28 727 PRO A N 1
ATOM 5715 C CA . PRO A 1 727 ? -39.501 34.338 -29.882 1.00 32.28 727 PRO A CA 1
ATOM 5716 C C . PRO A 1 727 ? -40.102 33.772 -31.180 1.00 32.28 727 PRO A C 1
ATOM 5718 O O . PRO A 1 727 ? -40.477 34.526 -32.073 1.00 32.28 727 PRO A O 1
ATOM 5721 N N . GLY A 1 728 ? -40.177 32.442 -31.304 1.00 37.41 728 GLY A N 1
ATOM 5722 C CA . GLY A 1 728 ? -40.867 31.761 -32.415 1.00 37.41 728 GLY A CA 1
ATOM 5723 C C . GLY A 1 728 ? -40.128 30.583 -33.066 1.00 37.41 728 GLY A C 1
ATOM 5724 O O . GLY A 1 728 ? -40.770 29.768 -33.717 1.00 37.41 728 GLY A O 1
ATOM 5725 N N . LEU A 1 729 ? -38.813 30.431 -32.857 1.00 32.41 729 LEU A N 1
ATOM 5726 C CA . LEU A 1 729 ? -38.002 29.350 -33.465 1.00 32.41 729 LEU A CA 1
ATOM 5727 C C . LEU A 1 729 ? -37.415 28.342 -32.454 1.00 32.41 729 LEU A C 1
ATOM 5729 O O . LEU A 1 729 ? -36.905 27.293 -32.850 1.00 32.41 729 LEU A O 1
ATOM 5733 N N . GLY A 1 730 ? -37.521 28.619 -31.149 1.00 33.00 730 GLY A N 1
ATOM 5734 C CA . GLY A 1 730 ? -36.874 27.832 -30.087 1.00 33.00 730 GLY A CA 1
ATOM 5735 C C . GLY A 1 730 ? -37.322 26.367 -29.996 1.00 33.00 730 GLY A C 1
ATOM 5736 O O . GLY A 1 730 ? -36.487 25.482 -29.814 1.00 33.00 730 GLY A O 1
ATOM 5737 N N . ASN A 1 731 ? -38.611 26.085 -30.210 1.00 34.50 731 ASN A N 1
ATOM 5738 C CA . ASN A 1 731 ? -39.133 24.712 -30.159 1.00 34.50 731 ASN A CA 1
ATOM 5739 C C . ASN A 1 731 ? -38.709 23.874 -31.378 1.00 34.50 731 ASN A C 1
ATOM 5741 O O . ASN A 1 731 ? -38.534 22.663 -31.263 1.00 34.50 731 ASN A O 1
ATOM 5745 N N . VAL A 1 732 ? -38.493 24.514 -32.532 1.00 33.84 732 VAL A N 1
ATOM 5746 C CA . VAL A 1 732 ? -38.111 23.843 -33.785 1.00 33.84 732 VAL A CA 1
ATOM 5747 C C . VAL A 1 732 ? -36.632 23.453 -33.760 1.00 33.84 732 VAL A C 1
ATOM 5749 O O . VAL A 1 732 ? -36.284 22.333 -34.115 1.00 33.84 732 VAL A O 1
ATOM 5752 N N . ILE A 1 733 ? -35.753 24.329 -33.263 1.00 37.03 733 ILE A N 1
ATOM 5753 C CA . ILE A 1 733 ? -34.305 24.067 -33.192 1.00 37.03 733 ILE A CA 1
ATOM 5754 C C . ILE A 1 733 ? -33.976 23.027 -32.107 1.00 37.03 733 ILE A C 1
ATOM 5756 O O . ILE A 1 733 ? -33.145 22.149 -32.335 1.00 37.03 733 ILE A O 1
ATOM 5760 N N . GLY A 1 734 ? -34.673 23.061 -30.963 1.00 35.31 734 GLY A N 1
ATOM 5761 C CA . GLY A 1 734 ? -34.544 22.035 -29.921 1.00 35.31 734 GLY A CA 1
ATOM 5762 C C . GLY A 1 734 ? -34.955 20.640 -30.408 1.00 35.31 734 GLY A C 1
ATOM 5763 O O . GLY A 1 734 ? -34.260 19.661 -30.135 1.00 35.31 734 GLY A O 1
ATOM 5764 N N . ALA A 1 735 ? -36.023 20.557 -31.209 1.00 35.44 735 ALA A N 1
ATOM 5765 C CA . ALA A 1 735 ? -36.443 19.315 -31.851 1.00 35.44 735 ALA A CA 1
ATOM 5766 C C . ALA A 1 735 ? -35.437 18.838 -32.916 1.00 35.44 735 ALA A C 1
ATOM 5768 O O . ALA A 1 735 ? -35.141 17.651 -32.969 1.00 35.44 735 ALA A O 1
ATOM 5769 N N . VAL A 1 736 ? -34.853 19.740 -33.715 1.00 34.53 736 VAL A N 1
ATOM 5770 C CA . VAL A 1 736 ? -33.859 19.406 -34.758 1.00 34.53 736 VAL A CA 1
ATOM 5771 C C . VAL A 1 736 ? -32.546 18.883 -34.167 1.00 34.53 736 VAL A C 1
ATOM 5773 O O . VAL A 1 736 ? -31.987 17.923 -34.691 1.00 34.53 736 VAL A O 1
ATOM 5776 N N . VAL A 1 737 ? -32.064 19.455 -33.059 1.00 37.91 737 VAL A N 1
ATOM 5777 C CA . VAL A 1 737 ? -30.835 18.994 -32.387 1.00 37.91 737 VAL A CA 1
ATOM 5778 C C . VAL A 1 737 ? -31.064 17.661 -31.667 1.00 37.91 737 VAL A C 1
ATOM 5780 O O . VAL A 1 737 ? -30.233 16.761 -31.777 1.00 37.91 737 VAL A O 1
ATOM 5783 N N . GLY A 1 738 ? -32.218 17.481 -31.013 1.00 35.03 738 GLY A N 1
ATOM 5784 C CA . GLY A 1 738 ? -32.618 16.186 -30.450 1.00 35.03 738 GLY A CA 1
ATOM 5785 C C . GLY A 1 738 ? -32.801 15.101 -31.520 1.00 35.03 738 GLY A C 1
ATOM 5786 O O . GLY A 1 738 ? -32.390 13.960 -31.323 1.00 35.03 738 GLY A O 1
ATOM 5787 N N . PHE A 1 739 ? -33.337 15.466 -32.687 1.00 34.16 739 PHE A N 1
ATOM 5788 C CA . PHE A 1 739 ? -33.512 14.580 -33.841 1.00 34.16 739 PHE A CA 1
ATOM 5789 C C . PHE A 1 739 ? -32.177 14.212 -34.512 1.00 34.16 739 PHE A C 1
ATOM 5791 O O . PHE A 1 739 ? -31.971 13.052 -34.856 1.00 34.16 739 PHE A O 1
ATOM 5798 N N . ALA A 1 740 ? -31.233 15.153 -34.635 1.00 33.84 740 ALA A N 1
ATOM 5799 C CA . ALA A 1 740 ? -29.896 14.904 -35.181 1.00 33.84 740 ALA A CA 1
ATOM 5800 C C . ALA A 1 740 ? -29.055 13.978 -34.284 1.00 33.84 740 ALA A C 1
ATOM 5802 O O . ALA A 1 740 ? -28.346 13.113 -34.800 1.00 33.84 740 ALA A O 1
ATOM 5803 N N . LEU A 1 741 ? -29.184 14.119 -32.959 1.00 37.06 741 LEU A N 1
ATOM 5804 C CA . LEU A 1 741 ? -28.523 13.270 -31.959 1.00 37.06 741 LEU A CA 1
ATOM 5805 C C . LEU A 1 741 ? -29.177 11.882 -31.844 1.00 37.06 741 LEU A C 1
ATOM 5807 O O . LEU A 1 741 ? -28.482 10.877 -31.702 1.00 37.06 741 LEU A O 1
ATOM 5811 N N . GLY A 1 742 ? -30.504 11.801 -31.993 1.00 33.59 742 GLY A N 1
ATOM 5812 C CA . GLY A 1 742 ? -31.229 10.531 -32.106 1.00 33.59 742 GLY A CA 1
ATOM 5813 C C . GLY A 1 742 ? -30.887 9.756 -33.386 1.00 33.59 742 GLY A C 1
ATOM 5814 O O . GLY A 1 742 ? -30.714 8.539 -33.340 1.00 33.59 742 GLY A O 1
ATOM 5815 N N . LEU A 1 743 ? -30.706 10.455 -34.514 1.00 32.59 743 LEU A N 1
ATOM 5816 C CA . LEU A 1 743 ? -30.241 9.873 -35.780 1.00 32.59 743 LEU A CA 1
ATOM 5817 C C . LEU A 1 743 ? -28.807 9.335 -35.691 1.00 32.59 743 LEU A C 1
ATOM 5819 O O . LEU A 1 743 ? -28.514 8.314 -36.309 1.00 32.59 743 LEU A O 1
ATOM 5823 N N . THR A 1 744 ? -27.927 9.978 -34.914 1.00 34.38 744 THR A N 1
ATOM 5824 C CA . THR A 1 744 ? -26.547 9.498 -34.724 1.00 34.38 744 THR A CA 1
ATOM 5825 C C . THR A 1 744 ? -26.496 8.247 -33.850 1.00 34.38 744 THR A C 1
ATOM 5827 O O . THR A 1 744 ? -25.728 7.343 -34.155 1.00 34.38 744 THR A O 1
ATOM 5830 N N . LEU A 1 745 ? -27.345 8.135 -32.821 1.00 33.06 745 LEU A N 1
ATOM 5831 C CA . LEU A 1 745 ? -27.421 6.919 -31.999 1.00 33.06 745 LEU A CA 1
ATOM 5832 C C . LEU A 1 745 ? -28.091 5.741 -32.728 1.00 33.06 745 LEU A C 1
ATOM 5834 O O . LEU A 1 745 ? -27.635 4.606 -32.601 1.00 33.06 745 LEU A O 1
ATOM 5838 N N . GLY A 1 746 ? -29.140 5.997 -33.517 1.00 32.56 746 GLY A N 1
ATOM 5839 C CA . GLY A 1 746 ? -29.818 4.962 -34.308 1.00 32.56 746 GLY A CA 1
ATOM 5840 C C . GLY A 1 746 ? -28.932 4.347 -35.398 1.00 32.56 746 GLY A C 1
ATOM 5841 O O . GLY A 1 746 ? -29.082 3.171 -35.710 1.00 32.56 746 GLY A O 1
ATOM 5842 N N . PHE A 1 747 ? -27.971 5.114 -35.925 1.00 33.81 747 PHE A N 1
ATOM 5843 C CA . PHE A 1 747 ? -26.979 4.642 -36.898 1.00 33.81 747 PHE A CA 1
ATOM 5844 C C . PHE A 1 747 ? -25.931 3.684 -36.303 1.00 33.81 747 PHE A C 1
ATOM 5846 O O . PHE A 1 747 ? -25.322 2.927 -37.053 1.00 33.81 747 PHE A O 1
ATOM 5853 N N . PHE A 1 748 ? -25.701 3.721 -34.983 1.00 33.03 748 PHE A N 1
ATOM 5854 C CA . PHE A 1 748 ? -24.605 2.994 -34.325 1.00 33.03 748 PHE A CA 1
ATOM 5855 C C . PHE A 1 748 ? -25.020 1.691 -33.625 1.00 33.03 748 PHE A C 1
ATOM 5857 O O . PHE A 1 748 ? -24.140 0.905 -33.282 1.00 33.03 748 PHE A O 1
ATOM 5864 N N . LEU A 1 749 ? -26.317 1.455 -33.384 1.00 37.12 749 LEU A N 1
ATOM 5865 C CA . LEU A 1 749 ? -26.762 0.398 -32.457 1.00 37.12 749 LEU A CA 1
ATOM 5866 C C . LEU A 1 749 ? -27.751 -0.633 -33.026 1.00 37.12 749 LEU A C 1
ATOM 5868 O O . LEU A 1 749 ? -28.125 -1.533 -32.285 1.00 37.12 749 LEU A O 1
ATOM 5872 N N . ASP A 1 750 ? -28.164 -0.512 -34.293 1.00 37.62 750 ASP A N 1
ATOM 5873 C CA . ASP A 1 750 ? -29.051 -1.438 -35.039 1.00 37.62 750 ASP A CA 1
ATOM 5874 C C . ASP A 1 750 ? -30.091 -2.199 -34.179 1.00 37.62 750 ASP A C 1
ATOM 5876 O O . ASP A 1 750 ? -30.159 -3.427 -34.142 1.00 37.62 750 ASP A O 1
ATOM 5880 N N . LEU A 1 751 ? -30.890 -1.442 -33.418 1.00 42.94 751 LEU A N 1
ATOM 5881 C CA . LEU A 1 751 ? -31.913 -1.973 -32.515 1.00 42.94 751 LEU A CA 1
ATOM 5882 C C . LEU A 1 751 ? -33.230 -2.228 -33.267 1.00 42.94 751 LEU A C 1
ATOM 5884 O O . LEU A 1 751 ? -33.768 -1.338 -33.937 1.00 42.94 751 LEU A O 1
ATOM 5888 N N . GLU A 1 752 ? -33.793 -3.426 -33.096 1.00 39.88 752 GLU A N 1
ATOM 5889 C CA . GLU A 1 752 ? -35.149 -3.781 -33.527 1.00 39.88 752 GLU A CA 1
ATOM 5890 C C . GLU A 1 752 ? -36.107 -3.831 -32.333 1.00 39.88 752 GLU A C 1
ATOM 5892 O O . GLU A 1 752 ? -35.818 -4.439 -31.303 1.00 39.88 752 GLU A O 1
ATOM 5897 N N . VAL A 1 753 ? -37.286 -3.222 -32.481 1.00 39.75 753 VAL A N 1
ATOM 5898 C CA . VAL A 1 753 ? -38.358 -3.272 -31.477 1.00 39.75 753 VAL A CA 1
ATOM 5899 C C . VAL A 1 753 ? -39.632 -3.744 -32.169 1.00 39.75 753 VAL A C 1
ATOM 5901 O O . VAL A 1 753 ? -40.100 -3.129 -33.124 1.00 39.75 753 VAL A O 1
ATOM 5904 N N . GLY A 1 754 ? -40.183 -4.873 -31.715 1.00 38.69 754 GLY A N 1
ATOM 5905 C CA . GLY A 1 754 ? -41.408 -5.448 -32.284 1.00 38.69 754 GLY A CA 1
ATOM 5906 C C . GLY A 1 754 ? -41.260 -6.015 -33.705 1.00 38.69 754 GLY A C 1
ATOM 5907 O O . GLY A 1 754 ? -42.231 -6.013 -34.456 1.00 38.69 754 GLY A O 1
ATOM 5908 N N . GLY A 1 755 ? -40.062 -6.477 -34.090 1.00 36.47 755 GLY A N 1
ATOM 5909 C CA . GLY A 1 755 ? -39.804 -7.094 -35.401 1.00 36.47 755 GLY A CA 1
ATOM 5910 C C . GLY A 1 755 ? -39.662 -6.107 -36.567 1.00 36.47 755 GLY A C 1
ATOM 5911 O O . GLY A 1 755 ? -39.806 -6.494 -37.725 1.00 36.47 755 GLY A O 1
ATOM 5912 N N . LYS A 1 756 ? -39.414 -4.823 -36.278 1.00 40.16 756 LYS A N 1
ATOM 5913 C CA . LYS A 1 756 ? -38.990 -3.818 -37.261 1.00 40.16 756 LYS A CA 1
ATOM 5914 C C . LYS A 1 756 ? -37.819 -3.009 -36.702 1.00 40.16 756 LYS A C 1
ATOM 5916 O O . LYS A 1 756 ? -37.828 -2.628 -35.532 1.00 40.16 756 LYS A O 1
ATOM 5921 N N . SER A 1 757 ? -36.864 -2.676 -37.568 1.00 48.81 757 SER A N 1
ATOM 5922 C CA . SER A 1 757 ? -35.818 -1.684 -37.288 1.00 48.81 757 SER A CA 1
ATOM 5923 C C . SER A 1 757 ? -36.416 -0.359 -36.793 1.00 48.81 757 SER A C 1
ATOM 5925 O O . SER A 1 757 ? -37.382 0.158 -37.370 1.00 48.81 757 SER A O 1
ATOM 5927 N N . VAL A 1 758 ? -35.812 0.210 -35.744 1.00 47.06 758 VAL A N 1
ATOM 5928 C CA . VAL A 1 758 ? -36.174 1.514 -35.157 1.00 47.06 758 VAL A CA 1
ATOM 5929 C C . VAL A 1 758 ? -36.177 2.635 -36.210 1.00 47.06 758 VAL A C 1
ATOM 5931 O O . VAL A 1 758 ? -37.004 3.545 -36.136 1.00 47.06 758 VAL A O 1
ATOM 5934 N N . ILE A 1 759 ? -35.362 2.522 -37.265 1.00 43.19 759 ILE A N 1
ATOM 5935 C CA . ILE A 1 759 ? -35.340 3.459 -38.401 1.00 43.19 759 ILE A CA 1
ATOM 5936 C C . ILE A 1 759 ? -36.682 3.471 -39.148 1.00 43.19 759 ILE A C 1
ATOM 5938 O O . ILE A 1 759 ? -37.154 4.537 -39.539 1.00 43.19 759 ILE A O 1
ATOM 5942 N N . ASN A 1 760 ? -37.344 2.322 -39.307 1.00 46.09 760 ASN A N 1
ATOM 5943 C CA . ASN A 1 760 ? -38.644 2.247 -39.979 1.00 46.09 760 ASN A CA 1
ATOM 5944 C C . ASN A 1 760 ? -39.779 2.795 -39.103 1.00 46.09 760 ASN A C 1
ATOM 5946 O O . ASN A 1 760 ? -40.673 3.456 -39.621 1.00 46.09 760 ASN A O 1
ATOM 5950 N N . HIS A 1 761 ? -39.712 2.604 -37.782 1.00 47.34 761 HIS A N 1
ATOM 5951 C CA . HIS A 1 761 ? -40.655 3.222 -36.839 1.00 47.34 761 HIS A CA 1
ATOM 5952 C C . HIS A 1 761 ? -40.532 4.750 -36.816 1.00 47.34 761 HIS A C 1
ATOM 5954 O O . HIS A 1 761 ? -41.536 5.461 -36.800 1.00 47.34 761 HIS A O 1
ATOM 5960 N N . ILE A 1 762 ? -39.300 5.260 -36.871 1.00 43.56 762 ILE A N 1
ATOM 5961 C CA . ILE A 1 762 ? -39.034 6.697 -36.941 1.00 43.56 762 ILE A CA 1
ATOM 5962 C C . ILE A 1 762 ? -39.442 7.249 -38.307 1.00 43.56 762 ILE A C 1
ATOM 5964 O O . ILE A 1 762 ? -40.067 8.301 -38.357 1.00 43.56 762 ILE A O 1
ATOM 5968 N N . ARG A 1 763 ? -39.168 6.547 -39.414 1.00 42.69 763 ARG A N 1
ATOM 5969 C CA . ARG A 1 763 ? -39.614 6.955 -40.756 1.00 42.69 763 ARG A CA 1
ATOM 5970 C C . ARG A 1 763 ? -41.135 7.063 -40.833 1.00 42.69 763 ARG A C 1
ATOM 5972 O O . ARG A 1 763 ? -41.637 8.060 -41.343 1.00 42.69 763 ARG A O 1
ATOM 5979 N N . ASP A 1 764 ? -41.854 6.086 -40.291 1.00 46.75 764 ASP A N 1
ATOM 5980 C CA . ASP A 1 764 ? -43.316 6.087 -40.276 1.00 46.75 764 ASP A CA 1
ATOM 5981 C C . ASP A 1 764 ? -43.849 7.199 -39.346 1.00 46.75 764 ASP A C 1
ATOM 5983 O O . ASP A 1 764 ? -44.767 7.931 -39.720 1.00 46.75 764 ASP A O 1
ATOM 5987 N N . GLY A 1 765 ? -43.214 7.434 -38.191 1.00 44.34 765 GLY A N 1
ATOM 5988 C CA . GLY A 1 765 ? -43.543 8.541 -37.283 1.00 44.34 765 GLY A CA 1
ATOM 5989 C C . GLY A 1 765 ? -43.279 9.930 -37.879 1.00 44.34 765 GLY A C 1
ATOM 5990 O O . GLY A 1 765 ? -44.119 10.819 -37.765 1.00 44.34 765 GLY A O 1
ATOM 5991 N N . VAL A 1 766 ? -42.161 10.107 -38.588 1.00 40.66 766 VAL A N 1
ATOM 5992 C CA . VAL A 1 766 ? -41.802 11.337 -39.313 1.00 40.66 766 VAL A CA 1
ATOM 5993 C C . VAL A 1 766 ? -42.776 11.569 -40.468 1.00 40.66 766 VAL A C 1
ATOM 5995 O O . VAL A 1 766 ? -43.292 12.672 -40.608 1.00 40.66 766 VAL A O 1
ATOM 5998 N N . TYR A 1 767 ? -43.117 10.540 -41.246 1.00 41.03 767 TYR A N 1
ATOM 5999 C CA . TYR A 1 767 ? -44.115 10.647 -42.316 1.00 41.03 767 TYR A CA 1
ATOM 6000 C C . TYR A 1 767 ? -45.497 11.056 -41.775 1.00 41.03 767 TYR A C 1
ATOM 6002 O O . TYR A 1 767 ? -46.187 11.881 -42.372 1.00 41.03 767 TYR A O 1
ATOM 6010 N N . THR A 1 768 ? -45.872 10.546 -40.598 1.00 42.97 768 THR A N 1
ATOM 6011 C CA . THR A 1 768 ? -47.129 10.893 -39.915 1.00 42.97 768 THR A CA 1
ATOM 6012 C C . THR A 1 768 ? -47.102 12.317 -39.343 1.00 42.97 768 THR A C 1
ATOM 6014 O O . THR A 1 768 ? -48.093 13.038 -39.436 1.00 42.97 768 THR A O 1
ATOM 6017 N N . PHE A 1 769 ? -45.957 12.754 -38.813 1.00 38.03 769 PHE A N 1
ATOM 6018 C CA . PHE A 1 769 ? -45.748 14.103 -38.284 1.00 38.03 769 PHE A CA 1
ATOM 6019 C C . PHE A 1 769 ? -45.735 15.172 -39.388 1.00 38.03 769 PHE A C 1
ATOM 6021 O O . PHE A 1 769 ? -46.350 16.219 -39.217 1.00 38.03 769 PHE A O 1
ATOM 6028 N N . TRP A 1 770 ? -45.115 14.910 -40.546 1.00 37.00 770 TRP A N 1
ATOM 6029 C CA . TRP A 1 770 ? -45.123 15.844 -41.682 1.00 37.00 770 TRP A CA 1
ATOM 6030 C C . TRP A 1 770 ? -46.486 15.911 -42.390 1.00 37.00 770 TRP A C 1
ATOM 6032 O O . TRP A 1 770 ? -46.897 17.009 -42.756 1.00 37.00 770 TRP A O 1
ATOM 6042 N N . ARG A 1 771 ? -47.240 14.800 -42.487 1.00 37.75 771 ARG A N 1
ATOM 6043 C CA . ARG A 1 771 ? -48.673 14.842 -42.863 1.00 37.75 771 ARG A CA 1
ATOM 6044 C C . ARG A 1 771 ? -49.494 15.676 -41.882 1.00 37.75 771 ARG A C 1
ATOM 6046 O O . ARG A 1 771 ? -50.356 16.439 -42.280 1.00 37.75 771 ARG A O 1
ATOM 6053 N N . TRP A 1 772 ? -49.218 15.569 -40.586 1.00 37.16 772 TRP A N 1
ATOM 6054 C CA . TRP A 1 772 ? -49.928 16.356 -39.579 1.00 37.16 772 TRP A CA 1
ATOM 6055 C C . TRP A 1 772 ? -49.583 17.856 -39.627 1.00 37.16 772 TRP A C 1
ATOM 6057 O O . TRP A 1 772 ? -50.460 18.687 -39.401 1.00 37.16 772 TRP A O 1
ATOM 6067 N N . LEU A 1 773 ? -48.337 18.216 -39.958 1.00 32.69 773 LEU A N 1
ATOM 6068 C CA . LEU A 1 773 ? -47.888 19.612 -40.013 1.00 32.69 773 LEU A CA 1
ATOM 6069 C C . LEU A 1 773 ? -48.244 20.331 -41.335 1.00 32.69 773 LEU A C 1
ATOM 6071 O O . LEU A 1 773 ? -48.346 21.556 -41.328 1.00 32.69 773 LEU A O 1
ATOM 6075 N N . PHE A 1 774 ? -48.421 19.602 -42.449 1.00 37.47 774 PHE A N 1
ATOM 6076 C CA . PHE A 1 774 ? -48.633 20.181 -43.791 1.00 37.47 774 PHE A CA 1
ATOM 6077 C C . PHE A 1 774 ? -49.852 19.645 -44.577 1.00 37.47 774 PHE A C 1
ATOM 6079 O O . PHE A 1 774 ? -50.129 20.182 -45.650 1.00 37.47 774 PHE A O 1
ATOM 6086 N N . GLY A 1 775 ? -50.605 18.669 -44.047 1.00 38.00 775 GLY A N 1
ATOM 6087 C CA . GLY A 1 775 ? -51.760 18.021 -44.701 1.00 38.00 775 GLY A CA 1
ATOM 6088 C C . GLY A 1 775 ? -51.446 16.642 -45.275 1.00 38.00 775 GLY A C 1
ATOM 6089 O O . GLY A 1 775 ? -50.657 16.587 -46.242 1.00 38.00 775 GLY A O 1
#

Mean predicted aligned error: 13.75 Å

Radius of gyration: 28.64 Å; Cα contacts (8 Å, |Δi|>4): 1531; chains: 1; bounding box: 81×72×78 Å

Nearest PDB structures (foldseek):
  7ban-assembly1_A  TM=5.235E-01  e=1.218E-23  Homo sapiens
  8uxt-assembly1_A  TM=3.076E-01  e=8.808E-31  Acinetobacter baumannii AB307-0294
  8uy4-assembly1_A  TM=3.041E-01  e=9.213E-27  Acinetobacter baumannii AB307-0294
  6ske-assembly2_C  TM=2.477E-01  e=3.438E-25  Gallus gallus
  8r54-assembly1_A  TM=2.393E-01  e=3.090E-23  Mus musculus

Sequence (775 aa):
MRKLCIKQSFFICGTNIVRTEVLPNGSKVSYGQDEEERVTGITQSTEEGEENSNSTSYTYGEVTEVRSGNNVVEYEYDYKRRLTSVKVNPTGATDNYISYEYTELKDSAGKKTGEKITATYKKRAEGITADKIEKTLDVNGNVLSVKVNGEPQTENIYTSDNKISLVTDEITGKKYRYRYDDLGRLTNYEVLNSEGTYDGYAEELKYDKYGKLGSKAVFSSTDFPGCDYYYKENATRDLDFMWYDRKVIIRPKTDVLRRNIGKTVMLPGGRAEEIITYRKVGDHATQMPSTIRYGDNTGGEYGIRDCLKYAYDEMGNIAKVYENGELSVRYTYDKLSRLIREDNKSLGETYLFDYDNNGNILTKRTLAFTLKGKEEVEELSSTAKEYTYDRDRLLSYNGETFVYDGLGNPTTYRGKTLTWSKGRQLTNYNRTAFAYNGQGQRISKGNISYIYGSDGNLVSQSDGLNFMYDATGVVGIKYGNKYYAFRKDILGNVIGILDENGINIIQYRYDAWGVCKIEKDTSGENLGELNPFRYRGYYYDTETKLYYLKTRYYDPEIGRFITIDDVTYLAPDTINGLNLYAYCNNNPVMRVDPEGNSSISMSTIVDAVAALFEIAIGGAFALVGHIVKTAPRPNNIGIGIFRKNQIADLGKLNTAANILGKISTAVAVISTVISVIDGIKTGIDSGYSAGRIVSNAITDTVIFGGTALLLGAIGGKLGTLLGSALPGLGNVIGAVVGFALGLTLGFFLDLEVGGKSVINHIRDGVYTFWRWLFG

Solvent-accessible surface area (backbone atoms only — not comparable to full-atom values): 41978 Å² total; per-residue (Å²): 131,86,78,78,76,70,87,53,97,67,59,54,94,66,53,75,45,77,49,75,47,76,45,76,78,69,20,35,42,35,43,27,16,29,91,78,70,46,73,25,18,41,38,38,23,49,99,89,45,76,63,39,50,25,31,42,40,69,56,97,85,40,72,35,34,38,37,37,74,88,44,40,38,38,44,43,62,47,100,82,72,40,50,34,34,38,23,64,61,54,91,50,99,82,44,47,45,32,34,47,46,80,45,81,34,56,48,98,86,66,49,76,52,23,37,36,42,38,38,38,38,33,38,48,46,90,96,48,78,50,44,31,42,37,38,35,26,38,78,70,63,48,66,37,32,36,25,49,75,84,42,68,17,31,42,43,41,62,44,100,87,75,40,74,33,34,39,37,24,60,66,76,42,33,28,44,37,43,40,59,49,98,84,54,24,59,35,35,36,38,33,17,37,74,89,69,44,86,52,59,38,34,39,43,40,42,61,46,100,83,39,29,68,34,32,40,44,51,49,49,81,54,98,56,70,26,39,38,43,43,58,42,95,53,97,83,46,41,73,43,34,38,33,35,65,88,47,37,38,41,29,62,38,59,49,98,81,43,38,74,31,34,32,38,38,38,35,78,66,27,36,35,33,39,43,40,42,58,37,63,60,87,94,44,78,50,88,50,64,28,32,41,34,33,29,25,19,73,80,84,47,80,41,79,77,47,36,42,35,49,40,60,47,77,77,66,45,71,31,33,37,23,48,74,84,39,82,32,34,38,44,44,60,50,79,87,55,28,58,34,33,40,32,30,54,84,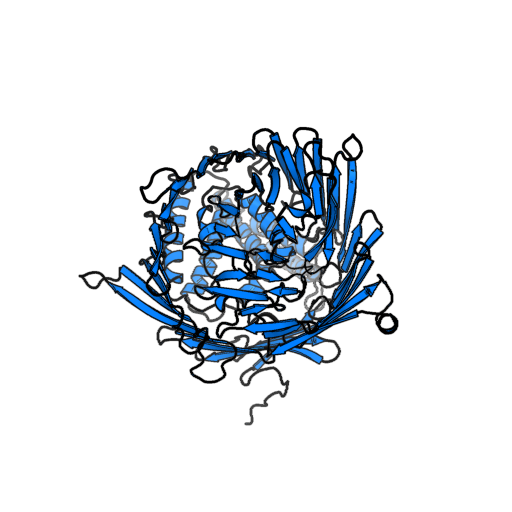79,46,28,20,40,37,43,44,65,50,65,50,61,48,67,37,36,46,35,41,28,67,52,58,86,68,54,79,74,65,49,70,78,48,78,66,50,76,38,46,43,41,62,61,81,83,47,64,41,32,50,65,84,34,41,38,42,62,37,61,70,48,44,46,41,25,51,72,74,31,51,34,43,71,43,88,84,72,42,67,37,31,51,70,86,42,38,40,43,55,44,42,87,57,51,72,39,33,46,67,91,38,39,55,42,66,46,84,84,71,45,73,38,36,38,74,87,51,47,27,53,40,72,55,98,89,42,79,43,28,40,35,49,84,94,45,50,32,38,51,40,62,52,101,73,41,26,42,41,28,35,21,42,38,45,15,28,74,37,27,32,46,46,64,52,72,53,46,44,75,43,79,78,40,69,68,71,89,71,59,52,65,75,69,51,36,60,28,55,62,58,32,40,47,38,84,90,78,64,29,32,48,26,76,66,40,47,34,32,29,89,82,51,28,36,64,41,61,49,62,80,49,56,55,32,74,94,39,89,54,29,76,38,48,31,56,39,32,73,49,19,47,78,52,26,45,48,87,52,44,62,59,59,43,52,54,65,57,50,52,52,48,50,26,50,48,60,66,55,53,60,40,48,62,51,66,52,54,53,55,50,64,73,69,43,79,65,81,55,95,52,65,72,82,61,60,65,60,40,58,56,58,54,53,57,50,51,55,58,54,50,64,69,53,73,81,63,92,76,70,57,68,64,57,53,49,56,48,51,55,48,52,52,50,46,56,52,63,77,66,74,59,91,57,80,68,65,46,69,70,44,37,70,66,42,48,67,58,50,46,56,59,50,50,52,54,52,49,41,55,51,50,25,57,60,40,36,75,74,44,84,86,52,21,72,60,54,34,49,49,55,54,48,53,54,49,53,56,53,58,74,74,61,81,54,65,62,95,91,40,50,49,66,57,57,47,50,53,50,50,55,52,49,51,37,69,76,73,101

Secondary structure (DSSP, 8-state):
--------TTSPTT--EEEEEE-TTS-EEEEEE-TT--EEEEEEEETTEEEEEEEEEEETTEEEEEEETTEEEEEEE-TTS-EEEEEES-SSTT--SEEEEEEEEE-TTS-EEEEEEEEEEPPSSTTSPPPEEEEEEETT--EEEEEETTEEEEEEEE-TTS-EEEEEETTT--EEEEEE-TT--EEEEEEE-TTS-EEEEEEEEEE-TTS-EEEEEEEESS-PPPEEEEE-SSTT--EEEEEETTTEEEEEEE-TT--EEEEEEE-SS-EEEEEEEEEEETTEEEEEEEEEEEEE-TTSS-EEEEEEEEEE-TTS-EEEEEETTEEEEEEEE-TT--EEEEEETTTTEEEEEEE-TTS-EEEEEEEES----HHHHTTS--EEEEEEEETTEEEEETTEEEEE-TTS-EEEETTEEEEEETTTEEEEETTEEEEE-TTS-EEEETTEEEEE-TTS-EEEETTSEEEEEETTEEEEEEETTEEEEEEE-TT--EEEEE-TTS-EEEEEEE-TT--EEEEEE-SSS-HHHH--B-GGG-EEETTTTEEE-SS-EEETTTTEESSPPPGGG--TTSTTTT-TTBSGGG-TTTEE-SSSS--EEHHHHHHHHHHHHHTTS-GGGTTHHHHHHHSPP-SSSSTTTHHHHHHHHHHHHHHHHHHHTTSTTTHHHHHHHHHHHHHHHHHHHTT-TTTTTHHHHHHHHHHHHHHHHHHHHHHHHHHHHHHTTSTTTHHHHHHHHHHHHHHHHHHHH--EETTEEHHHHHHHHHHHHHHHHH-